Protein 3M6Y (pdb70)

Secondary structure (DSSP, 8-state):
--TGGGGSBTTTB-EEEE-SSHHHHHHHHHHTTT-EEEEEEGGGSSSHHHHHH--HHHHHTTT-EEEE--TT-GGGHHHHHHHTTT---SEE--BGGGHHHHHHHHTT---EEEEEEB--SSTTEEE---STTGGGSSS--EEEHHHHHHHHH----EEEE---TTTTHHHHHHHHHHHHHHT-EEEEBSS--TTTHHHHHHHHHHTT-S-B--EE-GGGB-TTT-PBPHHHHHHHHHHHHHHHTT--/--GGGGSBTTTB-EEEE-SSHHHHHHHHHHTTT-EEEEEEGGGSSSHHHHHH--HHHHHTTT-EEEE-STT-GGGHHHHHHHTTT---SEE--BGGGHHHHHHHHTT---EEEEEEB--SSTTEEE---SHHHHTSSS--EEEHHHHHHHHH----EEEE---TTTTHHHHHHHHHHHHHHT-EEEE-SS--TTTHHHHHHHHHHTT-S-B--EE-GGGB-TTT-PBPHHHHHHHHHHHHHHHHHH-/-GGGGSBTTTB-EEEE-SSHHHHHHHHHHTTT-EEEEEEGGGSSSHHHHHH--HHHHHTTT-EEEE-STT-GGGHHHHHHHTTT---SEE--BGGGHHHHHHHHTT---EEEEEEB--SSTTEEE---SHHHHTSSS--EEEHHHHHHHHH----EEEE---TTTTHHHHHHHHHHHHHHT-EEEEBSS--TTTHHHHHHHHHHTT-S-B--EE-GGGB-TTT-PBPHHHHHHHHHHHHHHHHH-/--GGGGSBTTTB-EEEE-SSHHHHHHHHHHTTT-EEEEEEGGGSSSHHHHHH--HHHHHTTT-EEEE---GGGHHHHHHHTTT---SEE--BGGGHHHHHHHHTT---EEEEEEB--SSTTEEE---STTGGGSSS--EEEHHHHHHHHH----EEEE---TTTTHHHHHHHHHHHHHHT-EEEEBSS--TTTHHHHHHHHHHHT-S-B--EE-GGGB-TTT-PBPHHHHHHHHHHHHHHHTTT-

Solvent-accessible surface area: 38526 Å² total

Sequence (985 aa):
ATNIQKRFYKGRVALNVLANNNIENAKDIFEAAEGYVVVGVLSKDYPTVEEAVTAKAYGKEIDDAVSIGLGAGDNRQAAVVAEEIAKHYPGSHINQVFPSVGATRANLGEKDSWINSLLVSPTGKVGYVNISTGPISAAGEEKAIIVPIKTAIALVRDGGNSLKYFPKGLAHEEEYRAVAKACAEEGFALEPTGGIDKENFETIVRIALEANVEQVIPHVYSSIIDKETGNTKVEAVRELLAVVKKLVDQYATNIQKRFYKGRVALNVLANNIENAKDIFEAAEGYVVVGVLSKDYPTVEEAVTAKAYGKEIDDAVSIGLGAGDNRQAAVVAEEIAKHYPGSHINQVFPSVGATRANLGEKDSWINSLVSPTGKVGYVNISTGPISAAGEEKAIVPIKTAIALVRDGGNSLKYFPKGLAHEEEEYRAVAKACAEEGFALEPTGGIDKENFETIVRIALEANVEQVIPHVYSSIIDKETGNTKVEAVRELLAVVKKLVDQYANIQKRFYKGRVALNVLANNIENAKDIFEAAEGYVVVGVLSKDYPTVEEAVTAKAYGKEIDDAVSIGLGAGDNRQAAVVAEIAKHYPGSHINQVFPSVGATRANLGEKDSWINSLVSPTGKVGYVNISTGPISAAGEEKAIVPIKTAIALVRDGGNSLKYFPKGLAHEEEYRAVAKACAEEGFALEPTGGIDKENFETIVRIALEANVEQVIPHVYSSIIDKETGNTKVEAVRELLAVVKKLVDQYTNIQKRFYKGRVALNVLANNIENAKDIFEAAEGYVVVGVLSKDYPTVEEAVTAKAYGKEIDDAVSIGLGDNRQAAVVAEIAKHYPGSHINQVFPSVGATRANLGEKDSWINSLVSPTGKVGYVNISTGPISAAGEEKAIVPIKTAIALVRDGGNSLKYFPKGLAHEEEYRAVAKACAEEGFALEPTGGIDKENFETIVRIALEANVEQVIPHVYSSIIDKETGNTKVEAVRELLAVVKKLVDQYA

Structure (mmCIF, N/CA/C/O backbone):
data_3M6Y
#
_entry.id   3M6Y
#
_cell.length_a   48.679
_cell.length_b   106.187
_cell.length_c   88.205
_cell.angle_alpha   90.00
_cell.angle_beta   90.95
_cell.angle_gamma   90.00
#
_symmetry.space_group_name_H-M   'P 1 21 1'
#
loop_
_entity.id
_entity.type
_entity.pdbx_description
1 polymer '4-Hydroxy-2-oxoglutarate aldolase'
2 non-polymer 'CALCIUM ION'
3 non-polymer 'CHLORIDE ION'
4 water water
#
loop_
_atom_site.group_PDB
_atom_site.id
_atom_site.type_symbol
_atom_site.label_atom_id
_atom_site.label_alt_id
_atom_site.label_comp_id
_atom_site.label_asym_id
_atom_site.label_entity_id
_atom_site.label_seq_id
_atom_site.pdbx_PDB_ins_code
_atom_site.Cartn_x
_atom_site.Cartn_y
_atom_site.Cartn_z
_atom_site.occupancy
_atom_site.B_iso_or_equiv
_atom_site.auth_seq_id
_atom_site.auth_comp_id
_atom_site.auth_asym_id
_atom_site.auth_atom_id
_atom_site.pdbx_PDB_model_num
ATOM 1 N N . ALA A 1 24 ? 52.972 32.382 -22.955 1.00 23.10 0 ALA A N 1
ATOM 2 C CA . ALA A 1 24 ? 51.779 31.980 -22.162 1.00 21.96 0 ALA A CA 1
ATOM 3 C C . ALA A 1 24 ? 52.222 31.237 -20.901 1.00 20.45 0 ALA A C 1
ATOM 4 O O . ALA A 1 24 ? 52.987 30.266 -20.976 1.00 21.67 0 ALA A O 1
ATOM 14 N N . THR A 1 26 ? 52.063 28.922 -17.495 1.00 12.99 2 THR A N 1
ATOM 15 C CA . THR A 1 26 ? 51.426 27.666 -17.044 1.00 13.77 2 THR A CA 1
ATOM 16 C C . THR A 1 26 ? 50.327 27.980 -16.025 1.00 13.26 2 THR A C 1
ATOM 17 O O . THR A 1 26 ? 50.339 29.006 -15.347 1.00 12.25 2 THR A O 1
ATOM 21 N N . ASN A 1 27 ? 49.366 27.071 -15.902 1.00 12.41 3 ASN A N 1
ATOM 22 C CA . ASN A 1 27 ? 48.292 27.310 -14.958 1.00 12.64 3 ASN A CA 1
ATOM 23 C C . ASN A 1 27 ? 48.827 27.515 -13.527 1.00 11.25 3 ASN A C 1
ATOM 24 O O . ASN A 1 27 ? 48.447 28.473 -12.835 1.00 12.28 3 ASN A O 1
ATOM 29 N N . ILE A 1 28 ? 49.704 26.634 -13.067 1.00 10.26 4 ILE A N 1
ATOM 30 C CA . ILE A 1 28 ? 50.125 26.780 -11.681 1.00 10.18 4 ILE A CA 1
ATOM 31 C C . ILE A 1 28 ? 50.926 28.064 -11.443 1.00 8.76 4 ILE A C 1
ATOM 32 O O . ILE A 1 28 ? 50.842 28.616 -10.366 1.00 8.95 4 ILE A O 1
ATOM 37 N N . GLN A 1 29 ? 51.626 28.600 -12.458 1.00 8.08 5 GLN A N 1
ATOM 38 C CA . GLN A 1 29 ? 52.364 29.829 -12.222 1.00 8.18 5 GLN A CA 1
ATOM 39 C C . GLN A 1 29 ? 51.456 30.977 -11.859 1.00 9.32 5 GLN A C 1
ATOM 40 O O . GLN A 1 29 ? 51.858 31.850 -11.103 1.00 9.67 5 GLN A O 1
ATOM 46 N N . LYS A 1 30 ? 50.224 30.977 -12.369 1.00 8.45 6 LYS A N 1
ATOM 47 C CA . LYS A 1 30 ? 49.214 31.963 -12.003 1.00 9.42 6 LYS A CA 1
ATOM 48 C C . LYS A 1 30 ? 48.765 31.915 -10.541 1.00 9.75 6 LYS A C 1
ATOM 49 O O . LYS A 1 30 ? 48.140 32.864 -10.047 1.00 10.10 6 LYS A O 1
ATOM 55 N N . ARG A 1 31 ? 49.065 30.811 -9.866 1.00 8.99 7 ARG A N 1
ATOM 56 C CA . ARG A 1 31 ? 48.597 30.566 -8.511 1.00 7.97 7 ARG A CA 1
ATOM 57 C C . ARG A 1 31 ? 49.584 30.999 -7.433 1.00 6.56 7 ARG A C 1
ATOM 58 O O . ARG A 1 31 ? 49.277 30.945 -6.254 1.00 9.36 7 ARG A O 1
ATOM 66 N N . PHE A 1 32 ? 50.803 31.378 -7.833 1.00 7.92 8 PHE A N 1
ATOM 67 C CA . PHE A 1 32 ? 51.798 31.834 -6.879 1.00 7.31 8 PHE A CA 1
ATOM 68 C C . PHE A 1 32 ? 51.704 33.341 -6.729 1.00 7.55 8 PHE A C 1
ATOM 69 O O . PHE A 1 32 ? 51.853 34.079 -7.707 1.00 9.29 8 PHE A O 1
ATOM 77 N N . TYR A 1 33 ? 51.529 33.803 -5.510 1.00 7.31 9 TYR A N 1
ATOM 78 C CA . TYR A 1 33 ? 51.570 35.224 -5.214 1.00 7.30 9 TYR A CA 1
ATOM 79 C C . TYR A 1 33 ? 52.988 35.759 -5.444 1.00 8.15 9 TYR A C 1
ATOM 80 O O . TYR A 1 33 ? 53.948 35.294 -4.845 1.00 7.75 9 TYR A O 1
ATOM 89 N N . LYS A 1 34 ? 53.084 36.727 -6.366 1.00 8.72 10 LYS A N 1
ATOM 90 C CA . LYS A 1 34 ? 54.346 37.290 -6.848 1.00 8.76 10 LYS A CA 1
ATOM 91 C C . LYS A 1 34 ? 55.363 36.229 -7.222 1.00 7.71 10 LYS A C 1
ATOM 92 O O . LYS A 1 34 ? 56.554 36.386 -7.012 1.00 9.10 10 LYS A O 1
ATOM 98 N N . GLY A 1 35 ? 54.879 35.085 -7.705 1.00 7.61 11 GLY A N 1
ATOM 99 C CA . GLY A 1 35 ? 55.739 33.985 -8.097 1.00 8.45 11 GLY A CA 1
ATOM 100 C C . GLY A 1 35 ? 56.301 33.127 -6.995 1.00 8.48 11 GLY A C 1
ATOM 101 O O . GLY A 1 35 ? 57.104 32.224 -7.289 1.00 8.25 11 GLY A O 1
ATOM 102 N N . ARG A 1 36 ? 55.990 33.411 -5.728 1.00 7.17 12 ARG A N 1
ATOM 103 C CA . ARG A 1 36 ? 56.677 32.785 -4.617 1.00 8.10 12 ARG A CA 1
ATOM 104 C C . ARG A 1 36 ? 55.861 31.763 -3.833 1.00 6.47 12 ARG A C 1
ATOM 105 O O . ARG A 1 36 ? 56.424 30.727 -3.449 1.00 7.36 12 ARG A O 1
ATOM 113 N N . VAL A 1 37 ? 54.600 32.020 -3.527 1.00 6.08 13 VAL A N 1
ATOM 114 C CA . VAL A 1 37 ? 53.833 31.162 -2.605 1.00 5.69 13 VAL A CA 1
ATOM 115 C C . VAL A 1 37 ? 52.430 30.924 -3.145 1.00 6.40 13 VAL A C 1
ATOM 116 O O . VAL A 1 37 ? 51.692 31.910 -3.390 1.00 6.58 13 VAL A O 1
ATOM 120 N N . ALA A 1 38 ? 52.028 29.670 -3.251 1.00 6.45 14 ALA A N 1
ATOM 121 C CA . ALA A 1 38 ? 50.685 29.265 -3.564 1.00 6.57 14 ALA A CA 1
ATOM 122 C C . ALA A 1 38 ? 50.164 28.426 -2.435 1.00 7.23 14 ALA A C 1
ATOM 123 O O . ALA A 1 38 ? 50.823 27.517 -1.988 1.00 8.76 14 ALA A O 1
ATOM 125 N N . LEU A 1 39 ? 48.967 28.709 -1.955 1.00 7.06 15 LEU A N 1
ATOM 126 C CA . LEU A 1 39 ? 48.373 27.848 -0.942 1.00 7.56 15 LEU A CA 1
ATOM 127 C C . LEU A 1 39 ? 47.841 26.559 -1.523 1.00 7.42 15 LEU A C 1
ATOM 128 O O . LEU A 1 39 ? 47.435 26.549 -2.665 1.00 7.37 15 LEU A O 1
ATOM 133 N N . ASN A 1 40 ? 47.807 25.519 -0.734 1.00 6.98 16 ASN A N 1
ATOM 134 C CA . ASN A 1 40 ? 47.128 24.290 -1.154 1.00 6.92 16 ASN A CA 1
ATOM 135 C C . ASN A 1 40 ? 46.236 23.909 0.004 1.00 7.59 16 ASN A C 1
ATOM 136 O O . ASN A 1 40 ? 46.711 23.640 1.102 1.00 7.60 16 ASN A O 1
ATOM 141 N N . VAL A 1 41 ? 44.926 23.940 -0.239 1.00 6.55 17 VAL A N 1
ATOM 142 C CA . VAL A 1 41 ? 43.899 23.622 0.770 1.00 7.35 17 VAL A CA 1
ATOM 143 C C . VAL A 1 41 ? 42.880 22.690 0.175 1.00 8.69 17 VAL A C 1
ATOM 144 O O . VAL A 1 41 ? 42.717 22.617 -1.019 1.00 8.52 17 VAL A O 1
ATOM 148 N N . LEU A 1 42 ? 42.175 21.954 1.023 1.00 9.01 18 LEU A N 1
ATOM 149 C CA . LEU A 1 42 ? 41.097 21.079 0.563 1.00 10.56 18 LEU A CA 1
ATOM 150 C C . LEU A 1 42 ? 39.786 21.865 0.464 1.00 11.88 18 LEU A C 1
ATOM 151 O O . LEU A 1 42 ? 39.636 22.976 0.986 1.00 11.78 18 LEU A O 1
ATOM 156 N N . ALA A 1 43 ? 38.833 21.293 -0.263 1.00 13.46 19 ALA A N 1
ATOM 157 C CA . ALA A 1 43 ? 37.506 21.863 -0.344 1.00 14.07 19 ALA A CA 1
ATOM 158 C C . ALA A 1 43 ? 36.488 20.759 -0.045 1.00 14.42 19 ALA A C 1
ATOM 159 O O . ALA A 1 43 ? 36.706 19.604 -0.420 1.00 16.86 19 ALA A O 1
ATOM 161 N N . ASN A 1 44 ? 35.397 21.149 0.575 1.00 15.25 20 ASN A N 1
ATOM 162 C CA . ASN A 1 44 ? 34.310 20.217 0.931 1.00 15.91 20 ASN A CA 1
ATOM 163 C C . ASN A 1 44 ? 33.409 19.937 -0.263 1.00 13.77 20 ASN A C 1
ATOM 164 O O . ASN A 1 44 ? 32.795 18.875 -0.333 1.00 15.43 20 ASN A O 1
ATOM 169 N N . ASN A 1 45 ? 33.252 20.924 -1.144 1.00 12.00 21 ASN A N 1
ATOM 170 C CA A ASN A 1 45 ? 32.370 20.843 -2.303 0.50 10.84 21 ASN A CA 1
ATOM 171 C CA B ASN A 1 45 ? 32.375 20.844 -2.295 0.50 11.09 21 ASN A CA 1
ATOM 172 C C . ASN A 1 45 ? 32.745 21.978 -3.237 1.00 11.06 21 ASN A C 1
ATOM 173 O O . ASN A 1 45 ? 33.639 22.787 -2.913 1.00 9.11 21 ASN A O 1
ATOM 182 N N . ILE A 1 46 ? 32.098 22.063 -4.400 1.00 9.72 22 ILE A N 1
ATOM 183 C CA . ILE A 1 46 ? 32.458 23.048 -5.401 1.00 9.44 22 ILE A CA 1
ATOM 184 C C . ILE A 1 46 ? 32.238 24.457 -4.869 1.00 9.56 22 ILE A C 1
ATOM 185 O O . ILE A 1 46 ? 33.058 25.348 -5.097 1.00 10.25 22 ILE A O 1
ATOM 190 N N . GLU A 1 47 ? 31.123 24.705 -4.207 1.00 11.08 23 GLU A N 1
ATOM 191 C CA . GLU A 1 47 ? 30.888 26.051 -3.688 1.00 12.66 23 GLU A CA 1
ATOM 192 C C . GLU A 1 47 ? 31.977 26.472 -2.690 1.00 11.68 23 GLU A C 1
ATOM 193 O O . GLU A 1 47 ? 32.433 27.609 -2.768 1.00 12.22 23 GLU A O 1
ATOM 199 N N . ASN A 1 48 ? 32.395 25.553 -1.832 1.00 10.90 24 ASN A N 1
ATOM 200 C CA . ASN A 1 48 ? 33.513 25.844 -0.911 1.00 11.48 24 ASN A CA 1
ATOM 201 C C . ASN A 1 48 ? 34.776 26.181 -1.719 1.00 11.23 24 ASN A C 1
ATOM 202 O O . ASN A 1 48 ? 35.472 27.157 -1.439 1.00 10.92 24 ASN A O 1
ATOM 207 N N . ALA A 1 49 ? 35.062 25.379 -2.737 1.00 9.35 25 ALA A N 1
ATOM 208 C CA . ALA A 1 49 ? 36.199 25.626 -3.633 1.00 8.81 25 ALA A CA 1
ATOM 209 C C . ALA A 1 49 ? 36.141 27.015 -4.252 1.00 8.40 25 ALA A C 1
ATOM 210 O O . ALA A 1 49 ? 37.134 27.753 -4.271 1.00 8.69 25 ALA A O 1
ATOM 212 N N . LYS A 1 50 ? 34.983 27.410 -4.788 1.00 9.48 26 LYS A N 1
ATOM 213 C CA . LYS A 1 50 ? 34.829 28.743 -5.348 1.00 10.49 26 LYS A CA 1
ATOM 214 C C . LYS A 1 50 ? 35.096 29.830 -4.285 1.00 9.37 26 LYS A C 1
ATOM 215 O O . LYS A 1 50 ? 35.779 30.836 -4.545 1.00 9.94 26 LYS A O 1
ATOM 221 N N . ASP A 1 51 ? 34.555 29.624 -3.096 1.00 11.01 27 ASP A N 1
ATOM 222 C CA . ASP A 1 51 ? 34.735 30.585 -2.009 1.00 12.28 27 ASP A CA 1
ATOM 223 C C . ASP A 1 51 ? 36.196 30.729 -1.607 1.00 11.34 27 ASP A C 1
ATOM 224 O O . ASP A 1 51 ? 36.664 31.848 -1.341 1.00 12.29 27 ASP A O 1
ATOM 229 N N . ILE A 1 52 ? 36.882 29.601 -1.530 1.00 9.85 28 ILE A N 1
ATOM 230 C CA . ILE A 1 52 ? 38.316 29.541 -1.234 1.00 9.46 28 ILE A CA 1
ATOM 231 C C . ILE A 1 52 ? 39.088 30.284 -2.316 1.00 8.89 28 ILE A C 1
ATOM 232 O O . ILE A 1 52 ? 40.024 31.064 -2.015 1.00 8.33 28 ILE A O 1
ATOM 237 N N . PHE A 1 53 ? 38.785 30.008 -3.577 1.00 9.22 29 PHE A N 1
ATOM 238 C CA . PHE A 1 53 ? 39.543 30.574 -4.677 1.00 9.79 29 PHE A CA 1
ATOM 239 C C . PHE A 1 53 ? 39.393 32.112 -4.667 1.00 10.87 29 PHE A C 1
ATOM 240 O O . PHE A 1 53 ? 40.344 32.861 -4.886 1.00 11.29 29 PHE A O 1
ATOM 248 N N . GLU A 1 54 ? 38.196 32.600 -4.376 1.00 10.67 30 GLU A N 1
ATOM 249 C CA . GLU A 1 54 ? 37.978 34.042 -4.246 1.00 12.67 30 GLU A CA 1
ATOM 250 C C . GLU A 1 54 ? 38.724 34.595 -3.032 1.00 12.29 30 GLU A C 1
ATOM 251 O O . GLU A 1 54 ? 39.372 35.659 -3.152 1.00 13.63 30 GLU A O 1
ATOM 257 N N . ALA A 1 55 ? 38.643 33.920 -1.884 1.00 12.22 31 ALA A N 1
ATOM 258 C CA . ALA A 1 55 ? 39.279 34.430 -0.645 1.00 12.31 31 ALA A CA 1
ATOM 259 C C . ALA A 1 55 ? 40.795 34.526 -0.820 1.00 12.39 31 ALA A C 1
ATOM 260 O O . ALA A 1 55 ? 41.445 35.404 -0.244 1.00 13.16 31 ALA A O 1
ATOM 262 N N . ALA A 1 56 ? 41.360 33.604 -1.591 1.00 10.78 32 ALA A N 1
ATOM 263 C CA . ALA A 1 56 ? 42.797 33.588 -1.852 1.00 9.61 32 ALA A CA 1
ATOM 264 C C . ALA A 1 56 ? 43.210 34.444 -3.021 1.00 9.22 32 ALA A C 1
ATOM 265 O O . ALA A 1 56 ? 44.351 34.449 -3.371 1.00 8.55 32 ALA A O 1
ATOM 267 N N . GLU A 1 57 ? 42.283 35.168 -3.624 1.00 10.02 33 GLU A N 1
ATOM 268 C CA . GLU A 1 57 ? 42.553 35.949 -4.829 1.00 10.41 33 GLU A CA 1
ATOM 269 C C . GLU A 1 57 ? 43.221 35.128 -5.949 1.00 8.85 33 GLU A C 1
ATOM 270 O O . GLU A 1 57 ? 44.003 35.630 -6.767 1.00 11.86 33 GLU A O 1
ATOM 276 N N . GLY A 1 58 ? 42.827 33.864 -5.997 1.00 8.78 34 GLY A N 1
ATOM 277 C CA . GLY A 1 58 ? 43.335 32.883 -6.939 1.00 8.85 34 GLY A CA 1
ATOM 278 C C . GLY A 1 58 ? 44.714 32.311 -6.652 1.00 8.33 34 GLY A C 1
ATOM 279 O O . GLY A 1 58 ? 45.195 31.465 -7.410 1.00 9.37 34 GLY A O 1
ATOM 280 N N . TYR A 1 59 ? 45.320 32.681 -5.529 1.00 7.81 35 TYR A N 1
ATOM 281 C CA . TYR A 1 59 ? 46.655 32.214 -5.201 1.00 7.56 35 TYR A CA 1
ATOM 282 C C . TYR A 1 59 ? 46.639 30.936 -4.407 1.00 7.09 35 TYR A C 1
ATOM 283 O O . TYR A 1 59 ? 47.165 30.841 -3.301 1.00 7.11 35 TYR A O 1
ATOM 292 N N . VAL A 1 60 ? 45.993 29.938 -4.983 1.00 6.92 36 VAL A N 1
ATOM 293 C CA . VAL A 1 60 ? 45.631 28.702 -4.308 1.00 7.41 36 VAL A CA 1
ATOM 294 C C . VAL A 1 60 ? 45.350 27.656 -5.335 1.00 7.29 36 VAL A C 1
ATOM 295 O O . VAL A 1 60 ? 44.843 27.951 -6.406 1.00 8.24 36 VAL A O 1
ATOM 299 N N . VAL A 1 61 ? 45.700 26.408 -5.007 1.00 6.41 37 VAL A N 1
ATOM 300 C CA . VAL A 1 61 ? 45.177 25.265 -5.688 1.00 7.47 37 VAL A CA 1
ATOM 301 C C . VAL A 1 61 ? 44.349 24.477 -4.655 1.00 7.55 37 VAL A C 1
ATOM 302 O O . VAL A 1 61 ? 44.722 24.380 -3.461 1.00 8.94 37 VAL A O 1
ATOM 306 N N . VAL A 1 62 ? 43.238 23.928 -5.123 1.00 7.52 38 VAL A N 1
ATOM 307 C CA . VAL A 1 62 ? 42.257 23.298 -4.254 1.00 7.67 38 VAL A CA 1
ATOM 308 C C . VAL A 1 62 ? 42.291 21.801 -4.415 1.00 7.30 38 VAL A C 1
ATOM 309 O O . VAL A 1 62 ? 42.067 21.286 -5.506 1.00 7.65 38 VAL A O 1
ATOM 313 N N . GLY A 1 63 ? 42.523 21.093 -3.327 1.00 7.80 39 GLY A N 1
ATOM 314 C CA . GLY A 1 63 ? 42.617 19.674 -3.328 1.00 8.13 39 GLY A CA 1
ATOM 315 C C . GLY A 1 63 ? 41.316 18.940 -3.456 1.00 8.98 39 GLY A C 1
ATOM 316 O O . GLY A 1 63 ? 40.340 19.233 -2.764 1.00 11.25 39 GLY A O 1
ATOM 317 N N . VAL A 1 64 ? 41.322 17.993 -4.382 1.00 8.70 40 VAL A N 1
ATOM 318 C CA . VAL A 1 64 ? 40.208 17.046 -4.628 1.00 9.25 40 VAL A CA 1
ATOM 319 C C . VAL A 1 64 ? 40.877 15.671 -4.612 1.00 9.54 40 VAL A C 1
ATOM 320 O O . VAL A 1 64 ? 41.808 15.383 -5.342 1.00 10.59 40 VAL A O 1
ATOM 324 N N . LEU A 1 65 ? 40.365 14.824 -3.734 1.00 10.68 41 LEU A N 1
ATOM 325 C CA . LEU A 1 65 ? 41.033 13.559 -3.428 1.00 11.01 41 LEU A CA 1
ATOM 326 C C . LEU A 1 65 ? 40.485 12.410 -4.261 1.00 10.40 41 LEU A C 1
ATOM 327 O O . LEU A 1 65 ? 39.272 12.154 -4.317 1.00 10.46 41 LEU A O 1
ATOM 332 N N . SER A 1 66 ? 41.377 11.685 -4.894 1.00 9.38 42 SER A N 1
ATOM 333 C CA . SER A 1 66 ? 40.964 10.543 -5.697 1.00 9.47 42 SER A CA 1
ATOM 334 C C . SER A 1 66 ? 40.232 9.500 -4.881 1.00 9.51 42 SER A C 1
ATOM 335 O O . SER A 1 66 ? 39.365 8.829 -5.421 1.00 9.79 42 SER A O 1
ATOM 338 N N . LYS A 1 67 ? 40.583 9.334 -3.618 1.00 9.82 43 LYS A N 1
ATOM 339 C CA . LYS A 1 67 ? 39.981 8.270 -2.796 1.00 11.72 43 LYS A CA 1
ATOM 340 C C . LYS A 1 67 ? 38.500 8.536 -2.573 1.00 11.33 43 LYS A C 1
ATOM 341 O O . LYS A 1 67 ? 37.768 7.610 -2.207 1.00 12.24 43 LYS A O 1
ATOM 347 N N . ASP A 1 68 ? 38.054 9.764 -2.795 1.00 11.96 44 ASP A N 1
ATOM 348 C CA . ASP A 1 68 ? 36.633 10.099 -2.612 1.00 11.83 44 ASP A CA 1
ATOM 349 C C . ASP A 1 68 ? 35.726 9.596 -3.755 1.00 11.85 44 ASP A C 1
ATOM 350 O O . ASP A 1 68 ? 34.509 9.751 -3.693 1.00 14.83 44 ASP A O 1
ATOM 355 N N . TYR A 1 69 ? 36.317 8.965 -4.782 1.00 8.99 45 TYR A N 1
ATOM 356 C CA . TYR A 1 69 ? 35.603 8.511 -5.956 1.00 9.53 45 TYR A CA 1
ATOM 357 C C . TYR A 1 69 ? 35.913 7.054 -6.217 1.00 11.19 45 TYR A C 1
ATOM 358 O O . TYR A 1 69 ? 37.057 6.659 -6.142 1.00 12.50 45 TYR A O 1
ATOM 367 N N . PRO A 1 70 ? 34.918 6.254 -6.578 1.00 10.95 46 PRO A N 1
ATOM 368 C CA . PRO A 1 70 ? 35.234 4.823 -6.684 1.00 10.67 46 PRO A CA 1
ATOM 369 C C . PRO A 1 70 ? 35.845 4.361 -7.995 1.00 11.90 46 PRO A C 1
ATOM 370 O O . PRO A 1 70 ? 36.293 3.208 -8.084 1.00 13.56 46 PRO A O 1
ATOM 374 N N . THR A 1 71 ? 35.854 5.225 -9.024 1.00 11.08 47 THR A N 1
ATOM 375 C CA . THR A 1 71 ? 36.430 4.929 -10.311 1.00 10.90 47 THR A CA 1
ATOM 376 C C . THR A 1 71 ? 37.227 6.146 -10.772 1.00 10.77 47 THR A C 1
ATOM 377 O O . THR A 1 71 ? 36.942 7.281 -10.349 1.00 10.42 47 THR A O 1
ATOM 381 N N . VAL A 1 72 ? 38.185 5.893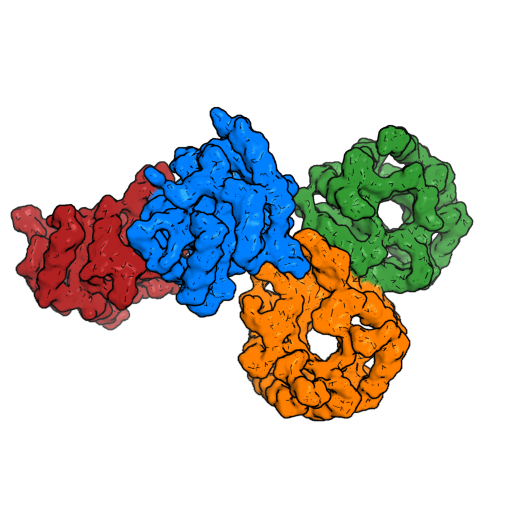 -11.658 1.00 10.52 48 VAL A N 1
ATOM 382 C CA . VAL A 1 72 ? 38.930 6.972 -12.295 1.00 9.69 48 VAL A CA 1
ATOM 383 C C . VAL A 1 72 ? 37.962 7.872 -13.036 1.00 10.54 48 VAL A C 1
ATOM 384 O O . VAL A 1 72 ? 38.089 9.105 -12.966 1.00 9.39 48 VAL A O 1
ATOM 388 N N . GLU A 1 73 ? 36.963 7.289 -13.720 1.00 11.32 49 GLU A N 1
ATOM 389 C CA . GLU A 1 73 ? 36.051 8.076 -14.531 1.00 11.60 49 GLU A CA 1
ATOM 390 C C . GLU A 1 73 ? 35.224 9.047 -13.691 1.00 10.65 49 GLU A C 1
ATOM 391 O O . GLU A 1 73 ? 35.051 10.216 -14.082 1.00 11.03 49 GLU A O 1
ATOM 397 N N . GLU A 1 74 ? 34.768 8.601 -12.535 1.00 9.59 50 GLU A N 1
ATOM 398 C CA . GLU A 1 74 ? 34.007 9.453 -11.660 1.00 9.16 50 GLU A CA 1
ATOM 399 C C . GLU A 1 74 ? 34.909 10.567 -11.105 1.00 9.05 50 GLU A C 1
ATOM 400 O O . GLU A 1 74 ? 34.467 11.711 -10.956 1.00 9.31 50 GLU A O 1
ATOM 406 N N . ALA A 1 75 ? 36.139 10.241 -10.744 1.00 8.54 51 ALA A N 1
ATOM 407 C CA . ALA A 1 75 ? 37.048 11.267 -10.258 1.00 8.05 51 ALA A CA 1
ATOM 408 C C . ALA A 1 75 ? 37.310 12.319 -11.327 1.00 8.33 51 ALA A C 1
ATOM 409 O O . ALA A 1 75 ? 37.303 13.521 -11.037 1.00 8.30 51 ALA A O 1
ATOM 411 N N . VAL A 1 76 ? 37.533 11.881 -12.566 1.00 8.27 52 VAL A N 1
ATOM 412 C CA . VAL A 1 76 ? 37.809 12.791 -13.672 1.00 8.16 52 VAL A CA 1
ATOM 413 C C . VAL A 1 76 ? 36.653 13.729 -13.901 1.00 8.57 52 VAL A C 1
ATOM 414 O O . VAL A 1 76 ? 36.824 14.953 -14.000 1.00 9.42 52 VAL A O 1
ATOM 418 N N . THR A 1 77 ? 35.430 13.186 -13.915 1.00 8.88 53 THR A N 1
ATOM 419 C CA . THR A 1 77 ? 34.236 14.005 -14.101 1.00 9.43 53 THR A CA 1
ATOM 420 C C . THR A 1 77 ? 34.145 15.074 -13.020 1.00 9.26 53 THR A C 1
ATOM 421 O O . THR A 1 77 ? 33.849 16.246 -13.262 1.00 10.39 53 THR A O 1
ATOM 425 N N . ALA A 1 78 ? 34.329 14.627 -11.797 1.00 8.75 54 ALA A N 1
ATOM 426 C CA . ALA A 1 78 ? 34.208 15.541 -10.664 1.00 8.20 54 ALA A CA 1
ATOM 427 C C . ALA A 1 78 ? 35.268 16.618 -10.680 1.00 9.25 54 ALA A C 1
ATOM 428 O O . ALA A 1 78 ? 34.997 17.807 -10.433 1.00 9.09 54 ALA A O 1
ATOM 438 N N . LYS A 1 80 ? 37.006 17.741 -13.265 1.00 9.36 56 LYS A N 1
ATOM 439 C CA . LYS A 1 80 ? 36.649 18.684 -14.320 1.00 9.58 56 LYS A CA 1
ATOM 440 C C . LYS A 1 80 ? 35.607 19.691 -13.880 1.00 9.48 56 LYS A C 1
ATOM 441 O O . LYS A 1 80 ? 35.711 20.868 -14.205 1.00 10.92 56 LYS A O 1
ATOM 447 N N . ALA A 1 81 ? 34.613 19.242 -13.114 1.00 9.43 57 ALA A N 1
ATOM 448 C CA . ALA A 1 81 ? 33.562 20.122 -12.628 1.00 9.65 57 ALA A CA 1
ATOM 449 C C . ALA A 1 81 ? 34.065 21.159 -11.632 1.00 9.55 57 ALA A C 1
ATOM 450 O O . ALA A 1 81 ? 33.660 22.344 -11.674 1.00 10.92 57 ALA A O 1
ATOM 452 N N . TYR A 1 82 ? 34.985 20.760 -10.766 1.00 9.05 58 TYR A N 1
ATOM 453 C CA . TYR A 1 82 ? 35.642 21.748 -9.949 1.00 9.49 58 TYR A CA 1
ATOM 454 C C . TYR A 1 82 ? 36.426 22.727 -10.798 1.00 9.45 58 TYR A C 1
ATOM 455 O O . TYR A 1 82 ? 36.301 23.936 -10.603 1.00 9.86 58 TYR A O 1
ATOM 464 N N . GLY A 1 83 ? 37.238 22.207 -11.705 1.00 8.91 59 GLY A N 1
ATOM 465 C CA . GLY A 1 83 ? 38.068 23.034 -12.559 1.00 9.51 59 GLY A CA 1
ATOM 466 C C . GLY A 1 83 ? 37.345 24.058 -13.363 1.00 10.24 59 GLY A C 1
ATOM 467 O O . GLY A 1 83 ? 37.836 25.180 -13.516 1.00 11.57 59 GLY A O 1
ATOM 468 N N . LYS A 1 84 ? 36.134 23.749 -13.792 1.00 11.83 60 LYS A N 1
ATOM 469 C CA . LYS A 1 84 ? 35.344 24.691 -14.564 1.00 14.26 60 LYS A CA 1
ATOM 470 C C . LYS A 1 84 ? 35.026 25.966 -13.791 1.00 15.34 60 LYS A C 1
ATOM 471 O O . LYS A 1 84 ? 34.860 27.023 -14.397 1.00 16.35 60 LYS A O 1
ATOM 477 N N . GLU A 1 85 ? 34.930 25.863 -12.468 1.00 14.45 61 GLU A N 1
ATOM 478 C CA . GLU A 1 85 ? 34.560 26.954 -11.604 1.00 14.19 61 GLU A CA 1
ATOM 479 C C . GLU A 1 85 ? 35.728 27.747 -11.046 1.00 14.04 61 GLU A C 1
ATOM 480 O O . GLU A 1 85 ? 35.534 28.890 -10.647 1.00 15.28 61 GLU A O 1
ATOM 486 N N . ILE A 1 86 ? 36.940 27.187 -11.031 1.00 12.53 62 ILE A N 1
ATOM 487 C CA . ILE A 1 86 ? 38.089 27.815 -10.379 1.00 12.15 62 ILE A CA 1
ATOM 488 C C . ILE A 1 86 ? 39.315 27.845 -11.307 1.00 11.58 62 ILE A C 1
ATOM 489 O O . ILE A 1 86 ? 40.456 27.651 -10.899 1.00 10.40 62 ILE A O 1
ATOM 494 N N . ASP A 1 87 ? 39.088 28.100 -12.586 1.00 11.94 63 ASP A N 1
ATOM 495 C CA . ASP A 1 87 ? 40.164 28.294 -13.553 1.00 12.63 63 ASP A CA 1
ATOM 496 C C . ASP A 1 87 ? 41.148 27.109 -13.542 1.00 11.54 63 ASP A C 1
ATOM 497 O O . ASP A 1 87 ? 42.368 27.261 -13.684 1.00 13.12 63 ASP A O 1
ATOM 502 N N . ASP A 1 88 ? 40.594 25.914 -13.442 1.00 9.56 64 ASP A N 1
ATOM 503 C CA . ASP A 1 88 ? 41.342 24.654 -13.404 1.00 10.64 64 ASP A CA 1
ATOM 504 C C . ASP A 1 88 ? 42.382 24.574 -12.303 1.00 8.17 64 ASP A C 1
ATOM 505 O O . ASP A 1 88 ? 43.290 23.700 -12.388 1.00 8.49 64 ASP A O 1
ATOM 510 N N . ALA A 1 89 ? 42.184 25.340 -11.219 1.00 6.81 65 ALA A N 1
ATOM 511 C CA . ALA A 1 89 ? 43.112 25.359 -10.082 1.00 6.17 65 ALA A CA 1
ATOM 512 C C . ALA A 1 89 ? 42.900 24.180 -9.126 1.00 7.60 65 ALA A C 1
ATOM 513 O O . ALA A 1 89 ? 42.823 24.346 -7.924 1.00 9.32 65 ALA A O 1
ATOM 515 N N . VAL A 1 90 ? 42.846 22.982 -9.665 1.00 7.19 66 VAL A N 1
ATOM 516 C CA . VAL A 1 90 ? 42.609 21.777 -8.898 1.00 6.77 66 VAL A CA 1
ATOM 517 C C . VAL A 1 90 ? 43.953 21.095 -8.603 1.00 7.49 66 VAL A C 1
ATOM 518 O O . VAL A 1 90 ? 44.814 21.004 -9.480 1.00 7.51 66 VAL A O 1
ATOM 522 N N . SER A 1 91 ? 44.110 20.630 -7.378 1.00 7.45 67 SER A N 1
ATOM 523 C CA . SER A 1 91 ? 45.223 19.806 -6.974 1.00 7.59 67 SER A CA 1
ATOM 524 C C . SER A 1 91 ? 44.708 18.395 -6.815 1.00 8.16 67 SER A C 1
ATOM 525 O O . SER A 1 91 ? 43.899 18.134 -5.904 1.00 9.26 67 SER A O 1
ATOM 528 N N . ILE A 1 92 ? 45.160 17.488 -7.660 1.00 6.83 68 ILE A N 1
ATOM 529 C CA . ILE A 1 92 ? 44.743 16.109 -7.643 1.00 7.85 68 ILE A CA 1
ATOM 530 C C . ILE A 1 92 ? 45.415 15.410 -6.471 1.00 8.14 68 ILE A C 1
ATOM 531 O O . ILE A 1 92 ? 46.644 15.371 -6.374 1.00 8.41 68 ILE A O 1
ATOM 536 N N . GLY A 1 93 ? 44.620 14.869 -5.566 1.00 8.47 69 GLY A N 1
ATOM 537 C CA . GLY A 1 93 ? 45.137 14.240 -4.350 1.00 9.01 69 GLY A CA 1
ATOM 538 C C . GLY A 1 93 ? 45.025 12.742 -4.289 1.00 9.98 69 GLY A C 1
ATOM 539 O O . GLY A 1 93 ? 44.211 12.138 -5.008 1.00 10.39 69 GLY A O 1
ATOM 540 N N . LEU A 1 94 ? 45.898 12.141 -3.471 1.00 11.01 70 LEU A N 1
ATOM 541 C CA . LEU A 1 94 ? 45.740 10.728 -3.178 1.00 12.83 70 LEU A CA 1
ATOM 542 C C . LEU A 1 94 ? 44.566 10.487 -2.242 1.00 14.73 70 LEU A C 1
ATOM 543 O O . LEU A 1 94 ? 43.506 10.006 -2.663 1.00 15.06 70 LEU A O 1
ATOM 548 N N . GLY A 1 95 ? 44.734 10.907 -1.011 1.00 16.89 71 GLY A N 1
ATOM 549 C CA . GLY A 1 95 ? 43.656 10.856 -0.020 1.00 18.60 71 GLY A CA 1
ATOM 550 C C . GLY A 1 95 ? 44.051 10.021 1.169 1.00 20.01 71 GLY A C 1
ATOM 551 O O . GLY A 1 95 ? 44.395 8.846 1.023 1.00 20.01 71 GLY A O 1
ATOM 552 N N . ALA A 1 96 ? 43.995 10.623 2.358 1.00 21.65 72 ALA A N 1
ATOM 553 C CA . ALA A 1 96 ? 44.200 9.886 3.625 1.00 22.93 72 ALA A CA 1
ATOM 554 C C . ALA A 1 96 ? 45.620 9.332 3.775 1.00 23.05 72 ALA A C 1
ATOM 555 O O . ALA A 1 96 ? 45.863 8.416 4.569 1.00 24.24 72 ALA A O 1
ATOM 557 N N . GLY A 1 97 ? 46.554 9.876 2.996 1.00 22.91 73 GLY A N 1
ATOM 558 C CA . GLY A 1 97 ? 47.901 9.290 2.899 1.00 21.44 73 GLY A CA 1
ATOM 559 C C . GLY A 1 97 ? 47.957 7.866 2.331 1.00 22.11 73 GLY A C 1
ATOM 560 O O . GLY A 1 97 ? 48.954 7.174 2.531 1.00 22.38 73 GLY A O 1
ATOM 561 N N . ASP A 1 98 ? 46.921 7.430 1.608 1.00 20.33 74 ASP A N 1
ATOM 562 C CA . ASP A 1 98 ? 46.787 6.023 1.185 1.00 19.87 74 ASP A CA 1
ATOM 563 C C . ASP A 1 98 ? 47.601 5.865 -0.089 1.00 18.94 74 ASP A C 1
ATOM 564 O O . ASP A 1 98 ? 47.181 6.323 -1.154 1.00 17.04 74 ASP A O 1
ATOM 569 N N . ASN A 1 99 ? 48.779 5.254 0.005 1.00 17.27 75 ASN A N 1
ATOM 570 C CA . ASN A 1 99 ? 49.660 5.123 -1.183 1.00 15.41 75 ASN A CA 1
ATOM 571 C C . ASN A 1 99 ? 49.112 4.159 -2.228 1.00 15.34 75 ASN A C 1
ATOM 572 O O . ASN A 1 99 ? 49.611 4.134 -3.333 1.00 13.19 75 ASN A O 1
ATOM 577 N N . ARG A 1 100 ? 48.017 3.434 -1.925 1.00 14.97 76 ARG A N 1
ATOM 578 C CA . ARG A 1 100 ? 47.279 2.665 -2.920 1.00 14.99 76 ARG A CA 1
ATOM 579 C C . ARG A 1 100 ? 46.577 3.571 -3.936 1.00 12.73 76 ARG A C 1
ATOM 580 O O . ARG A 1 100 ? 46.256 3.145 -5.055 1.00 13.98 76 ARG A O 1
ATOM 588 N N . GLN A 1 101 ? 46.459 4.842 -3.598 1.00 12.10 77 GLN A N 1
ATOM 589 C CA . GLN A 1 101 ? 45.893 5.799 -4.531 1.00 10.65 77 GLN A CA 1
ATOM 590 C C . GLN A 1 101 ? 46.918 6.303 -5.534 1.00 9.91 77 GLN A C 1
ATOM 591 O O . GLN A 1 101 ? 46.537 6.965 -6.492 1.00 9.16 77 GLN A O 1
ATOM 597 N N . ALA A 1 102 ? 48.213 5.971 -5.377 1.00 9.13 78 ALA A N 1
ATOM 598 C CA . ALA A 1 102 ? 49.204 6.459 -6.323 1.00 8.06 78 ALA A CA 1
ATOM 599 C C . ALA A 1 102 ? 48.901 6.002 -7.737 1.00 8.48 78 ALA A C 1
ATOM 600 O O . ALA A 1 102 ? 48.961 6.813 -8.704 1.00 8.03 78 ALA A O 1
ATOM 602 N N . ALA A 1 103 ? 48.524 4.741 -7.903 1.00 8.81 79 ALA A N 1
ATOM 603 C CA . ALA A 1 103 ? 48.240 4.242 -9.223 1.00 7.82 79 ALA A CA 1
ATOM 604 C C . ALA A 1 103 ? 46.975 4.887 -9.804 1.00 8.89 79 ALA A C 1
ATOM 605 O O . ALA A 1 103 ? 46.854 5.058 -11.035 1.00 10.02 79 ALA A O 1
ATOM 607 N N . VAL A 1 104 ? 46.014 5.196 -8.934 1.00 8.38 80 VAL A N 1
ATOM 608 C CA . VAL A 1 104 ? 44.787 5.819 -9.353 1.00 8.66 80 VAL A CA 1
ATOM 609 C C . VAL A 1 104 ? 45.080 7.246 -9.870 1.00 8.13 80 VAL A C 1
ATOM 610 O O . VAL A 1 104 ? 44.607 7.642 -10.929 1.00 7.81 80 VAL A O 1
ATOM 614 N N . VAL A 1 105 ? 45.878 8.007 -9.121 1.00 6.88 81 VAL A N 1
ATOM 615 C CA . VAL A 1 105 ? 46.272 9.332 -9.551 1.00 6.72 81 VAL A CA 1
ATOM 616 C C . VAL A 1 105 ? 47.026 9.275 -10.875 1.00 6.83 81 VAL A C 1
ATOM 617 O O . VAL A 1 105 ? 46.787 10.112 -11.764 1.00 7.56 81 VAL A O 1
ATOM 621 N N . ALA A 1 106 ? 47.934 8.299 -11.043 1.00 6.56 82 ALA A N 1
ATOM 622 C CA . ALA A 1 106 ? 48.650 8.146 -12.294 1.00 7.98 82 ALA A CA 1
ATOM 623 C C . ALA A 1 106 ? 47.696 7.927 -13.479 1.00 8.56 82 ALA A C 1
ATOM 624 O O . ALA A 1 106 ? 47.928 8.419 -14.601 1.00 9.32 82 ALA A O 1
ATOM 626 N N A GLU A 1 107 ? 46.633 7.166 -13.247 0.50 8.79 83 GLU A N 1
ATOM 627 N N B GLU A 1 107 ? 46.645 7.148 -13.247 0.50 8.86 83 GLU A N 1
ATOM 628 C CA A GLU A 1 107 ? 45.633 6.927 -14.290 0.50 9.37 83 GLU A CA 1
ATOM 629 C CA B GLU A 1 107 ? 45.638 6.909 -14.279 0.50 9.52 83 GLU A CA 1
ATOM 630 C C A GLU A 1 107 ? 44.724 8.135 -14.557 0.50 8.93 83 GLU A C 1
ATOM 631 C C B GLU A 1 107 ? 44.787 8.152 -14.558 0.50 8.98 83 GLU A C 1
ATOM 632 O O A GLU A 1 107 ? 44.346 8.394 -15.709 0.50 9.48 83 GLU A O 1
ATOM 633 O O B GLU A 1 107 ? 44.563 8.473 -15.734 0.50 9.30 83 GLU A O 1
ATOM 644 N N . ILE A 1 108 ? 44.360 8.869 -13.514 1.00 8.94 84 ILE A N 1
ATOM 645 C CA . ILE A 1 108 ? 43.605 10.106 -13.694 1.00 8.59 84 ILE A CA 1
ATOM 646 C C . ILE A 1 108 ? 44.371 11.052 -14.621 1.00 8.27 84 ILE A C 1
ATOM 647 O O . ILE A 1 108 ? 43.748 11.720 -15.439 1.00 8.55 84 ILE A O 1
ATOM 652 N N . ALA A 1 109 ? 45.700 11.112 -14.477 1.00 7.90 85 ALA A N 1
ATOM 653 C CA . ALA A 1 109 ? 46.512 12.014 -15.280 1.00 7.74 85 ALA A CA 1
ATOM 654 C C . ALA A 1 109 ? 46.452 11.775 -16.778 1.00 8.44 85 ALA A C 1
ATOM 655 O O . ALA A 1 109 ? 46.746 12.681 -17.565 1.00 9.62 85 ALA A O 1
ATOM 657 N N . LYS A 1 110 ? 46.027 10.591 -17.204 1.00 9.16 86 LYS A N 1
ATOM 658 C CA . LYS A 1 110 ? 45.765 10.340 -18.600 1.00 10.84 86 LYS A CA 1
ATOM 659 C C . LYS A 1 110 ? 44.648 11.194 -19.136 1.00 11.97 86 LYS A C 1
ATOM 660 O O . LYS A 1 110 ? 44.578 11.417 -20.347 1.00 13.92 86 LYS A O 1
ATOM 666 N N . HIS A 1 111 ? 43.702 11.577 -18.254 1.00 10.14 87 HIS A N 1
ATOM 667 C CA . HIS A 1 111 ? 42.467 12.236 -18.638 1.00 10.41 87 HIS A CA 1
ATOM 668 C C . HIS A 1 111 ? 42.280 13.664 -18.157 1.00 11.39 87 HIS A C 1
ATOM 669 O O . HIS A 1 111 ? 41.521 14.431 -18.742 1.00 12.68 87 HIS A O 1
ATOM 676 N N . TYR A 1 112 ? 42.963 14.061 -17.065 1.00 10.39 88 TYR A N 1
ATOM 677 C CA . TYR A 1 112 ? 42.726 15.373 -16.456 1.00 10.75 88 TYR A CA 1
ATOM 678 C C . TYR A 1 112 ? 44.029 15.758 -15.756 1.00 10.04 88 TYR A C 1
ATOM 679 O O . TYR A 1 112 ? 44.487 15.018 -14.862 1.00 10.82 88 TYR A O 1
ATOM 688 N N . PRO A 1 113 ? 44.557 16.929 -16.095 1.00 8.56 89 PRO A N 1
ATOM 689 C CA . PRO A 1 113 ? 45.818 17.346 -15.475 1.00 9.12 89 PRO A CA 1
ATOM 690 C C . PRO A 1 113 ? 45.665 18.223 -14.271 1.00 8.70 89 PRO A C 1
ATOM 691 O O . PRO A 1 113 ? 46.641 18.394 -13.526 1.00 10.11 89 PRO A O 1
ATOM 695 N N . GLY A 1 114 ? 44.508 18.867 -14.059 1.00 8.81 90 GLY A N 1
ATOM 696 C CA . GLY A 1 114 ? 44.381 19.903 -13.052 1.00 8.92 90 GLY A CA 1
ATOM 697 C C . GLY A 1 114 ? 45.456 20.934 -13.241 1.00 8.78 90 GLY A C 1
ATOM 698 O O . GLY A 1 114 ? 45.884 21.193 -14.377 1.00 11.30 90 GLY A O 1
ATOM 699 N N . SER A 1 115 ? 45.833 21.604 -12.167 1.00 7.33 91 SER A N 1
ATOM 700 C CA . SER A 1 115 ? 47.025 22.478 -12.149 1.00 7.75 91 SER A CA 1
ATOM 701 C C . SER A 1 115 ? 48.165 21.849 -11.403 1.00 6.25 91 SER A C 1
ATOM 702 O O . SER A 1 115 ? 49.330 22.306 -11.550 1.00 7.79 91 SER A O 1
ATOM 705 N N . HIS A 1 116 ? 47.872 20.898 -10.533 1.00 6.02 92 HIS A N 1
ATOM 706 C CA . HIS A 1 116 ? 48.824 20.416 -9.542 1.00 5.68 92 HIS A CA 1
ATOM 707 C C . HIS A 1 116 ? 48.457 18.987 -9.220 1.00 5.93 92 HIS A C 1
ATOM 708 O O . HIS A 1 116 ? 47.271 18.666 -9.143 1.00 6.26 92 HIS A O 1
ATOM 715 N N . ILE A 1 117 ? 49.461 18.122 -9.049 1.00 5.54 93 ILE A N 1
ATOM 716 C CA . ILE A 1 117 ? 49.229 16.706 -8.780 1.00 4.91 93 ILE A CA 1
ATOM 717 C C . ILE A 1 117 ? 50.111 16.268 -7.646 1.00 5.38 93 ILE A C 1
ATOM 718 O O . ILE A 1 117 ? 51.310 16.539 -7.649 1.00 6.97 93 ILE A O 1
ATOM 723 N N . ASN A 1 118 ? 49.506 15.656 -6.634 1.00 5.81 94 ASN A N 1
ATOM 724 C CA . ASN A 1 118 ? 50.232 15.038 -5.549 1.00 6.56 94 ASN A CA 1
ATOM 725 C C . ASN A 1 118 ? 50.597 13.617 -5.895 1.00 6.54 94 ASN A C 1
ATOM 726 O O . ASN A 1 118 ? 49.710 12.857 -6.344 1.00 7.76 94 ASN A O 1
ATOM 731 N N . GLN A 1 119 ? 51.866 13.224 -5.712 1.00 6.61 95 GLN A N 1
ATOM 732 C CA . GLN A 1 119 ? 52.234 11.845 -6.042 1.00 7.02 95 GLN A CA 1
ATOM 733 C C . GLN A 1 119 ? 53.296 11.333 -5.102 1.00 6.87 95 GLN A C 1
ATOM 734 O O . GLN A 1 119 ? 54.021 12.110 -4.473 1.00 7.88 95 GLN A O 1
ATOM 740 N N . VAL A 1 120 ? 53.354 10.015 -4.947 1.00 6.49 96 VAL A N 1
ATOM 741 C CA . VAL A 1 120 ? 54.452 9.355 -4.217 1.00 7.36 96 VAL A CA 1
ATOM 742 C C . VAL A 1 120 ? 55.680 9.238 -5.085 1.00 6.95 96 VAL A C 1
ATOM 743 O O . VAL A 1 120 ? 55.592 9.215 -6.322 1.00 7.07 96 VAL A O 1
ATOM 747 N N . PHE A 1 121 ? 56.860 9.228 -4.464 1.00 8.19 97 PHE A N 1
ATOM 748 C CA . PHE A 1 121 ? 58.117 9.295 -5.187 1.00 7.70 97 PHE A CA 1
ATOM 749 C C . PHE A 1 121 ? 58.180 8.311 -6.381 1.00 7.33 97 PHE A C 1
ATOM 750 O O . PHE A 1 121 ? 58.427 8.714 -7.488 1.00 6.84 97 PHE A O 1
ATOM 758 N N . PRO A 1 122 ? 57.900 6.995 -6.189 1.00 6.93 98 PRO A N 1
ATOM 759 C CA . PRO A 1 122 ? 58.138 6.113 -7.341 1.00 8.01 98 PRO A CA 1
ATOM 760 C C . PRO A 1 122 ? 57.098 6.181 -8.434 1.00 9.74 98 PRO A C 1
ATOM 761 O O . PRO A 1 122 ? 57.335 5.617 -9.489 1.00 12.05 98 PRO A O 1
ATOM 765 N N . SER A 1 123 ? 56.017 6.910 -8.227 1.00 7.26 99 SER A N 1
ATOM 766 C CA . SER A 1 123 ? 54.941 7.021 -9.203 1.00 8.25 99 SER A CA 1
ATOM 767 C C . SER A 1 123 ? 54.990 8.307 -10.027 1.00 5.86 99 SER A C 1
ATOM 768 O O . SER A 1 123 ? 54.146 8.481 -10.909 1.00 7.08 99 SER A O 1
ATOM 771 N N . VAL A 1 124 ? 55.975 9.176 -9.782 1.00 6.20 100 VAL A N 1
ATOM 772 C CA . VAL A 1 124 ? 56.091 10.448 -10.510 1.00 5.85 100 VAL A CA 1
ATOM 773 C C . VAL A 1 124 ? 56.278 10.172 -11.995 1.00 6.53 100 VAL A C 1
ATOM 774 O O . VAL A 1 124 ? 55.660 10.836 -12.825 1.00 6.37 100 VAL A O 1
ATOM 778 N N . GLY A 1 125 ? 57.169 9.229 -12.358 1.00 7.75 101 GLY A N 1
ATOM 779 C CA . GLY A 1 125 ? 57.477 9.033 -13.757 1.00 7.90 101 GLY A CA 1
ATOM 780 C C . GLY A 1 125 ? 56.287 8.561 -14.585 1.00 7.16 101 GLY A C 1
ATOM 781 O O . GLY A 1 125 ? 56.077 9.018 -15.725 1.00 8.58 101 GLY A O 1
ATOM 782 N N . ALA A 1 126 ? 55.551 7.610 -14.045 1.00 8.04 102 ALA A N 1
ATOM 783 C CA . ALA A 1 126 ? 54.354 7.109 -14.719 1.00 6.91 102 ALA A CA 1
ATOM 784 C C . ALA A 1 126 ? 53.333 8.228 -14.864 1.00 8.01 102 ALA A C 1
ATOM 785 O O . ALA A 1 126 ? 52.638 8.328 -15.886 1.00 8.41 102 ALA A O 1
ATOM 787 N N . THR A 1 127 ? 53.222 9.080 -13.837 1.00 6.66 103 THR A N 1
ATOM 788 C CA . THR A 1 127 ? 52.294 10.170 -13.898 1.00 6.66 103 THR A CA 1
ATOM 789 C C . THR A 1 127 ? 52.666 11.176 -14.979 1.00 5.53 103 THR A C 1
ATOM 790 O O . THR A 1 127 ? 51.806 11.596 -15.762 1.00 6.81 103 THR A O 1
ATOM 794 N N . ARG A 1 128 ? 53.949 11.556 -15.042 1.00 6.39 104 ARG A N 1
ATOM 795 C CA . ARG A 1 128 ? 54.369 12.486 -16.074 1.00 6.21 104 ARG A CA 1
ATOM 796 C C . ARG A 1 128 ? 54.145 11.876 -17.446 1.00 6.58 104 ARG A C 1
ATOM 797 O O . ARG A 1 128 ? 53.639 12.546 -18.375 1.00 7.53 104 ARG A O 1
ATOM 805 N N . ALA A 1 129 ? 54.496 10.612 -17.637 1.00 7.28 105 ALA A N 1
ATOM 806 C CA . ALA A 1 129 ? 54.278 9.948 -18.916 1.00 7.52 105 ALA A CA 1
ATOM 807 C C . ALA A 1 129 ? 52.814 9.956 -19.301 1.00 7.43 105 ALA A C 1
ATOM 808 O O . ALA A 1 129 ? 52.459 10.279 -20.443 1.00 8.83 105 ALA A O 1
ATOM 810 N N . ASN A 1 130 ? 51.936 9.653 -18.341 1.00 7.39 106 ASN A N 1
ATOM 811 C CA . ASN A 1 130 ? 50.525 9.574 -18.624 1.00 7.53 106 ASN A CA 1
ATOM 812 C C . ASN A 1 130 ? 49.894 10.942 -18.944 1.00 7.59 106 ASN A C 1
ATOM 813 O O . ASN A 1 130 ? 48.889 10.999 -19.688 1.00 8.48 106 ASN A O 1
ATOM 818 N N . LEU A 1 131 ? 50.444 12.033 -18.425 1.00 6.79 107 LEU A N 1
ATOM 819 C CA . LEU A 1 131 ? 49.981 13.359 -18.842 1.00 7.56 107 LEU A CA 1
ATOM 820 C C . LEU A 1 131 ? 50.124 13.504 -20.350 1.00 9.13 107 LEU A C 1
ATOM 821 O O . LEU A 1 131 ? 49.364 14.239 -20.939 1.00 9.45 107 LEU A O 1
ATOM 826 N N . GLY A 1 132 ? 51.117 12.865 -20.965 1.00 10.31 108 GLY A N 1
ATOM 827 C CA . GLY A 1 132 ? 51.346 13.000 -22.410 1.00 10.83 108 GLY A CA 1
ATOM 828 C C . GLY A 1 132 ? 51.617 14.438 -22.816 1.00 10.66 108 GLY A C 1
ATOM 829 O O . GLY A 1 132 ? 52.512 15.108 -22.295 1.00 12.53 108 GLY A O 1
ATOM 830 N N . GLU A 1 133 ? 50.783 14.919 -23.722 1.00 11.23 109 GLU A N 1
ATOM 831 C CA . GLU A 1 133 ? 50.861 16.277 -24.214 1.00 12.14 109 GLU A CA 1
ATOM 832 C C . GLU A 1 133 ? 50.379 17.325 -23.221 1.00 12.09 109 GLU A C 1
ATOM 833 O O . GLU A 1 133 ? 50.637 18.523 -23.432 1.00 11.13 109 GLU A O 1
ATOM 839 N N . LYS A 1 134 ? 49.734 16.892 -22.145 1.00 10.82 110 LYS A N 1
ATOM 840 C CA . LYS A 1 134 ? 49.176 17.843 -21.166 1.00 10.67 110 LYS A CA 1
ATOM 841 C C . LYS A 1 134 ? 50.204 18.349 -20.169 1.00 10.86 110 LYS A C 1
ATOM 842 O O . LYS A 1 134 ? 51.172 17.667 -19.913 1.00 13.53 110 LYS A O 1
ATOM 848 N N . ASP A 1 135 ? 50.015 19.571 -19.690 1.00 11.07 111 ASP A N 1
ATOM 849 C CA . ASP A 1 135 ? 50.901 20.292 -18.744 1.00 12.00 111 ASP A CA 1
ATOM 850 C C . ASP A 1 135 ? 50.347 20.121 -17.330 1.00 11.76 111 ASP A C 1
ATOM 851 O O . ASP A 1 135 ? 49.172 20.332 -17.118 1.00 12.53 111 ASP A O 1
ATOM 856 N N . SER A 1 136 ? 51.186 19.771 -16.394 1.00 9.39 112 SER A N 1
ATOM 857 C CA . SER A 1 136 ? 50.845 19.919 -14.967 1.00 8.44 112 SER A CA 1
ATOM 858 C C . SER A 1 136 ? 52.097 19.894 -14.163 1.00 7.64 112 SER A C 1
ATOM 859 O O . SER A 1 136 ? 53.210 19.624 -14.674 1.00 10.19 112 SER A O 1
ATOM 862 N N . TRP A 1 137 ? 51.936 20.210 -12.895 1.00 6.40 113 TRP A N 1
ATOM 863 C CA . TRP A 1 137 ? 53.002 20.279 -11.918 1.00 5.86 113 TRP A CA 1
ATOM 864 C C . TRP A 1 137 ? 52.816 19.079 -10.990 1.00 6.47 113 TRP A C 1
ATOM 865 O O . TRP A 1 137 ? 51.746 18.924 -10.394 1.00 7.77 113 TRP A O 1
ATOM 876 N N . ILE A 1 138 ? 53.848 18.264 -10.812 1.00 5.45 114 ILE A N 1
ATOM 877 C CA . ILE A 1 138 ? 53.736 17.036 -10.013 1.00 6.01 114 ILE A CA 1
ATOM 878 C C . ILE A 1 138 ? 54.710 17.122 -8.852 1.00 5.71 114 ILE A C 1
ATOM 879 O O . ILE A 1 138 ? 55.924 17.338 -9.042 1.00 6.84 114 ILE A O 1
ATOM 884 N N . ASN A 1 139 ? 54.218 16.960 -7.619 1.00 4.89 115 ASN A N 1
ATOM 885 C CA . ASN A 1 139 ? 55.104 16.855 -6.471 1.00 5.10 115 ASN A CA 1
ATOM 886 C C . ASN A 1 139 ? 55.494 15.422 -6.189 1.00 5.76 115 ASN A C 1
ATOM 887 O O . ASN A 1 139 ? 54.938 14.475 -6.769 1.00 6.75 115 ASN A O 1
ATOM 892 N N . SER A 1 140 ? 56.520 15.260 -5.355 1.00 6.22 116 SER A N 1
ATOM 893 C CA . SER A 1 140 ? 57.011 13.955 -4.990 1.00 6.38 116 SER A CA 1
ATOM 894 C C . SER A 1 140 ? 57.086 13.835 -3.477 1.00 6.12 116 SER A C 1
ATOM 895 O O . SER A 1 140 ? 57.872 14.556 -2.851 1.00 7.09 116 SER A O 1
ATOM 898 N N . LEU A 1 141 ? 56.357 12.896 -2.891 1.00 6.47 117 LEU A N 1
ATOM 899 C CA A LEU A 1 141 ? 56.339 12.704 -1.430 0.50 6.47 117 LEU A CA 1
ATOM 900 C CA B LEU A 1 141 ? 56.339 12.723 -1.444 0.50 6.59 117 LEU A CA 1
ATOM 901 C C . LEU A 1 141 ? 57.653 12.122 -0.981 1.00 6.59 117 LEU A C 1
ATOM 902 O O . LEU A 1 141 ? 58.011 11.036 -1.394 1.00 7.26 117 LEU A O 1
ATOM 911 N N . VAL A 1 142 ? 58.367 12.844 -0.119 1.00 6.98 118 VAL A N 1
ATOM 912 C CA . VAL A 1 142 ? 59.530 12.351 0.587 1.00 6.77 118 VAL A CA 1
ATOM 913 C C . VAL A 1 142 ? 59.336 12.741 2.062 1.00 6.78 118 VAL A C 1
ATOM 914 O O . VAL A 1 142 ? 58.677 13.719 2.385 1.00 7.53 118 VAL A O 1
ATOM 918 N N . SER A 1 143 ? 59.978 12.001 2.961 1.00 7.26 119 SER A N 1
ATOM 919 C CA . SER A 1 143 ? 59.680 12.092 4.374 1.00 8.56 119 SER A CA 1
ATOM 920 C C . SER A 1 143 ? 60.875 12.434 5.214 1.00 9.42 119 SER A C 1
ATOM 921 O O . SER A 1 143 ? 62.021 12.097 4.907 1.00 8.54 119 SER A O 1
ATOM 924 N N . PRO A 1 144 ? 60.620 13.092 6.364 1.00 9.57 120 PRO A N 1
ATOM 925 C CA . PRO A 1 144 ? 61.662 13.284 7.340 1.00 11.05 120 PRO A CA 1
ATOM 926 C C . PRO A 1 144 ? 62.203 11.939 7.850 1.00 11.61 120 PRO A C 1
ATOM 927 O O . PRO A 1 144 ? 61.550 10.896 7.775 1.00 13.21 120 PRO A O 1
ATOM 931 N N . THR A 1 145 ? 63.417 11.986 8.369 1.00 11.76 121 THR A N 1
ATOM 932 C CA . THR A 1 145 ? 64.192 10.786 8.751 1.00 13.75 121 THR A CA 1
ATOM 933 C C . THR A 1 145 ? 64.795 10.847 10.157 1.00 14.52 121 THR A C 1
ATOM 934 O O . THR A 1 145 ? 65.366 9.860 10.621 1.00 16.03 121 THR A O 1
ATOM 938 N N . GLY A 1 146 ? 64.754 12.008 10.771 1.00 15.23 122 GLY A N 1
ATOM 939 C CA . GLY A 1 146 ? 65.472 12.242 12.009 1.00 16.36 122 GLY A CA 1
ATOM 940 C C . GLY A 1 146 ? 66.947 12.512 11.777 1.00 16.94 122 GLY A C 1
ATOM 941 O O . GLY A 1 146 ? 67.723 12.621 12.748 1.00 19.72 122 GLY A O 1
ATOM 942 N N . LYS A 1 147 ? 67.360 12.652 10.515 1.00 15.11 123 LYS A N 1
ATOM 943 C CA . LYS A 1 147 ? 68.746 12.884 10.151 1.00 15.67 123 LYS A CA 1
ATOM 944 C C . LYS A 1 147 ? 68.811 14.112 9.249 1.00 14.48 123 LYS A C 1
ATOM 945 O O . LYS A 1 147 ? 68.424 14.070 8.073 1.00 12.98 123 LYS A O 1
ATOM 951 N N . VAL A 1 148 ? 69.288 15.218 9.783 1.00 13.66 124 VAL A N 1
ATOM 952 C CA . VAL A 1 148 ? 69.391 16.435 9.019 1.00 12.42 124 VAL A CA 1
ATOM 953 C C . VAL A 1 148 ? 70.223 16.198 7.788 1.00 11.96 124 VAL A C 1
ATOM 954 O O . VAL A 1 148 ? 71.338 15.699 7.849 1.00 13.00 124 VAL A O 1
ATOM 958 N N . GLY A 1 149 ? 69.661 16.576 6.647 1.00 9.68 125 GLY A N 1
ATOM 959 C CA . GLY A 1 149 ? 70.316 16.418 5.365 1.00 10.06 125 GLY A CA 1
ATOM 960 C C . GLY A 1 149 ? 69.793 15.272 4.498 1.00 8.63 125 GLY A C 1
ATOM 961 O O . GLY A 1 149 ? 70.201 15.182 3.347 1.00 9.34 125 GLY A O 1
ATOM 962 N N . TYR A 1 150 ? 68.909 14.449 5.044 1.00 9.22 126 TYR A N 1
ATOM 963 C CA . TYR A 1 150 ? 68.487 13.207 4.414 1.00 9.03 126 TYR A CA 1
ATOM 964 C C . TYR A 1 150 ? 66.968 13.057 4.426 1.00 10.09 126 TYR A C 1
ATOM 965 O O . TYR A 1 150 ? 66.313 13.357 5.409 1.00 10.70 126 TYR A O 1
ATOM 974 N N . VAL A 1 151 ? 66.448 12.539 3.330 1.00 9.09 127 VAL A N 1
ATOM 975 C CA . VAL A 1 151 ? 65.013 12.292 3.207 1.00 7.91 127 VAL A CA 1
ATOM 976 C C . VAL A 1 151 ? 64.786 10.818 2.828 1.00 7.77 127 VAL A C 1
ATOM 977 O O . VAL A 1 151 ? 65.629 10.153 2.248 1.00 8.57 127 VAL A O 1
ATOM 981 N N . ASN A 1 152 ? 63.605 10.323 3.156 1.00 7.48 128 ASN A N 1
ATOM 982 C CA . ASN A 1 152 ? 63.145 8.970 2.841 1.00 7.77 128 ASN A CA 1
ATOM 983 C C . ASN A 1 152 ? 62.326 9.028 1.579 1.00 7.14 128 ASN A C 1
ATOM 984 O O . ASN A 1 152 ? 61.294 9.700 1.531 1.00 6.96 128 ASN A O 1
ATOM 989 N N . ILE A 1 153 ? 62.805 8.359 0.525 1.00 6.62 129 ILE A N 1
ATOM 990 C CA . ILE A 1 153 ? 62.137 8.335 -0.753 1.00 6.24 129 ILE A CA 1
ATOM 991 C C . ILE A 1 153 ? 61.324 7.075 -0.992 1.00 6.56 129 ILE A C 1
ATOM 992 O O . ILE A 1 153 ? 60.671 6.923 -2.027 1.00 6.49 129 ILE A O 1
ATOM 997 N N . SER A 1 154 ? 61.296 6.177 -0.010 1.00 6.84 130 SER A N 1
ATOM 998 C CA . SER A 1 154 ? 60.589 4.913 -0.113 1.00 7.16 130 SER A CA 1
ATOM 999 C C . SER A 1 154 ? 59.124 5.085 0.254 1.00 7.98 130 SER A C 1
ATOM 1000 O O . SER A 1 154 ? 58.652 4.561 1.273 1.00 9.33 130 SER A O 1
ATOM 1003 N N . THR A 1 155 ? 58.400 5.816 -0.577 1.00 7.94 131 THR A N 1
ATOM 1004 C CA . THR A 1 155 ? 57.041 6.223 -0.237 1.00 7.84 131 THR A CA 1
ATOM 1005 C C . THR A 1 155 ? 55.961 5.637 -1.132 1.00 7.61 131 THR A C 1
ATOM 1006 O O . THR A 1 155 ? 54.775 6.042 -1.056 1.00 8.59 131 THR A O 1
ATOM 1010 N N . GLY A 1 156 ? 56.294 4.618 -1.914 1.00 8.20 132 GLY A N 1
ATOM 1011 C CA . GLY A 1 156 ? 55.312 3.869 -2.694 1.00 8.61 132 GLY A CA 1
ATOM 1012 C C . GLY A 1 156 ? 54.785 2.664 -1.911 1.00 9.63 132 GLY A C 1
ATOM 1013 O O . GLY A 1 156 ? 55.254 2.344 -0.814 1.00 10.22 132 GLY A O 1
ATOM 1014 N N . PRO A 1 157 ? 53.795 1.969 -2.480 1.00 10.36 133 PRO A N 1
ATOM 1015 C CA . PRO A 1 157 ? 53.228 0.866 -1.730 1.00 11.02 133 PRO A CA 1
ATOM 1016 C C . PRO A 1 157 ? 54.204 -0.216 -1.255 1.00 11.73 133 PRO A C 1
ATOM 1017 O O . PRO A 1 157 ? 54.156 -0.625 -0.098 1.00 12.64 133 PRO A O 1
ATOM 1021 N N . ILE A 1 158 ? 55.060 -0.704 -2.129 1.00 11.03 134 ILE A N 1
ATOM 1022 C CA . ILE A 1 158 ? 56.004 -1.759 -1.769 1.00 11.40 134 ILE A CA 1
ATOM 1023 C C . ILE A 1 158 ? 57.146 -1.184 -0.981 1.00 11.65 134 ILE A C 1
ATOM 1024 O O . ILE A 1 158 ? 57.559 -1.683 0.065 1.00 12.25 134 ILE A O 1
ATOM 1029 N N . SER A 1 159 ? 57.694 -0.092 -1.496 1.00 10.25 135 SER A N 1
ATOM 1030 C CA . SER A 1 159 ? 58.822 0.506 -0.814 1.00 9.06 135 SER A CA 1
ATOM 1031 C C . SER A 1 159 ? 58.517 0.983 0.622 1.00 9.66 135 SER A C 1
ATOM 1032 O O . SER A 1 159 ? 59.347 0.834 1.550 1.00 9.82 135 SER A O 1
ATOM 1035 N N . ALA A 1 160 ? 57.334 1.559 0.854 1.00 9.36 136 ALA A N 1
ATOM 1036 C CA . ALA A 1 160 ? 56.992 2.034 2.209 1.00 9.96 136 ALA A CA 1
ATOM 1037 C C . ALA A 1 160 ? 56.784 0.910 3.205 1.00 12.96 136 ALA A C 1
ATOM 1038 O O . ALA A 1 160 ? 56.760 1.164 4.396 1.00 14.12 136 ALA A O 1
ATOM 1040 N N . ALA A 1 161 ? 56.557 -0.301 2.717 1.00 13.52 137 ALA A N 1
ATOM 1041 C CA . ALA A 1 161 ? 56.360 -1.505 3.567 1.00 15.56 137 ALA A CA 1
ATOM 1042 C C . ALA A 1 161 ? 57.654 -2.270 3.798 1.00 16.52 137 ALA A C 1
ATOM 1043 O O . ALA A 1 161 ? 57.653 -3.305 4.515 1.00 17.60 137 ALA A O 1
ATOM 1045 N N . GLY A 1 162 ? 58.771 -1.772 3.279 1.00 16.56 138 GLY A N 1
ATOM 1046 C CA . GLY A 1 162 ? 60.041 -2.452 3.400 1.00 16.92 138 GLY A CA 1
ATOM 1047 C C . GLY A 1 162 ? 60.632 -2.511 4.789 1.00 16.94 138 GLY A C 1
ATOM 1048 O O . GLY A 1 162 ? 60.353 -1.682 5.652 1.00 16.69 138 GLY A O 1
ATOM 1049 N N . GLU A 1 163 ? 61.506 -3.494 5.006 1.00 17.27 139 GLU A N 1
ATOM 1050 C CA . GLU A 1 163 ? 62.292 -3.552 6.248 1.00 17.31 139 GLU A CA 1
ATOM 1051 C C . GLU A 1 163 ? 63.296 -2.431 6.402 1.00 16.77 139 GLU A C 1
ATOM 1052 O O . GLU A 1 163 ? 63.583 -1.992 7.517 1.00 17.47 139 GLU A O 1
ATOM 1058 N N . GLU A 1 164 ? 63.830 -1.916 5.286 1.00 15.23 140 GLU A N 1
ATOM 1059 C CA . GLU A 1 164 ? 64.690 -0.746 5.326 1.00 16.02 140 GLU A CA 1
ATOM 1060 C C . GLU A 1 164 ? 64.104 0.240 4.329 1.00 11.81 140 GLU A C 1
ATOM 1061 O O . GLU A 1 164 ? 63.283 -0.122 3.501 1.00 12.05 140 GLU A O 1
ATOM 1067 N N . LYS A 1 165 ? 64.535 1.474 4.476 1.00 12.00 141 LYS A N 1
ATOM 1068 C CA . LYS A 1 165 ? 64.125 2.578 3.636 1.00 11.07 141 LYS A CA 1
ATOM 1069 C C . LYS A 1 165 ? 65.328 3.156 2.928 1.00 10.16 141 LYS A C 1
ATOM 1070 O O . LYS A 1 165 ? 66.459 3.075 3.406 1.00 11.29 141 LYS A O 1
ATOM 1076 N N . ALA A 1 166 ? 65.074 3.725 1.747 1.00 9.01 142 ALA A N 1
ATOM 1077 C CA . ALA A 1 166 ? 66.080 4.461 1.007 1.00 9.20 142 ALA A CA 1
ATOM 1078 C C . ALA A 1 166 ? 66.139 5.874 1.563 1.00 8.86 142 ALA A C 1
ATOM 1079 O O . ALA A 1 166 ? 65.254 6.695 1.317 1.00 9.59 142 ALA A O 1
ATOM 1081 N N . ILE A 1 167 ? 67.178 6.107 2.356 1.00 9.11 143 ILE A N 1
ATOM 1082 C CA A ILE A 1 167 ? 67.431 7.371 3.048 0.50 8.92 143 ILE A CA 1
ATOM 1083 C CA B ILE A 1 167 ? 67.414 7.382 3.037 0.50 9.05 143 ILE A CA 1
ATOM 1084 C C . ILE A 1 167 ? 68.597 8.038 2.349 1.00 10.48 143 ILE A C 1
ATOM 1085 O O . ILE A 1 167 ? 69.712 7.523 2.362 1.00 11.43 143 ILE A O 1
ATOM 1094 N N . VAL A 1 168 ? 68.349 9.177 1.712 1.00 8.50 144 VAL A N 1
ATOM 1095 C CA . VAL A 1 168 ? 69.309 9.727 0.775 1.00 8.24 144 VAL A CA 1
ATOM 1096 C C . VAL A 1 168 ? 69.492 11.241 1.000 1.00 7.43 144 VAL A C 1
ATOM 1097 O O . VAL A 1 168 ? 68.593 11.920 1.466 1.00 7.26 144 VAL A O 1
ATOM 1101 N N . PRO A 1 169 ? 70.636 11.802 0.584 1.00 7.29 145 PRO A N 1
ATOM 1102 C CA . PRO A 1 169 ? 70.809 13.246 0.726 1.00 8.24 145 PRO A CA 1
ATOM 1103 C C . PRO A 1 169 ? 69.729 13.946 -0.087 1.00 6.99 145 PRO A C 1
ATOM 1104 O O . PRO A 1 169 ? 69.339 13.530 -1.182 1.00 7.17 145 PRO A O 1
ATOM 1108 N N . ILE A 1 170 ? 69.275 15.082 0.444 1.00 6.72 146 ILE A N 1
ATOM 1109 C CA . ILE A 1 170 ? 68.172 15.807 -0.186 1.00 6.81 146 ILE A CA 1
ATOM 1110 C C . ILE A 1 170 ? 68.388 16.058 -1.665 1.00 6.39 146 ILE A C 1
ATOM 1111 O O . ILE A 1 170 ? 67.488 15.856 -2.478 1.00 6.71 146 ILE A O 1
ATOM 1116 N N . LYS A 1 171 ? 69.566 16.546 -2.046 1.00 6.25 147 LYS A N 1
ATOM 1117 C CA . LYS A 1 171 ? 69.754 16.919 -3.464 1.00 6.86 147 LYS A CA 1
ATOM 1118 C C . LYS A 1 171 ? 69.667 15.715 -4.382 1.00 7.06 147 LYS A C 1
ATOM 1119 O O . LYS A 1 171 ? 69.278 15.845 -5.512 1.00 7.05 147 LYS A O 1
ATOM 1125 N N . THR A 1 172 ? 70.053 14.535 -3.886 1.00 6.73 148 THR A N 1
ATOM 1126 C CA . THR A 1 172 ? 69.947 13.322 -4.693 1.00 6.31 148 THR A CA 1
ATOM 1127 C C . THR A 1 172 ? 68.506 12.947 -4.942 1.00 6.55 148 THR A C 1
ATOM 1128 O O . THR A 1 172 ? 68.171 12.457 -6.022 1.00 7.06 148 THR A O 1
ATOM 1132 N N . ALA A 1 173 ? 67.627 13.197 -3.972 1.00 5.77 149 ALA A N 1
ATOM 1133 C CA . ALA A 1 173 ? 66.207 13.052 -4.174 1.00 5.38 149 ALA A CA 1
ATOM 1134 C C . ALA A 1 173 ? 65.688 14.036 -5.190 1.00 6.80 149 ALA A C 1
ATOM 1135 O O . ALA A 1 173 ? 64.920 13.659 -6.079 1.00 6.08 149 ALA A O 1
ATOM 1137 N N . ILE A 1 174 ? 66.095 15.294 -5.101 1.00 6.17 150 ILE A N 1
ATOM 1138 C CA . ILE A 1 174 ? 65.682 16.319 -6.065 1.00 5.68 150 ILE A CA 1
ATOM 1139 C C . ILE A 1 174 ? 66.071 15.910 -7.481 1.00 5.68 150 ILE A C 1
ATOM 1140 O O . ILE A 1 174 ? 65.237 16.004 -8.413 1.00 6.17 150 ILE A O 1
ATOM 1145 N N . ALA A 1 175 ? 67.305 15.466 -7.692 1.00 6.22 151 ALA A N 1
ATOM 1146 C CA . ALA A 1 175 ? 67.770 15.148 -9.034 1.00 5.55 151 ALA A CA 1
ATOM 1147 C C . ALA A 1 175 ? 66.997 13.942 -9.595 1.00 5.74 151 ALA A C 1
ATOM 1148 O O . ALA A 1 175 ? 66.675 13.932 -10.781 1.00 6.75 151 ALA A O 1
ATOM 1150 N N . LEU A 1 176 ? 66.698 12.941 -8.746 1.00 6.42 152 LEU A N 1
ATOM 1151 C CA . LEU A 1 176 ? 65.849 11.832 -9.175 1.00 6.10 152 LEU A CA 1
ATOM 1152 C C . LEU A 1 176 ? 64.455 12.291 -9.551 1.00 5.65 152 LEU A C 1
ATOM 1153 O O . LEU A 1 176 ? 63.918 11.841 -10.558 1.00 6.79 152 LEU A O 1
ATOM 1158 N N . VAL A 1 177 ? 63.847 13.138 -8.711 1.00 6.25 153 VAL A N 1
ATOM 1159 C CA . VAL A 1 177 ? 62.506 13.653 -9.045 1.00 5.50 153 VAL A CA 1
ATOM 1160 C C . VAL A 1 177 ? 62.545 14.369 -10.386 1.00 5.63 153 VAL A C 1
ATOM 1161 O O . VAL A 1 177 ? 61.655 14.189 -11.211 1.00 6.60 153 VAL A O 1
ATOM 1165 N N . ARG A 1 178 ? 63.562 15.163 -10.616 1.00 5.84 154 ARG A N 1
ATOM 1166 C CA . ARG A 1 178 ? 63.705 15.802 -11.919 1.00 6.31 154 ARG A CA 1
ATOM 1167 C C . ARG A 1 178 ? 63.816 14.838 -13.093 1.00 7.73 154 ARG A C 1
ATOM 1168 O O . ARG A 1 178 ? 63.193 15.042 -14.096 1.00 8.55 154 ARG A O 1
ATOM 1176 N N . ASP A 1 179 ? 64.592 13.770 -12.919 1.00 7.27 155 ASP A N 1
ATOM 1177 C CA . ASP A 1 179 ? 64.686 12.773 -13.974 1.00 7.88 155 ASP A CA 1
ATOM 1178 C C . ASP A 1 179 ? 63.384 12.026 -14.196 1.00 8.70 155 ASP A C 1
ATOM 1179 O O . ASP A 1 179 ? 63.127 11.539 -15.307 1.00 10.71 155 ASP A O 1
ATOM 1197 N N . GLY A 1 181 ? 60.429 13.538 -13.881 1.00 8.64 157 GLY A N 1
ATOM 1198 C CA . GLY A 1 181 ? 59.464 14.510 -14.404 1.00 9.49 157 GLY A CA 1
ATOM 1199 C C . GLY A 1 181 ? 58.691 15.269 -13.369 1.00 9.50 157 GLY A C 1
ATOM 1200 O O . GLY A 1 181 ? 57.639 15.844 -13.711 1.00 10.84 157 GLY A O 1
ATOM 1201 N N . GLY A 1 182 ? 59.144 15.313 -12.130 1.00 6.76 158 GLY A N 1
ATOM 1202 C CA . GLY A 1 182 ? 58.479 16.089 -11.130 1.00 6.07 158 GLY A CA 1
ATOM 1203 C C . GLY A 1 182 ? 59.045 17.464 -10.920 1.00 7.01 158 GLY A C 1
ATOM 1204 O O . GLY A 1 182 ? 60.135 17.821 -11.387 1.00 8.23 158 GLY A O 1
ATOM 1205 N N . ASN A 1 183 ? 58.286 18.260 -10.168 1.00 6.09 159 ASN A N 1
ATOM 1206 C CA . ASN A 1 183 ? 58.527 19.694 -10.015 1.00 6.13 159 ASN A CA 1
ATOM 1207 C C . ASN A 1 183 ? 58.853 20.163 -8.616 1.00 5.80 159 ASN A C 1
ATOM 1208 O O . ASN A 1 183 ? 59.293 21.293 -8.433 1.00 6.93 159 ASN A O 1
ATOM 1213 N N . SER A 1 184 ? 58.604 19.359 -7.605 1.00 5.05 160 SER A N 1
ATOM 1214 C CA . SER A 1 184 ? 58.821 19.778 -6.219 1.00 5.49 160 SER A CA 1
ATOM 1215 C C . SER A 1 184 ? 58.948 18.570 -5.322 1.00 6.89 160 SER A C 1
ATOM 1216 O O . SER A 1 184 ? 58.585 17.442 -5.701 1.00 6.60 160 SER A O 1
ATOM 1219 N N . LEU A 1 185 ? 59.434 18.807 -4.101 1.00 5.63 161 LEU A N 1
ATOM 1220 C CA . LEU A 1 185 ? 59.329 17.843 -3.024 1.00 5.74 161 LEU A CA 1
ATOM 1221 C C . LEU A 1 185 ? 58.139 18.195 -2.137 1.00 5.96 161 LEU A C 1
ATOM 1222 O O . LEU A 1 185 ? 57.965 19.358 -1.750 1.00 7.21 161 LEU A O 1
ATOM 1227 N N . LYS A 1 186 ? 57.267 17.234 -1.918 1.00 6.38 162 LYS A N 1
ATOM 1228 C CA . LYS A 1 186 ? 56.244 17.325 -0.880 1.00 5.66 162 LYS A CA 1
ATOM 1229 C C . LYS A 1 186 ? 56.839 16.705 0.343 1.00 6.76 162 LYS A C 1
ATOM 1230 O O . LYS A 1 186 ? 57.048 15.458 0.395 1.00 8.10 162 LYS A O 1
ATOM 1236 N N . TYR A 1 187 ? 57.107 17.531 1.350 1.00 6.56 163 TYR A N 1
ATOM 1237 C CA . TYR A 1 187 ? 57.834 17.097 2.541 1.00 7.79 163 TYR A CA 1
ATOM 1238 C C . TYR A 1 187 ? 56.826 16.800 3.629 1.00 8.12 163 TYR A C 1
ATOM 1239 O O . TYR A 1 187 ? 56.174 17.732 4.159 1.00 8.23 163 TYR A O 1
ATOM 1248 N N . PHE A 1 188 ? 56.647 15.528 3.956 1.00 9.33 164 PHE A N 1
ATOM 1249 C CA . PHE A 1 188 ? 55.534 15.054 4.799 1.00 9.64 164 PHE A CA 1
ATOM 1250 C C . PHE A 1 188 ? 55.906 13.751 5.470 1.00 10.35 164 PHE A C 1
ATOM 1251 O O . PHE A 1 188 ? 56.526 12.927 4.828 1.00 11.19 164 PHE A O 1
ATOM 1259 N N . PRO A 1 189 ? 55.462 13.532 6.718 1.00 13.66 165 PRO A N 1
ATOM 1260 C CA . PRO A 1 189 ? 54.735 14.418 7.642 1.00 14.00 165 PRO A CA 1
ATOM 1261 C C . PRO A 1 189 ? 55.618 15.301 8.479 1.00 15.17 165 PRO A C 1
ATOM 1262 O O . PRO A 1 189 ? 56.547 14.830 9.159 1.00 16.79 165 PRO A O 1
ATOM 1279 N N . LYS A 1 191 ? 54.702 17.300 11.110 1.00 16.60 167 LYS A N 1
ATOM 1280 C CA . LYS A 1 191 ? 54.315 17.494 12.515 1.00 17.53 167 LYS A CA 1
ATOM 1281 C C . LYS A 1 191 ? 54.581 18.946 12.969 1.00 17.41 167 LYS A C 1
ATOM 1282 O O . LYS A 1 191 ? 55.167 19.222 14.034 1.00 16.11 167 LYS A O 1
ATOM 1288 N N . GLY A 1 192 ? 54.108 19.875 12.141 1.00 15.64 168 GLY A N 1
ATOM 1289 C CA . GLY A 1 192 ? 54.338 21.291 12.335 1.00 15.61 168 GLY A CA 1
ATOM 1290 C C . GLY A 1 192 ? 55.811 21.641 12.343 1.00 16.22 168 GLY A C 1
ATOM 1291 O O . GLY A 1 192 ? 56.501 21.500 11.318 1.00 17.13 168 GLY A O 1
ATOM 1292 N N . LEU A 1 193 ? 56.290 22.095 13.496 1.00 17.01 169 LEU A N 1
ATOM 1293 C CA . LEU A 1 193 ? 57.668 22.523 13.668 1.00 17.63 169 LEU A CA 1
ATOM 1294 C C . LEU A 1 193 ? 58.532 21.465 14.388 1.00 17.53 169 LEU A C 1
ATOM 1295 O O . LEU A 1 193 ? 59.662 21.743 14.760 1.00 19.18 169 LEU A O 1
ATOM 1300 N N . ALA A 1 194 ? 58.017 20.246 14.529 1.00 18.66 170 ALA A N 1
ATOM 1301 C CA . ALA A 1 194 ? 58.763 19.156 15.170 1.00 19.70 170 ALA A CA 1
ATOM 1302 C C . ALA A 1 194 ? 60.070 18.821 14.476 1.00 20.30 170 ALA A C 1
ATOM 1303 O O . ALA A 1 194 ? 61.034 18.384 15.131 1.00 21.74 170 ALA A O 1
ATOM 1305 N N . HIS A 1 195 ? 60.111 18.975 13.145 1.00 19.04 171 HIS A N 1
ATOM 1306 C CA . HIS A 1 195 ? 61.318 18.650 12.358 1.00 18.86 171 HIS A CA 1
ATOM 1307 C C . HIS A 1 195 ? 61.936 19.950 11.798 1.00 17.84 171 HIS A C 1
ATOM 1308 O O . HIS A 1 195 ? 62.429 19.984 10.674 1.00 14.89 171 HIS A O 1
ATOM 1315 N N . GLU A 1 196 ? 61.881 21.039 12.561 1.00 16.54 172 GLU A N 1
ATOM 1316 C CA . GLU A 1 196 ? 62.297 22.345 12.060 1.00 16.63 172 GLU A CA 1
ATOM 1317 C C . GLU A 1 196 ? 63.718 22.338 11.436 1.00 15.13 172 GLU A C 1
ATOM 1318 O O . GLU A 1 196 ? 63.938 22.950 10.386 1.00 13.89 172 GLU A O 1
ATOM 1324 N N . GLU A 1 197 ? 64.684 21.711 12.104 1.00 13.34 173 GLU A N 1
ATOM 1325 C CA . GLU A 1 197 ? 66.065 21.692 11.642 1.00 13.07 173 GLU A CA 1
ATOM 1326 C C . GLU A 1 197 ? 66.179 20.883 10.356 1.00 12.23 173 GLU A C 1
ATOM 1327 O O . GLU A 1 197 ? 66.833 21.302 9.402 1.00 12.09 173 GLU A O 1
ATOM 1333 N N . GLU A 1 198 ? 65.527 19.735 10.343 1.00 11.60 174 GLU A N 1
ATOM 1334 C CA . GLU A 1 198 ? 65.510 18.950 9.100 1.00 11.54 174 GLU A CA 1
ATOM 1335 C C . GLU A 1 198 ? 64.873 19.718 7.960 1.00 9.94 174 GLU A C 1
ATOM 1336 O O . GLU A 1 198 ? 65.356 19.726 6.845 1.00 9.64 174 GLU A O 1
ATOM 1342 N N . TYR A 1 199 ? 63.760 20.376 8.240 1.00 9.43 175 TYR A N 1
ATOM 1343 C CA . TYR A 1 199 ? 63.074 21.186 7.243 1.00 8.87 175 TYR A CA 1
ATOM 1344 C C . TYR A 1 199 ? 63.939 22.311 6.699 1.00 8.31 175 TYR A C 1
ATOM 1345 O O . TYR A 1 199 ? 63.957 22.547 5.493 1.00 8.01 175 TYR A O 1
ATOM 1354 N N . ARG A 1 200 ? 64.650 23.042 7.557 1.00 8.14 176 ARG A N 1
ATOM 1355 C CA . ARG A 1 200 ? 65.502 24.103 7.044 1.00 8.59 176 ARG A CA 1
ATOM 1356 C C . ARG A 1 200 ? 66.562 23.533 6.081 1.00 7.98 176 ARG A C 1
ATOM 1357 O O . ARG A 1 200 ? 66.880 24.159 5.088 1.00 7.97 176 ARG A O 1
ATOM 1365 N N . ALA A 1 201 ? 67.140 22.381 6.416 1.00 7.87 177 ALA A N 1
ATOM 1366 C CA . ALA A 1 201 ? 68.126 21.762 5.514 1.00 8.67 177 ALA A CA 1
ATOM 1367 C C . ALA A 1 201 ? 67.490 21.379 4.180 1.00 7.47 177 ALA A C 1
ATOM 1368 O O . ALA A 1 201 ? 68.112 21.566 3.127 1.00 8.47 177 ALA A O 1
ATOM 1370 N N . VAL A 1 202 ? 66.265 20.860 4.209 1.00 8.03 178 VAL A N 1
ATOM 1371 C CA . VAL A 1 202 ? 65.536 20.569 2.954 1.00 7.56 178 VAL A CA 1
ATOM 1372 C C . VAL A 1 202 ? 65.352 21.869 2.149 1.00 6.60 178 VAL A C 1
ATOM 1373 O O . VAL A 1 202 ? 65.580 21.893 0.949 1.00 7.13 178 VAL A O 1
ATOM 1377 N N . ALA A 1 203 ? 64.928 22.947 2.821 1.00 6.71 179 ALA A N 1
ATOM 1378 C CA . ALA A 1 203 ? 64.692 24.221 2.173 1.00 6.23 179 ALA A CA 1
ATOM 1379 C C . ALA A 1 203 ? 65.995 24.718 1.541 1.00 6.08 179 ALA A C 1
ATOM 1380 O O . ALA A 1 203 ? 66.001 25.153 0.402 1.00 6.67 179 ALA A O 1
ATOM 1382 N N . LYS A 1 204 ? 67.111 24.700 2.271 1.00 7.79 180 LYS A N 1
ATOM 1383 C CA . LYS A 1 204 ? 68.357 25.202 1.692 1.00 7.64 180 LYS A CA 1
ATOM 1384 C C . LYS A 1 204 ? 68.811 24.403 0.484 1.00 6.64 180 LYS A C 1
ATOM 1385 O O . LYS A 1 204 ? 69.277 24.951 -0.511 1.00 8.53 180 LYS A O 1
ATOM 1391 N N . ALA A 1 205 ? 68.630 23.080 0.559 1.00 7.97 181 ALA A N 1
ATOM 1392 C CA . ALA A 1 205 ? 68.998 22.214 -0.599 1.00 7.47 181 ALA A CA 1
ATOM 1393 C C . ALA A 1 205 ? 68.108 22.531 -1.788 1.00 7.20 181 ALA A C 1
ATOM 1394 O O . ALA A 1 205 ? 68.590 22.630 -2.939 1.00 7.48 181 ALA A O 1
ATOM 1396 N N . CYS A 1 206 ? 66.796 22.705 -1.553 1.00 6.72 182 CYS A N 1
ATOM 1397 C CA . CYS A 1 206 ? 65.893 23.078 -2.619 1.00 6.71 182 CYS A CA 1
ATOM 1398 C C . CYS A 1 206 ? 66.304 24.430 -3.227 1.00 6.81 182 CYS A C 1
ATOM 1399 O O . CYS A 1 206 ? 66.274 24.596 -4.442 1.00 7.17 182 CYS A O 1
ATOM 1402 N N . ALA A 1 207 ? 66.656 25.392 -2.370 1.00 6.83 183 ALA A N 1
ATOM 1403 C CA . ALA A 1 207 ? 67.075 26.697 -2.850 1.00 7.07 183 ALA A CA 1
ATOM 1404 C C . ALA A 1 207 ? 68.292 26.607 -3.776 1.00 7.39 183 ALA A C 1
ATOM 1405 O O . ALA A 1 207 ? 68.348 27.213 -4.848 1.00 8.37 183 ALA A O 1
ATOM 1407 N N . GLU A 1 208 ? 69.276 25.843 -3.341 1.00 8.21 184 GLU A N 1
ATOM 1408 C CA . GLU A 1 208 ? 70.540 25.729 -4.073 1.00 8.69 184 GLU A CA 1
ATOM 1409 C C . GLU A 1 208 ? 70.312 25.058 -5.427 1.00 8.90 184 GLU A C 1
ATOM 1410 O O . GLU A 1 208 ? 70.976 25.383 -6.431 1.00 11.68 184 GLU A O 1
ATOM 1416 N N . GLU A 1 209 ? 69.336 24.138 -5.458 1.00 8.95 185 GLU A N 1
ATOM 1417 C CA . GLU A 1 209 ? 69.011 23.393 -6.686 1.00 9.60 185 GLU A CA 1
ATOM 1418 C C . GLU A 1 209 ? 67.972 24.122 -7.553 1.00 8.57 185 GLU A C 1
ATOM 1419 O O . GLU A 1 209 ? 67.673 23.669 -8.659 1.00 9.67 185 GLU A O 1
ATOM 1425 N N . GLY A 1 210 ? 67.443 25.249 -7.091 1.00 7.46 186 GLY A N 1
ATOM 1426 C CA . GLY A 1 210 ? 66.378 25.913 -7.872 1.00 8.02 186 GLY A CA 1
ATOM 1427 C C . GLY A 1 210 ? 65.086 25.124 -7.914 1.00 7.72 186 GLY A C 1
ATOM 1428 O O . GLY A 1 210 ? 64.316 25.271 -8.883 1.00 10.68 186 GLY A O 1
ATOM 1429 N N . PHE A 1 211 ? 64.792 24.335 -6.882 1.00 7.27 187 PHE A N 1
ATOM 1430 C CA . PHE A 1 211 ? 63.647 23.445 -6.851 1.00 7.04 187 PHE A CA 1
ATOM 1431 C C . PHE A 1 211 ? 62.652 23.882 -5.799 1.00 6.71 187 PHE A C 1
ATOM 1432 O O . PHE A 1 211 ? 62.992 24.493 -4.779 1.00 8.77 187 PHE A O 1
ATOM 1440 N N . ALA A 1 212 ? 61.378 23.531 -6.019 1.00 6.04 188 ALA A N 1
ATOM 1441 C CA . ALA A 1 212 ? 60.258 23.953 -5.203 1.00 5.44 188 ALA A CA 1
ATOM 1442 C C . ALA A 1 212 ? 59.999 22.971 -4.075 1.00 5.38 188 ALA A C 1
ATOM 1443 O O . ALA A 1 212 ? 60.398 21.805 -4.103 1.00 6.26 188 ALA A O 1
ATOM 1445 N N . LEU A 1 213 ? 59.297 23.475 -3.055 1.00 5.20 189 LEU A N 1
ATOM 1446 C CA . LEU A 1 213 ? 59.081 22.754 -1.810 1.00 5.04 189 LEU A CA 1
ATOM 1447 C C . LEU A 1 213 ? 57.654 22.920 -1.335 1.00 5.26 189 LEU A C 1
ATOM 1448 O O . LEU A 1 213 ? 57.102 24.055 -1.355 1.00 6.45 189 LEU A O 1
ATOM 1453 N N . GLU A 1 214 ? 57.077 21.808 -0.866 1.00 5.04 190 GLU A N 1
ATOM 1454 C CA . GLU A 1 214 ? 55.693 21.788 -0.413 1.00 6.01 190 GLU A CA 1
ATOM 1455 C C . GLU A 1 214 ? 55.607 21.233 0.986 1.00 5.92 190 GLU A C 1
ATOM 1456 O O . GLU A 1 214 ? 55.391 20.055 1.158 1.00 7.26 190 GLU A O 1
ATOM 1462 N N . PRO A 1 215 ? 55.768 22.061 2.009 1.00 5.99 191 PRO A N 1
ATOM 1463 C CA . PRO A 1 215 ? 55.667 21.536 3.380 1.00 6.35 191 PRO A CA 1
ATOM 1464 C C . PRO A 1 215 ? 54.266 21.123 3.715 1.00 7.27 191 PRO A C 1
ATOM 1465 O O . PRO A 1 215 ? 53.311 21.850 3.406 1.00 7.25 191 PRO A O 1
ATOM 1469 N N . THR A 1 216 ? 54.103 19.957 4.334 1.00 7.73 192 THR A N 1
ATOM 1470 C CA . THR A 1 216 ? 52.789 19.406 4.651 1.00 8.87 192 THR A CA 1
ATOM 1471 C C . THR A 1 216 ? 52.820 18.687 5.987 1.00 10.51 192 THR A C 1
ATOM 1472 O O . THR A 1 216 ? 53.746 17.909 6.249 1.00 10.20 192 THR A O 1
ATOM 1476 N N . GLY A 1 217 ? 51.779 18.886 6.783 1.00 10.24 193 GLY A N 1
ATOM 1477 C CA . GLY A 1 217 ? 51.565 18.074 7.995 1.00 11.51 193 GLY A CA 1
ATOM 1478 C C . GLY A 1 217 ? 51.639 18.922 9.247 1.00 12.02 193 GLY A C 1
ATOM 1479 O O . GLY A 1 217 ? 52.710 19.421 9.629 1.00 13.16 193 GLY A O 1
ATOM 1480 N N . GLY A 1 218 ? 50.478 19.129 9.856 1.00 11.29 194 GLY A N 1
ATOM 1481 C CA . GLY A 1 218 ? 50.435 19.883 11.089 1.00 12.33 194 GLY A CA 1
ATOM 1482 C C . GLY A 1 218 ? 50.625 21.377 10.953 1.00 12.84 194 GLY A C 1
ATOM 1483 O O . GLY A 1 218 ? 50.900 22.039 11.938 1.00 13.04 194 GLY A O 1
ATOM 1484 N N . ILE A 1 219 ? 50.410 21.921 9.770 1.00 12.02 195 ILE A N 1
ATOM 1485 C CA . ILE A 1 219 ? 50.533 23.366 9.578 1.00 11.87 195 ILE A CA 1
ATOM 1486 C C . ILE A 1 219 ? 49.209 23.982 9.972 1.00 12.11 195 ILE A C 1
ATOM 1487 O O . ILE A 1 219 ? 48.126 23.507 9.580 1.00 12.68 195 ILE A O 1
ATOM 1492 N N . ASP A 1 220 ? 49.293 25.060 10.741 1.00 12.00 196 ASP A N 1
ATOM 1493 C CA . ASP A 1 220 ? 48.115 25.736 11.260 1.00 13.46 196 ASP A CA 1
ATOM 1494 C C . ASP A 1 220 ? 48.322 27.230 11.217 1.00 15.08 196 ASP A C 1
ATOM 1495 O O . ASP A 1 220 ? 49.398 27.695 10.836 1.00 13.56 196 ASP A O 1
ATOM 1500 N N . LYS A 1 221 ? 47.328 27.995 11.651 1.00 16.33 197 LYS A N 1
ATOM 1501 C CA . LYS A 1 221 ? 47.459 29.456 11.547 1.00 18.16 197 LYS A CA 1
ATOM 1502 C C . LYS A 1 221 ? 48.603 29.996 12.404 1.00 18.51 197 LYS A C 1
ATOM 1503 O O . LYS A 1 221 ? 49.189 31.043 12.067 1.00 19.69 197 LYS A O 1
ATOM 1509 N N . GLU A 1 222 ? 48.927 29.311 13.496 1.00 18.41 198 GLU A N 1
ATOM 1510 C CA . GLU A 1 222 ? 49.998 29.744 14.428 1.00 20.69 198 GLU A CA 1
ATOM 1511 C C . GLU A 1 222 ? 51.434 29.499 13.932 1.00 19.22 198 GLU A C 1
ATOM 1512 O O . GLU A 1 222 ? 52.331 30.307 14.205 1.00 21.49 198 GLU A O 1
ATOM 1518 N N . ASN A 1 223 ? 51.674 28.388 13.238 1.00 15.08 199 ASN A N 1
ATOM 1519 C CA . ASN A 1 223 ? 53.028 28.073 12.768 1.00 12.98 199 ASN A CA 1
ATOM 1520 C C . ASN A 1 223 ? 53.231 28.375 11.269 1.00 11.74 199 ASN A C 1
ATOM 1521 O O . ASN A 1 223 ? 54.335 28.249 10.766 1.00 11.12 199 ASN A O 1
ATOM 1526 N N . PHE A 1 224 ? 52.197 28.804 10.580 1.00 11.00 200 PHE A N 1
ATOM 1527 C CA . PHE A 1 224 ? 52.297 29.042 9.117 1.00 10.10 200 PHE A CA 1
ATOM 1528 C C . PHE A 1 224 ? 53.392 30.032 8.749 1.00 9.54 200 PHE A C 1
ATOM 1529 O O . PHE A 1 224 ? 54.189 29.776 7.847 1.00 9.60 200 PHE A O 1
ATOM 1537 N N . GLU A 1 225 ? 53.420 31.190 9.414 1.00 9.73 201 GLU A N 1
ATOM 1538 C CA . GLU A 1 225 ? 54.422 32.197 9.107 1.00 9.41 201 GLU A CA 1
ATOM 1539 C C . GLU A 1 225 ? 55.824 31.640 9.248 1.00 9.63 201 GLU A C 1
ATOM 1540 O O . GLU A 1 225 ? 56.653 31.833 8.342 1.00 9.04 201 GLU A O 1
ATOM 1546 N N . THR A 1 226 ? 56.134 30.944 10.347 1.00 10.25 202 THR A N 1
ATOM 1547 C CA . THR A 1 226 ? 57.469 30.387 10.523 1.00 10.54 202 THR A CA 1
ATOM 1548 C C . THR A 1 226 ? 57.805 29.378 9.425 1.00 10.53 202 THR A C 1
ATOM 1549 O O . THR A 1 226 ? 58.886 29.345 8.902 1.00 10.82 202 THR A O 1
ATOM 1553 N N . ILE A 1 227 ? 56.864 28.509 9.102 1.00 10.42 203 ILE A N 1
ATOM 1554 C CA . ILE A 1 227 ? 57.107 27.509 8.071 1.00 9.90 203 ILE A CA 1
ATOM 1555 C C . ILE A 1 227 ? 57.403 28.148 6.717 1.00 9.39 203 ILE A C 1
ATOM 1556 O O . ILE A 1 227 ? 58.329 27.745 6.024 1.00 9.70 203 ILE A O 1
ATOM 1561 N N . VAL A 1 228 ? 56.658 29.194 6.373 1.00 8.56 204 VAL A N 1
ATOM 1562 C CA . VAL A 1 228 ? 56.916 29.892 5.096 1.00 8.38 204 VAL A CA 1
ATOM 1563 C C . VAL A 1 228 ? 58.231 30.664 5.180 1.00 8.46 204 VAL A C 1
ATOM 1564 O O . VAL A 1 228 ? 59.055 30.604 4.265 1.00 8.33 204 VAL A O 1
ATOM 1568 N N . ARG A 1 229 ? 58.466 31.374 6.287 1.00 7.66 205 ARG A N 1
ATOM 1569 C CA . ARG A 1 229 ? 59.743 32.083 6.464 1.00 8.70 205 ARG A CA 1
ATOM 1570 C C . ARG A 1 229 ? 60.939 31.208 6.406 1.00 8.30 205 ARG A C 1
ATOM 1571 O O . ARG A 1 229 ? 61.943 31.560 5.808 1.00 8.51 205 ARG A O 1
ATOM 1579 N N . ILE A 1 230 ? 60.907 30.014 7.005 1.00 7.70 206 ILE A N 1
ATOM 1580 C CA . ILE A 1 230 ? 62.110 29.181 6.930 1.00 8.72 206 ILE A CA 1
ATOM 1581 C C . ILE A 1 230 ? 62.505 28.910 5.480 1.00 8.26 206 ILE A C 1
ATOM 1582 O O . ILE A 1 230 ? 63.665 28.948 5.099 1.00 8.79 206 ILE A O 1
ATOM 1587 N N . ALA A 1 231 ? 61.492 28.652 4.663 1.00 7.94 207 ALA A N 1
ATOM 1588 C CA . ALA A 1 231 ? 61.710 28.390 3.265 1.00 7.20 207 ALA A CA 1
ATOM 1589 C C . ALA A 1 231 ? 62.176 29.630 2.476 1.00 7.29 207 ALA A C 1
ATOM 1590 O O . ALA A 1 231 ? 63.186 29.591 1.759 1.00 7.81 207 ALA A O 1
ATOM 1592 N N . LEU A 1 232 ? 61.462 30.740 2.629 1.00 6.87 208 LEU A N 1
ATOM 1593 C CA . LEU A 1 232 ? 61.833 31.958 1.879 1.00 6.61 208 LEU A CA 1
ATOM 1594 C C . LEU A 1 232 ? 63.163 32.521 2.363 1.00 6.25 208 LEU A C 1
ATOM 1595 O O . LEU A 1 232 ? 63.945 33.000 1.540 1.00 8.54 208 LEU A O 1
ATOM 1600 N N . GLU A 1 233 ? 63.439 32.431 3.660 1.00 7.65 209 GLU A N 1
ATOM 1601 C CA . GLU A 1 233 ? 64.729 32.926 4.175 1.00 7.43 209 GLU A CA 1
ATOM 1602 C C . GLU A 1 233 ? 65.889 32.126 3.619 1.00 8.43 209 GLU A C 1
ATOM 1603 O O . GLU A 1 233 ? 66.984 32.695 3.417 1.00 9.40 209 GLU A O 1
ATOM 1609 N N . ALA A 1 234 ? 65.678 30.830 3.412 1.00 7.55 210 ALA A N 1
ATOM 1610 C CA . ALA A 1 234 ? 66.672 29.968 2.830 1.00 7.05 210 ALA A CA 1
ATOM 1611 C C . ALA A 1 234 ? 66.772 30.162 1.305 1.00 8.02 210 ALA A C 1
ATOM 1612 O O . ALA A 1 234 ? 67.600 29.509 0.678 1.00 9.19 210 ALA A O 1
ATOM 1614 N N . ASN A 1 235 ? 65.905 31.007 0.735 1.00 8.17 211 ASN A N 1
ATOM 1615 C CA . ASN A 1 235 ? 65.892 31.372 -0.692 1.00 8.63 211 ASN A CA 1
ATOM 1616 C C . ASN A 1 235 ? 65.207 30.381 -1.611 1.00 7.83 211 ASN A C 1
ATOM 1617 O O . ASN A 1 235 ? 65.479 30.369 -2.829 1.00 9.01 211 ASN A O 1
ATOM 1622 N N . VAL A 1 236 ? 64.317 29.549 -1.071 1.00 7.43 212 VAL A N 1
ATOM 1623 C CA . VAL A 1 236 ? 63.465 28.778 -1.946 1.00 7.39 212 VAL A CA 1
ATOM 1624 C C . VAL A 1 236 ? 62.651 29.694 -2.815 1.00 7.65 212 VAL A C 1
ATOM 1625 O O . VAL A 1 236 ? 62.051 30.638 -2.300 1.00 8.52 212 VAL A O 1
ATOM 1629 N N . GLU A 1 237 ? 62.605 29.416 -4.105 1.00 6.93 213 GLU A N 1
ATOM 1630 C CA . GLU A 1 237 ? 61.896 30.315 -5.021 1.00 7.46 213 GLU A CA 1
ATOM 1631 C C . GLU A 1 237 ? 60.398 30.150 -4.963 1.00 6.16 213 GLU A C 1
ATOM 1632 O O . GLU A 1 237 ? 59.682 31.148 -4.853 1.00 8.22 213 GLU A O 1
ATOM 1638 N N . GLN A 1 238 ? 59.907 28.914 -4.986 1.00 7.06 214 GLN A N 1
ATOM 1639 C CA . GLN A 1 238 ? 58.485 28.635 -5.024 1.00 6.53 214 GLN A CA 1
ATOM 1640 C C . GLN A 1 238 ? 58.089 27.625 -3.948 1.00 6.87 214 GLN A C 1
ATOM 1641 O O . GLN A 1 238 ? 58.703 26.543 -3.875 1.00 6.49 214 GLN A O 1
ATOM 1647 N N . VAL A 1 239 ? 57.135 27.992 -3.089 1.00 6.75 215 VAL A N 1
ATOM 1648 C CA . VAL A 1 239 ? 56.732 27.236 -1.943 1.00 6.64 215 VAL A CA 1
ATOM 1649 C C . VAL A 1 239 ? 55.216 27.044 -2.016 1.00 5.90 215 VAL A C 1
ATOM 1650 O O . VAL A 1 239 ? 54.463 27.997 -2.285 1.00 6.24 215 VAL A O 1
ATOM 1654 N N . ILE A 1 240 ? 54.760 25.818 -1.748 1.00 6.65 216 ILE A N 1
ATOM 1655 C CA . ILE A 1 240 ? 53.320 25.486 -1.720 1.00 6.13 216 ILE A CA 1
ATOM 1656 C C . ILE A 1 240 ? 53.039 24.844 -0.365 1.00 6.65 216 ILE A C 1
ATOM 1657 O O . ILE A 1 240 ? 53.162 23.639 -0.191 1.00 6.04 216 ILE A O 1
ATOM 1662 N N . PRO A 1 241 ? 52.712 25.673 0.652 1.00 6.25 217 PRO A N 1
ATOM 1663 C CA . PRO A 1 241 ? 52.316 25.088 1.930 1.00 6.92 217 PRO A CA 1
ATOM 1664 C C . PRO A 1 241 ? 50.926 24.450 1.841 1.00 6.96 217 PRO A C 1
ATOM 1665 O O . PRO A 1 241 ? 49.972 25.051 1.299 1.00 7.56 217 PRO A O 1
ATOM 1669 N N . HIS A 1 242 ? 50.787 23.245 2.389 1.00 7.50 218 HIS A N 1
ATOM 1670 C CA . HIS A 1 242 ? 49.532 22.533 2.406 1.00 6.90 218 HIS A CA 1
ATOM 1671 C C . HIS A 1 242 ? 48.896 22.682 3.789 1.00 8.45 218 HIS A C 1
ATOM 1672 O O . HIS A 1 242 ? 49.539 22.392 4.806 1.00 8.62 218 HIS A O 1
ATOM 1679 N N . VAL A 1 243 ? 47.669 23.227 3.843 1.00 8.89 219 VAL A N 1
ATOM 1680 C CA . VAL A 1 243 ? 47.007 23.512 5.130 1.00 9.63 219 VAL A CA 1
ATOM 1681 C C . VAL A 1 243 ? 45.673 22.837 5.023 1.00 10.16 219 VAL A C 1
ATOM 1682 O O . VAL A 1 243 ? 44.825 23.247 4.216 1.00 10.24 219 VAL A O 1
ATOM 1686 N N . TYR A 1 244 ? 45.512 21.776 5.804 1.00 12.03 220 TYR A N 1
ATOM 1687 C CA . TYR A 1 244 ? 44.359 20.858 5.671 1.00 12.50 220 TYR A CA 1
ATOM 1688 C C . TYR A 1 244 ? 43.500 20.934 6.926 1.00 13.45 220 TYR A C 1
ATOM 1689 O O . TYR A 1 244 ? 42.796 21.938 7.104 1.00 14.31 220 TYR A O 1
ATOM 1698 N N . SER A 1 245 ? 43.583 19.968 7.836 1.00 16.13 221 SER A N 1
ATOM 1699 C CA . SER A 1 245 ? 42.584 19.866 8.920 1.00 17.30 221 SER A CA 1
ATOM 1700 C C . SER A 1 245 ? 42.498 21.052 9.857 1.00 17.13 221 SER A C 1
ATOM 1701 O O . SER A 1 245 ? 41.424 21.349 10.384 1.00 16.55 221 SER A O 1
ATOM 1704 N N . SER A 1 246 ? 43.595 21.782 10.017 1.00 16.08 222 SER A N 1
ATOM 1705 C CA . SER A 1 246 ? 43.603 22.907 10.928 1.00 16.49 222 SER A CA 1
ATOM 1706 C C . SER A 1 246 ? 42.688 24.067 10.536 1.00 16.38 222 SER A C 1
ATOM 1707 O O . SER A 1 246 ? 42.372 24.940 11.384 1.00 18.55 222 SER A O 1
ATOM 1710 N N . ILE A 1 247 ? 42.268 24.131 9.278 1.00 15.16 223 ILE A N 1
ATOM 1711 C CA . ILE A 1 247 ? 41.372 25.202 8.814 1.00 14.72 223 ILE A CA 1
ATOM 1712 C C . ILE A 1 247 ? 40.027 24.674 8.295 1.00 14.24 223 ILE A C 1
ATOM 1713 O O . ILE A 1 247 ? 39.282 25.393 7.626 1.00 15.23 223 ILE A O 1
ATOM 1718 N N . ILE A 1 248 ? 39.727 23.419 8.638 1.00 15.99 224 ILE A N 1
ATOM 1719 C CA . ILE A 1 248 ? 38.463 22.781 8.266 1.00 17.22 224 ILE A CA 1
ATOM 1720 C C . ILE A 1 248 ? 37.534 22.766 9.490 1.00 19.42 224 ILE A C 1
ATOM 1721 O O . ILE A 1 248 ? 37.932 22.336 10.575 1.00 20.17 224 ILE A O 1
ATOM 1726 N N . ASP A 1 249 ? 36.355 23.348 9.299 1.00 21.15 225 ASP A N 1
ATOM 1727 C CA . ASP A 1 249 ? 35.269 23.377 10.312 1.00 23.22 225 ASP A CA 1
ATOM 1728 C C . ASP A 1 249 ? 34.754 21.939 10.415 1.00 24.61 225 ASP A C 1
ATOM 1729 O O . ASP A 1 249 ? 34.189 21.421 9.478 1.00 23.17 225 ASP A O 1
ATOM 1734 N N . LYS A 1 250 ? 34.966 21.287 11.550 1.00 27.94 226 LYS A N 1
ATOM 1735 C CA . LYS A 1 250 ? 34.606 19.881 11.677 1.00 30.13 226 LYS A CA 1
ATOM 1736 C C . LYS A 1 250 ? 33.078 19.645 11.606 1.00 31.10 226 LYS A C 1
ATOM 1737 O O . LYS A 1 250 ? 32.620 18.575 11.187 1.00 32.29 226 LYS A O 1
ATOM 1743 N N . GLU A 1 251 ? 32.302 20.665 11.953 1.00 31.22 227 GLU A N 1
ATOM 1744 C CA . GLU A 1 251 ? 30.841 20.600 11.919 1.00 31.90 227 GLU A CA 1
ATOM 1745 C C . GLU A 1 251 ? 30.229 20.742 10.521 1.00 30.96 227 GLU A C 1
ATOM 1746 O O . GLU A 1 251 ? 29.303 20.008 10.175 1.00 31.72 227 GLU A O 1
ATOM 1752 N N . THR A 1 252 ? 30.742 21.676 9.719 1.00 28.83 228 THR A N 1
ATOM 1753 C CA . THR A 1 252 ? 30.209 21.914 8.373 1.00 27.17 228 THR A CA 1
ATOM 1754 C C . THR A 1 252 ? 31.008 21.215 7.271 1.00 25.55 228 THR A C 1
ATOM 1755 O O . THR A 1 252 ? 30.505 21.063 6.140 1.00 25.65 228 THR A O 1
ATOM 1759 N N . GLY A 1 253 ? 32.248 20.832 7.596 1.00 23.03 229 GLY A N 1
ATOM 1760 C CA . GLY A 1 253 ? 33.200 20.221 6.646 1.00 21.36 229 GLY A CA 1
ATOM 1761 C C . GLY A 1 253 ? 33.882 21.230 5.730 1.00 19.52 229 GLY A C 1
ATOM 1762 O O . GLY A 1 253 ? 34.723 20.871 4.925 1.00 18.75 229 GLY A O 1
ATOM 1763 N N . ASN A 1 254 ? 33.512 22.494 5.832 1.00 18.82 230 ASN A N 1
ATOM 1764 C CA . ASN A 1 254 ? 34.102 23.517 4.972 1.00 18.08 230 ASN A CA 1
ATOM 1765 C C . ASN A 1 254 ? 35.482 23.916 5.433 1.00 17.38 230 ASN A C 1
ATOM 1766 O O . ASN A 1 254 ? 35.710 24.135 6.635 1.00 18.48 230 ASN A O 1
ATOM 1771 N N . THR A 1 255 ? 36.367 24.096 4.467 1.00 15.70 231 THR A N 1
ATOM 1772 C CA . THR A 1 255 ? 37.555 24.894 4.710 1.00 15.55 231 THR A CA 1
ATOM 1773 C C . THR A 1 255 ? 37.101 26.321 4.960 1.00 16.54 231 THR A C 1
ATOM 1774 O O . THR A 1 255 ? 36.342 26.879 4.169 1.00 16.21 231 THR A O 1
ATOM 1778 N N . LYS A 1 256 ? 37.534 26.904 6.072 1.00 16.31 232 LYS A N 1
ATOM 1779 C CA . LYS A 1 256 ? 37.046 28.202 6.485 1.00 18.56 232 LYS A CA 1
ATOM 1780 C C . LYS A 1 256 ? 37.533 29.323 5.590 1.00 17.63 232 LYS A C 1
ATOM 1781 O O . LYS A 1 256 ? 38.741 29.557 5.483 1.00 17.14 232 LYS A O 1
ATOM 1787 N N . VAL A 1 257 ? 36.619 30.031 4.961 1.00 18.63 233 VAL A N 1
ATOM 1788 C CA . VAL A 1 257 ? 36.977 31.124 4.095 1.00 19.91 233 VAL A CA 1
ATOM 1789 C C . VAL A 1 257 ? 37.763 32.201 4.873 1.00 19.20 233 VAL A C 1
ATOM 1790 O O . VAL A 1 257 ? 38.714 32.762 4.359 1.00 17.81 233 VAL A O 1
ATOM 1794 N N . GLU A 1 258 ? 37.383 32.496 6.122 1.00 17.91 234 GLU A N 1
ATOM 1795 C CA . GLU A 1 258 ? 38.099 33.503 6.885 1.00 18.92 234 GLU A CA 1
ATOM 1796 C C . GLU A 1 258 ? 39.545 33.039 7.187 1.00 16.73 234 GLU A C 1
ATOM 1797 O O . GLU A 1 258 ? 40.444 33.852 7.250 1.00 16.76 234 GLU A O 1
ATOM 1803 N N . ALA A 1 259 ? 39.751 31.731 7.364 1.00 15.27 235 ALA A N 1
ATOM 1804 C CA . ALA A 1 259 ? 41.128 31.206 7.547 1.00 15.12 235 ALA A CA 1
ATOM 1805 C C . ALA A 1 259 ? 41.940 31.418 6.278 1.00 13.74 235 ALA A C 1
ATOM 1806 O O . ALA A 1 259 ? 43.074 31.798 6.364 1.00 12.31 235 ALA A O 1
ATOM 1808 N N . VAL A 1 260 ? 41.350 31.170 5.124 1.00 13.31 236 VAL A N 1
ATOM 1809 C CA . VAL A 1 260 ? 42.052 31.402 3.860 1.00 11.95 236 VAL A CA 1
ATOM 1810 C C . VAL A 1 260 ? 42.398 32.874 3.724 1.00 12.57 236 VAL A C 1
ATOM 1811 O O . VAL A 1 260 ? 43.505 33.223 3.344 1.00 11.74 236 VAL A O 1
ATOM 1815 N N . ARG A 1 261 ? 41.443 33.754 4.009 1.00 13.31 237 ARG A N 1
ATOM 1816 C CA . ARG A 1 261 ? 41.759 35.191 3.954 1.00 15.07 237 ARG A CA 1
ATOM 1817 C C . ARG A 1 261 ? 42.939 35.548 4.846 1.00 13.83 237 ARG A C 1
ATOM 1818 O O . ARG A 1 261 ? 43.799 36.331 4.461 1.00 14.56 237 ARG A O 1
ATOM 1826 N N . GLU A 1 262 ? 42.967 34.993 6.053 1.00 14.61 238 GLU A N 1
ATOM 1827 C CA . GLU A 1 262 ? 44.041 35.270 7.026 1.00 14.46 238 GLU A CA 1
ATOM 1828 C C . GLU A 1 262 ? 45.386 34.777 6.502 1.00 13.54 238 GLU A C 1
ATOM 1829 O O . GLU A 1 262 ? 46.403 35.460 6.617 1.00 12.67 238 GLU A O 1
ATOM 1835 N N . LEU A 1 263 ? 45.388 33.573 5.934 1.00 12.31 239 LEU A N 1
ATOM 1836 C CA . LEU A 1 263 ? 46.621 32.992 5.411 1.00 11.83 239 LEU A CA 1
ATOM 1837 C C . LEU A 1 263 ? 47.110 33.811 4.245 1.00 11.20 239 LEU A C 1
ATOM 1838 O O . LEU A 1 263 ? 48.321 34.088 4.187 1.00 9.29 239 LEU A O 1
ATOM 1843 N N . LEU A 1 264 ? 46.224 34.234 3.340 1.00 11.08 240 LEU A N 1
ATOM 1844 C CA . LEU A 1 264 ? 46.639 35.111 2.230 1.00 10.73 240 LEU A CA 1
ATOM 1845 C C . LEU A 1 264 ? 47.276 36.387 2.754 1.00 10.24 240 LEU A C 1
ATOM 1846 O O . LEU A 1 264 ? 48.281 36.844 2.213 1.00 10.34 240 LEU A O 1
ATOM 1851 N N . ALA A 1 265 ? 46.695 36.948 3.809 1.00 11.44 241 ALA A N 1
ATOM 1852 C CA . ALA A 1 265 ? 47.300 38.183 4.335 1.00 10.95 241 ALA A CA 1
ATOM 1853 C C . ALA A 1 265 ? 48.713 37.959 4.842 1.00 11.48 241 ALA A C 1
ATOM 1854 O O . ALA A 1 265 ? 49.599 38.819 4.651 1.00 12.77 241 ALA A O 1
ATOM 1856 N N . VAL A 1 266 ? 48.961 36.821 5.477 1.00 11.58 242 VAL A N 1
ATOM 1857 C CA . VAL A 1 266 ? 50.301 36.495 5.892 1.00 10.93 242 VAL A CA 1
ATOM 1858 C C . VAL A 1 266 ? 51.242 36.314 4.698 1.00 11.21 242 VAL A C 1
ATOM 1859 O O . VAL A 1 266 ? 52.364 36.814 4.698 1.00 11.71 242 VAL A O 1
ATOM 1863 N N . VAL A 1 267 ? 50.813 35.555 3.688 1.00 10.52 243 VAL A N 1
ATOM 1864 C CA . VAL A 1 267 ? 51.586 35.365 2.498 1.00 10.08 243 VAL A CA 1
ATOM 1865 C C . VAL A 1 267 ? 51.989 36.710 1.902 1.00 9.91 243 VAL A C 1
ATOM 1866 O O . VAL A 1 267 ? 53.168 36.909 1.593 1.00 9.93 243 VAL A O 1
ATOM 1870 N N . LYS A 1 268 ? 51.030 37.632 1.753 1.00 9.26 244 LYS A N 1
ATOM 1871 C CA . LYS A 1 268 ? 51.364 38.923 1.125 1.00 10.09 244 LYS A CA 1
ATOM 1872 C C . LYS A 1 268 ? 52.379 39.676 1.982 1.00 11.11 244 LYS A C 1
ATOM 1873 O O . LYS A 1 268 ? 53.350 40.243 1.473 1.00 10.90 244 LYS A O 1
ATOM 1879 N N . LYS A 1 269 ? 52.166 39.700 3.288 1.00 11.62 245 LYS A N 1
ATOM 1880 C CA . LYS A 1 269 ? 53.084 40.430 4.154 1.00 13.47 245 LYS A CA 1
ATOM 1881 C C . LYS A 1 269 ? 54.501 39.930 4.043 1.00 13.13 245 LYS A C 1
ATOM 1882 O O . LYS A 1 269 ? 55.452 40.714 4.015 1.00 14.18 245 LYS A O 1
ATOM 1888 N N . LEU A 1 270 ? 54.670 38.606 3.973 1.00 11.48 246 LEU A N 1
ATOM 1889 C CA . LEU A 1 270 ? 56.009 38.025 3.828 1.00 11.55 246 LEU A CA 1
ATOM 1890 C C . LEU A 1 270 ? 56.579 38.272 2.447 1.00 11.07 246 LEU A C 1
ATOM 1891 O O . LEU A 1 270 ? 57.680 38.787 2.251 1.00 11.59 246 LEU A O 1
ATOM 1896 N N . VAL A 1 271 ? 55.844 37.868 1.419 1.00 10.27 247 VAL A N 1
ATOM 1897 C CA . VAL A 1 271 ? 56.372 37.897 0.078 1.00 9.67 247 VAL A CA 1
ATOM 1898 C C . VAL A 1 271 ? 56.672 39.292 -0.409 1.00 10.60 247 VAL A C 1
ATOM 1899 O O . VAL A 1 271 ? 57.600 39.505 -1.156 1.00 10.90 247 VAL A O 1
ATOM 1903 N N . ASP A 1 272 ? 55.870 40.242 0.049 1.00 9.93 248 ASP A N 1
ATOM 1904 C CA . ASP A 1 272 ? 56.086 41.653 -0.333 1.00 10.34 248 ASP A CA 1
ATOM 1905 C C . ASP A 1 272 ? 57.416 42.231 0.135 1.00 12.99 248 ASP A C 1
ATOM 1906 O O . ASP A 1 272 ? 57.814 43.305 -0.362 1.00 14.36 248 ASP A O 1
ATOM 1911 N N . GLN A 1 273 ? 58.112 41.536 1.026 1.00 11.99 249 GLN A N 1
ATOM 1912 C CA . GLN A 1 273 ? 59.436 42.008 1.441 1.00 11.81 249 GLN A CA 1
ATOM 1913 C C . GLN A 1 273 ? 60.557 41.026 1.156 1.00 11.10 249 GLN A C 1
ATOM 1914 O O . GLN A 1 273 ? 61.726 41.328 1.441 1.00 12.01 249 GLN A O 1
ATOM 1920 N N . TYR A 1 274 ? 60.284 39.898 0.499 1.00 11.03 250 TYR A N 1
ATOM 1921 C CA . TYR A 1 274 ? 61.292 38.848 0.250 1.00 11.15 250 TYR A CA 1
ATOM 1922 C C . TYR A 1 274 ? 61.987 38.837 -1.107 1.00 13.24 250 TYR A C 1
ATOM 1923 O O . TYR A 1 274 ? 62.546 37.800 -1.528 1.00 15.59 250 TYR A O 1
ATOM 1932 N N . ALA A 1 275 ? 62.034 39.974 -1.776 1.00 13.10 251 ALA A N 1
ATOM 1933 C CA . ALA A 1 275 ? 62.853 40.133 -2.990 1.00 13.54 251 ALA A CA 1
ATOM 1934 C C . ALA A 1 275 ? 63.369 41.543 -3.031 1.00 13.47 251 ALA A C 1
ATOM 1935 O O . ALA A 1 275 ? 64.223 41.828 -3.905 1.00 12.52 251 ALA A O 1
ATOM 1938 N N . THR B 1 26 ? 24.262 -10.275 37.427 1.00 29.02 2 THR B N 1
ATOM 1939 C CA . THR B 1 26 ? 25.113 -11.294 36.735 1.00 28.66 2 THR B CA 1
ATOM 1940 C C . THR B 1 26 ? 26.268 -10.624 36.003 1.00 27.35 2 THR B C 1
ATOM 1941 O O . THR B 1 26 ? 26.105 -9.593 35.347 1.00 27.46 2 THR B O 1
ATOM 1945 N N . ASN B 1 27 ? 27.435 -11.243 36.136 1.00 25.41 3 ASN B N 1
ATOM 1946 C CA . ASN B 1 27 ? 28.671 -10.783 35.557 1.00 23.21 3 ASN B CA 1
ATOM 1947 C C . ASN B 1 27 ? 28.565 -10.966 34.028 1.00 19.73 3 ASN B C 1
ATOM 1948 O O . ASN B 1 27 ? 28.099 -11.987 33.505 1.00 20.94 3 ASN B O 1
ATOM 1953 N N . ILE B 1 28 ? 29.016 -9.951 33.314 1.00 15.95 4 ILE B N 1
ATOM 1954 C CA . ILE B 1 28 ? 29.199 -10.049 31.883 1.00 13.96 4 ILE B CA 1
ATOM 1955 C C . ILE B 1 28 ? 30.019 -11.263 31.467 1.00 14.81 4 ILE B C 1
ATOM 1956 O O . ILE B 1 28 ? 29.904 -11.702 30.348 1.00 13.00 4 ILE B O 1
ATOM 1961 N N . GLN B 1 29 ? 30.841 -11.817 32.336 1.00 14.28 5 GLN B N 1
ATOM 1962 C CA . GLN B 1 29 ? 31.664 -12.951 31.900 1.00 14.56 5 GLN B CA 1
ATOM 1963 C C . GLN B 1 29 ? 30.813 -14.169 31.479 1.00 16.49 5 GLN B C 1
ATOM 1964 O O . GLN B 1 29 ? 31.262 -15.002 30.698 1.00 16.99 5 GLN B O 1
ATOM 1970 N N . LYS B 1 30 ? 29.577 -14.266 31.970 1.00 16.53 6 LYS B N 1
ATOM 1971 C CA . LYS B 1 30 ? 28.644 -15.318 31.543 1.00 18.39 6 LYS B CA 1
ATOM 1972 C C . LYS B 1 30 ? 28.142 -15.152 30.084 1.00 17.59 6 LYS B C 1
ATOM 1973 O O . LYS B 1 30 ? 27.523 -16.040 29.496 1.00 19.18 6 LYS B O 1
ATOM 1979 N N . ARG B 1 31 ? 28.422 -13.996 29.484 1.00 14.92 7 ARG B N 1
ATOM 1980 C CA . ARG B 1 31 ? 27.895 -13.673 28.170 1.00 14.61 7 ARG B CA 1
ATOM 1981 C C . ARG B 1 31 ? 28.842 -13.996 27.008 1.00 13.51 7 ARG B C 1
ATOM 1982 O O . ARG B 1 31 ? 28.488 -13.751 25.846 1.00 14.43 7 ARG B O 1
ATOM 1990 N N . PHE B 1 32 ? 30.059 -14.454 27.325 1.00 13.65 8 PHE B N 1
ATOM 1991 C CA . PHE B 1 32 ? 31.072 -14.731 26.309 1.00 13.15 8 PHE B CA 1
ATOM 1992 C C . PHE B 1 32 ? 31.058 -16.209 25.930 1.00 14.12 8 PHE B C 1
ATOM 1993 O O . PHE B 1 32 ? 31.294 -17.080 26.784 1.00 14.39 8 PHE B O 1
ATOM 2001 N N . TYR B 1 33 ? 30.865 -16.480 24.642 1.00 13.07 9 TYR B N 1
ATOM 2002 C CA . TYR B 1 33 ? 30.955 -17.852 24.115 1.00 13.04 9 TYR B CA 1
ATOM 2003 C C . TYR B 1 33 ? 32.381 -18.370 24.257 1.00 14.05 9 TYR B C 1
ATOM 2004 O O . TYR B 1 33 ? 33.334 -17.805 23.734 1.00 12.93 9 TYR B O 1
ATOM 2013 N N . LYS B 1 34 ? 32.522 -19.482 25.000 1.00 14.86 10 LYS B N 1
ATOM 2014 C CA . LYS B 1 34 ? 33.788 -20.061 25.395 1.00 15.32 10 LYS B CA 1
ATOM 2015 C C . LYS B 1 34 ? 34.739 -19.038 26.013 1.00 13.70 10 LYS B C 1
ATOM 2016 O O . LYS B 1 34 ? 35.944 -19.200 25.919 1.00 15.18 10 LYS B O 1
ATOM 2022 N N . GLY B 1 35 ? 34.188 -18.007 26.664 1.00 14.25 11 GLY B N 1
ATOM 2023 C CA . GLY B 1 35 ? 35.007 -16.981 27.274 1.00 14.21 11 GLY B CA 1
ATOM 2024 C C . GLY B 1 35 ? 35.586 -15.975 26.303 1.00 13.79 11 GLY B C 1
ATOM 2025 O O . GLY B 1 35 ? 36.439 -15.168 26.716 1.00 14.02 11 GLY B O 1
ATOM 2026 N N . ARG B 1 36 ? 35.212 -16.058 25.026 1.00 12.62 12 ARG B N 1
ATOM 2027 C CA . ARG B 1 36 ? 35.935 -15.292 24.003 1.00 12.24 12 ARG B CA 1
ATOM 2028 C C . ARG B 1 36 ? 35.135 -14.188 23.345 1.00 11.47 12 ARG B C 1
ATOM 2029 O O . ARG B 1 36 ? 35.715 -13.115 23.082 1.00 11.18 12 ARG B O 1
ATOM 2037 N N . VAL B 1 37 ? 33.871 -14.417 22.984 1.00 10.54 13 VAL B N 1
ATOM 2038 C CA . VAL B 1 37 ? 33.106 -13.413 22.213 1.00 9.92 13 VAL B CA 1
ATOM 2039 C C . VAL B 1 37 ? 31.692 -13.270 22.738 1.00 10.36 13 VAL B C 1
ATOM 2040 O O . VAL B 1 37 ? 31.023 -14.285 22.931 1.00 11.41 13 VAL B O 1
ATOM 2044 N N . ALA B 1 38 ? 31.253 -12.044 22.973 1.00 9.84 14 ALA B N 1
ATOM 2045 C CA . ALA B 1 38 ? 29.877 -11.712 23.292 1.00 10.87 14 ALA B CA 1
ATOM 2046 C C . ALA B 1 38 ? 29.365 -10.734 22.265 1.00 10.97 14 ALA B C 1
ATOM 2047 O O . ALA B 1 38 ? 30.094 -9.803 21.894 1.00 12.19 14 ALA B O 1
ATOM 2049 N N . LEU B 1 39 ? 28.133 -10.905 21.799 1.00 10.10 15 LEU B N 1
ATOM 2050 C CA . LEU B 1 39 ? 27.496 -9.922 20.924 1.00 9.45 15 LEU B CA 1
ATOM 2051 C C . LEU B 1 39 ? 26.976 -8.706 21.674 1.00 10.02 15 LEU B C 1
ATOM 2052 O O . LEU B 1 39 ? 26.643 -8.783 22.838 1.00 9.99 15 LEU B O 1
ATOM 2057 N N . ASN B 1 40 ? 26.949 -7.541 21.032 1.00 9.43 16 ASN B N 1
ATOM 2058 C CA . ASN B 1 40 ? 26.228 -6.410 21.570 1.00 9.61 16 ASN B CA 1
ATOM 2059 C C . ASN B 1 40 ? 25.326 -5.909 20.466 1.00 10.36 16 ASN B C 1
ATOM 2060 O O . ASN B 1 40 ? 25.823 -5.470 19.426 1.00 8.76 16 ASN B O 1
ATOM 2065 N N . VAL B 1 41 ? 24.004 -5.966 20.677 1.00 10.05 17 VAL B N 1
ATOM 2066 C CA . VAL B 1 41 ? 23.012 -5.469 19.714 1.00 10.06 17 VAL B CA 1
ATOM 2067 C C . VAL B 1 41 ? 21.972 -4.648 20.439 1.00 10.53 17 VAL B C 1
ATOM 2068 O O . VAL B 1 41 ? 21.871 -4.715 21.658 1.00 10.41 17 VAL B O 1
ATOM 2072 N N . LEU B 1 42 ? 21.214 -3.864 19.704 1.00 10.62 18 LEU B N 1
ATOM 2073 C CA . LEU B 1 42 ? 20.158 -3.064 20.300 1.00 11.14 18 LEU B CA 1
ATOM 2074 C C . LEU B 1 42 ? 18.864 -3.839 20.352 1.00 13.12 18 LEU B C 1
ATOM 2075 O O . LEU B 1 42 ? 18.635 -4.775 19.626 1.00 12.61 18 LEU B O 1
ATOM 2080 N N . ALA B 1 43 ? 18.006 -3.453 21.278 1.00 15.51 19 ALA B N 1
ATOM 2081 C CA . ALA B 1 43 ? 16.639 -3.953 21.295 1.00 16.76 19 ALA B CA 1
ATOM 2082 C C . ALA B 1 43 ? 15.647 -2.801 21.195 1.00 17.73 19 ALA B C 1
ATOM 2083 O O . ALA B 1 43 ? 15.899 -1.715 21.707 1.00 20.40 19 ALA B O 1
ATOM 2085 N N . ASN B 1 44 ? 14.546 -3.070 20.511 1.00 17.78 20 ASN B N 1
ATOM 2086 C CA . ASN B 1 44 ? 13.489 -2.093 20.284 1.00 18.87 20 ASN B CA 1
ATOM 2087 C C . ASN B 1 44 ? 12.522 -1.996 21.457 1.00 18.11 20 ASN B C 1
ATOM 2088 O O . ASN B 1 44 ? 11.899 -0.969 21.642 1.00 18.52 20 ASN B O 1
ATOM 2093 N N . ASN B 1 45 ? 12.344 -3.095 22.180 1.00 16.36 21 ASN B N 1
ATOM 2094 C CA . ASN B 1 45 ? 11.452 -3.178 23.330 1.00 15.18 21 ASN B CA 1
ATOM 2095 C C . ASN B 1 45 ? 11.840 -4.433 24.087 1.00 14.90 21 ASN B C 1
ATOM 2096 O O . ASN B 1 45 ? 12.703 -5.190 23.671 1.00 12.55 21 ASN B O 1
ATOM 2101 N N . ILE B 1 46 ? 11.178 -4.688 25.198 1.00 12.25 22 ILE B N 1
ATOM 2102 C CA . ILE B 1 46 ? 11.559 -5.782 26.087 1.00 13.33 22 ILE B CA 1
ATOM 2103 C C . ILE B 1 46 ? 11.326 -7.157 25.422 1.00 13.83 22 ILE B C 1
ATOM 2104 O O . ILE B 1 46 ? 12.130 -8.055 25.554 1.00 13.77 22 ILE B O 1
ATOM 2109 N N . GLU B 1 47 ? 10.238 -7.326 24.691 1.00 14.31 23 GLU B N 1
ATOM 2110 C CA . GLU B 1 47 ? 10.007 -8.581 23.976 1.00 14.48 23 GLU B CA 1
ATOM 2111 C C . GLU B 1 47 ? 11.117 -8.855 22.963 1.00 14.56 23 GLU B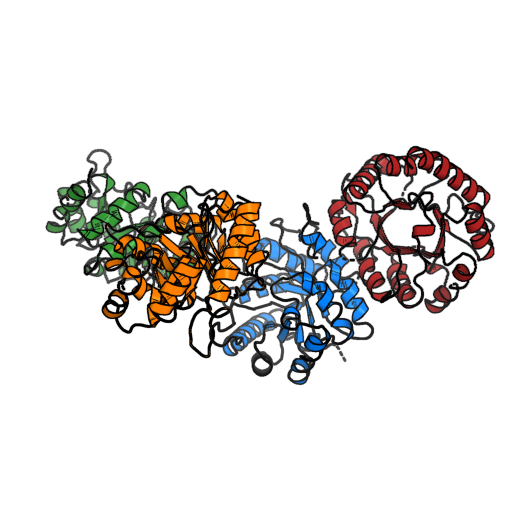 C 1
ATOM 2112 O O . GLU B 1 47 ? 11.600 -9.982 22.868 1.00 14.12 23 GLU B O 1
ATOM 2118 N N . ASN B 1 48 ? 11.518 -7.806 22.244 1.00 13.68 24 ASN B N 1
ATOM 2119 C CA . ASN B 1 48 ? 12.592 -7.953 21.260 1.00 13.21 24 ASN B CA 1
ATOM 2120 C C . ASN B 1 48 ? 13.846 -8.372 22.013 1.00 13.13 24 ASN B C 1
ATOM 2121 O O . ASN B 1 48 ? 14.586 -9.254 21.575 1.00 12.79 24 ASN B O 1
ATOM 2126 N N . ALA B 1 49 ? 14.095 -7.752 23.165 1.00 12.20 25 ALA B N 1
ATOM 2127 C CA . ALA B 1 49 ? 15.254 -8.102 23.979 1.00 12.40 25 ALA B CA 1
ATOM 2128 C C . ALA B 1 49 ? 15.246 -9.583 24.409 1.00 12.73 25 ALA B C 1
ATOM 2129 O O . ALA B 1 49 ? 16.294 -10.255 24.354 1.00 12.06 25 ALA B O 1
ATOM 2131 N N . LYS B 1 50 ? 14.085 -10.085 24.831 1.00 13.80 26 LYS B N 1
ATOM 2132 C CA . LYS B 1 50 ? 13.988 -11.477 25.247 1.00 13.53 26 LYS B CA 1
ATOM 2133 C C . LYS B 1 50 ? 14.287 -12.385 24.068 1.00 13.90 26 LYS B C 1
ATOM 2134 O O . LYS B 1 50 ? 14.976 -13.399 24.212 1.00 13.75 26 LYS B O 1
ATOM 2140 N N . ASP B 1 51 ? 13.728 -12.031 22.912 1.00 14.23 27 ASP B N 1
ATOM 2141 C CA . ASP B 1 51 ? 13.911 -12.850 21.679 1.00 14.80 27 ASP B CA 1
ATOM 2142 C C . ASP B 1 51 ? 15.380 -12.888 21.267 1.00 14.37 27 ASP B C 1
ATOM 2143 O O . ASP B 1 51 ? 15.897 -13.944 20.874 1.00 13.68 27 ASP B O 1
ATOM 2148 N N . ILE B 1 52 ? 16.036 -11.749 21.376 1.00 13.50 28 ILE B N 1
ATOM 2149 C CA . ILE B 1 52 ? 17.458 -11.620 21.050 1.00 13.01 28 ILE B CA 1
ATOM 2150 C C . ILE B 1 52 ? 18.279 -12.472 21.995 1.00 12.74 28 ILE B C 1
ATOM 2151 O O . ILE B 1 52 ? 19.179 -13.191 21.571 1.00 12.04 28 ILE B O 1
ATOM 2156 N N . PHE B 1 53 ? 17.985 -12.393 23.287 1.00 12.42 29 PHE B N 1
ATOM 2157 C CA . PHE B 1 53 ? 18.731 -13.128 24.297 1.00 13.18 29 PHE B CA 1
ATOM 2158 C C . PHE B 1 53 ? 18.596 -14.626 24.064 1.00 14.36 29 PHE B C 1
ATOM 2159 O O . PHE B 1 53 ? 19.588 -15.363 24.152 1.00 14.79 29 PHE B O 1
ATOM 2167 N N . GLU B 1 54 ? 17.404 -15.061 23.689 1.00 14.66 30 GLU B N 1
ATOM 2168 C CA . GLU B 1 54 ? 17.174 -16.465 23.313 1.00 16.50 30 GLU B CA 1
ATOM 2169 C C . GLU B 1 54 ? 17.960 -16.854 22.053 1.00 15.50 30 GLU B C 1
ATOM 2170 O O . GLU B 1 54 ? 18.701 -17.881 22.039 1.00 15.28 30 GLU B O 1
ATOM 2176 N N . ALA B 1 55 ? 17.847 -16.041 21.005 1.00 14.62 31 ALA B N 1
ATOM 2177 C CA . ALA B 1 55 ? 18.496 -16.340 19.721 1.00 14.30 31 ALA B CA 1
ATOM 2178 C C . ALA B 1 55 ? 20.005 -16.442 19.862 1.00 13.12 31 ALA B C 1
ATOM 2179 O O . ALA B 1 55 ? 20.654 -17.215 19.144 1.00 13.93 31 ALA B O 1
ATOM 2181 N N . ALA B 1 56 ? 20.572 -15.669 20.784 1.00 12.73 32 ALA B N 1
ATOM 2182 C CA . ALA B 1 56 ? 22.019 -15.635 20.980 1.00 12.52 32 ALA B CA 1
ATOM 2183 C C . ALA B 1 56 ? 22.471 -16.622 22.021 1.00 12.15 32 ALA B C 1
ATOM 2184 O O . ALA B 1 56 ? 23.651 -16.643 22.376 1.00 11.99 32 ALA B O 1
ATOM 2186 N N . GLU B 1 57 ? 21.532 -17.420 22.554 1.00 12.81 33 GLU B N 1
ATOM 2187 C CA . GLU B 1 57 ? 21.820 -18.402 23.587 1.00 13.88 33 GLU B CA 1
ATOM 2188 C C . GLU B 1 57 ? 22.455 -17.772 24.808 1.00 13.68 33 GLU B C 1
ATOM 2189 O O . GLU B 1 57 ? 23.281 -18.372 25.474 1.00 14.55 33 GLU B O 1
ATOM 2195 N N . GLY B 1 58 ? 22.059 -16.520 25.075 1.00 12.70 34 GLY B N 1
ATOM 2196 C CA . GLY B 1 58 ? 22.605 -15.750 26.179 1.00 13.48 34 GLY B CA 1
ATOM 2197 C C . GLY B 1 58 ? 23.961 -15.106 25.982 1.00 13.07 34 GLY B C 1
ATOM 2198 O O . GLY B 1 58 ? 24.462 -14.423 26.906 1.00 14.20 34 GLY B O 1
ATOM 2199 N N . TYR B 1 59 ? 24.570 -15.298 24.813 1.00 11.75 35 TYR B N 1
ATOM 2200 C CA . TYR B 1 59 ? 25.895 -14.763 24.573 1.00 11.77 35 TYR B CA 1
ATOM 2201 C C . TYR B 1 59 ? 25.804 -13.362 23.962 1.00 11.74 35 TYR B C 1
ATOM 2202 O O . TYR B 1 59 ? 26.349 -13.088 22.880 1.00 12.20 35 TYR B O 1
ATOM 2211 N N . VAL B 1 60 ? 25.138 -12.462 24.690 1.00 11.77 36 VAL B N 1
ATOM 2212 C CA . VAL B 1 60 ? 24.808 -11.148 24.164 1.00 11.51 36 VAL B CA 1
ATOM 2213 C C . VAL B 1 60 ? 24.542 -10.227 25.319 1.00 12.11 36 VAL B C 1
ATOM 2214 O O . VAL B 1 60 ? 24.081 -10.674 26.359 1.00 12.63 36 VAL B O 1
ATOM 2218 N N . VAL B 1 61 ? 24.851 -8.951 25.142 1.00 10.26 37 VAL B N 1
ATOM 2219 C CA . VAL B 1 61 ? 24.330 -7.874 26.011 1.00 11.46 37 VAL B CA 1
ATOM 2220 C C . VAL B 1 61 ? 23.504 -6.993 25.133 1.00 11.66 37 VAL B C 1
ATOM 2221 O O . VAL B 1 61 ? 23.856 -6.762 23.959 1.00 12.04 37 VAL B O 1
ATOM 2225 N N . VAL B 1 62 ? 22.374 -6.517 25.650 1.00 11.53 38 VAL B N 1
ATOM 2226 C CA . VAL B 1 62 ? 21.367 -5.859 24.831 1.00 11.63 38 VAL B CA 1
ATOM 2227 C C . VAL B 1 62 ? 21.357 -4.370 25.148 1.00 10.71 38 VAL B C 1
ATOM 2228 O O . VAL B 1 62 ? 21.200 -3.960 26.308 1.00 11.47 38 VAL B O 1
ATOM 2232 N N . GLY B 1 63 ? 21.549 -3.566 24.119 1.00 10.21 39 GLY B N 1
ATOM 2233 C CA . GLY B 1 63 ? 21.678 -2.128 24.302 1.00 11.42 39 GLY B CA 1
ATOM 2234 C C . GLY B 1 63 ? 20.353 -1.421 24.553 1.00 12.00 39 GLY B C 1
ATOM 2235 O O . GLY B 1 63 ? 19.381 -1.618 23.801 1.00 13.46 39 GLY B O 1
ATOM 2236 N N . VAL B 1 64 ? 20.343 -0.578 25.576 1.00 10.61 40 VAL B N 1
ATOM 2237 C CA . VAL B 1 64 ? 19.230 0.312 25.934 1.00 11.73 40 VAL B CA 1
ATOM 2238 C C . VAL B 1 64 ? 19.863 1.684 26.054 1.00 12.08 40 VAL B C 1
ATOM 2239 O O . VAL B 1 64 ? 20.816 1.864 26.837 1.00 11.21 40 VAL B O 1
ATOM 2243 N N . LEU B 1 65 ? 19.373 2.643 25.271 1.00 12.49 41 LEU B N 1
ATOM 2244 C CA . LEU B 1 65 ? 20.045 3.934 25.127 1.00 12.84 41 LEU B CA 1
ATOM 2245 C C . LEU B 1 65 ? 19.559 4.965 26.109 1.00 12.54 41 LEU B C 1
ATOM 2246 O O . LEU B 1 65 ? 18.351 5.252 26.193 1.00 13.05 41 LEU B O 1
ATOM 2251 N N . SER B 1 66 ? 20.488 5.561 26.833 1.00 12.63 42 SER B N 1
ATOM 2252 C CA . SER B 1 66 ? 20.121 6.659 27.733 1.00 11.88 42 SER B CA 1
ATOM 2253 C C . SER B 1 66 ? 19.356 7.789 27.041 1.00 13.09 42 SER B C 1
ATOM 2254 O O . SER B 1 66 ? 18.453 8.384 27.678 1.00 13.45 42 SER B O 1
ATOM 2257 N N . LYS B 1 67 ? 19.683 8.056 25.773 1.00 14.04 43 LYS B N 1
ATOM 2258 C CA . LYS B 1 67 ? 19.136 9.196 25.033 1.00 16.32 43 LYS B CA 1
ATOM 2259 C C . LYS B 1 67 ? 17.647 9.002 24.752 1.00 16.73 43 LYS B C 1
ATOM 2260 O O . LYS B 1 67 ? 16.919 9.976 24.483 1.00 17.42 43 LYS B O 1
ATOM 2266 N N . ASP B 1 68 ? 17.167 7.779 24.929 1.00 15.51 44 ASP B N 1
ATOM 2267 C CA . ASP B 1 68 ? 15.733 7.478 24.746 1.00 15.42 44 ASP B CA 1
ATOM 2268 C C . ASP B 1 68 ? 14.851 7.834 25.950 1.00 16.20 44 ASP B C 1
ATOM 2269 O O . ASP B 1 68 ? 13.623 7.684 25.899 1.00 16.55 44 ASP B O 1
ATOM 2274 N N . TYR B 1 69 ? 15.453 8.367 27.011 1.00 14.10 45 TYR B N 1
ATOM 2275 C CA . TYR B 1 69 ? 14.750 8.691 28.260 1.00 14.12 45 TYR B CA 1
ATOM 2276 C C . TYR B 1 69 ? 15.079 10.131 28.652 1.00 14.61 45 TYR B C 1
ATOM 2277 O O . TYR B 1 69 ? 16.212 10.556 28.492 1.00 15.09 45 TYR B O 1
ATOM 2286 N N . PRO B 1 70 ? 14.096 10.912 29.110 1.00 14.04 46 PRO B N 1
ATOM 2287 C CA . PRO B 1 70 ? 14.357 12.324 29.374 1.00 15.02 46 PRO B CA 1
ATOM 2288 C C . PRO B 1 70 ? 14.963 12.609 30.730 1.00 15.07 46 PRO B C 1
ATOM 2289 O O . PRO B 1 70 ? 15.405 13.741 30.988 1.00 16.78 46 PRO B O 1
ATOM 2293 N N . THR B 1 71 ? 14.996 11.604 31.597 1.00 14.34 47 THR B N 1
ATOM 2294 C CA . THR B 1 71 ? 15.559 11.755 32.940 1.00 14.24 47 THR B CA 1
ATOM 2295 C C . THR B 1 71 ? 16.347 10.483 33.245 1.00 13.91 47 THR B C 1
ATOM 2296 O O . THR B 1 71 ? 16.053 9.406 32.724 1.00 13.20 47 THR B O 1
ATOM 2300 N N . VAL B 1 72 ? 17.308 10.602 34.134 1.00 13.40 48 VAL B N 1
ATOM 2301 C CA . VAL B 1 72 ? 18.046 9.459 34.661 1.00 12.79 48 VAL B CA 1
ATOM 2302 C C . VAL B 1 72 ? 17.070 8.468 35.320 1.00 12.79 48 VAL B C 1
ATOM 2303 O O . VAL B 1 72 ? 17.144 7.252 35.083 1.00 12.45 48 VAL B O 1
ATOM 2307 N N . GLU B 1 73 ? 16.111 8.979 36.081 1.00 13.10 49 GLU B N 1
ATOM 2308 C CA . GLU B 1 73 ? 15.181 8.112 36.790 1.00 13.91 49 GLU B CA 1
ATOM 2309 C C . GLU B 1 73 ? 14.366 7.224 35.830 1.00 12.91 49 GLU B C 1
ATOM 2310 O O . GLU B 1 73 ? 14.176 6.027 36.056 1.00 13.95 49 GLU B O 1
ATOM 2316 N N . GLU B 1 74 ? 13.866 7.827 34.767 1.00 12.51 50 GLU B N 1
ATOM 2317 C CA . GLU B 1 74 ? 13.109 7.062 33.785 1.00 12.80 50 GLU B CA 1
ATOM 2318 C C . GLU B 1 74 ? 14.008 6.034 33.060 1.00 12.17 50 GLU B C 1
ATOM 2319 O O . GLU B 1 74 ? 13.582 4.918 32.745 1.00 12.15 50 GLU B O 1
ATOM 2325 N N . ALA B 1 75 ? 15.254 6.384 32.774 1.00 10.75 51 ALA B N 1
ATOM 2326 C CA . ALA B 1 75 ? 16.190 5.432 32.179 1.00 10.85 51 ALA B CA 1
ATOM 2327 C C . ALA B 1 75 ? 16.446 4.263 33.128 1.00 10.96 51 ALA B C 1
ATOM 2328 O O . ALA B 1 75 ? 16.423 3.112 32.707 1.00 9.86 51 ALA B O 1
ATOM 2330 N N . VAL B 1 76 ? 16.663 4.545 34.405 1.00 10.95 52 VAL B N 1
ATOM 2331 C CA . VAL B 1 76 ? 16.906 3.520 35.394 1.00 11.27 52 VAL B CA 1
ATOM 2332 C C . VAL B 1 76 ? 15.722 2.565 35.509 1.00 11.99 52 VAL B C 1
ATOM 2333 O O . VAL B 1 76 ? 15.871 1.340 35.492 1.00 11.45 52 VAL B O 1
ATOM 2337 N N . THR B 1 77 ? 14.533 3.120 35.621 1.00 12.50 53 THR B N 1
ATOM 2338 C CA . THR B 1 77 ? 13.330 2.294 35.701 1.00 12.96 53 THR B CA 1
ATOM 2339 C C . THR B 1 77 ? 13.215 1.375 34.482 1.00 11.97 53 THR B C 1
ATOM 2340 O O . THR B 1 77 ? 12.970 0.160 34.598 1.00 12.58 53 THR B O 1
ATOM 2344 N N . ALA B 1 78 ? 13.410 1.935 33.299 1.00 11.42 54 ALA B N 1
ATOM 2345 C CA . ALA B 1 78 ? 13.327 1.143 32.074 1.00 11.35 54 ALA B CA 1
ATOM 2346 C C . ALA B 1 78 ? 14.388 0.086 32.004 1.00 12.23 54 ALA B C 1
ATOM 2347 O O . ALA B 1 78 ? 14.147 -1.065 31.604 1.00 13.05 54 ALA B O 1
ATOM 2357 N N . LYS B 1 80 ? 16.125 -1.369 34.430 1.00 12.34 56 LYS B N 1
ATOM 2358 C CA . LYS B 1 80 ? 15.821 -2.438 35.377 1.00 12.85 56 LYS B CA 1
ATOM 2359 C C . LYS B 1 80 ? 14.741 -3.380 34.813 1.00 13.10 56 LYS B C 1
ATOM 2360 O O . LYS B 1 80 ? 14.833 -4.609 34.984 1.00 14.04 56 LYS B O 1
ATOM 2366 N N . ALA B 1 81 ? 13.725 -2.839 34.145 1.00 13.32 57 ALA B N 1
ATOM 2367 C CA . ALA B 1 81 ? 12.652 -3.653 33.579 1.00 13.21 57 ALA B CA 1
ATOM 2368 C C . ALA B 1 81 ? 13.181 -4.583 32.483 1.00 14.00 57 ALA B C 1
ATOM 2369 O O . ALA B 1 81 ? 12.784 -5.756 32.403 1.00 14.26 57 ALA B O 1
ATOM 2371 N N . TYR B 1 82 ? 14.069 -4.090 31.630 1.00 13.23 58 TYR B N 1
ATOM 2372 C CA . TYR B 1 82 ? 14.734 -4.973 30.686 1.00 13.00 58 TYR B CA 1
ATOM 2373 C C . TYR B 1 82 ? 15.514 -6.037 31.442 1.00 13.38 58 TYR B C 1
ATOM 2374 O O . TYR B 1 82 ? 15.443 -7.237 31.134 1.00 13.49 58 TYR B O 1
ATOM 2383 N N . GLY B 1 83 ? 16.311 -5.626 32.415 1.00 13.29 59 GLY B N 1
ATOM 2384 C CA . GLY B 1 83 ? 17.222 -6.559 33.094 1.00 14.46 59 GLY B CA 1
ATOM 2385 C C . GLY B 1 83 ? 16.536 -7.711 33.772 1.00 15.20 59 GLY B C 1
ATOM 2386 O O . GLY B 1 83 ? 17.060 -8.835 33.797 1.00 16.35 59 GLY B O 1
ATOM 2387 N N . LYS B 1 84 ? 15.352 -7.425 34.302 1.00 16.81 60 LYS B N 1
ATOM 2388 C CA . LYS B 1 84 ? 14.524 -8.437 34.958 1.00 18.25 60 LYS B CA 1
ATOM 2389 C C . LYS B 1 84 ? 14.225 -9.619 34.038 1.00 18.47 60 LYS B C 1
ATOM 2390 O O . LYS B 1 84 ? 14.055 -10.749 34.506 1.00 19.47 60 LYS B O 1
ATOM 2396 N N . GLU B 1 85 ? 14.137 -9.361 32.737 1.00 17.51 61 GLU B N 1
ATOM 2397 C CA . GLU B 1 85 ? 13.713 -10.371 31.760 1.00 17.55 61 GLU B CA 1
ATOM 2398 C C . GLU B 1 85 ? 14.850 -11.092 31.043 1.00 18.27 61 GLU B C 1
ATOM 2399 O O . GLU B 1 85 ? 14.644 -12.166 30.433 1.00 19.27 61 GLU B O 1
ATOM 2405 N N . ILE B 1 86 ? 16.062 -10.540 31.132 1.00 16.93 62 ILE B N 1
ATOM 2406 C CA . ILE B 1 86 ? 17.241 -11.068 30.410 1.00 16.30 62 ILE B CA 1
ATOM 2407 C C . ILE B 1 86 ? 18.480 -11.207 31.301 1.00 16.45 62 ILE B C 1
ATOM 2408 O O . ILE B 1 86 ? 19.609 -10.957 30.896 1.00 14.97 62 ILE B O 1
ATOM 2413 N N . ASP B 1 87 ? 18.281 -11.610 32.550 1.00 17.21 63 ASP B N 1
ATOM 2414 C CA . ASP B 1 87 ? 19.393 -11.906 33.466 1.00 18.30 63 ASP B CA 1
ATOM 2415 C C . ASP B 1 87 ? 20.361 -10.726 33.583 1.00 16.49 63 ASP B C 1
ATOM 2416 O O . ASP B 1 87 ? 21.563 -10.911 33.707 1.00 16.83 63 ASP B O 1
ATOM 2421 N N . ASP B 1 88 ? 19.797 -9.514 33.580 1.00 15.89 64 ASP B N 1
ATOM 2422 C CA . ASP B 1 88 ? 20.538 -8.235 33.631 1.00 15.70 64 ASP B CA 1
ATOM 2423 C C . ASP B 1 88 ? 21.594 -8.069 32.589 1.00 13.46 64 ASP B C 1
ATOM 2424 O O . ASP B 1 88 ? 22.497 -7.266 32.777 1.00 13.39 64 ASP B O 1
ATOM 2429 N N . ALA B 1 89 ? 21.387 -8.695 31.440 1.00 11.82 65 ALA B N 1
ATOM 2430 C CA . ALA B 1 89 ? 22.332 -8.601 30.317 1.00 11.95 65 ALA B CA 1
ATOM 2431 C C . ALA B 1 89 ? 22.078 -7.327 29.501 1.00 11.71 65 ALA B C 1
ATOM 2432 O O . ALA B 1 89 ? 21.903 -7.354 28.296 1.00 13.35 65 ALA B O 1
ATOM 2434 N N . VAL B 1 90 ? 22.003 -6.206 30.212 1.00 11.49 66 VAL B N 1
ATOM 2435 C CA . VAL B 1 90 ? 21.749 -4.882 29.661 1.00 11.01 66 VAL B CA 1
ATOM 2436 C C . VAL B 1 90 ? 23.056 -4.142 29.427 1.00 11.04 66 VAL B C 1
ATOM 2437 O O . VAL B 1 90 ? 23.942 -4.090 30.296 1.00 10.90 66 VAL B O 1
ATOM 2441 N N . SER B 1 91 ? 23.177 -3.577 28.234 1.00 9.35 67 SER B N 1
ATOM 2442 C CA . SER B 1 91 ? 24.267 -2.671 27.888 1.00 9.78 67 SER B CA 1
ATOM 2443 C C . SER B 1 91 ? 23.753 -1.249 27.874 1.00 9.81 67 SER B C 1
ATOM 2444 O O . SER B 1 91 ? 22.886 -0.898 27.075 1.00 11.07 67 SER B O 1
ATOM 2447 N N . ILE B 1 92 ? 24.262 -0.431 28.773 1.00 10.22 68 ILE B N 1
ATOM 2448 C CA . ILE B 1 92 ? 23.803 0.925 28.939 1.00 9.42 68 ILE B CA 1
ATOM 2449 C C . ILE B 1 92 ? 24.458 1.781 27.870 1.00 9.95 68 ILE B C 1
ATOM 2450 O O . ILE B 1 92 ? 25.682 1.844 27.785 1.00 10.09 68 ILE B O 1
ATOM 2455 N N . GLY B 1 93 ? 23.655 2.391 27.023 1.00 10.09 69 GLY B N 1
ATOM 2456 C CA . GLY B 1 93 ? 24.147 3.110 25.852 1.00 10.75 69 GLY B CA 1
ATOM 2457 C C . GLY B 1 93 ? 24.145 4.610 26.006 1.00 11.72 69 GLY B C 1
ATOM 2458 O O . GLY B 1 93 ? 23.290 5.208 26.664 1.00 11.59 69 GLY B O 1
ATOM 2459 N N . LEU B 1 94 ? 25.104 5.242 25.341 1.00 11.56 70 LEU B N 1
ATOM 2460 C CA . LEU B 1 94 ? 25.091 6.663 25.129 1.00 14.37 70 LEU B CA 1
ATOM 2461 C C . LEU B 1 94 ? 24.067 6.966 24.059 1.00 17.57 70 LEU B C 1
ATOM 2462 O O . LEU B 1 94 ? 23.191 7.797 24.278 1.00 20.77 70 LEU B O 1
ATOM 2467 N N . GLY B 1 95 ? 24.189 6.272 22.933 1.00 18.97 71 GLY B N 1
ATOM 2468 C CA . GLY B 1 95 ? 23.363 6.480 21.743 1.00 20.76 71 GLY B CA 1
ATOM 2469 C C . GLY B 1 95 ? 24.303 6.817 20.599 1.00 22.26 71 GLY B C 1
ATOM 2470 O O . GLY B 1 95 ? 24.661 7.989 20.409 1.00 23.01 71 GLY B O 1
ATOM 2471 N N . ALA B 1 96 ? 24.768 5.789 19.886 1.00 23.28 72 ALA B N 1
ATOM 2472 C CA . ALA B 1 96 ? 25.706 6.004 18.787 1.00 23.52 72 ALA B CA 1
ATOM 2473 C C . ALA B 1 96 ? 26.940 6.799 19.234 1.00 23.62 72 ALA B C 1
ATOM 2474 O O . ALA B 1 96 ? 27.442 7.645 18.479 1.00 24.42 72 ALA B O 1
ATOM 2476 N N . GLY B 1 97 ? 27.422 6.538 20.455 1.00 22.28 73 GLY B N 1
ATOM 2477 C CA . GLY B 1 97 ? 28.637 7.190 20.987 1.00 21.85 73 GLY B CA 1
ATOM 2478 C C . GLY B 1 97 ? 28.471 8.680 21.318 1.00 21.29 73 GLY B C 1
ATOM 2479 O O . GLY B 1 97 ? 29.487 9.363 21.575 1.00 22.27 73 GLY B O 1
ATOM 2480 N N . ASP B 1 98 ? 27.217 9.165 21.393 1.00 20.76 74 ASP B N 1
ATOM 2481 C CA . ASP B 1 98 ? 26.889 10.613 21.544 1.00 20.08 74 ASP B CA 1
ATOM 2482 C C . ASP B 1 98 ? 27.448 11.122 22.857 1.00 19.03 74 ASP B C 1
ATOM 2483 O O . ASP B 1 98 ? 27.014 10.728 23.950 1.00 17.91 74 ASP B O 1
ATOM 2488 N N . ASN B 1 99 ? 28.436 11.998 22.752 1.00 17.33 75 ASN B N 1
ATOM 2489 C CA . ASN B 1 99 ? 29.190 12.384 23.910 1.00 15.50 75 ASN B CA 1
ATOM 2490 C C . ASN B 1 99 ? 28.429 13.274 24.899 1.00 14.78 75 ASN B C 1
ATOM 2491 O O . ASN B 1 99 ? 28.810 13.371 26.039 1.00 12.96 75 ASN B O 1
ATOM 2496 N N . ARG B 1 100 ? 27.313 13.856 24.476 1.00 14.96 76 ARG B N 1
ATOM 2497 C CA . ARG B 1 100 ? 26.496 14.642 25.336 1.00 15.56 76 ARG B CA 1
ATOM 2498 C C . ARG B 1 100 ? 25.785 13.768 26.386 1.00 15.02 76 ARG B C 1
ATOM 2499 O O . ARG B 1 100 ? 25.302 14.264 27.405 1.00 16.31 76 ARG B O 1
ATOM 2507 N N . GLN B 1 101 ? 25.751 12.471 26.147 1.00 12.91 77 GLN B N 1
ATOM 2508 C CA . GLN B 1 101 ? 25.091 11.543 27.067 1.00 11.59 77 GLN B CA 1
ATOM 2509 C C . GLN B 1 101 ? 26.081 10.970 28.061 1.00 11.20 77 GLN B C 1
ATOM 2510 O O . GLN B 1 101 ? 25.670 10.207 28.914 1.00 11.07 77 GLN B O 1
ATOM 2516 N N . ALA B 1 102 ? 27.365 11.333 27.984 1.00 10.33 78 ALA B N 1
ATOM 2517 C CA . ALA B 1 102 ? 28.353 10.752 28.892 1.00 9.88 78 ALA B CA 1
ATOM 2518 C C . ALA B 1 102 ? 28.017 11.019 30.347 1.00 10.27 78 ALA B C 1
ATOM 2519 O O . ALA B 1 102 ? 28.142 10.109 31.175 1.00 9.61 78 ALA B O 1
ATOM 2521 N N . ALA B 1 103 ? 27.645 12.253 30.681 1.00 10.68 79 ALA B N 1
ATOM 2522 C CA . ALA B 1 103 ? 27.325 12.563 32.060 1.00 10.95 79 ALA B CA 1
ATOM 2523 C C . ALA B 1 103 ? 26.065 11.860 32.530 1.00 11.46 79 ALA B C 1
ATOM 2524 O O . ALA B 1 103 ? 25.998 11.489 33.674 1.00 12.28 79 ALA B O 1
ATOM 2526 N N . VAL B 1 104 ? 25.107 11.645 31.630 1.00 11.55 80 VAL B N 1
ATOM 2527 C CA . VAL B 1 104 ? 23.881 10.923 31.933 1.00 11.02 80 VAL B CA 1
ATOM 2528 C C . VAL B 1 104 ? 24.206 9.466 32.287 1.00 10.04 80 VAL B C 1
ATOM 2529 O O . VAL B 1 104 ? 23.756 8.954 33.309 1.00 9.61 80 VAL B O 1
ATOM 2533 N N . VAL B 1 105 ? 25.017 8.808 31.473 1.00 9.70 81 VAL B N 1
ATOM 2534 C CA . VAL B 1 105 ? 25.429 7.430 31.725 1.00 8.69 81 VAL B CA 1
ATOM 2535 C C . VAL B 1 105 ? 26.196 7.326 33.023 1.00 9.09 81 VAL B C 1
ATOM 2536 O O . VAL B 1 105 ? 25.968 6.417 33.802 1.00 9.88 81 VAL B O 1
ATOM 2540 N N . ALA B 1 106 ? 27.077 8.277 33.310 1.00 9.56 82 ALA B N 1
ATOM 2541 C CA . ALA B 1 106 ? 27.800 8.248 34.573 1.00 10.56 82 ALA B CA 1
ATOM 2542 C C . ALA B 1 106 ? 26.843 8.333 35.772 1.00 10.75 82 ALA B C 1
ATOM 2543 O O . ALA B 1 106 ? 27.039 7.661 36.800 1.00 11.24 82 ALA B O 1
ATOM 2545 N N A GLU B 1 107 ? 25.795 9.139 35.625 0.50 10.74 83 GLU B N 1
ATOM 2546 N N B GLU B 1 107 ? 25.794 9.149 35.640 0.50 11.38 83 GLU B N 1
ATOM 2547 C CA A GLU B 1 107 ? 24.809 9.267 36.701 0.50 11.41 83 GLU B CA 1
ATOM 2548 C CA B GLU B 1 107 ? 24.793 9.253 36.722 0.50 12.57 83 GLU B CA 1
ATOM 2549 C C A GLU B 1 107 ? 23.937 8.014 36.841 0.50 11.36 83 GLU B C 1
ATOM 2550 C C B GLU B 1 107 ? 23.960 7.983 36.850 0.50 11.96 83 GLU B C 1
ATOM 2551 O O A GLU B 1 107 ? 23.634 7.582 37.957 0.50 11.88 83 GLU B O 1
ATOM 2552 O O B GLU B 1 107 ? 23.702 7.509 37.962 0.50 12.25 83 GLU B O 1
ATOM 2563 N N . ILE B 1 108 ? 23.567 7.394 35.722 1.00 11.02 84 ILE B N 1
ATOM 2564 C CA . ILE B 1 108 ? 22.779 6.156 35.761 1.00 11.48 84 ILE B CA 1
ATOM 2565 C C . ILE B 1 108 ? 23.509 5.061 36.554 1.00 11.38 84 ILE B C 1
ATOM 2566 O O . ILE B 1 108 ? 22.868 4.286 37.281 1.00 12.07 84 ILE B O 1
ATOM 2571 N N . ALA B 1 109 ? 24.834 5.016 36.438 1.00 10.25 85 ALA B N 1
ATOM 2572 C CA . ALA B 1 109 ? 25.669 4.022 37.093 1.00 10.70 85 ALA B CA 1
ATOM 2573 C C . ALA B 1 109 ? 25.565 4.085 38.622 1.00 11.62 85 ALA B C 1
ATOM 2574 O O . ALA B 1 109 ? 25.826 3.078 39.272 1.00 12.57 85 ALA B O 1
ATOM 2576 N N . LYS B 1 110 ? 25.128 5.212 39.191 1.00 12.68 86 LYS B N 1
ATOM 2577 C CA . LYS B 1 110 ? 24.888 5.290 40.635 1.00 13.59 86 LYS B CA 1
ATOM 2578 C C . LYS B 1 110 ? 23.728 4.400 41.031 1.00 13.71 86 LYS B C 1
ATOM 2579 O O . LYS B 1 110 ? 23.603 4.025 42.212 1.00 14.80 86 LYS B O 1
ATOM 2585 N N . HIS B 1 111 ? 22.834 4.128 40.078 1.00 13.59 87 HIS B N 1
ATOM 2586 C CA . HIS B 1 111 ? 21.547 3.471 40.379 1.00 14.43 87 HIS B CA 1
ATOM 2587 C C . HIS B 1 111 ? 21.324 2.133 39.716 1.00 14.24 87 HIS B C 1
ATOM 2588 O O . HIS B 1 111 ? 20.499 1.340 40.215 1.00 15.24 87 HIS B O 1
ATOM 2595 N N . TYR B 1 112 ? 21.992 1.873 38.586 1.00 14.04 88 TYR B N 1
ATOM 2596 C CA . TYR B 1 112 ? 21.809 0.646 37.851 1.00 14.50 88 TYR B CA 1
ATOM 2597 C C . TYR B 1 112 ? 23.113 0.297 37.155 1.00 15.02 88 TYR B C 1
ATOM 2598 O O . TYR B 1 112 ? 23.543 1.043 36.256 1.00 14.28 88 TYR B O 1
ATOM 2607 N N . PRO B 1 113 ? 23.753 -0.798 37.553 1.00 14.90 89 PRO B N 1
ATOM 2608 C CA . PRO B 1 113 ? 25.040 -1.160 36.912 1.00 15.00 89 PRO B CA 1
ATOM 2609 C C . PRO B 1 113 ? 24.901 -1.855 35.564 1.00 13.64 89 PRO B C 1
ATOM 2610 O O . PRO B 1 113 ? 25.854 -1.872 34.775 1.00 14.44 89 PRO B O 1
ATOM 2614 N N . GLY B 1 114 ? 23.751 -2.486 35.288 1.00 14.18 90 GLY B N 1
ATOM 2615 C CA . GLY B 1 114 ? 23.608 -3.344 34.108 1.00 13.68 90 GLY B CA 1
ATOM 2616 C C . GLY B 1 114 ? 24.685 -4.440 34.137 1.00 13.06 90 GLY B C 1
ATOM 2617 O O . GLY B 1 114 ? 25.197 -4.773 35.219 1.00 15.84 90 GLY B O 1
ATOM 2618 N N . SER B 1 115 ? 25.045 -4.962 32.966 1.00 12.12 91 SER B N 1
ATOM 2619 C CA . SER B 1 115 ? 26.194 -5.855 32.802 1.00 11.85 91 SER B CA 1
ATOM 2620 C C . SER B 1 115 ? 27.354 -5.171 32.058 1.00 11.22 91 SER B C 1
ATOM 2621 O O . SER B 1 115 ? 28.484 -5.583 32.151 1.00 11.59 91 SER B O 1
ATOM 2624 N N . HIS B 1 116 ? 27.030 -4.128 31.323 1.00 9.37 92 HIS B N 1
ATOM 2625 C CA . HIS B 1 116 ? 27.926 -3.529 30.328 1.00 8.79 92 HIS B CA 1
ATOM 2626 C C . HIS B 1 116 ? 27.558 -2.072 30.195 1.00 8.74 92 HIS B C 1
ATOM 2627 O O . HIS B 1 116 ? 26.381 -1.738 30.142 1.00 9.95 92 HIS B O 1
ATOM 2634 N N . ILE B 1 117 ? 28.556 -1.191 30.162 1.00 8.09 93 ILE B N 1
ATOM 2635 C CA . ILE B 1 117 ? 28.343 0.244 30.069 1.00 8.40 93 ILE B CA 1
ATOM 2636 C C . ILE B 1 117 ? 29.203 0.837 28.985 1.00 8.81 93 ILE B C 1
ATOM 2637 O O . ILE B 1 117 ? 30.434 0.614 28.981 1.00 8.86 93 ILE B O 1
ATOM 2642 N N . ASN B 1 118 ? 28.581 1.507 28.036 1.00 8.97 94 ASN B N 1
ATOM 2643 C CA . ASN B 1 118 ? 29.294 2.300 27.030 1.00 8.84 94 ASN B CA 1
ATOM 2644 C C . ASN B 1 118 ? 29.635 3.653 27.575 1.00 8.81 94 ASN B C 1
ATOM 2645 O O . ASN B 1 118 ? 28.760 4.350 28.057 1.00 10.34 94 ASN B O 1
ATOM 2650 N N . GLN B 1 119 ? 30.887 4.074 27.444 1.00 8.19 95 GLN B N 1
ATOM 2651 C CA . GLN B 1 119 ? 31.276 5.393 27.922 1.00 7.75 95 GLN B CA 1
ATOM 2652 C C . GLN B 1 119 ? 32.380 5.985 27.065 1.00 8.55 95 GLN B C 1
ATOM 2653 O O . GLN B 1 119 ? 33.146 5.225 26.444 1.00 9.42 95 GLN B O 1
ATOM 2659 N N . VAL B 1 120 ? 32.456 7.307 27.061 1.00 7.89 96 VAL B N 1
ATOM 2660 C CA . VAL B 1 120 ? 33.542 8.018 26.393 1.00 8.37 96 VAL B CA 1
ATOM 2661 C C . VAL B 1 120 ? 34.779 7.991 27.269 1.00 8.87 96 VAL B C 1
ATOM 2662 O O . VAL B 1 120 ? 34.685 8.037 28.503 1.00 7.96 96 VAL B O 1
ATOM 2666 N N . PHE B 1 121 ? 35.962 8.069 26.647 1.00 7.58 97 PHE B N 1
ATOM 2667 C CA . PHE B 1 121 ? 37.229 7.966 27.359 1.00 7.81 97 PHE B CA 1
ATOM 2668 C C . PHE B 1 121 ? 37.299 8.827 28.634 1.00 8.36 97 PHE B C 1
ATOM 2669 O O . PHE B 1 121 ? 37.570 8.264 29.711 1.00 8.19 97 PHE B O 1
ATOM 2677 N N . PRO B 1 122 ? 37.038 10.158 28.572 1.00 7.87 98 PRO B N 1
ATOM 2678 C CA . PRO B 1 122 ? 37.249 10.898 29.805 1.00 9.20 98 PRO B CA 1
ATOM 2679 C C . PRO B 1 122 ? 36.212 10.718 30.916 1.00 10.64 98 PRO B C 1
ATOM 2680 O O . PRO B 1 122 ? 36.417 11.234 32.020 1.00 13.65 98 PRO B O 1
ATOM 2684 N N . SER B 1 123 ? 35.126 10.016 30.643 1.00 9.32 99 SER B N 1
ATOM 2685 C CA . SER B 1 123 ? 34.088 9.797 31.625 1.00 8.76 99 SER B CA 1
ATOM 2686 C C . SER B 1 123 ? 34.158 8.432 32.287 1.00 8.72 99 SER B C 1
ATOM 2687 O O . SER B 1 123 ? 33.331 8.103 33.160 1.00 9.49 99 SER B O 1
ATOM 2690 N N . VAL B 1 124 ? 35.157 7.615 31.955 1.00 7.67 100 VAL B N 1
ATOM 2691 C CA . VAL B 1 124 ? 35.258 6.280 32.489 1.00 8.68 100 VAL B CA 1
ATOM 2692 C C . VAL B 1 124 ? 35.459 6.308 33.982 1.00 9.01 100 VAL B C 1
ATOM 2693 O O . VAL B 1 124 ? 34.843 5.523 34.668 1.00 9.63 100 VAL B O 1
ATOM 2697 N N . GLY B 1 125 ? 36.331 7.177 34.456 1.00 9.36 101 GLY B N 1
ATOM 2698 C CA . GLY B 1 125 ? 36.661 7.221 35.860 1.00 9.80 101 GLY B CA 1
ATOM 2699 C C . GLY B 1 125 ? 35.479 7.616 36.731 1.00 8.84 101 GLY B C 1
ATOM 2700 O O . GLY B 1 125 ? 35.271 7.023 37.809 1.00 10.92 101 GLY B O 1
ATOM 2701 N N . ALA B 1 126 ? 34.716 8.606 36.307 1.00 10.12 102 ALA B N 1
ATOM 2702 C CA . ALA B 1 126 ? 33.520 9.040 37.041 1.00 9.09 102 ALA B CA 1
ATOM 2703 C C . ALA B 1 126 ? 32.520 7.889 37.104 1.00 9.44 102 ALA B C 1
ATOM 2704 O O . ALA B 1 126 ? 31.861 7.651 38.121 1.00 9.74 102 ALA B O 1
ATOM 2706 N N . THR B 1 127 ? 32.377 7.165 35.995 1.00 9.43 103 THR B N 1
ATOM 2707 C CA . THR B 1 127 ? 31.407 6.087 35.875 1.00 8.66 103 THR B CA 1
ATOM 2708 C C . THR B 1 127 ? 31.786 4.936 36.842 1.00 8.78 103 THR B C 1
ATOM 2709 O O . THR B 1 127 ? 30.945 4.385 37.563 1.00 9.09 103 THR B O 1
ATOM 2713 N N . ARG B 1 128 ? 33.068 4.566 36.846 1.00 9.47 104 ARG B N 1
ATOM 2714 C CA . ARG B 1 128 ? 33.553 3.534 37.725 1.00 8.81 104 ARG B CA 1
ATOM 2715 C C . ARG B 1 128 ? 33.330 3.951 39.191 1.00 8.66 104 ARG B C 1
ATOM 2716 O O . ARG B 1 128 ? 32.869 3.143 40.004 1.00 9.87 104 ARG B O 1
ATOM 2724 N N . ALA B 1 129 ? 33.665 5.183 39.529 1.00 8.70 105 ALA B N 1
ATOM 2725 C CA . ALA B 1 129 ? 33.489 5.673 40.911 1.00 8.57 105 ALA B CA 1
ATOM 2726 C C . ALA B 1 129 ? 32.030 5.600 41.291 1.00 9.40 105 ALA B C 1
ATOM 2727 O O . ALA B 1 129 ? 31.660 5.156 42.393 1.00 10.82 105 ALA B O 1
ATOM 2729 N N . ASN B 1 130 ? 31.154 6.034 40.396 1.00 9.77 106 ASN B N 1
ATOM 2730 C CA . ASN B 1 130 ? 29.748 6.077 40.683 1.00 9.37 106 ASN B CA 1
ATOM 2731 C C . ASN B 1 130 ? 29.098 4.717 40.836 1.00 10.74 106 ASN B C 1
ATOM 2732 O O . ASN B 1 130 ? 28.062 4.584 41.494 1.00 11.68 106 ASN B O 1
ATOM 2737 N N . LEU B 1 131 ? 29.667 3.681 40.228 1.00 10.74 107 LEU B N 1
ATOM 2738 C CA . LEU B 1 131 ? 29.180 2.332 40.510 1.00 10.85 107 LEU B CA 1
ATOM 2739 C C . LEU B 1 131 ? 29.257 1.997 41.990 1.00 13.07 107 LEU B C 1
ATOM 2740 O O . LEU B 1 131 ? 28.519 1.156 42.474 1.00 13.45 107 LEU B O 1
ATOM 2745 N N . GLY B 1 132 ? 30.159 2.650 42.726 1.00 13.39 108 GLY B N 1
ATOM 2746 C CA . GLY B 1 132 ? 30.247 2.429 44.169 1.00 15.08 108 GLY B CA 1
ATOM 2747 C C . GLY B 1 132 ? 30.630 1.006 44.481 1.00 16.01 108 GLY B C 1
ATOM 2748 O O . GLY B 1 132 ? 31.608 0.479 43.966 1.00 16.20 108 GLY B O 1
ATOM 2749 N N . GLU B 1 133 ? 29.806 0.335 45.292 1.00 17.50 109 GLU B N 1
ATOM 2750 C CA . GLU B 1 133 ? 30.062 -1.032 45.699 1.00 19.51 109 GLU B CA 1
ATOM 2751 C C . GLU B 1 133 ? 29.699 -2.053 44.622 1.00 19.45 109 GLU B C 1
ATOM 2752 O O . GLU B 1 133 ? 30.006 -3.234 44.768 1.00 20.23 109 GLU B O 1
ATOM 2758 N N . LYS B 1 134 ? 29.021 -1.607 43.562 1.00 18.28 110 LYS B N 1
ATOM 2759 C CA . LYS B 1 134 ? 28.537 -2.500 42.523 1.00 18.90 110 LYS B CA 1
ATOM 2760 C C . LYS B 1 134 ? 29.613 -2.733 41.485 1.00 18.79 110 LYS B C 1
ATOM 2761 O O . LYS B 1 134 ? 30.499 -1.902 41.330 1.00 19.42 110 LYS B O 1
ATOM 2767 N N . ASP B 1 135 ? 29.557 -3.850 40.774 1.00 19.06 111 ASP B N 1
ATOM 2768 C CA . ASP B 1 135 ? 30.501 -4.074 39.689 1.00 19.40 111 ASP B CA 1
ATOM 2769 C C . ASP B 1 135 ? 29.780 -4.025 38.356 1.00 17.35 111 ASP B C 1
ATOM 2770 O O . ASP B 1 135 ? 28.582 -4.311 38.234 1.00 18.03 111 ASP B O 1
ATOM 2775 N N . SER B 1 136 ? 30.536 -3.636 37.335 1.00 14.38 112 SER B N 1
ATOM 2776 C CA . SER B 1 136 ? 30.099 -3.742 35.982 1.00 13.54 112 SER B CA 1
ATOM 2777 C C . SER B 1 136 ? 31.312 -3.589 35.092 1.00 11.75 112 SER B C 1
ATOM 2778 O O . SER B 1 136 ? 32.433 -3.379 35.557 1.00 12.84 112 SER B O 1
ATOM 2781 N N . TRP B 1 137 ? 31.065 -3.699 33.804 1.00 9.89 113 TRP B N 1
ATOM 2782 C CA . TRP B 1 137 ? 32.102 -3.622 32.770 1.00 9.06 113 TRP B CA 1
ATOM 2783 C C . TRP B 1 137 ? 31.887 -2.354 32.008 1.00 8.54 113 TRP B C 1
ATOM 2784 O O . TRP B 1 137 ? 30.796 -2.132 31.505 1.00 10.63 113 TRP B O 1
ATOM 2795 N N . ILE B 1 138 ? 32.915 -1.513 31.900 1.00 7.91 114 ILE B N 1
ATOM 2796 C CA . ILE B 1 138 ? 32.844 -0.224 31.280 1.00 8.02 114 ILE B CA 1
ATOM 2797 C C . ILE B 1 138 ? 33.792 -0.194 30.099 1.00 7.64 114 ILE B C 1
ATOM 2798 O O . ILE B 1 138 ? 35.002 -0.422 30.298 1.00 8.43 114 ILE B O 1
ATOM 2803 N N . ASN B 1 139 ? 33.300 0.116 28.915 1.00 7.98 115 ASN B N 1
ATOM 2804 C CA . ASN B 1 139 ? 34.188 0.344 27.764 1.00 7.39 115 ASN B CA 1
ATOM 2805 C C . ASN B 1 139 ? 34.589 1.796 27.694 1.00 7.91 115 ASN B C 1
ATOM 2806 O O . ASN B 1 139 ? 34.038 2.670 28.384 1.00 9.25 115 ASN B O 1
ATOM 2811 N N . SER B 1 140 ? 35.590 2.064 26.850 1.00 8.11 116 SER B N 1
ATOM 2812 C CA . SER B 1 140 ? 36.107 3.398 26.670 1.00 8.43 116 SER B CA 1
ATOM 2813 C C . SER B 1 140 ? 36.198 3.712 25.173 1.00 8.18 116 SER B C 1
ATOM 2814 O O . SER B 1 140 ? 36.968 3.088 24.456 1.00 8.31 116 SER B O 1
ATOM 2817 N N . LEU B 1 141 ? 35.404 4.677 24.730 1.00 7.81 117 LEU B N 1
ATOM 2818 C CA . LEU B 1 141 ? 35.366 5.080 23.316 1.00 8.20 117 LEU B CA 1
ATOM 2819 C C . LEU B 1 141 ? 36.666 5.765 22.936 1.00 8.53 117 LEU B C 1
ATOM 2820 O O . LEU B 1 141 ? 37.008 6.830 23.470 1.00 8.84 117 LEU B O 1
ATOM 2825 N N . VAL B 1 142 ? 37.351 5.149 21.997 1.00 8.56 118 VAL B N 1
ATOM 2826 C CA . VAL B 1 142 ? 38.558 5.726 21.353 1.00 8.72 118 VAL B CA 1
ATOM 2827 C C . VAL B 1 142 ? 38.403 5.544 19.843 1.00 9.16 118 VAL B C 1
ATOM 2828 O O . VAL B 1 142 ? 37.745 4.583 19.396 1.00 9.15 118 VAL B O 1
ATOM 2832 N N . SER B 1 143 ? 38.969 6.462 19.066 1.00 8.98 119 SER B N 1
ATOM 2833 C CA . SER B 1 143 ? 38.633 6.537 17.641 1.00 9.68 119 SER B CA 1
ATOM 2834 C C . SER B 1 143 ? 39.807 6.367 16.705 1.00 10.39 119 SER B C 1
ATOM 2835 O O . SER B 1 143 ? 40.944 6.655 17.066 1.00 10.07 119 SER B O 1
ATOM 2838 N N . PRO B 1 144 ? 39.528 5.885 15.476 1.00 11.58 120 PRO B N 1
ATOM 2839 C CA . PRO B 1 144 ? 40.563 5.825 14.444 1.00 12.70 120 PRO B CA 1
ATOM 2840 C C . PRO B 1 144 ? 41.095 7.214 14.143 1.00 13.48 120 PRO B C 1
ATOM 2841 O O . PRO B 1 144 ? 40.381 8.199 14.315 1.00 15.56 120 PRO B O 1
ATOM 2845 N N . THR B 1 145 ? 42.335 7.275 13.671 1.00 13.88 121 THR B N 1
ATOM 2846 C CA . THR B 1 145 ? 43.042 8.533 13.488 1.00 15.73 121 THR B CA 1
ATOM 2847 C C . THR B 1 145 ? 43.580 8.719 12.077 1.00 17.17 121 THR B C 1
ATOM 2848 O O . THR B 1 145 ? 44.110 9.788 11.776 1.00 17.37 121 THR B O 1
ATOM 2852 N N . GLY B 1 146 ? 43.520 7.670 11.257 1.00 17.35 122 GLY B N 1
ATOM 2853 C CA . GLY B 1 146 ? 44.224 7.687 9.983 1.00 17.94 122 GLY B CA 1
ATOM 2854 C C . GLY B 1 146 ? 45.700 7.334 10.134 1.00 17.99 122 GLY B C 1
ATOM 2855 O O . GLY B 1 146 ? 46.454 7.338 9.139 1.00 20.23 122 GLY B O 1
ATOM 2856 N N . LYS B 1 147 ? 46.157 7.071 11.361 1.00 17.75 123 LYS B N 1
ATOM 2857 C CA . LYS B 1 147 ? 47.554 6.816 11.653 1.00 18.40 123 LYS B CA 1
ATOM 2858 C C . LYS B 1 147 ? 47.664 5.446 12.338 1.00 16.88 123 LYS B C 1
ATOM 2859 O O . LYS B 1 147 ? 47.257 5.292 13.484 1.00 16.00 123 LYS B O 1
ATOM 2865 N N . VAL B 1 148 ? 48.186 4.449 11.640 1.00 15.00 124 VAL B N 1
ATOM 2866 C CA . VAL B 1 148 ? 48.334 3.102 12.186 1.00 14.45 124 VAL B CA 1
ATOM 2867 C C . VAL B 1 148 ? 49.165 3.113 13.486 1.00 13.30 124 VAL B C 1
ATOM 2868 O O . VAL B 1 148 ? 50.278 3.702 13.556 1.00 13.70 124 VAL B O 1
ATOM 2872 N N . GLY B 1 149 ? 48.601 2.496 14.544 1.00 12.79 125 GLY B N 1
ATOM 2873 C CA . GLY B 1 149 ? 49.242 2.437 15.844 1.00 12.97 125 GLY B CA 1
ATOM 2874 C C . GLY B 1 149 ? 48.735 3.456 16.856 1.00 11.47 125 GLY B C 1
ATOM 2875 O O . GLY B 1 149 ? 49.137 3.399 18.004 1.00 11.84 125 GLY B O 1
ATOM 2876 N N . TYR B 1 150 ? 47.864 4.366 16.444 1.00 10.79 126 TYR B N 1
ATOM 2877 C CA . TYR B 1 150 ? 47.459 5.514 17.251 1.00 12.41 126 TYR B CA 1
ATOM 2878 C C . TYR B 1 150 ? 45.937 5.637 17.291 1.00 11.16 126 TYR B C 1
ATOM 2879 O O . TYR B 1 150 ? 45.259 5.573 16.264 1.00 12.16 126 TYR B O 1
ATOM 2888 N N . VAL B 1 151 ? 45.434 5.993 18.468 1.00 10.66 127 VAL B N 1
ATOM 2889 C CA . VAL B 1 151 ? 44.028 6.236 18.668 1.00 10.30 127 VAL B CA 1
ATOM 2890 C C . VAL B 1 151 ? 43.771 7.624 19.232 1.00 10.37 127 VAL B C 1
ATOM 2891 O O . VAL B 1 151 ? 44.630 8.224 19.899 1.00 10.71 127 VAL B O 1
ATOM 2895 N N . ASN B 1 152 ? 42.582 8.135 18.945 1.00 9.80 128 ASN B N 1
ATOM 2896 C CA . ASN B 1 152 ? 42.085 9.430 19.433 1.00 9.87 128 ASN B CA 1
ATOM 2897 C C . ASN B 1 152 ? 41.282 9.225 20.722 1.00 9.17 128 ASN B C 1
ATOM 2898 O O . ASN B 1 152 ? 40.268 8.534 20.716 1.00 8.09 128 ASN B O 1
ATOM 2903 N N . ILE B 1 153 ? 41.805 9.732 21.830 1.00 8.38 129 ILE B N 1
ATOM 2904 C CA . ILE B 1 153 ? 41.190 9.593 23.139 1.00 8.71 129 ILE B CA 1
ATOM 2905 C C . ILE B 1 153 ? 40.337 10.821 23.526 1.00 8.39 129 ILE B C 1
ATOM 2906 O O . ILE B 1 153 ? 39.708 10.850 24.583 1.00 8.26 129 ILE B O 1
ATOM 2911 N N . SER B 1 154 ? 40.279 11.838 22.661 1.00 8.10 130 SER B N 1
ATOM 2912 C CA . SER B 1 154 ? 39.619 13.103 22.931 1.00 8.49 130 SER B CA 1
ATOM 2913 C C . SER B 1 154 ? 38.145 12.985 22.547 1.00 8.52 130 SER B C 1
ATOM 2914 O O . SER B 1 154 ? 37.694 13.667 21.624 1.00 9.64 130 SER B O 1
ATOM 2917 N N . THR B 1 155 ? 37.419 12.117 23.243 1.00 8.62 131 THR B N 1
ATOM 2918 C CA . THR B 1 155 ? 36.069 11.727 22.844 1.00 9.33 131 THR B CA 1
ATOM 2919 C C . THR B 1 155 ? 34.978 12.173 23.817 1.00 9.39 131 THR B C 1
ATOM 2920 O O . THR B 1 155 ? 33.820 11.738 23.679 1.00 10.54 131 THR B O 1
ATOM 2924 N N . GLY B 1 156 ? 35.311 13.033 24.781 1.00 9.94 132 GLY B N 1
ATOM 2925 C CA . GLY B 1 156 ? 34.280 13.722 25.555 1.00 9.58 132 GLY B CA 1
ATOM 2926 C C . GLY B 1 156 ? 33.815 15.010 24.897 1.00 11.10 132 GLY B C 1
ATOM 2927 O O . GLY B 1 156 ? 34.347 15.425 23.861 1.00 10.96 132 GLY B O 1
ATOM 2928 N N . PRO B 1 157 ? 32.835 15.682 25.485 1.00 11.23 133 PRO B N 1
ATOM 2929 C CA . PRO B 1 157 ? 32.271 16.876 24.838 1.00 12.51 133 PRO B CA 1
ATOM 2930 C C . PRO B 1 157 ? 33.281 18.010 24.598 1.00 12.15 133 PRO B C 1
ATOM 2931 O O . PRO B 1 157 ? 33.324 18.582 23.515 1.00 13.39 133 PRO B O 1
ATOM 2935 N N . ILE B 1 158 ? 34.091 18.348 25.588 1.00 11.14 134 ILE B N 1
ATOM 2936 C CA . ILE B 1 158 ? 35.028 19.458 25.450 1.00 12.28 134 ILE B CA 1
ATOM 2937 C C . ILE B 1 158 ? 36.214 19.022 24.638 1.00 11.84 134 ILE B C 1
ATOM 2938 O O . ILE B 1 158 ? 36.636 19.722 23.708 1.00 13.28 134 ILE B O 1
ATOM 2943 N N . SER B 1 159 ? 36.740 17.830 24.922 1.00 11.03 135 SER B N 1
ATOM 2944 C CA . SER B 1 159 ? 37.874 17.323 24.169 1.00 10.67 135 SER B CA 1
ATOM 2945 C C . SER B 1 159 ? 37.583 17.112 22.664 1.00 11.60 135 SER B C 1
ATOM 2946 O O . SER B 1 159 ? 38.431 17.388 21.821 1.00 11.10 135 SER B O 1
ATOM 2949 N N . ALA B 1 160 ? 36.384 16.617 22.346 1.00 11.69 136 ALA B N 1
ATOM 2950 C CA . ALA B 1 160 ? 36.046 16.383 20.934 1.00 11.56 136 ALA B CA 1
ATOM 2951 C C . ALA B 1 160 ? 35.837 17.691 20.173 1.00 13.23 136 ALA B C 1
ATOM 2952 O O . ALA B 1 160 ? 35.954 17.697 18.945 1.00 14.53 136 ALA B O 1
ATOM 2954 N N . ALA B 1 161 ? 35.581 18.776 20.883 1.00 14.02 137 ALA B N 1
ATOM 2955 C CA . ALA B 1 161 ? 35.418 20.126 20.288 1.00 14.98 137 ALA B CA 1
ATOM 2956 C C . ALA B 1 161 ? 36.745 20.844 20.063 1.00 16.92 137 ALA B C 1
ATOM 2957 O O . ALA B 1 161 ? 36.763 21.910 19.444 1.00 18.77 137 ALA B O 1
ATOM 2959 N N . GLY B 1 162 ? 37.851 20.294 20.547 1.00 16.94 138 GLY B N 1
ATOM 2960 C CA . GLY B 1 162 ? 39.153 20.953 20.453 1.00 17.82 138 GLY B CA 1
ATOM 2961 C C . GLY B 1 162 ? 39.632 21.007 19.018 1.00 19.15 138 GLY B C 1
ATOM 2962 O O . GLY B 1 162 ? 39.279 20.152 18.211 1.00 18.27 138 GLY B O 1
ATOM 2963 N N . GLU B 1 163 ? 40.500 21.967 18.710 1.00 20.38 139 GLU B N 1
ATOM 2964 C CA . GLU B 1 163 ? 41.047 22.067 17.357 1.00 21.78 139 GLU B CA 1
ATOM 2965 C C . GLU B 1 163 ? 41.912 20.861 17.005 1.00 20.54 139 GLU B C 1
ATOM 2966 O O . GLU B 1 163 ? 41.924 20.403 15.859 1.00 21.49 139 GLU B O 1
ATOM 2972 N N . GLU B 1 164 ? 42.634 20.347 18.000 1.00 18.55 140 GLU B N 1
ATOM 2973 C CA . GLU B 1 164 ? 43.473 19.165 17.831 1.00 17.42 140 GLU B CA 1
ATOM 2974 C C . GLU B 1 164 ? 43.022 18.111 18.819 1.00 14.27 140 GLU B C 1
ATOM 2975 O O . GLU B 1 164 ? 42.348 18.445 19.782 1.00 13.86 140 GLU B O 1
ATOM 2981 N N . LYS B 1 165 ? 43.372 16.858 18.536 1.00 13.48 141 LYS B N 1
ATOM 2982 C CA . LYS B 1 165 ? 43.032 15.756 19.428 1.00 12.31 141 LYS B CA 1
ATOM 2983 C C . LYS B 1 165 ? 44.263 15.134 20.032 1.00 12.36 141 LYS B C 1
ATOM 2984 O O . LYS B 1 165 ? 45.364 15.232 19.504 1.00 12.74 141 LYS B O 1
ATOM 2990 N N . ALA B 1 166 ? 44.061 14.500 21.187 1.00 11.43 142 ALA B N 1
ATOM 2991 C CA . ALA B 1 166 ? 45.086 13.668 21.795 1.00 11.54 142 ALA B CA 1
ATOM 2992 C C . ALA B 1 166 ? 45.126 12.338 21.072 1.00 12.27 142 ALA B C 1
ATOM 2993 O O . ALA B 1 166 ? 44.241 11.503 21.231 1.00 12.36 142 ALA B O 1
ATOM 2995 N N . ILE B 1 167 ? 46.173 12.161 20.286 1.00 11.72 143 ILE B N 1
ATOM 2996 C CA . ILE B 1 167 ? 46.422 11.004 19.422 1.00 12.28 143 ILE B CA 1
ATOM 2997 C C . ILE B 1 167 ? 47.586 10.276 20.032 1.00 11.73 143 ILE B C 1
ATOM 2998 O O . ILE B 1 167 ? 48.696 10.792 20.096 1.00 14.51 143 ILE B O 1
ATOM 3003 N N . VAL B 1 168 ? 47.358 9.066 20.530 1.00 9.92 144 VAL B N 1
ATOM 3004 C CA . VAL B 1 168 ? 48.313 8.352 21.365 1.00 10.05 144 VAL B CA 1
ATOM 3005 C C . VAL B 1 168 ? 48.513 6.907 20.913 1.00 10.55 144 VAL B C 1
ATOM 3006 O O . VAL B 1 168 ? 47.598 6.300 20.352 1.00 9.65 144 VAL B O 1
ATOM 3010 N N . PRO B 1 169 ? 49.649 6.305 21.251 1.00 10.41 145 PRO B N 1
ATOM 3011 C CA . PRO B 1 169 ? 49.815 4.920 20.922 1.00 10.67 145 PRO B CA 1
ATOM 3012 C C . PRO B 1 169 ? 48.767 4.082 21.632 1.00 10.13 145 PRO B C 1
ATOM 3013 O O . PRO B 1 169 ? 48.411 4.331 22.788 1.00 9.61 145 PRO B O 1
ATOM 3017 N N . ILE B 1 170 ? 48.271 3.064 20.948 1.00 9.50 146 ILE B N 1
ATOM 3018 C CA . ILE B 1 170 ? 47.162 2.258 21.464 1.00 9.33 146 ILE B CA 1
ATOM 3019 C C . ILE B 1 170 ? 47.417 1.786 22.884 1.00 9.51 146 ILE B C 1
ATOM 3020 O O . ILE B 1 170 ? 46.545 1.896 23.731 1.00 9.68 146 ILE B O 1
ATOM 3025 N N . LYS B 1 171 ?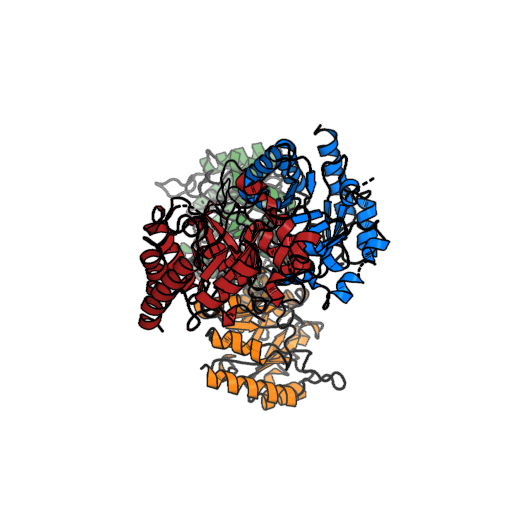 48.614 1.248 23.173 1.00 9.39 147 LYS B N 1
ATOM 3026 C CA . LYS B 1 171 ? 48.833 0.678 24.500 1.00 10.04 147 LYS B CA 1
ATOM 3027 C C . LYS B 1 171 ? 48.806 1.740 25.595 1.00 9.79 147 LYS B C 1
ATOM 3028 O O . LYS B 1 171 ? 48.442 1.415 26.731 1.00 10.35 147 LYS B O 1
ATOM 3034 N N . THR B 1 172 ? 49.159 2.977 25.260 1.00 9.28 148 THR B N 1
ATOM 3035 C CA . THR B 1 172 ? 49.106 4.052 26.242 1.00 9.55 148 THR B CA 1
ATOM 3036 C C . THR B 1 172 ? 47.653 4.396 26.562 1.00 8.18 148 THR B C 1
ATOM 3037 O O . THR B 1 172 ? 47.308 4.732 27.725 1.00 8.78 148 THR B O 1
ATOM 3041 N N . ALA B 1 173 ? 46.775 4.290 25.568 1.00 8.82 149 ALA B N 1
ATOM 3042 C CA . ALA B 1 173 ? 45.349 4.446 25.815 1.00 8.79 149 ALA B CA 1
ATOM 3043 C C . ALA B 1 173 ? 44.819 3.338 26.735 1.00 7.03 149 ALA B C 1
ATOM 3044 O O . ALA B 1 173 ? 44.090 3.600 27.683 1.00 8.48 149 ALA B O 1
ATOM 3046 N N . ILE B 1 174 ? 45.243 2.107 26.471 1.00 8.41 150 ILE B N 1
ATOM 3047 C CA . ILE B 1 174 ? 44.848 0.957 27.300 1.00 7.99 150 ILE B CA 1
ATOM 3048 C C . ILE B 1 174 ? 45.222 1.176 28.756 1.00 8.20 150 ILE B C 1
ATOM 3049 O O . ILE B 1 174 ? 44.405 0.990 29.650 1.00 8.93 150 ILE B O 1
ATOM 3054 N N . ALA B 1 175 ? 46.472 1.571 28.978 1.00 8.05 151 ALA B N 1
ATOM 3055 C CA . ALA B 1 175 ? 46.941 1.801 30.322 1.00 9.09 151 ALA B CA 1
ATOM 3056 C C . ALA B 1 175 ? 46.160 2.894 31.048 1.00 8.59 151 ALA B C 1
ATOM 3057 O O . ALA B 1 175 ? 45.820 2.745 32.238 1.00 9.22 151 ALA B O 1
ATOM 3059 N N . LEU B 1 176 ? 45.843 3.967 30.338 1.00 9.27 152 LEU B N 1
ATOM 3060 C CA . LEU B 1 176 ? 45.015 4.995 30.923 1.00 8.17 152 LEU B CA 1
ATOM 3061 C C . LEU B 1 176 ? 43.639 4.513 31.241 1.00 8.17 152 LEU B C 1
ATOM 3062 O O . LEU B 1 176 ? 43.120 4.812 32.304 1.00 8.56 152 LEU B O 1
ATOM 3067 N N . VAL B 1 177 ? 43.026 3.747 30.357 1.00 7.80 153 VAL B N 1
ATOM 3068 C CA . VAL B 1 177 ? 41.689 3.184 30.622 1.00 8.26 153 VAL B CA 1
ATOM 3069 C C . VAL B 1 177 ? 41.721 2.292 31.842 1.00 8.31 153 VAL B C 1
ATOM 3070 O O . VAL B 1 177 ? 40.857 2.412 32.697 1.00 9.08 153 VAL B O 1
ATOM 3074 N N . ARG B 1 178 ? 42.764 1.466 32.004 1.00 8.17 154 ARG B N 1
ATOM 3075 C CA . ARG B 1 178 ? 42.899 0.665 33.222 1.00 8.71 154 ARG B CA 1
ATOM 3076 C C . ARG B 1 178 ? 42.999 1.530 34.464 1.00 8.57 154 ARG B C 1
ATOM 3077 O O . ARG B 1 178 ? 42.386 1.206 35.476 1.00 11.21 154 ARG B O 1
ATOM 3085 N N . ASP B 1 179 ? 43.785 2.607 34.414 1.00 9.45 155 ASP B N 1
ATOM 3086 C CA . ASP B 1 179 ? 43.897 3.471 35.582 1.00 10.07 155 ASP B CA 1
ATOM 3087 C C . ASP B 1 179 ? 42.564 4.186 35.893 1.00 11.10 155 ASP B C 1
ATOM 3088 O O . ASP B 1 179 ? 42.294 4.513 37.035 1.00 12.13 155 ASP B O 1
ATOM 3106 N N . GLY B 1 181 ? 39.660 2.720 35.480 1.00 11.03 157 GLY B N 1
ATOM 3107 C CA . GLY B 1 181 ? 38.693 1.657 35.842 1.00 12.06 157 GLY B CA 1
ATOM 3108 C C . GLY B 1 181 ? 37.867 1.076 34.731 1.00 11.70 157 GLY B C 1
ATOM 3109 O O . GLY B 1 181 ? 36.835 0.469 34.979 1.00 11.79 157 GLY B O 1
ATOM 3110 N N . GLY B 1 182 ? 38.326 1.211 33.495 1.00 8.63 158 GLY B N 1
ATOM 3111 C CA . GLY B 1 182 ? 37.657 0.587 32.374 1.00 9.05 158 GLY B CA 1
ATOM 3112 C C . GLY B 1 182 ? 38.143 -0.793 32.038 1.00 9.32 158 GLY B C 1
ATOM 3113 O O . GLY B 1 182 ? 39.227 -1.192 32.481 1.00 10.85 158 GLY B O 1
ATOM 3114 N N . ASN B 1 183 ? 37.383 -1.497 31.197 1.00 8.83 159 ASN B N 1
ATOM 3115 C CA . ASN B 1 183 ? 37.594 -2.889 30.871 1.00 9.02 159 ASN B CA 1
ATOM 3116 C C . ASN B 1 183 ? 37.960 -3.203 29.423 1.00 8.51 159 ASN B C 1
ATOM 3117 O O . ASN B 1 183 ? 38.391 -4.326 29.114 1.00 9.22 159 ASN B O 1
ATOM 3122 N N . SER B 1 184 ? 37.718 -2.264 28.528 1.00 7.67 160 SER B N 1
ATOM 3123 C CA . SER B 1 184 ? 37.929 -2.491 27.124 1.00 9.15 160 SER B CA 1
ATOM 3124 C C . SER B 1 184 ? 38.063 -1.199 26.379 1.00 8.21 160 SER B C 1
ATOM 3125 O O . SER B 1 184 ? 37.728 -0.136 26.892 1.00 8.41 160 SER B O 1
ATOM 3128 N N . LEU B 1 185 ? 38.546 -1.316 25.132 1.00 7.94 161 LEU B N 1
ATOM 3129 C CA . LEU B 1 185 ? 38.444 -0.212 24.160 1.00 8.28 161 LEU B CA 1
ATOM 3130 C C . LEU B 1 185 ? 37.230 -0.419 23.280 1.00 8.72 161 LEU B C 1
ATOM 3131 O O . LEU B 1 185 ? 37.082 -1.519 22.734 1.00 9.54 161 LEU B O 1
ATOM 3136 N N . LYS B 1 186 ? 36.363 0.587 23.177 1.00 8.96 162 LYS B N 1
ATOM 3137 C CA . LYS B 1 186 ? 35.325 0.623 22.143 1.00 9.60 162 LYS B CA 1
ATOM 3138 C C . LYS B 1 186 ? 35.893 1.423 20.989 1.00 9.57 162 LYS B C 1
ATOM 3139 O O . LYS B 1 186 ? 36.146 2.617 21.098 1.00 9.94 162 LYS B O 1
ATOM 3145 N N . TYR B 1 187 ? 36.180 0.734 19.894 1.00 8.66 163 TYR B N 1
ATOM 3146 C CA . TYR B 1 187 ? 36.859 1.319 18.772 1.00 9.24 163 TYR B CA 1
ATOM 3147 C C . TYR B 1 187 ? 35.812 1.764 17.782 1.00 9.07 163 TYR B C 1
ATOM 3148 O O . TYR B 1 187 ? 35.153 0.937 17.147 1.00 8.92 163 TYR B O 1
ATOM 3157 N N . PHE B 1 188 ? 35.614 3.082 17.695 1.00 8.83 164 PHE B N 1
ATOM 3158 C CA . PHE B 1 188 ? 34.453 3.687 17.012 1.00 9.57 164 PHE B CA 1
ATOM 3159 C C . PHE B 1 188 ? 34.824 5.077 16.579 1.00 11.13 164 PHE B C 1
ATOM 3160 O O . PHE B 1 188 ? 35.460 5.793 17.354 1.00 10.84 164 PHE B O 1
ATOM 3168 N N . PRO B 1 189 ? 34.343 5.522 15.412 1.00 11.25 165 PRO B N 1
ATOM 3169 C CA . PRO B 1 189 ? 33.556 4.831 14.400 1.00 11.03 165 PRO B CA 1
ATOM 3170 C C . PRO B 1 189 ? 34.461 4.130 13.394 1.00 11.42 165 PRO B C 1
ATOM 3171 O O . PRO B 1 189 ? 35.292 4.752 12.756 1.00 12.32 165 PRO B O 1
ATOM 3183 N N . LYS B 1 191 ? 33.537 2.639 10.525 1.00 12.05 167 LYS B N 1
ATOM 3184 C CA . LYS B 1 191 ? 33.105 2.690 9.110 1.00 13.18 167 LYS B CA 1
ATOM 3185 C C . LYS B 1 191 ? 33.374 1.351 8.415 1.00 12.20 167 LYS B C 1
ATOM 3186 O O . LYS B 1 191 ? 33.923 1.296 7.287 1.00 13.53 167 LYS B O 1
ATOM 3192 N N . GLY B 1 192 ? 32.995 0.274 9.106 1.00 11.40 168 GLY B N 1
ATOM 3193 C CA . GLY B 1 192 ? 33.212 -1.098 8.656 1.00 11.43 168 GLY B CA 1
ATOM 3194 C C . GLY B 1 192 ? 34.690 -1.418 8.584 1.00 11.24 168 GLY B C 1
ATOM 3195 O O . GLY B 1 192 ? 35.362 -1.513 9.608 1.00 11.50 168 GLY B O 1
ATOM 3196 N N . LEU B 1 193 ? 35.191 -1.646 7.375 1.00 11.69 169 LEU B N 1
ATOM 3197 C CA . LEU B 1 193 ? 36.599 -1.932 7.131 1.00 12.52 169 LEU B CA 1
ATOM 3198 C C . LEU B 1 193 ? 37.386 -0.757 6.496 1.00 13.40 169 LEU B C 1
ATOM 3199 O O . LEU B 1 193 ? 38.513 -0.923 6.058 1.00 13.68 169 LEU B O 1
ATOM 3204 N N . ALA B 1 194 ? 36.856 0.458 6.593 1.00 13.41 170 ALA B N 1
ATOM 3205 C CA . ALA B 1 194 ? 37.554 1.635 6.085 1.00 13.88 170 ALA B CA 1
ATOM 3206 C C . ALA B 1 194 ? 38.905 1.918 6.766 1.00 14.79 170 ALA B C 1
ATOM 3207 O O . ALA B 1 194 ? 39.793 2.598 6.200 1.00 16.82 170 ALA B O 1
ATOM 3209 N N . HIS B 1 195 ? 39.052 1.417 7.984 1.00 13.51 171 HIS B N 1
ATOM 3210 C CA . HIS B 1 195 ? 40.253 1.568 8.802 1.00 13.24 171 HIS B CA 1
ATOM 3211 C C . HIS B 1 195 ? 40.846 0.216 9.138 1.00 13.19 171 HIS B C 1
ATOM 3212 O O . HIS B 1 195 ? 41.342 0.019 10.243 1.00 13.63 171 HIS B O 1
ATOM 3219 N N . GLU B 1 196 ? 40.784 -0.724 8.187 1.00 12.44 172 GLU B N 1
ATOM 3220 C CA . GLU B 1 196 ? 41.219 -2.095 8.487 1.00 12.06 172 GLU B CA 1
ATOM 3221 C C . GLU B 1 196 ? 42.646 -2.195 9.013 1.00 12.69 172 GLU B C 1
ATOM 3222 O O . GLU B 1 196 ? 42.863 -2.903 9.998 1.00 11.62 172 GLU B O 1
ATOM 3228 N N . GLU B 1 197 ? 43.615 -1.523 8.375 1.00 12.99 173 GLU B N 1
ATOM 3229 C CA A GLU B 1 197 ? 45.005 -1.561 8.817 0.50 13.80 173 GLU B CA 1
ATOM 3230 C CA B GLU B 1 197 ? 44.991 -1.608 8.839 0.50 13.93 173 GLU B CA 1
ATOM 3231 C C . GLU B 1 197 ? 45.158 -1.050 10.248 1.00 12.24 173 GLU B C 1
ATOM 3232 O O . GLU B 1 197 ? 45.882 -1.639 11.069 1.00 13.24 173 GLU B O 1
ATOM 3243 N N . GLU B 1 198 ? 44.486 0.052 10.542 1.00 12.02 174 GLU B N 1
ATOM 3244 C CA . GLU B 1 198 ? 44.461 0.597 11.905 1.00 11.30 174 GLU B CA 1
ATOM 3245 C C . GLU B 1 198 ? 43.881 -0.399 12.893 1.00 10.94 174 GLU B C 1
ATOM 3246 O O . GLU B 1 198 ? 44.446 -0.597 13.971 1.00 10.90 174 GLU B O 1
ATOM 3252 N N . TYR B 1 199 ? 42.776 -1.009 12.513 1.00 10.72 175 TYR B N 1
ATOM 3253 C CA . TYR B 1 199 ? 42.086 -1.940 13.364 1.00 10.19 175 TYR B CA 1
ATOM 3254 C C . TYR B 1 199 ? 42.963 -3.137 13.629 1.00 10.95 175 TYR B C 1
ATOM 3255 O O . TYR B 1 199 ? 43.014 -3.636 14.741 1.00 9.85 175 TYR B O 1
ATOM 3264 N N . ARG B 1 200 ? 43.660 -3.660 12.633 1.00 11.26 176 ARG B N 1
ATOM 3265 C CA . ARG B 1 200 ? 44.590 -4.750 12.894 1.00 11.42 176 ARG B CA 1
ATOM 3266 C C . ARG B 1 200 ? 45.630 -4.411 13.969 1.00 10.56 176 ARG B C 1
ATOM 3267 O O . ARG B 1 200 ? 45.992 -5.265 14.777 1.00 11.22 176 ARG B O 1
ATOM 3275 N N . ALA B 1 201 ? 46.138 -3.185 13.932 1.00 10.48 177 ALA B N 1
ATOM 3276 C CA . ALA B 1 201 ? 47.110 -2.751 14.924 1.00 10.57 177 ALA B CA 1
ATOM 3277 C C . ALA B 1 201 ? 46.473 -2.642 16.316 1.00 10.69 177 ALA B C 1
ATOM 3278 O O . ALA B 1 201 ? 47.093 -2.996 17.300 1.00 10.95 177 ALA B O 1
ATOM 3280 N N . VAL B 1 202 ? 45.223 -2.184 16.371 1.00 10.54 178 VAL B N 1
ATOM 3281 C CA . VAL B 1 202 ? 44.486 -2.115 17.635 1.00 9.10 178 VAL B CA 1
ATOM 3282 C C . VAL B 1 202 ? 44.332 -3.523 18.180 1.00 9.21 178 VAL B C 1
ATOM 3283 O O . VAL B 1 202 ? 44.561 -3.753 19.368 1.00 9.89 178 VAL B O 1
ATOM 3287 N N . ALA B 1 203 ? 43.956 -4.486 17.341 1.00 8.77 179 ALA B N 1
ATOM 3288 C CA . ALA B 1 203 ? 43.803 -5.838 17.819 1.00 9.40 179 ALA B CA 1
ATOM 3289 C C . ALA B 1 203 ? 45.116 -6.428 18.345 1.00 9.48 179 ALA B C 1
ATOM 3290 O O . ALA B 1 203 ? 45.121 -7.064 19.410 1.00 10.35 179 ALA B O 1
ATOM 3292 N N . LYS B 1 204 ? 46.231 -6.194 17.629 1.00 10.93 180 LYS B N 1
ATOM 3293 C CA . LYS B 1 204 ? 47.525 -6.683 18.078 1.00 11.97 180 LYS B CA 1
ATOM 3294 C C . LYS B 1 204 ? 47.916 -6.116 19.463 1.00 11.98 180 LYS B C 1
ATOM 3295 O O . LYS B 1 204 ? 48.363 -6.831 20.367 1.00 11.39 180 LYS B O 1
ATOM 3301 N N . ALA B 1 205 ? 47.687 -4.821 19.638 1.00 10.97 181 ALA B N 1
ATOM 3302 C CA . ALA B 1 205 ? 48.007 -4.143 20.919 1.00 11.08 181 ALA B CA 1
ATOM 3303 C C . ALA B 1 205 ? 47.154 -4.666 22.061 1.00 10.37 181 ALA B C 1
ATOM 3304 O O . ALA B 1 205 ? 47.643 -4.925 23.181 1.00 11.16 181 ALA B O 1
ATOM 3306 N N . CYS B 1 206 ? 45.863 -4.837 21.783 1.00 10.15 182 CYS B N 1
ATOM 3307 C CA . CYS B 1 206 ? 44.952 -5.394 22.789 1.00 10.15 182 CYS B CA 1
ATOM 3308 C C . CYS B 1 206 ? 45.351 -6.800 23.195 1.00 10.86 182 CYS B C 1
ATOM 3309 O O . CYS B 1 206 ? 45.361 -7.115 24.369 1.00 11.30 182 CYS B O 1
ATOM 3312 N N . ALA B 1 207 ? 45.708 -7.635 22.224 1.00 11.21 183 ALA B N 1
ATOM 3313 C CA . ALA B 1 207 ? 46.174 -8.998 22.503 1.00 12.13 183 ALA B CA 1
ATOM 3314 C C . ALA B 1 207 ? 47.422 -8.973 23.392 1.00 11.82 183 ALA B C 1
ATOM 3315 O O . ALA B 1 207 ? 47.500 -9.660 24.431 1.00 13.33 183 ALA B O 1
ATOM 3317 N N . GLU B 1 208 ? 48.368 -8.122 23.039 1.00 11.85 184 GLU B N 1
ATOM 3318 C CA . GLU B 1 208 ? 49.637 -8.067 23.787 1.00 12.60 184 GLU B CA 1
ATOM 3319 C C . GLU B 1 208 ? 49.418 -7.632 25.238 1.00 12.32 184 GLU B C 1
ATOM 3320 O O . GLU B 1 208 ? 50.126 -8.099 26.166 1.00 13.94 184 GLU B O 1
ATOM 3326 N N . GLU B 1 209 ? 48.487 -6.704 25.417 1.00 11.56 185 GLU B N 1
ATOM 3327 C CA . GLU B 1 209 ? 48.148 -6.148 26.720 1.00 12.02 185 GLU B CA 1
ATOM 3328 C C . GLU B 1 209 ? 47.105 -6.922 27.517 1.00 10.97 185 GLU B C 1
ATOM 3329 O O . GLU B 1 209 ? 46.798 -6.580 28.644 1.00 12.50 185 GLU B O 1
ATOM 3335 N N . GLY B 1 210 ? 46.566 -7.985 26.952 1.00 10.54 186 GLY B N 1
ATOM 3336 C CA . GLY B 1 210 ? 45.534 -8.733 27.627 1.00 10.86 186 GLY B CA 1
ATOM 3337 C C . GLY B 1 210 ? 44.219 -7.994 27.850 1.00 10.97 186 GLY B C 1
ATOM 3338 O O . GLY B 1 210 ? 43.541 -8.249 28.837 1.00 14.22 186 GLY B O 1
ATOM 3339 N N . PHE B 1 211 ? 43.871 -7.102 26.932 1.00 9.43 187 PHE B N 1
ATOM 3340 C CA . PHE B 1 211 ? 42.745 -6.198 27.070 1.00 10.07 187 PHE B CA 1
ATOM 3341 C C . PHE B 1 211 ? 41.685 -6.473 26.034 1.00 10.64 187 PHE B C 1
ATOM 3342 O O . PHE B 1 211 ? 41.992 -6.889 24.915 1.00 13.52 187 PHE B O 1
ATOM 3350 N N . ALA B 1 212 ? 40.457 -6.192 26.392 1.00 10.25 188 ALA B N 1
ATOM 3351 C CA . ALA B 1 212 ? 39.338 -6.495 25.527 1.00 8.90 188 ALA B CA 1
ATOM 3352 C C . ALA B 1 212 ? 39.097 -5.398 24.507 1.00 8.27 188 ALA B C 1
ATOM 3353 O O . ALA B 1 212 ? 39.468 -4.241 24.671 1.00 8.26 188 ALA B O 1
ATOM 3355 N N . LEU B 1 213 ? 38.390 -5.773 23.443 1.00 7.73 189 LEU B N 1
ATOM 3356 C CA . LEU B 1 213 ? 38.156 -4.937 22.283 1.00 7.74 189 LEU B CA 1
ATOM 3357 C C . LEU B 1 213 ? 36.733 -5.044 21.796 1.00 7.81 189 LEU B C 1
ATOM 3358 O O . LEU B 1 213 ? 36.167 -6.147 21.684 1.00 8.65 189 LEU B O 1
ATOM 3363 N N . GLU B 1 214 ? 36.153 -3.880 21.535 1.00 7.09 190 GLU B N 1
ATOM 3364 C CA . GLU B 1 214 ? 34.751 -3.794 21.113 1.00 6.42 190 GLU B CA 1
ATOM 3365 C C . GLU B 1 214 ? 34.654 -3.015 19.807 1.00 6.88 190 GLU B C 1
ATOM 3366 O O . GLU B 1 214 ? 34.431 -1.811 19.787 1.00 8.04 190 GLU B O 1
ATOM 3372 N N . PRO B 1 215 ? 34.828 -3.733 18.674 1.00 7.07 191 PRO B N 1
ATOM 3373 C CA . PRO B 1 215 ? 34.708 -3.027 17.428 1.00 7.77 191 PRO B CA 1
ATOM 3374 C C . PRO B 1 215 ? 33.300 -2.539 17.156 1.00 8.14 191 PRO B C 1
ATOM 3375 O O . PRO B 1 215 ? 32.358 -3.314 17.368 1.00 7.98 191 PRO B O 1
ATOM 3379 N N . THR B 1 216 ? 33.159 -1.306 16.708 1.00 7.79 192 THR B N 1
ATOM 3380 C CA . THR B 1 216 ? 31.834 -0.673 16.515 1.00 9.35 192 THR B CA 1
ATOM 3381 C C . THR B 1 216 ? 31.856 0.294 15.363 1.00 9.24 192 THR B C 1
ATOM 3382 O O . THR B 1 216 ? 32.802 1.064 15.192 1.00 10.58 192 THR B O 1
ATOM 3386 N N . GLY B 1 217 ? 30.784 0.279 14.599 1.00 9.67 193 GLY B N 1
ATOM 3387 C CA . GLY B 1 217 ? 30.475 1.280 13.589 1.00 10.39 193 GLY B CA 1
ATOM 3388 C C . GLY B 1 217 ? 30.543 0.708 12.168 1.00 10.86 193 GLY B C 1
ATOM 3389 O O . GLY B 1 217 ? 31.624 0.331 11.676 1.00 10.40 193 GLY B O 1
ATOM 3390 N N . GLY B 1 218 ? 29.394 0.618 11.519 1.00 10.88 194 GLY B N 1
ATOM 3391 C CA . GLY B 1 218 ? 29.345 0.114 10.163 1.00 11.22 194 GLY B CA 1
ATOM 3392 C C . GLY B 1 218 ? 29.531 -1.377 10.036 1.00 11.19 194 GLY B C 1
ATOM 3393 O O . GLY B 1 218 ? 29.830 -1.859 8.946 1.00 12.41 194 GLY B O 1
ATOM 3394 N N . ILE B 1 219 ? 29.318 -2.129 11.113 1.00 10.93 195 ILE B N 1
ATOM 3395 C CA . ILE B 1 219 ? 29.447 -3.562 11.088 1.00 9.44 195 ILE B CA 1
ATOM 3396 C C . ILE B 1 219 ? 28.117 -4.095 10.616 1.00 9.66 195 ILE B C 1
ATOM 3397 O O . ILE B 1 219 ? 27.038 -3.729 11.141 1.00 10.94 195 ILE B O 1
ATOM 3402 N N . ASP B 1 220 ? 28.186 -5.000 9.643 1.00 9.39 196 ASP B N 1
ATOM 3403 C CA . ASP B 1 220 ? 27.006 -5.646 9.059 1.00 10.07 196 ASP B CA 1
ATOM 3404 C C . ASP B 1 220 ? 27.256 -7.109 8.752 1.00 11.31 196 ASP B C 1
ATOM 3405 O O . ASP B 1 220 ? 28.324 -7.618 9.017 1.00 11.16 196 ASP B O 1
ATOM 3410 N N . LYS B 1 221 ? 26.309 -7.818 8.159 1.00 11.42 197 LYS B N 1
ATOM 3411 C CA . LYS B 1 221 ? 26.498 -9.263 7.926 1.00 12.64 197 LYS B CA 1
ATOM 3412 C C . LYS B 1 221 ? 27.599 -9.567 6.939 1.00 11.80 197 LYS B C 1
ATOM 3413 O O . LYS B 1 221 ? 28.097 -10.681 6.920 1.00 13.16 197 LYS B O 1
ATOM 3419 N N . GLU B 1 222 ? 27.958 -8.612 6.111 1.00 10.23 198 GLU B N 1
ATOM 3420 C CA . GLU B 1 222 ? 28.990 -8.845 5.110 1.00 10.12 198 GLU B CA 1
ATOM 3421 C C . GLU B 1 222 ? 30.411 -8.553 5.583 1.00 10.24 198 GLU B C 1
ATOM 3422 O O . GLU B 1 222 ? 31.321 -8.963 4.920 1.00 9.89 198 GLU B O 1
ATOM 3428 N N . ASN B 1 223 ? 30.627 -7.882 6.716 1.00 8.97 199 ASN B N 1
ATOM 3429 C CA . ASN B 1 223 ? 31.978 -7.646 7.240 1.00 7.96 199 ASN B CA 1
ATOM 3430 C C . ASN B 1 223 ? 32.155 -8.150 8.667 1.00 8.51 199 ASN B C 1
ATOM 3431 O O . ASN B 1 223 ? 33.259 -8.105 9.201 1.00 8.72 199 ASN B O 1
ATOM 3436 N N . PHE B 1 224 ? 31.106 -8.715 9.271 1.00 8.42 200 PHE B N 1
ATOM 3437 C CA . PHE B 1 224 ? 31.160 -9.166 10.652 1.00 8.45 200 PHE B CA 1
ATOM 3438 C C . PHE B 1 224 ? 32.212 -10.241 10.837 1.00 8.13 200 PHE B C 1
ATOM 3439 O O . PHE B 1 224 ? 33.031 -10.200 11.799 1.00 8.30 200 PHE B O 1
ATOM 3447 N N . GLU B 1 225 ? 32.214 -11.231 9.950 1.00 7.44 201 GLU B N 1
ATOM 3448 C CA . GLU B 1 225 ? 33.141 -12.339 10.103 1.00 8.55 201 GLU B CA 1
ATOM 3449 C C . GLU B 1 225 ? 34.581 -11.826 10.036 1.00 8.74 201 GLU B C 1
ATOM 3450 O O . GLU B 1 225 ? 35.397 -12.169 10.871 1.00 8.54 201 GLU B O 1
ATOM 3456 N N . THR B 1 226 ? 34.901 -11.010 9.054 1.00 7.94 202 THR B N 1
ATOM 3457 C CA . THR B 1 226 ? 36.234 -10.466 8.917 1.00 8.52 202 THR B CA 1
ATOM 3458 C C . THR B 1 226 ? 36.633 -9.717 10.195 1.00 8.82 202 THR B C 1
ATOM 3459 O O . THR B 1 226 ? 37.755 -9.883 10.668 1.00 9.74 202 THR B O 1
ATOM 3463 N N . ILE B 1 227 ? 35.748 -8.862 10.702 1.00 6.92 203 ILE B N 1
ATOM 3464 C CA . ILE B 1 227 ? 36.083 -8.021 11.845 1.00 7.88 203 ILE B CA 1
ATOM 3465 C C . ILE B 1 227 ? 36.348 -8.868 13.105 1.00 7.62 203 ILE B C 1
ATOM 3466 O O . ILE B 1 227 ? 37.339 -8.648 13.820 1.00 8.59 203 ILE B O 1
ATOM 3471 N N . VAL B 1 228 ? 35.536 -9.893 13.332 1.00 8.32 204 VAL B N 1
ATOM 3472 C CA . VAL B 1 228 ? 35.725 -10.781 14.478 1.00 8.63 204 VAL B CA 1
ATOM 3473 C C . VAL B 1 228 ? 36.981 -11.654 14.257 1.00 8.31 204 VAL B C 1
ATOM 3474 O O . VAL B 1 228 ? 37.810 -11.829 15.155 1.00 9.51 204 VAL B O 1
ATOM 3478 N N . ARG B 1 229 ? 37.149 -12.155 13.043 1.00 7.77 205 ARG B N 1
ATOM 3479 C CA . ARG B 1 229 ? 38.308 -12.990 12.739 1.00 8.56 205 ARG B CA 1
ATOM 3480 C C . ARG B 1 229 ? 39.608 -12.233 12.985 1.00 8.54 205 ARG B C 1
ATOM 3481 O O . ARG B 1 229 ? 40.555 -12.776 13.537 1.00 9.22 205 ARG B O 1
ATOM 3489 N N . ILE B 1 230 ? 39.695 -10.974 12.578 1.00 7.75 206 ILE B N 1
ATOM 3490 C CA . ILE B 1 230 ? 40.921 -10.207 12.792 1.00 8.49 206 ILE B CA 1
ATOM 3491 C C . ILE B 1 230 ? 41.299 -10.222 14.283 1.00 8.56 206 ILE B C 1
ATOM 3492 O O . ILE B 1 230 ? 42.465 -10.410 14.643 1.00 8.89 206 ILE B O 1
ATOM 3497 N N . ALA B 1 231 ? 40.319 -10.008 15.137 1.00 7.87 207 ALA B N 1
ATOM 3498 C CA . ALA B 1 231 ? 40.572 -9.954 16.588 1.00 8.54 207 ALA B CA 1
ATOM 3499 C C . ALA B 1 231 ? 40.989 -11.318 17.097 1.00 9.13 207 ALA B C 1
ATOM 3500 O O . ALA B 1 231 ? 41.961 -11.417 17.856 1.00 9.86 207 ALA B O 1
ATOM 3502 N N . LEU B 1 232 ? 40.327 -12.395 16.668 1.00 9.73 208 LEU B N 1
ATOM 3503 C CA . LEU B 1 232 ? 40.640 -13.708 17.203 1.00 9.88 208 LEU B CA 1
ATOM 3504 C C . LEU B 1 232 ? 41.969 -14.202 16.686 1.00 10.75 208 LEU B C 1
ATOM 3505 O O . LEU B 1 232 ? 42.735 -14.819 17.445 1.00 12.26 208 LEU B O 1
ATOM 3510 N N . GLU B 1 233 ? 42.253 -13.973 15.405 1.00 10.08 209 GLU B N 1
ATOM 3511 C CA . GLU B 1 233 ? 43.522 -14.344 14.810 1.00 11.97 209 GLU B CA 1
ATOM 3512 C C . GLU B 1 233 ? 44.688 -13.639 15.523 1.00 12.21 209 GLU B C 1
ATOM 3513 O O . GLU B 1 233 ? 45.809 -14.191 15.620 1.00 14.43 209 GLU B O 1
ATOM 3519 N N . ALA B 1 234 ? 44.433 -12.429 16.048 1.00 11.52 210 ALA B N 1
ATOM 3520 C CA . ALA B 1 234 ? 45.450 -11.678 16.769 1.00 12.20 210 ALA B CA 1
ATOM 3521 C C . ALA B 1 234 ? 45.586 -12.159 18.215 1.00 12.72 210 ALA B C 1
ATOM 3522 O O . ALA B 1 234 ? 46.494 -11.739 18.929 1.00 13.69 210 ALA B O 1
ATOM 3524 N N . ASN B 1 235 ? 44.734 -13.074 18.634 1.00 13.01 211 ASN B N 1
ATOM 3525 C CA . ASN B 1 235 ? 44.636 -13.566 20.007 1.00 13.20 211 ASN B CA 1
ATOM 3526 C C . ASN B 1 235 ? 44.175 -12.549 21.040 1.00 13.68 211 ASN B C 1
ATOM 3527 O O . ASN B 1 235 ? 44.540 -12.636 22.223 1.00 14.27 211 ASN B O 1
ATOM 3532 N N . VAL B 1 236 ? 43.293 -11.643 20.610 1.00 12.35 212 VAL B N 1
ATOM 3533 C CA . VAL B 1 236 ? 42.548 -10.861 21.569 1.00 11.52 212 VAL B CA 1
ATOM 3534 C C . VAL B 1 236 ? 41.710 -11.827 22.426 1.00 12.66 212 VAL B C 1
ATOM 3535 O O . VAL B 1 236 ? 40.995 -12.686 21.894 1.00 13.51 212 VAL B O 1
ATOM 3539 N N . GLU B 1 237 ? 41.794 -11.712 23.754 1.00 12.87 213 GLU B N 1
ATOM 3540 C CA . GLU B 1 237 ? 41.160 -12.669 24.637 1.00 14.49 213 GLU B CA 1
ATOM 3541 C C . GLU B 1 237 ? 39.667 -12.552 24.576 1.00 13.35 213 GLU B C 1
ATOM 3542 O O . GLU B 1 237 ? 38.967 -13.545 24.532 1.00 15.30 213 GLU B O 1
ATOM 3548 N N . GLN B 1 238 ? 39.160 -11.310 24.644 1.00 11.28 214 GLN B N 1
ATOM 3549 C CA . GLN B 1 238 ? 37.739 -11.060 24.716 1.00 10.48 214 GLN B CA 1
ATOM 3550 C C . GLN B 1 238 ? 37.360 -9.954 23.751 1.00 9.55 214 GLN B C 1
ATOM 3551 O O . GLN B 1 238 ? 37.925 -8.855 23.765 1.00 9.90 214 GLN B O 1
ATOM 3557 N N . VAL B 1 239 ? 36.337 -10.252 22.937 1.00 9.66 215 VAL B N 1
ATOM 3558 C CA . VAL B 1 239 ? 35.860 -9.378 21.885 1.00 8.85 215 VAL B CA 1
ATOM 3559 C C . VAL B 1 239 ? 34.353 -9.183 22.049 1.00 9.52 215 VAL B C 1
ATOM 3560 O O . VAL B 1 239 ? 33.601 -10.170 22.232 1.00 9.54 215 VAL B O 1
ATOM 3564 N N . ILE B 1 240 ? 33.879 -7.945 21.909 1.00 7.98 216 ILE B N 1
ATOM 3565 C CA . ILE B 1 240 ? 32.452 -7.661 21.898 1.00 8.62 216 ILE B CA 1
ATOM 3566 C C . ILE B 1 240 ? 32.144 -6.823 20.659 1.00 8.73 216 ILE B C 1
ATOM 3567 O O . ILE B 1 240 ? 32.227 -5.607 20.689 1.00 8.45 216 ILE B O 1
ATOM 3572 N N . PRO B 1 241 ? 31.816 -7.467 19.529 1.00 8.55 217 PRO B N 1
ATOM 3573 C CA . PRO B 1 241 ? 31.396 -6.709 18.357 1.00 9.13 217 PRO B CA 1
ATOM 3574 C C . PRO B 1 241 ? 30.009 -6.115 18.565 1.00 9.60 217 PRO B C 1
ATOM 3575 O O . PRO B 1 241 ? 29.108 -6.795 19.070 1.00 10.28 217 PRO B O 1
ATOM 3579 N N . HIS B 1 242 ? 29.845 -4.873 18.150 1.00 8.00 218 HIS B N 1
ATOM 3580 C CA . HIS B 1 242 ? 28.577 -4.183 18.220 1.00 8.85 218 HIS B CA 1
ATOM 3581 C C . HIS B 1 242 ? 27.970 -4.153 16.828 1.00 8.78 218 HIS B C 1
ATOM 3582 O O . HIS B 1 242 ? 28.589 -3.679 15.863 1.00 10.41 218 HIS B O 1
ATOM 3589 N N . VAL B 1 243 ? 26.727 -4.559 16.744 1.00 8.28 219 VAL B N 1
ATOM 3590 C CA . VAL B 1 243 ? 26.020 -4.576 15.461 1.00 8.97 219 VAL B CA 1
ATOM 3591 C C . VAL B 1 243 ? 24.666 -3.925 15.716 1.00 10.09 219 VAL B C 1
ATOM 3592 O O . VAL B 1 243 ? 23.845 -4.483 16.420 1.00 10.99 219 VAL B O 1
ATOM 3596 N N . TYR B 1 244 ? 24.460 -2.764 15.131 1.00 11.66 220 TYR B N 1
ATOM 3597 C CA . TYR B 1 244 ? 23.302 -1.927 15.457 1.00 13.14 220 TYR B CA 1
ATOM 3598 C C . TYR B 1 244 ? 22.338 -1.861 14.264 1.00 14.11 220 TYR B C 1
ATOM 3599 O O . TYR B 1 244 ? 21.669 -2.826 13.990 1.00 14.85 220 TYR B O 1
ATOM 3608 N N . SER B 1 245 ? 22.322 -0.760 13.504 1.00 15.61 221 SER B N 1
ATOM 3609 C CA . SER B 1 245 ? 21.242 -0.540 12.544 1.00 17.04 221 SER B CA 1
ATOM 3610 C C . SER B 1 245 ? 21.215 -1.498 11.378 1.00 15.94 221 SER B C 1
ATOM 3611 O O . SER B 1 245 ? 20.177 -1.726 10.809 1.00 17.31 221 SER B O 1
ATOM 3614 N N . SER B 1 246 ? 22.350 -2.117 11.043 1.00 15.16 222 SER B N 1
ATOM 3615 C CA . SER B 1 246 ? 22.397 -3.017 9.913 1.00 15.88 222 SER B CA 1
ATOM 3616 C C . SER B 1 246 ? 21.520 -4.244 10.045 1.00 15.18 222 SER B C 1
ATOM 3617 O O . SER B 1 246 ? 21.174 -4.839 9.048 1.00 17.17 222 SER B O 1
ATOM 3620 N N . ILE B 1 247 ? 21.113 -4.598 11.274 1.00 13.47 223 ILE B N 1
ATOM 3621 C CA . ILE B 1 247 ? 20.295 -5.764 11.522 1.00 13.07 223 ILE B CA 1
ATOM 3622 C C . ILE B 1 247 ? 18.919 -5.403 12.117 1.00 13.10 223 ILE B C 1
ATOM 3623 O O . ILE B 1 247 ? 18.248 -6.261 12.665 1.00 13.67 223 ILE B O 1
ATOM 3628 N N . ILE B 1 248 ? 18.562 -4.1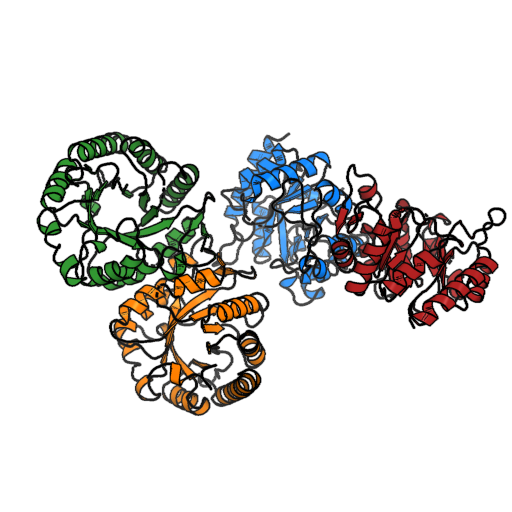46 12.005 1.00 14.20 224 ILE B N 1
ATOM 3629 C CA . ILE B 1 248 ? 17.222 -3.703 12.429 1.00 15.57 224 ILE B CA 1
ATOM 3630 C C . ILE B 1 248 ? 16.251 -3.647 11.246 1.00 17.33 224 ILE B C 1
ATOM 3631 O O . ILE B 1 248 ? 16.596 -3.067 10.199 1.00 19.11 224 ILE B O 1
ATOM 3636 N N . ASP B 1 249 ? 15.074 -4.236 11.400 1.00 18.32 225 ASP B N 1
ATOM 3637 C CA . ASP B 1 249 ? 13.989 -4.123 10.418 1.00 20.23 225 ASP B CA 1
ATOM 3638 C C . ASP B 1 249 ? 13.274 -2.811 10.688 1.00 21.89 225 ASP B C 1
ATOM 3639 O O . ASP B 1 249 ? 12.583 -2.670 11.706 1.00 23.52 225 ASP B O 1
ATOM 3644 N N . LYS B 1 250 ? 13.429 -1.847 9.782 1.00 23.27 226 LYS B N 1
ATOM 3645 C CA . LYS B 1 250 ? 12.842 -0.525 9.953 1.00 26.48 226 LYS B CA 1
ATOM 3646 C C . LYS B 1 250 ? 11.305 -0.544 9.944 1.00 27.39 226 LYS B C 1
ATOM 3647 O O . LYS B 1 250 ? 10.695 0.399 10.453 1.00 29.99 226 LYS B O 1
ATOM 3653 N N . GLU B 1 251 ? 10.673 -1.598 9.439 1.00 28.60 227 GLU B N 1
ATOM 3654 C CA . GLU B 1 251 ? 9.204 -1.666 9.425 1.00 29.75 227 GLU B CA 1
ATOM 3655 C C . GLU B 1 251 ? 8.612 -1.842 10.828 1.00 29.20 227 GLU B C 1
ATOM 3656 O O . GLU B 1 251 ? 7.617 -1.208 11.191 1.00 30.38 227 GLU B O 1
ATOM 3662 N N . THR B 1 252 ? 9.253 -2.692 11.618 1.00 27.14 228 THR B N 1
ATOM 3663 C CA . THR B 1 252 ? 8.832 -2.985 12.984 1.00 25.50 228 THR B CA 1
ATOM 3664 C C . THR B 1 252 ? 9.697 -2.258 14.010 1.00 24.03 228 THR B C 1
ATOM 3665 O O . THR B 1 252 ? 9.282 -1.994 15.131 1.00 24.60 228 THR B O 1
ATOM 3669 N N . GLY B 1 253 ? 10.930 -1.943 13.632 1.00 21.67 229 GLY B N 1
ATOM 3670 C CA . GLY B 1 253 ? 11.862 -1.329 14.542 1.00 20.40 229 GLY B CA 1
ATOM 3671 C C . GLY B 1 253 ? 12.694 -2.365 15.295 1.00 18.19 229 GLY B C 1
ATOM 3672 O O . GLY B 1 253 ? 13.616 -1.988 16.026 1.00 17.19 229 GLY B O 1
ATOM 3673 N N . ASN B 1 254 ? 12.374 -3.637 15.111 1.00 17.28 230 ASN B N 1
ATOM 3674 C CA . ASN B 1 254 ? 12.991 -4.723 15.878 1.00 16.82 230 ASN B CA 1
ATOM 3675 C C . ASN B 1 254 ? 14.328 -5.135 15.285 1.00 15.92 230 ASN B C 1
ATOM 3676 O O . ASN B 1 254 ? 14.501 -5.222 14.054 1.00 14.88 230 ASN B O 1
ATOM 3681 N N . THR B 1 255 ? 15.275 -5.401 16.162 1.00 14.20 231 THR B N 1
ATOM 3682 C CA . THR B 1 255 ? 16.446 -6.157 15.778 1.00 13.68 231 THR B CA 1
ATOM 3683 C C . THR B 1 255 ? 16.026 -7.531 15.352 1.00 14.23 231 THR B C 1
ATOM 3684 O O . THR B 1 255 ? 15.273 -8.213 16.035 1.00 14.37 231 THR B O 1
ATOM 3688 N N . LYS B 1 256 ? 16.492 -7.949 14.169 1.00 14.07 232 LYS B N 1
ATOM 3689 C CA . LYS B 1 256 ? 16.031 -9.171 13.565 1.00 15.07 232 LYS B CA 1
ATOM 3690 C C . LYS B 1 256 ? 16.616 -10.408 14.240 1.00 15.31 232 LYS B C 1
ATOM 3691 O O . LYS B 1 256 ? 17.846 -10.581 14.315 1.00 14.05 232 LYS B O 1
ATOM 3697 N N . VAL B 1 257 ? 15.725 -11.247 14.754 1.00 15.85 233 VAL B N 1
ATOM 3698 C CA . VAL B 1 257 ? 16.141 -12.467 15.453 1.00 17.36 233 VAL B CA 1
ATOM 3699 C C . VAL B 1 257 ? 16.921 -13.374 14.508 1.00 17.78 233 VAL B C 1
ATOM 3700 O O . VAL B 1 257 ? 17.914 -13.971 14.924 1.00 16.67 233 VAL B O 1
ATOM 3704 N N . GLU B 1 258 ? 16.542 -13.466 13.239 1.00 17.34 234 GLU B N 1
ATOM 3705 C CA . GLU B 1 258 ? 17.279 -14.343 12.351 1.00 19.10 234 GLU B CA 1
ATOM 3706 C C . GLU B 1 258 ? 18.695 -13.844 12.137 1.00 16.83 234 GLU B C 1
ATOM 3707 O O . GLU B 1 258 ? 19.613 -14.664 12.029 1.00 16.68 234 GLU B O 1
ATOM 3713 N N . ALA B 1 259 ? 18.886 -12.520 12.081 1.00 15.99 235 ALA B N 1
ATOM 3714 C CA . ALA B 1 259 ? 20.225 -11.940 11.995 1.00 13.90 235 ALA B CA 1
ATOM 3715 C C . ALA B 1 259 ? 21.0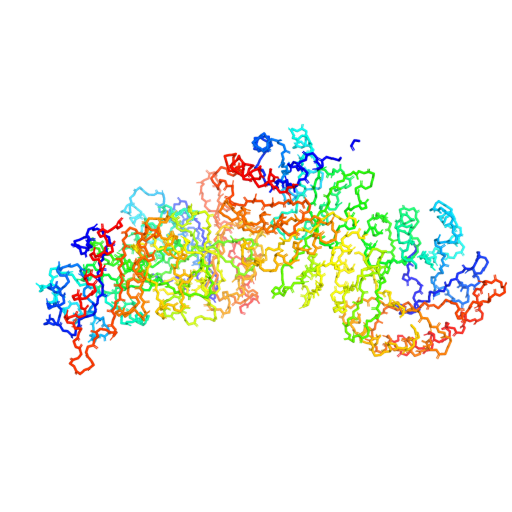59 -12.305 13.223 1.00 13.81 235 ALA B C 1
ATOM 3716 O O . ALA B 1 259 ? 22.249 -12.644 13.104 1.00 12.35 235 ALA B O 1
ATOM 3718 N N . VAL B 1 260 ? 20.465 -12.222 14.413 1.00 12.32 236 VAL B N 1
ATOM 3719 C CA . VAL B 1 260 ? 21.177 -12.605 15.636 1.00 11.81 236 VAL B CA 1
ATOM 3720 C C . VAL B 1 260 ? 21.589 -14.074 15.629 1.00 12.21 236 VAL B C 1
ATOM 3721 O O . VAL B 1 260 ? 22.696 -14.393 15.996 1.00 11.07 236 VAL B O 1
ATOM 3725 N N . ARG B 1 261 ? 20.707 -14.961 15.188 1.00 13.01 237 ARG B N 1
ATOM 3726 C CA . ARG B 1 261 ? 21.062 -16.380 15.046 1.00 14.40 237 ARG B CA 1
ATOM 3727 C C . ARG B 1 261 ? 22.227 -16.552 14.079 1.00 14.14 237 ARG B C 1
ATOM 3728 O O . ARG B 1 261 ? 23.139 -17.348 14.337 1.00 14.58 237 ARG B O 1
ATOM 3736 N N . GLU B 1 262 ? 22.209 -15.808 12.988 1.00 13.85 238 GLU B N 1
ATOM 3737 C CA . GLU B 1 262 ? 23.272 -15.892 11.984 1.00 15.37 238 GLU B CA 1
ATOM 3738 C C . GLU B 1 262 ? 24.602 -15.419 12.550 1.00 14.44 238 GLU B C 1
ATOM 3739 O O . GLU B 1 262 ? 25.657 -16.057 12.354 1.00 14.36 238 GLU B O 1
ATOM 3745 N N . LEU B 1 263 ? 24.584 -14.311 13.284 1.00 13.03 239 LEU B N 1
ATOM 3746 C CA . LEU B 1 263 ? 25.816 -13.807 13.905 1.00 11.84 239 LEU B CA 1
ATOM 3747 C C . LEU B 1 263 ? 26.363 -14.778 14.937 1.00 11.55 239 LEU B C 1
ATOM 3748 O O . LEU B 1 263 ? 27.577 -14.993 14.999 1.00 11.02 239 LEU B O 1
ATOM 3753 N N . LEU B 1 264 ? 25.487 -15.355 15.756 1.00 10.72 240 LEU B N 1
ATOM 3754 C CA . LEU B 1 264 ? 25.925 -16.371 16.716 1.00 11.08 240 LEU B CA 1
ATOM 3755 C C . LEU B 1 264 ? 26.600 -17.546 16.017 1.00 11.26 240 LEU B C 1
ATOM 3756 O O . LEU B 1 264 ? 27.631 -18.023 16.461 1.00 10.78 240 LEU B O 1
ATOM 3761 N N . ALA B 1 265 ? 26.019 -17.996 14.913 1.00 10.94 241 ALA B N 1
ATOM 3762 C CA . ALA B 1 265 ? 26.645 -19.092 14.162 1.00 11.82 241 ALA B CA 1
ATOM 3763 C C . ALA B 1 265 ? 28.041 -18.703 13.672 1.00 10.92 241 ALA B C 1
ATOM 3764 O O . ALA B 1 265 ? 28.973 -19.530 13.736 1.00 11.63 241 ALA B O 1
ATOM 3766 N N . VAL B 1 266 ? 28.243 -17.475 13.245 1.00 9.68 242 VAL B N 1
ATOM 3767 C CA . VAL B 1 266 ? 29.575 -17.042 12.796 1.00 10.90 242 VAL B CA 1
ATOM 3768 C C . VAL B 1 266 ? 30.523 -17.010 14.003 1.00 10.53 242 VAL B C 1
ATOM 3769 O O . VAL B 1 266 ? 31.662 -17.441 13.931 1.00 11.35 242 VAL B O 1
ATOM 3773 N N . VAL B 1 267 ? 30.047 -16.484 15.138 1.00 9.79 243 VAL B N 1
ATOM 3774 C CA . VAL B 1 267 ? 30.856 -16.490 16.336 1.00 10.44 243 VAL B CA 1
ATOM 3775 C C . VAL B 1 267 ? 31.303 -17.899 16.708 1.00 10.44 243 VAL B C 1
ATOM 3776 O O . VAL B 1 267 ? 32.473 -18.090 17.049 1.00 10.28 243 VAL B O 1
ATOM 3780 N N . LYS B 1 268 ? 30.384 -18.863 16.733 1.00 10.90 244 LYS B N 1
ATOM 3781 C CA . LYS B 1 268 ? 30.773 -20.195 17.146 1.00 11.87 244 LYS B CA 1
ATOM 3782 C C . LYS B 1 268 ? 31.782 -20.765 16.169 1.00 11.75 244 LYS B C 1
ATOM 3783 O O . LYS B 1 268 ? 32.753 -21.382 16.570 1.00 12.97 244 LYS B O 1
ATOM 3789 N N . LYS B 1 269 ? 31.579 -20.542 14.873 1.00 10.55 245 LYS B N 1
ATOM 3790 C CA . LYS B 1 269 ? 32.526 -21.054 13.865 1.00 11.31 245 LYS B CA 1
ATOM 3791 C C . LYS B 1 269 ? 33.915 -20.487 14.126 1.00 11.57 245 LYS B C 1
ATOM 3792 O O . LYS B 1 269 ? 34.899 -21.214 14.154 1.00 11.49 245 LYS B O 1
ATOM 3798 N N . LEU B 1 270 ? 34.018 -19.181 14.303 1.00 10.58 246 LEU B N 1
ATOM 3799 C CA . LEU B 1 270 ? 35.299 -18.544 14.490 1.00 10.22 246 LEU B CA 1
ATOM 3800 C C . LEU B 1 270 ? 35.952 -18.890 15.837 1.00 10.19 246 LEU B C 1
ATOM 3801 O O . LEU B 1 270 ? 37.147 -19.176 15.887 1.00 10.34 246 LEU B O 1
ATOM 3806 N N . VAL B 1 271 ? 35.177 -18.895 16.931 1.00 10.77 247 VAL B N 1
ATOM 3807 C CA . VAL B 1 271 ? 35.739 -19.220 18.233 1.00 11.86 247 VAL B CA 1
ATOM 3808 C C . VAL B 1 271 ? 36.189 -20.672 18.249 1.00 13.25 247 VAL B C 1
ATOM 3809 O O . VAL B 1 271 ? 37.292 -20.983 18.703 1.00 13.97 247 VAL B O 1
ATOM 3813 N N . ASP B 1 272 ? 35.420 -21.563 17.670 1.00 13.53 248 ASP B N 1
ATOM 3814 C CA . ASP B 1 272 ? 35.857 -22.951 17.563 1.00 14.71 248 ASP B CA 1
ATOM 3815 C C . ASP B 1 272 ? 37.152 -23.068 16.749 1.00 15.22 248 ASP B C 1
ATOM 3816 O O . ASP B 1 272 ? 38.033 -23.857 17.104 1.00 16.79 248 ASP B O 1
ATOM 3821 N N . GLN B 1 273 ? 37.315 -22.303 15.668 1.00 12.69 249 GLN B N 1
ATOM 3822 C CA . GLN B 1 273 ? 38.540 -22.339 14.867 1.00 13.04 249 GLN B CA 1
ATOM 3823 C C . GLN B 1 273 ? 39.792 -21.850 15.561 1.00 13.05 249 GLN B C 1
ATOM 3824 O O . GLN B 1 273 ? 40.852 -22.424 15.430 1.00 14.60 249 GLN B O 1
ATOM 3830 N N . TYR B 1 274 ? 39.681 -20.746 16.308 1.00 11.56 250 TYR B N 1
ATOM 3831 C CA . TYR B 1 274 ? 40.791 -20.044 16.886 1.00 12.70 250 TYR B CA 1
ATOM 3832 C C . TYR B 1 274 ? 41.023 -20.281 18.376 1.00 14.53 250 TYR B C 1
ATOM 3833 O O . TYR B 1 274 ? 42.111 -20.022 18.881 1.00 15.66 250 TYR B O 1
ATOM 3842 N N . ALA B 1 275 ? 40.029 -20.768 19.091 1.00 17.21 251 ALA B N 1
ATOM 3843 C CA . ALA B 1 275 ? 40.138 -20.821 20.549 1.00 18.80 251 ALA B CA 1
ATOM 3844 C C . ALA B 1 275 ? 41.088 -21.949 20.930 1.00 20.32 251 ALA B C 1
ATOM 3845 O O . ALA B 1 275 ? 41.367 -22.878 20.197 1.00 19.40 251 ALA B O 1
ATOM 3848 N N . ASN C 1 27 ? 36.062 28.538 50.315 1.00 30.70 3 ASN C N 1
ATOM 3849 C CA . ASN C 1 27 ? 36.617 27.875 49.101 1.00 28.48 3 ASN C CA 1
ATOM 3850 C C . ASN C 1 27 ? 37.968 28.449 48.672 1.00 26.35 3 ASN C C 1
ATOM 3851 O O . ASN C 1 27 ? 38.468 29.419 49.242 1.00 25.56 3 ASN C O 1
ATOM 3856 N N . ILE C 1 28 ? 38.540 27.874 47.618 1.00 22.84 4 ILE C N 1
ATOM 3857 C CA . ILE C 1 28 ? 39.904 28.220 47.256 1.00 20.93 4 ILE C CA 1
ATOM 3858 C C . ILE C 1 28 ? 40.036 29.640 46.669 1.00 20.33 4 ILE C C 1
ATOM 3859 O O . ILE C 1 28 ? 41.102 30.229 46.680 1.00 19.19 4 ILE C O 1
ATOM 3864 N N . GLN C 1 29 ? 38.955 30.188 46.160 1.00 21.27 5 GLN C N 1
ATOM 3865 C CA . GLN C 1 29 ? 39.060 31.504 45.534 1.00 21.75 5 GLN C CA 1
ATOM 3866 C C . GLN C 1 29 ? 39.528 32.556 46.552 1.00 22.42 5 GLN C C 1
ATOM 3867 O O . GLN C 1 29 ? 40.155 33.527 46.168 1.00 22.93 5 GLN C O 1
ATOM 3873 N N . LYS C 1 30 ? 39.289 32.318 47.842 1.00 23.16 6 LYS C N 1
ATOM 3874 C CA . LYS C 1 30 ? 39.754 33.196 48.916 1.00 24.10 6 LYS C CA 1
ATOM 3875 C C . LYS C 1 30 ? 41.270 33.226 49.109 1.00 22.38 6 LYS C C 1
ATOM 3876 O O . LYS C 1 30 ? 41.814 34.131 49.754 1.00 22.11 6 LYS C O 1
ATOM 3882 N N . ARG C 1 31 ? 41.942 32.204 48.575 1.00 18.93 7 ARG C N 1
ATOM 3883 C CA . ARG C 1 31 ? 43.364 31.985 48.810 1.00 18.91 7 ARG C CA 1
ATOM 3884 C C . ARG C 1 31 ? 44.271 32.611 47.787 1.00 16.67 7 ARG C C 1
ATOM 3885 O O . ARG C 1 31 ? 45.477 32.542 47.955 1.00 17.39 7 ARG C O 1
ATOM 3893 N N . PHE C 1 32 ? 43.712 33.158 46.713 1.00 18.17 8 PHE C N 1
ATOM 3894 C CA . PHE C 1 32 ? 44.513 33.793 45.659 1.00 17.30 8 PHE C CA 1
ATOM 3895 C C . PHE C 1 32 ? 44.707 35.267 45.951 1.00 17.89 8 PHE C C 1
ATOM 3896 O O . PHE C 1 32 ? 43.712 35.991 46.020 1.00 18.90 8 PHE C O 1
ATOM 3904 N N . TYR C 1 33 ? 45.959 35.704 46.044 1.00 16.45 9 TYR C N 1
ATOM 3905 C CA . TYR C 1 33 ? 46.260 37.122 46.228 1.00 18.11 9 TYR C CA 1
ATOM 3906 C C . TYR C 1 33 ? 45.843 37.849 44.952 1.00 19.37 9 TYR C C 1
ATOM 3907 O O . TYR C 1 33 ? 46.318 37.560 43.853 1.00 18.15 9 TYR C O 1
ATOM 3916 N N . LYS C 1 34 ? 44.917 38.797 45.118 1.00 19.79 10 LYS C N 1
ATOM 3917 C CA . LYS C 1 34 ? 44.313 39.575 44.046 1.00 21.29 10 LYS C CA 1
ATOM 3918 C C . LYS C 1 34 ? 43.735 38.696 42.921 1.00 20.41 10 LYS C C 1
ATOM 3919 O O . LYS C 1 34 ? 43.630 39.108 41.765 1.00 21.16 10 LYS C O 1
ATOM 3925 N N . GLY C 1 35 ? 43.266 37.503 43.310 1.00 19.87 11 GLY C N 1
ATOM 3926 C CA . GLY C 1 35 ? 42.655 36.561 42.399 1.00 19.50 11 GLY C CA 1
ATOM 3927 C C . GLY C 1 35 ? 43.638 35.836 41.500 1.00 18.12 11 GLY C C 1
ATOM 3928 O O . GLY C 1 35 ? 43.214 35.055 40.659 1.00 19.09 11 GLY C O 1
ATOM 3929 N N . ARG C 1 36 ? 44.934 36.064 41.699 1.00 17.48 12 ARG C N 1
ATOM 3930 C CA . ARG C 1 36 ? 45.956 35.585 40.782 1.00 17.53 12 ARG C CA 1
ATOM 3931 C C . ARG C 1 36 ? 46.875 34.491 41.284 1.00 16.05 12 ARG C C 1
ATOM 3932 O O . ARG C 1 36 ? 47.192 33.597 40.482 1.00 14.73 12 ARG C O 1
ATOM 3940 N N . VAL C 1 37 ? 47.375 34.557 42.524 1.00 14.63 13 VAL C N 1
ATOM 3941 C CA . VAL C 1 37 ? 48.360 33.570 42.963 1.00 14.52 13 VAL C CA 1
ATOM 3942 C C . VAL C 1 37 ? 48.077 33.096 44.375 1.00 14.52 13 VAL C C 1
ATOM 3943 O O . VAL C 1 37 ? 47.942 33.905 45.284 1.00 14.99 13 VAL C O 1
ATOM 3947 N N . ALA C 1 38 ? 47.989 31.793 44.557 1.00 13.44 14 ALA C N 1
ATOM 3948 C CA . ALA C 1 38 ? 47.847 31.145 45.869 1.00 12.70 14 ALA C CA 1
ATOM 3949 C C . ALA C 1 38 ? 49.065 30.272 46.074 1.00 13.01 14 ALA C C 1
ATOM 3950 O O . ALA C 1 38 ? 49.442 29.555 45.166 1.00 13.23 14 ALA C O 1
ATOM 3952 N N . LEU C 1 39 ? 49.722 30.326 47.227 1.00 13.05 15 LEU C N 1
ATOM 3953 C CA . LEU C 1 39 ? 50.834 29.436 47.518 1.00 13.10 15 LEU C CA 1
ATOM 3954 C C . LEU C 1 39 ? 50.294 28.069 47.865 1.00 12.65 15 LEU C C 1
ATOM 3955 O O . LEU C 1 39 ? 49.199 27.933 48.402 1.00 12.89 15 LEU C O 1
ATOM 3960 N N . ASN C 1 40 ? 51.104 27.057 47.607 1.00 11.38 16 ASN C N 1
ATOM 3961 C CA . ASN C 1 40 ? 50.866 25.722 48.175 1.00 12.18 16 ASN C CA 1
ATOM 3962 C C . ASN C 1 40 ? 52.148 25.262 48.796 1.00 12.23 16 ASN C C 1
ATOM 3963 O O . ASN C 1 40 ? 53.158 25.108 48.102 1.00 13.04 16 ASN C O 1
ATOM 3968 N N . VAL C 1 41 ? 52.136 25.042 50.132 1.00 12.91 17 VAL C N 1
ATOM 3969 C CA . VAL C 1 41 ? 53.313 24.568 50.860 1.00 11.75 17 VAL C CA 1
ATOM 3970 C C . VAL C 1 41 ? 52.850 23.498 51.819 1.00 12.64 17 VAL C C 1
ATOM 3971 O O . VAL C 1 41 ? 51.642 23.412 52.095 1.00 13.16 17 VAL C O 1
ATOM 3975 N N . LEU C 1 42 ? 53.782 22.685 52.284 1.00 12.79 18 LEU C N 1
ATOM 3976 C CA . LEU C 1 42 ? 53.438 21.575 53.192 1.00 13.53 18 LEU C CA 1
ATOM 3977 C C . LEU C 1 42 ? 53.451 22.038 54.639 1.00 15.62 18 LEU C C 1
ATOM 3978 O O . LEU C 1 42 ? 54.157 22.970 54.979 1.00 15.56 18 LEU C O 1
ATOM 3983 N N . ALA C 1 43 ? 52.638 21.376 55.465 1.00 17.43 19 ALA C N 1
ATOM 3984 C CA . ALA C 1 43 ? 52.699 21.544 56.925 1.00 18.08 19 ALA C CA 1
ATOM 3985 C C . ALA C 1 43 ? 53.241 20.294 57.656 1.00 19.63 19 ALA C C 1
ATOM 3986 O O . ALA C 1 43 ? 52.910 19.191 57.291 1.00 21.34 19 ALA C O 1
ATOM 3988 N N . ASN C 1 44 ? 54.069 20.492 58.677 1.00 19.44 20 ASN C N 1
ATOM 3989 C CA . ASN C 1 44 ? 54.647 19.402 59.475 1.00 20.10 20 ASN C CA 1
ATOM 3990 C C . ASN C 1 44 ? 53.586 18.849 60.420 1.00 20.12 20 ASN C C 1
ATOM 3991 O O . ASN C 1 44 ? 53.578 17.680 60.738 1.00 20.71 20 ASN C O 1
ATOM 3996 N N . ASN C 1 45 ? 52.712 19.744 60.864 1.00 17.79 21 ASN C N 1
ATOM 3997 C CA . ASN C 1 45 ? 51.674 19.433 61.843 1.00 17.35 21 ASN C CA 1
ATOM 3998 C C . ASN C 1 45 ? 50.759 20.629 61.886 1.00 17.02 21 ASN C C 1
ATOM 3999 O O . ASN C 1 45 ? 51.000 21.611 61.175 1.00 15.89 21 ASN C O 1
ATOM 4004 N N . ILE C 1 46 ? 49.732 20.592 62.726 1.00 16.31 22 ILE C N 1
ATOM 4005 C CA . ILE C 1 46 ? 48.764 21.660 62.764 1.00 16.81 22 ILE C CA 1
ATOM 4006 C C . ILE C 1 46 ? 49.379 22.980 63.237 1.00 16.58 22 ILE C C 1
ATOM 4007 O O . ILE C 1 46 ? 49.075 24.061 62.693 1.00 17.26 22 ILE C O 1
ATOM 4012 N N . GLU C 1 47 ? 50.263 22.918 64.236 1.00 17.31 23 GLU C N 1
ATOM 4013 C CA . GLU C 1 47 ? 50.975 24.106 64.716 1.00 18.73 23 GLU C CA 1
ATOM 4014 C C . GLU C 1 47 ? 51.715 24.821 63.565 1.00 17.87 23 GLU C C 1
ATOM 4015 O O . GLU C 1 47 ? 51.679 26.045 63.428 1.00 18.91 23 GLU C O 1
ATOM 4021 N N . ASN C 1 48 ? 52.391 24.024 62.739 1.00 17.78 24 ASN C N 1
ATOM 4022 C CA . ASN C 1 48 ? 53.109 24.582 61.590 1.00 17.29 24 ASN C CA 1
ATOM 4023 C C . ASN C 1 48 ? 52.110 25.167 60.600 1.00 17.76 24 ASN C C 1
ATOM 4024 O O . ASN C 1 48 ? 52.332 26.261 60.103 1.00 17.44 24 ASN C O 1
ATOM 4029 N N . ALA C 1 49 ? 51.005 24.459 60.349 1.00 17.33 25 ALA C N 1
ATOM 4030 C CA . ALA C 1 49 ? 49.950 24.939 59.433 1.00 17.78 25 ALA C CA 1
ATOM 4031 C C . ALA C 1 49 ? 49.453 26.338 59.839 1.00 18.10 25 ALA C C 1
ATOM 4032 O O . ALA C 1 49 ? 49.275 27.230 59.010 1.00 17.80 25 ALA C O 1
ATOM 4034 N N . LYS C 1 50 ? 49.226 26.524 61.137 1.00 17.59 26 LYS C N 1
ATOM 4035 C CA . LYS C 1 50 ? 48.744 27.803 61.631 1.00 18.94 26 LYS C CA 1
ATOM 4036 C C . LYS C 1 50 ? 49.725 28.929 61.412 1.00 17.13 26 LYS C C 1
ATOM 4037 O O . LYS C 1 50 ? 49.347 30.024 61.021 1.00 17.48 26 LYS C O 1
ATOM 4043 N N . ASP C 1 51 ? 51.006 28.660 61.617 1.00 18.54 27 ASP C N 1
ATOM 4044 C CA . ASP C 1 51 ? 52.039 29.654 61.416 1.00 18.99 27 ASP C CA 1
ATOM 4045 C C . ASP C 1 51 ? 52.218 29.991 59.936 1.00 16.75 27 ASP C C 1
ATOM 4046 O O . ASP C 1 51 ? 52.441 31.157 59.585 1.00 17.80 27 ASP C O 1
ATOM 4051 N N . ILE C 1 52 ? 52.094 28.966 59.076 1.00 17.22 28 ILE C N 1
ATOM 4052 C CA . ILE C 1 52 ? 52.160 29.145 57.635 1.00 16.50 28 ILE C CA 1
ATOM 4053 C C . ILE C 1 52 ? 51.000 29.984 57.125 1.00 16.42 28 ILE C C 1
ATOM 4054 O O . ILE C 1 52 ? 51.184 30.895 56.321 1.00 16.46 28 ILE C O 1
ATOM 4059 N N . PHE C 1 53 ? 49.796 29.663 57.587 1.00 15.98 29 PHE C N 1
ATOM 4060 C CA . PHE C 1 53 ? 48.599 30.376 57.168 1.00 17.72 29 PHE C CA 1
ATOM 4061 C C . PHE C 1 53 ? 48.663 31.854 57.553 1.00 18.01 29 PHE C C 1
ATOM 4062 O O . PHE C 1 53 ? 48.291 32.753 56.789 1.00 18.97 29 PHE C O 1
ATOM 4070 N N . GLU C 1 54 ? 49.200 32.105 58.736 1.00 17.73 30 GLU C N 1
ATOM 4071 C CA . GLU C 1 54 ? 49.382 33.484 59.185 1.00 18.59 30 GLU C CA 1
ATOM 4072 C C . GLU C 1 54 ? 50.482 34.204 58.359 1.00 18.15 30 GLU C C 1
ATOM 4073 O O . GLU C 1 54 ? 50.307 35.368 57.943 1.00 19.18 30 GLU C O 1
ATOM 4079 N N . ALA C 1 55 ? 51.618 33.541 58.127 1.00 18.36 31 ALA C N 1
ATOM 4080 C CA . ALA C 1 55 ? 52.725 34.162 57.405 1.00 18.26 31 ALA C CA 1
ATOM 4081 C C . ALA C 1 55 ? 52.387 34.473 55.944 1.00 18.06 31 ALA C C 1
ATOM 4082 O O . ALA C 1 55 ? 52.918 35.403 55.333 1.00 19.94 31 ALA C O 1
ATOM 4084 N N . ALA C 1 56 ? 51.518 33.640 55.384 1.00 17.60 32 ALA C N 1
ATOM 4085 C CA . ALA C 1 56 ? 50.999 33.858 54.029 1.00 16.87 32 ALA C CA 1
ATOM 4086 C C . ALA C 1 56 ? 49.787 34.793 53.953 1.00 17.35 32 ALA C C 1
ATOM 4087 O O . ALA C 1 56 ? 49.225 34.988 52.869 1.00 17.35 32 ALA C O 1
ATOM 4089 N N . GLU C 1 57 ? 49.375 35.346 55.092 1.00 18.60 33 GLU C N 1
ATOM 4090 C CA . GLU C 1 57 ? 48.180 36.184 55.206 1.00 18.68 33 GLU C CA 1
ATOM 4091 C C . GLU C 1 57 ? 46.944 35.526 54.613 1.00 18.46 33 GLU C C 1
ATOM 4092 O O . GLU C 1 57 ? 46.074 36.177 54.013 1.00 18.52 33 GLU C O 1
ATOM 4098 N N . GLY C 1 58 ? 46.894 34.206 54.731 1.00 17.34 34 GLY C N 1
ATOM 4099 C CA . GLY C 1 58 ? 45.757 33.470 54.243 1.00 17.02 34 GLY C CA 1
ATOM 4100 C C . GLY C 1 58 ? 45.796 33.114 52.752 1.00 16.40 34 GLY C C 1
ATOM 4101 O O . GLY C 1 58 ? 44.908 32.417 52.276 1.00 18.20 34 GLY C O 1
ATOM 4102 N N . TYR C 1 59 ? 46.849 33.512 52.049 1.00 15.29 35 TYR C N 1
ATOM 4103 C CA . TYR C 1 59 ? 46.929 33.290 50.571 1.00 15.65 35 TYR C CA 1
ATOM 4104 C C . TYR C 1 59 ? 47.685 32.018 50.245 1.00 15.48 35 TYR C C 1
ATOM 4105 O O . TYR C 1 59 ? 48.726 32.016 49.567 1.00 15.35 35 TYR C O 1
ATOM 4114 N N . VAL C 1 60 ? 47.187 30.940 50.817 1.00 16.01 36 VAL C N 1
ATOM 4115 C CA . VAL C 1 60 ? 47.883 29.670 50.808 1.00 15.85 36 VAL C CA 1
ATOM 4116 C C . VAL C 1 60 ? 46.890 28.546 51.004 1.00 15.19 36 VAL C C 1
ATOM 4117 O O . VAL C 1 60 ? 45.860 28.706 51.670 1.00 16.06 36 VAL C O 1
ATOM 4121 N N . VAL C 1 61 ? 47.178 27.402 50.380 1.00 13.84 37 VAL C N 1
ATOM 4122 C CA . VAL C 1 61 ? 46.553 26.113 50.758 1.00 14.96 37 VAL C CA 1
ATOM 4123 C C . VAL C 1 61 ? 47.665 25.242 51.291 1.00 14.15 37 VAL C C 1
ATOM 4124 O O . VAL C 1 61 ? 48.785 25.206 50.758 1.00 14.97 37 VAL C O 1
ATOM 4128 N N . VAL C 1 62 ? 47.390 24.569 52.410 1.00 14.66 38 VAL C N 1
ATOM 4129 C CA . VAL C 1 62 ? 48.409 23.896 53.183 1.00 15.20 38 VAL C CA 1
ATOM 4130 C C . VAL C 1 62 ? 48.297 22.387 52.939 1.00 14.24 38 VAL C C 1
ATOM 4131 O O . VAL C 1 62 ? 47.265 21.777 53.193 1.00 13.74 38 VAL C O 1
ATOM 4135 N N . GLY C 1 63 ? 49.396 21.775 52.479 1.00 13.52 39 GLY C N 1
ATOM 4136 C CA . GLY C 1 63 ? 49.399 20.387 52.128 1.00 12.56 39 GLY C CA 1
ATOM 4137 C C . GLY C 1 63 ? 49.421 19.452 53.320 1.00 13.13 39 GLY C C 1
ATOM 4138 O O . GLY C 1 63 ? 50.282 19.576 54.194 1.00 14.89 39 GLY C O 1
ATOM 4139 N N . VAL C 1 64 ? 48.451 18.558 53.339 1.00 12.34 40 VAL C N 1
ATOM 4140 C CA . VAL C 1 64 ? 48.328 17.467 54.306 1.00 14.11 40 VAL C CA 1
ATOM 4141 C C . VAL C 1 64 ? 48.357 16.174 53.484 1.00 15.21 40 VAL C C 1
ATOM 4142 O O . VAL C 1 64 ? 47.576 15.999 52.549 1.00 13.99 40 VAL C O 1
ATOM 4146 N N . LEU C 1 65 ? 49.316 15.302 53.777 1.00 16.02 41 LEU C N 1
ATOM 4147 C CA . LEU C 1 65 ? 49.597 14.177 52.903 1.00 16.94 41 LEU C CA 1
ATOM 4148 C C . LEU C 1 65 ? 48.814 12.933 53.266 1.00 17.77 41 LEU C C 1
ATOM 4149 O O . LEU C 1 65 ? 48.865 12.438 54.435 1.00 18.09 41 LEU C O 1
ATOM 4154 N N . SER C 1 66 ? 48.097 12.366 52.297 1.00 17.17 42 SER C N 1
ATOM 4155 C CA . SER C 1 66 ? 47.374 11.124 52.544 1.00 17.52 42 SER C CA 1
ATOM 4156 C C . SER C 1 66 ? 48.325 10.012 53.020 1.00 19.78 42 SER C C 1
ATOM 4157 O O . SER C 1 66 ? 47.937 9.208 53.858 1.00 21.71 42 SER C O 1
ATOM 4160 N N . LYS C 1 67 ? 49.546 9.976 52.513 1.00 20.87 43 LYS C N 1
ATOM 4161 C CA . LYS C 1 67 ? 50.479 8.877 52.792 1.00 23.04 43 LYS C CA 1
ATOM 4162 C C . LYS C 1 67 ? 50.930 8.887 54.250 1.00 23.94 43 LYS C C 1
ATOM 4163 O O . LYS C 1 67 ? 51.392 7.860 54.740 1.00 24.73 43 LYS C O 1
ATOM 4169 N N . ASP C 1 68 ? 50.784 10.023 54.929 1.00 23.62 44 ASP C N 1
ATOM 4170 C CA . ASP C 1 68 ? 51.134 10.114 56.373 1.00 24.68 44 ASP C CA 1
ATOM 4171 C C . ASP C 1 68 ? 50.150 9.402 57.308 1.00 25.20 44 ASP C C 1
ATOM 4172 O O . ASP C 1 68 ? 50.411 9.308 58.528 1.00 26.31 44 ASP C O 1
ATOM 4177 N N . TYR C 1 69 ? 49.034 8.919 56.773 1.00 25.22 45 TYR C N 1
ATOM 4178 C CA . TYR C 1 69 ? 47.979 8.293 57.553 1.00 27.04 45 TYR C CA 1
ATOM 4179 C C . TYR C 1 69 ? 47.699 6.890 57.020 1.00 29.01 45 TYR C C 1
ATOM 4180 O O . TYR C 1 69 ? 47.691 6.683 55.815 1.00 29.12 45 TYR C O 1
ATOM 4189 N N . PRO C 1 70 ? 47.453 5.922 57.925 1.00 31.56 46 PRO C N 1
ATOM 4190 C CA . PRO C 1 70 ? 47.378 4.524 57.485 1.00 32.89 46 PRO C CA 1
ATOM 4191 C C . PRO C 1 70 ? 46.071 4.169 56.786 1.00 33.31 46 PRO C C 1
ATOM 4192 O O . PRO C 1 70 ? 46.048 3.275 55.934 1.00 34.22 46 PRO C O 1
ATOM 4196 N N . THR C 1 71 ? 44.986 4.844 57.153 1.00 33.52 47 THR C N 1
ATOM 4197 C CA . THR C 1 71 ? 43.677 4.566 56.587 1.00 33.61 47 THR C CA 1
ATOM 4198 C C . THR C 1 71 ? 43.072 5.859 56.062 1.00 32.54 47 THR C C 1
ATOM 4199 O O . THR C 1 71 ? 43.479 6.956 56.481 1.00 31.56 47 THR C O 1
ATOM 4203 N N . VAL C 1 72 ? 42.120 5.729 55.137 1.00 31.97 48 VAL C N 1
ATOM 4204 C CA . VAL C 1 72 ? 41.327 6.867 54.667 1.00 30.81 48 VAL C CA 1
ATOM 4205 C C . VAL C 1 72 ? 40.650 7.577 55.840 1.00 31.63 48 VAL C C 1
ATOM 4206 O O . VAL C 1 72 ? 40.686 8.808 55.936 1.00 30.55 48 VAL C O 1
ATOM 4210 N N . GLU C 1 73 ? 40.062 6.779 56.733 1.00 32.12 49 GLU C N 1
ATOM 4211 C CA . GLU C 1 73 ? 39.361 7.259 57.926 1.00 32.57 49 GLU C CA 1
ATOM 4212 C C . GLU C 1 73 ? 40.220 8.204 58.762 1.00 30.53 49 GLU C C 1
ATOM 4213 O O . GLU C 1 73 ? 39.763 9.267 59.168 1.00 30.43 49 GLU C O 1
ATOM 4219 N N . GLU C 1 74 ? 41.459 7.796 59.006 1.00 29.35 50 GLU C N 1
ATOM 4220 C CA . GLU C 1 74 ? 42.403 8.582 59.794 1.00 29.06 50 GLU C CA 1
ATOM 4221 C C . GLU C 1 74 ? 42.852 9.841 59.056 1.00 26.74 50 GLU C C 1
ATOM 4222 O O . GLU C 1 74 ? 43.005 10.900 59.676 1.00 26.24 50 GLU C O 1
ATOM 4228 N N . ALA C 1 75 ? 43.065 9.728 57.743 1.00 24.56 51 ALA C N 1
ATOM 4229 C CA . ALA C 1 75 ? 43.434 10.920 56.929 1.00 22.63 51 ALA C CA 1
ATOM 4230 C C . ALA C 1 75 ? 42.305 11.944 56.975 1.00 22.38 51 ALA C C 1
ATOM 4231 O O . ALA C 1 75 ? 42.541 13.132 57.170 1.00 19.28 51 ALA C O 1
ATOM 4233 N N . VAL C 1 76 ? 41.070 11.496 56.822 1.00 22.53 52 VAL C N 1
ATOM 4234 C CA . VAL C 1 76 ? 39.928 12.401 56.909 1.00 23.12 52 VAL C CA 1
ATOM 4235 C C . VAL C 1 76 ? 39.868 13.126 58.260 1.00 24.35 52 VAL C C 1
ATOM 4236 O O . VAL C 1 76 ? 39.703 14.338 58.330 1.00 24.59 52 VAL C O 1
ATOM 4240 N N . THR C 1 77 ? 39.962 12.371 59.338 1.00 25.76 53 THR C N 1
ATOM 4241 C CA . THR C 1 77 ? 39.901 12.983 60.649 1.00 26.40 53 THR C CA 1
ATOM 4242 C C . THR C 1 77 ? 41.039 13.981 60.839 1.00 25.08 53 THR C C 1
ATOM 4243 O O . THR C 1 77 ? 40.812 15.091 61.328 1.00 25.72 53 THR C O 1
ATOM 4247 N N . ALA C 1 78 ? 42.247 13.622 60.425 1.00 23.70 54 ALA C N 1
ATOM 4248 C CA . ALA C 1 78 ? 43.348 14.575 60.519 1.00 22.20 54 ALA C CA 1
ATOM 4249 C C . ALA C 1 78 ? 43.103 15.854 59.694 1.00 21.58 54 ALA C C 1
ATOM 4250 O O . ALA C 1 78 ? 43.334 16.959 60.161 1.00 21.68 54 ALA C O 1
ATOM 4260 N N . LYS C 1 80 ? 40.288 17.170 58.614 1.00 21.68 56 LYS C N 1
ATOM 4261 C CA . LYS C 1 80 ? 39.242 17.984 59.244 1.00 23.93 56 LYS C CA 1
ATOM 4262 C C . LYS C 1 80 ? 39.797 18.810 60.408 1.00 23.34 56 LYS C C 1
ATOM 4263 O O . LYS C 1 80 ? 39.419 19.986 60.575 1.00 24.22 56 LYS C O 1
ATOM 4269 N N . ALA C 1 81 ? 40.731 18.228 61.166 1.00 23.80 57 ALA C N 1
ATOM 4270 C CA . ALA C 1 81 ? 41.379 18.927 62.283 1.00 23.07 57 ALA C CA 1
ATOM 4271 C C . ALA C 1 81 ? 42.278 20.076 61.837 1.00 22.75 57 ALA C C 1
ATOM 4272 O O . ALA C 1 81 ? 42.278 21.148 62.433 1.00 22.51 57 ALA C O 1
ATOM 4274 N N . TYR C 1 82 ? 43.052 19.859 60.774 1.00 20.36 58 TYR C N 1
ATOM 4275 C CA . TYR C 1 82 ? 43.788 20.959 60.188 1.00 19.48 58 TYR C CA 1
ATOM 4276 C C . TYR C 1 82 ? 42.814 22.042 59.736 1.00 19.10 58 TYR C C 1
ATOM 4277 O O . TYR C 1 82 ? 43.040 23.228 59.959 1.00 18.81 58 TYR C O 1
ATOM 4286 N N . GLY C 1 83 ? 41.776 21.623 59.006 1.00 19.32 59 GLY C N 1
ATOM 4287 C CA . GLY C 1 83 ? 40.840 22.570 58.428 1.00 20.68 59 GLY C CA 1
ATOM 4288 C C . GLY C 1 83 ? 40.191 23.504 59.417 1.00 21.46 59 GLY C C 1
ATOM 4289 O O . GLY C 1 83 ? 39.875 24.661 59.111 1.00 21.58 59 GLY C O 1
ATOM 4290 N N . LYS C 1 84 ? 39.976 22.975 60.607 1.00 23.35 60 LYS C N 1
ATOM 4291 C CA . LYS C 1 84 ? 39.341 23.733 61.663 1.00 25.69 60 LYS C CA 1
ATOM 4292 C C . LYS C 1 84 ? 40.198 24.915 62.093 1.00 25.91 60 LYS C C 1
ATOM 4293 O O . LYS C 1 84 ? 39.681 25.937 62.558 1.00 27.08 60 LYS C O 1
ATOM 4299 N N . GLU C 1 85 ? 41.514 24.798 61.942 1.00 25.50 61 GLU C N 1
ATOM 4300 C CA . GLU C 1 85 ? 42.426 25.836 62.415 1.00 25.63 61 GLU C CA 1
ATOM 4301 C C . GLU C 1 85 ? 42.833 26.843 61.343 1.00 24.94 61 GLU C C 1
ATOM 4302 O O . GLU C 1 85 ? 43.293 27.943 61.673 1.00 25.38 61 GLU C O 1
ATOM 4308 N N . ILE C 1 86 ? 42.666 26.473 60.064 1.00 23.42 62 ILE C N 1
ATO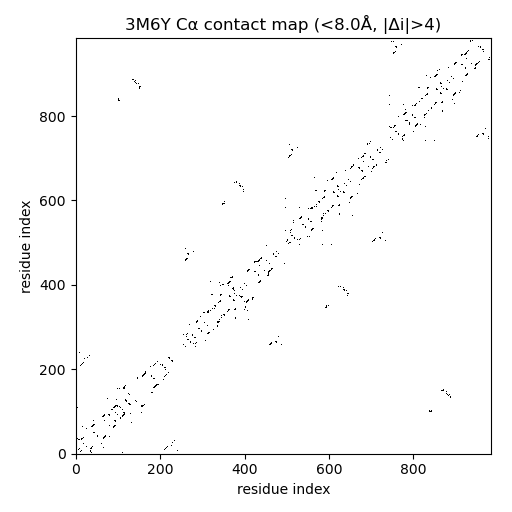M 4309 C CA . ILE C 1 86 ? 43.103 27.326 58.967 1.00 22.38 62 ILE C CA 1
ATOM 4310 C C . ILE C 1 86 ? 42.005 27.553 57.915 1.00 22.85 62 ILE C C 1
ATOM 4311 O O . ILE C 1 86 ? 42.272 27.660 56.717 1.00 20.86 62 ILE C O 1
ATOM 4316 N N . ASP C 1 87 ? 40.768 27.712 58.371 1.00 22.57 63 ASP C N 1
ATOM 4317 C CA . ASP C 1 87 ? 39.667 28.122 57.495 1.00 24.01 63 ASP C CA 1
ATOM 4318 C C . ASP C 1 87 ? 39.487 27.159 56.296 1.00 22.70 63 ASP C C 1
ATOM 4319 O O . ASP C 1 87 ? 39.222 27.599 55.165 1.00 23.17 63 ASP C O 1
ATOM 4324 N N . ASP C 1 88 ? 39.654 25.865 56.581 1.00 21.81 64 ASP C N 1
ATOM 4325 C CA . ASP C 1 88 ? 39.601 24.748 55.623 1.00 22.46 64 ASP C CA 1
ATOM 4326 C C . ASP C 1 88 ? 40.490 24.915 54.407 1.00 20.07 64 ASP C C 1
ATOM 4327 O O . ASP C 1 88 ? 40.272 24.260 53.380 1.00 19.53 64 ASP C O 1
ATOM 4332 N N . ALA C 1 89 ? 41.556 25.683 54.577 1.00 18.57 65 ALA C N 1
ATOM 4333 C CA . ALA C 1 89 ? 42.558 25.884 53.516 1.00 17.00 65 ALA C CA 1
ATOM 4334 C C . ALA C 1 89 ? 43.515 24.695 53.416 1.00 15.45 65 ALA C C 1
ATOM 4335 O O . ALA C 1 89 ? 44.748 24.860 53.402 1.00 17.62 65 ALA C O 1
ATOM 4337 N N . VAL C 1 90 ? 42.938 23.501 53.345 1.00 14.79 66 VAL C N 1
ATOM 4338 C CA . VAL C 1 90 ? 43.703 22.259 53.255 1.00 14.36 66 VAL C CA 1
ATOM 4339 C C . VAL C 1 90 ? 43.854 21.839 51.778 1.00 13.07 66 VAL C C 1
ATOM 4340 O O . VAL C 1 90 ? 42.881 21.832 51.009 1.00 13.84 66 VAL C O 1
ATOM 4344 N N . SER C 1 91 ? 45.072 21.461 51.424 1.00 11.53 67 SER C N 1
ATOM 4345 C CA . SER C 1 91 ? 45.356 20.812 50.142 1.00 11.65 67 SER C CA 1
ATOM 4346 C C . SER C 1 91 ? 45.610 19.336 50.413 1.00 12.07 67 SER C C 1
ATOM 4347 O O . SER C 1 91 ? 46.554 18.956 51.081 1.00 12.24 67 SER C O 1
ATOM 4350 N N . ILE C 1 92 ? 44.757 18.488 49.870 1.00 11.34 68 ILE C N 1
ATOM 4351 C CA . ILE C 1 92 ? 44.874 17.067 50.054 1.00 11.66 68 ILE C CA 1
ATOM 4352 C C . ILE C 1 92 ? 45.972 16.555 49.159 1.00 12.07 68 ILE C C 1
ATOM 4353 O O . ILE C 1 92 ? 45.875 16.724 47.931 1.00 11.69 68 ILE C O 1
ATOM 4358 N N . GLY C 1 93 ? 47.029 15.986 49.729 1.00 11.99 69 GLY C N 1
ATOM 4359 C CA . GLY C 1 93 ? 48.194 15.566 48.951 1.00 13.00 69 GLY C CA 1
ATOM 4360 C C . GLY C 1 93 ? 48.349 14.084 48.729 1.00 13.97 69 GLY C C 1
ATOM 4361 O O . GLY C 1 93 ? 47.894 13.261 49.543 1.00 13.92 69 GLY C O 1
ATOM 4362 N N . LEU C 1 94 ? 48.968 13.760 47.591 1.00 14.32 70 LEU C N 1
ATOM 4363 C CA . LEU C 1 94 ? 49.435 12.405 47.304 1.00 16.49 70 LEU C CA 1
ATOM 4364 C C . LEU C 1 94 ? 50.692 12.159 48.120 1.00 18.78 70 LEU C C 1
ATOM 4365 O O . LEU C 1 94 ? 50.824 11.131 48.742 1.00 21.46 70 LEU C O 1
ATOM 4370 N N . GLY C 1 95 ? 51.615 13.110 48.047 1.00 20.47 71 GLY C N 1
ATOM 4371 C CA . GLY C 1 95 ? 52.928 13.003 48.665 1.00 22.02 71 GLY C CA 1
ATOM 4372 C C . GLY C 1 95 ? 53.929 13.050 47.524 1.00 22.92 71 GLY C C 1
ATOM 4373 O O . GLY C 1 95 ? 54.219 12.017 46.916 1.00 22.45 71 GLY C O 1
ATOM 4374 N N . ALA C 1 96 ? 54.431 14.238 47.197 1.00 22.92 72 ALA C N 1
ATOM 4375 C CA . ALA C 1 96 ? 55.357 14.407 46.064 1.00 23.61 72 ALA C CA 1
ATOM 4376 C C . ALA C 1 96 ? 54.868 13.689 44.786 1.00 23.31 72 ALA C C 1
ATOM 4377 O O . ALA C 1 96 ? 55.675 13.085 44.056 1.00 24.10 72 ALA C O 1
ATOM 4379 N N . GLY C 1 97 ? 53.560 13.746 44.520 1.00 22.79 73 GLY C N 1
ATOM 4380 C CA . GLY C 1 97 ? 52.980 13.182 43.262 1.00 22.27 73 GLY C CA 1
ATOM 4381 C C . GLY C 1 97 ? 52.926 11.655 43.166 1.00 23.08 73 GLY C C 1
ATOM 4382 O O . GLY C 1 97 ? 52.689 11.087 42.077 1.00 23.40 73 GLY C O 1
ATOM 4383 N N . ASP C 1 98 ? 53.126 10.994 44.306 1.00 21.56 74 ASP C N 1
ATOM 4384 C CA . ASP C 1 98 ? 53.167 9.534 44.394 1.00 21.63 74 ASP C CA 1
ATOM 4385 C C . ASP C 1 98 ? 51.858 8.889 43.915 1.00 20.58 74 ASP C C 1
ATOM 4386 O O . ASP C 1 98 ? 50.807 8.978 44.561 1.00 19.72 74 ASP C O 1
ATOM 4391 N N . ASN C 1 99 ? 51.946 8.163 42.806 1.00 18.41 75 ASN C N 1
ATOM 4392 C CA . ASN C 1 99 ? 50.735 7.698 42.151 1.00 17.35 75 ASN C CA 1
ATOM 4393 C C . ASN C 1 99 ? 50.046 6.520 42.838 1.00 17.07 75 ASN C C 1
ATOM 4394 O O . ASN C 1 99 ? 48.885 6.278 42.609 1.00 15.98 75 ASN C O 1
ATOM 4399 N N . ARG C 1 100 ? 50.755 5.861 43.755 1.00 18.84 76 ARG C N 1
ATOM 4400 C CA . ARG C 1 100 ? 50.182 4.839 44.591 1.00 19.79 76 ARG C CA 1
ATOM 4401 C C . ARG C 1 100 ? 49.072 5.417 45.512 1.00 18.75 76 ARG C C 1
ATOM 4402 O O . ARG C 1 100 ? 48.153 4.705 45.959 1.00 20.48 76 ARG C O 1
ATOM 4410 N N . GLN C 1 101 ? 49.131 6.711 45.772 1.00 15.70 77 GLN C N 1
ATOM 4411 C CA . GLN C 1 101 ? 48.150 7.372 46.628 1.00 13.94 77 GLN C CA 1
ATOM 4412 C C . GLN C 1 101 ? 46.921 7.929 45.885 1.00 12.92 77 GLN C C 1
ATOM 4413 O O . GLN C 1 101 ? 46.034 8.487 46.507 1.00 12.80 77 GLN C O 1
ATOM 4419 N N . ALA C 1 102 ? 46.883 7.777 44.564 1.00 13.63 78 ALA C N 1
ATOM 4420 C CA . ALA C 1 102 ? 45.777 8.331 43.794 1.00 13.33 78 ALA C CA 1
ATOM 4421 C C . ALA C 1 102 ? 44.396 7.779 44.237 1.00 12.99 78 ALA C C 1
ATOM 4422 O O . ALA C 1 102 ? 43.445 8.547 44.420 1.00 12.03 78 ALA C O 1
ATOM 4424 N N . ALA C 1 103 ? 44.323 6.466 44.409 1.00 13.66 79 ALA C N 1
ATOM 4425 C CA . ALA C 1 103 ? 43.090 5.845 44.807 1.00 13.70 79 ALA C CA 1
ATOM 4426 C C . ALA C 1 103 ? 42.674 6.278 46.211 1.00 14.72 79 ALA C C 1
ATOM 4427 O O . ALA C 1 103 ? 41.485 6.411 46.475 1.00 14.85 79 ALA C O 1
ATOM 4429 N N . VAL C 1 104 ? 43.670 6.467 47.094 1.00 14.70 80 VAL C N 1
ATOM 4430 C CA . VAL C 1 104 ? 43.403 6.930 48.456 1.00 15.22 80 VAL C CA 1
ATOM 4431 C C . VAL C 1 104 ? 42.800 8.326 48.434 1.00 14.61 80 VAL C C 1
ATOM 4432 O O . VAL C 1 104 ? 41.807 8.609 49.118 1.00 14.23 80 VAL C O 1
ATOM 4436 N N . VAL C 1 105 ? 43.432 9.243 47.688 1.00 13.50 81 VAL C N 1
ATOM 4437 C CA . VAL C 1 105 ? 42.911 10.605 47.579 1.00 13.18 81 VAL C CA 1
ATOM 4438 C C . VAL C 1 105 ? 41.483 10.612 46.980 1.00 12.68 81 VAL C C 1
ATOM 4439 O O . VAL C 1 105 ? 40.600 11.350 47.435 1.00 11.84 81 VAL C O 1
ATOM 4443 N N . ALA C 1 106 ? 41.239 9.783 45.967 1.00 13.20 82 ALA C N 1
ATOM 4444 C CA . ALA C 1 106 ? 39.882 9.692 45.390 1.00 14.00 82 ALA C CA 1
ATOM 4445 C C . ALA C 1 106 ? 38.867 9.261 46.426 1.00 14.89 82 ALA C C 1
ATOM 4446 O O . ALA C 1 106 ? 37.762 9.767 46.431 1.00 15.35 82 ALA C O 1
ATOM 4448 N N . GLU C 1 107 ? 39.265 8.316 47.280 1.00 15.97 83 GLU C N 1
ATOM 4449 C CA . GLU C 1 107 ? 38.396 7.832 48.386 1.00 17.87 83 GLU C CA 1
ATOM 4450 C C . GLU C 1 107 ? 38.176 8.926 49.431 1.00 18.00 83 GLU C C 1
ATOM 4451 O O . GLU C 1 107 ? 37.053 9.110 49.888 1.00 17.62 83 GLU C O 1
ATOM 4457 N N . ILE C 1 108 ? 39.237 9.655 49.802 1.00 16.48 84 ILE C N 1
ATOM 4458 C CA . ILE C 1 108 ? 39.131 10.714 50.802 1.00 16.01 84 ILE C CA 1
ATOM 4459 C C . ILE C 1 108 ? 38.086 11.735 50.359 1.00 16.69 84 ILE C C 1
ATOM 4460 O O . ILE C 1 108 ? 37.328 12.239 51.160 1.00 16.31 84 ILE C O 1
ATOM 4465 N N . ALA C 1 109 ? 38.014 12.016 49.053 1.00 14.65 85 ALA C N 1
ATOM 4466 C CA . ALA C 1 109 ? 37.095 13.017 48.529 1.00 15.90 85 ALA C CA 1
ATOM 4467 C C . ALA C 1 109 ? 35.622 12.691 48.779 1.00 16.81 85 ALA C C 1
ATOM 4468 O O . ALA C 1 109 ? 34.795 13.604 48.750 1.00 18.12 85 ALA C O 1
ATOM 4470 N N . LYS C 1 110 ? 35.307 11.420 48.993 1.00 18.41 86 LYS C N 1
ATOM 4471 C CA . LYS C 1 110 ? 33.941 11.034 49.393 1.00 19.72 86 LYS C CA 1
ATOM 4472 C C . LYS C 1 110 ? 33.558 11.657 50.723 1.00 21.11 86 LYS C C 1
ATOM 4473 O O . LYS C 1 110 ? 32.386 11.933 50.973 1.00 22.98 86 LYS C O 1
ATOM 4479 N N . HIS C 1 111 ? 34.564 11.879 51.557 1.00 21.36 87 HIS C N 1
ATOM 4480 C CA . HIS C 1 111 ? 34.350 12.301 52.960 1.00 22.31 87 HIS C CA 1
ATOM 4481 C C . HIS C 1 111 ? 34.829 13.710 53.328 1.00 22.53 87 HIS C C 1
ATOM 4482 O O . HIS C 1 111 ? 34.342 14.297 54.306 1.00 23.09 87 HIS C O 1
ATOM 4489 N N . TYR C 1 112 ? 35.809 14.245 52.602 1.00 20.83 88 TYR C N 1
ATOM 4490 C CA . TYR C 1 112 ? 36.395 15.537 52.938 1.00 20.61 88 TYR C CA 1
ATOM 4491 C C . TYR C 1 112 ? 36.856 16.240 51.651 1.00 20.40 88 TYR C C 1
ATOM 4492 O O . TYR C 1 112 ? 37.712 15.697 50.961 1.00 19.37 88 TYR C O 1
ATOM 4501 N N . PRO C 1 113 ? 36.299 17.428 51.324 1.00 20.75 89 PRO C N 1
ATOM 4502 C CA . PRO C 1 113 ? 36.726 18.115 50.087 1.00 20.25 89 PRO C CA 1
ATOM 4503 C C . PRO C 1 113 ? 37.991 18.964 50.173 1.00 19.82 89 PRO C C 1
ATOM 4504 O O . PRO C 1 113 ? 38.605 19.287 49.141 1.00 20.29 89 PRO C O 1
ATOM 4508 N N . GLY C 1 114 ? 38.365 19.387 51.374 1.00 19.12 90 GLY C N 1
ATOM 4509 C CA . GLY C 1 114 ? 39.395 20.405 51.549 1.00 18.24 90 GLY C CA 1
ATOM 4510 C C . GLY C 1 114 ? 39.037 21.637 50.725 1.00 17.70 90 GLY C C 1
ATOM 4511 O O . GLY C 1 114 ? 37.850 21.898 50.416 1.00 19.00 90 GLY C O 1
ATOM 4512 N N . SER C 1 115 ? 40.056 22.403 50.379 1.00 15.88 91 SER C N 1
ATOM 4513 C CA . SER C 1 115 ? 39.928 23.486 49.446 1.00 16.54 91 SER C CA 1
ATOM 4514 C C . SER C 1 115 ? 40.550 23.107 48.091 1.00 14.26 91 SER C C 1
ATOM 4515 O O . SER C 1 115 ? 40.245 23.724 47.062 1.00 15.38 91 SER C O 1
ATOM 4518 N N . HIS C 1 116 ? 41.442 22.118 48.104 1.00 12.28 92 HIS C N 1
ATOM 4519 C CA . HIS C 1 116 ? 42.354 21.892 46.992 1.00 11.42 92 HIS C CA 1
ATOM 4520 C C . HIS C 1 116 ? 42.747 20.444 47.081 1.00 10.56 92 HIS C C 1
ATOM 4521 O O . HIS C 1 116 ? 43.023 19.966 48.146 1.00 10.38 92 HIS C O 1
ATOM 4528 N N . ILE C 1 117 ? 42.766 19.751 45.944 1.00 9.75 93 ILE C N 1
ATOM 4529 C CA . ILE C 1 117 ? 43.073 18.340 45.872 1.00 10.16 93 ILE C CA 1
ATOM 4530 C C . ILE C 1 117 ? 44.105 18.090 44.790 1.00 10.39 93 ILE C C 1
ATOM 4531 O O . ILE C 1 117 ? 43.877 18.477 43.626 1.00 10.30 93 ILE C O 1
ATOM 4536 N N . ASN C 1 118 ? 45.209 17.449 45.165 1.00 9.35 94 ASN C N 1
ATOM 4537 C CA . ASN C 1 118 ? 46.231 17.013 44.208 1.00 9.20 94 ASN C CA 1
ATOM 4538 C C . ASN C 1 118 ? 45.827 15.665 43.657 1.00 9.84 94 ASN C C 1
ATOM 4539 O O . ASN C 1 118 ? 45.564 14.753 44.441 1.00 10.98 94 ASN C O 1
ATOM 4544 N N . GLN C 1 119 ? 45.851 15.478 42.337 1.00 9.25 95 GLN C N 1
ATOM 4545 C CA . GLN C 1 119 ? 45.506 14.169 41.777 1.00 8.97 95 GLN C CA 1
ATOM 4546 C C . GLN C 1 119 ? 46.255 13.873 40.504 1.00 9.35 95 GLN C C 1
ATOM 4547 O O . GLN C 1 119 ? 46.650 14.801 39.805 1.00 10.97 95 GLN C O 1
ATOM 4553 N N . VAL C 1 120 ? 46.487 12.610 40.227 1.00 8.76 96 VAL C N 1
ATOM 4554 C CA . VAL C 1 120 ? 47.109 12.234 38.948 1.00 8.80 96 VAL C CA 1
ATOM 4555 C C . VAL C 1 120 ? 46.053 12.277 37.844 1.00 8.35 96 VAL C C 1
ATOM 4556 O O . VAL C 1 120 ? 44.835 12.062 38.086 1.00 8.93 96 VAL C O 1
ATOM 4560 N N . PHE C 1 121 ? 46.491 12.496 36.596 1.00 8.81 97 PHE C N 1
ATOM 4561 C CA . PHE C 1 121 ? 45.599 12.687 35.476 1.00 7.95 97 PHE C CA 1
ATOM 4562 C C . PHE C 1 121 ? 44.445 11.669 35.398 1.00 8.24 97 PHE C C 1
ATOM 4563 O O . PHE C 1 121 ? 43.266 12.047 35.384 1.00 7.96 97 PHE C O 1
ATOM 4571 N N . PRO C 1 122 ? 44.726 10.359 35.381 1.00 6.78 98 PRO C N 1
ATOM 4572 C CA . PRO C 1 122 ? 43.625 9.418 35.168 1.00 7.97 98 PRO C CA 1
ATOM 4573 C C . PRO C 1 122 ? 42.678 9.276 36.346 1.00 10.42 98 PRO C C 1
ATOM 4574 O O . PRO C 1 122 ? 41.634 8.664 36.172 1.00 13.02 98 PRO C O 1
ATOM 4578 N N . SER C 1 123 ? 42.977 9.843 37.513 1.00 8.59 99 SER C N 1
ATOM 4579 C CA . SER C 1 123 ? 42.096 9.725 38.666 1.00 9.95 99 SER C CA 1
ATOM 4580 C C . SER C 1 123 ? 41.241 10.953 38.897 1.00 9.33 99 SER C C 1
ATOM 4581 O O . SER C 1 123 ? 40.470 10.995 39.855 1.00 9.66 99 SER C O 1
ATOM 4584 N N . VAL C 1 124 ? 41.365 11.988 38.059 1.00 8.37 100 VAL C N 1
ATOM 4585 C CA . VAL C 1 124 ? 40.601 13.210 38.243 1.00 8.79 100 VAL C CA 1
ATOM 4586 C C . VAL C 1 124 ? 39.099 12.953 38.190 1.00 8.93 100 VAL C C 1
ATOM 4587 O O . VAL C 1 124 ? 38.383 13.469 39.044 1.00 9.53 100 VAL C O 1
ATOM 4591 N N . GLY C 1 125 ? 38.631 12.145 37.261 1.00 10.33 101 GLY C N 1
ATOM 4592 C CA . GLY C 1 125 ? 37.193 11.896 37.120 1.00 10.79 101 GLY C CA 1
ATOM 4593 C C . GLY C 1 125 ? 36.588 11.213 38.299 1.00 10.85 101 GLY C C 1
ATOM 4594 O O . GLY C 1 125 ? 35.497 11.608 38.743 1.00 10.79 101 GLY C O 1
ATOM 4595 N N . ALA C 1 126 ? 37.267 10.195 38.818 1.00 10.96 102 ALA C N 1
ATOM 4596 C CA . ALA C 1 126 ? 36.790 9.484 39.976 1.00 10.77 102 ALA C CA 1
ATOM 4597 C C . ALA C 1 126 ? 36.708 10.430 41.136 1.00 11.15 102 ALA C C 1
ATOM 4598 O O . ALA C 1 126 ? 35.766 10.386 41.928 1.00 12.00 102 ALA C O 1
ATOM 4600 N N . THR C 1 127 ? 37.732 11.269 41.291 1.00 10.84 103 THR C N 1
ATOM 4601 C CA . THR C 1 127 ? 37.769 12.202 42.407 1.00 10.69 103 THR C CA 1
ATOM 4602 C C . THR C 1 127 ? 36.620 13.188 42.306 1.00 11.39 103 THR C C 1
ATOM 4603 O O . THR C 1 127 ? 35.909 13.425 43.292 1.00 12.31 103 THR C O 1
ATOM 4607 N N . ARG C 1 128 ? 36.415 13.786 41.151 1.00 10.66 104 ARG C N 1
ATOM 4608 C CA . ARG C 1 128 ? 35.292 14.708 40.998 1.00 10.84 104 ARG C CA 1
ATOM 4609 C C . ARG C 1 128 ? 33.950 14.030 41.293 1.00 11.46 104 ARG C C 1
ATOM 4610 O O . ARG C 1 128 ? 33.098 14.602 42.014 1.00 12.68 104 ARG C O 1
ATOM 4618 N N . ALA C 1 129 ? 33.770 12.821 40.798 1.00 12.32 105 ALA C N 1
ATOM 4619 C CA . ALA C 1 129 ? 32.499 12.111 41.016 1.00 13.64 105 ALA C CA 1
ATOM 4620 C C . ALA C 1 129 ? 32.300 11.885 42.508 1.00 14.27 105 ALA C C 1
ATOM 4621 O O . ALA C 1 129 ? 31.204 12.129 43.074 1.00 15.01 105 ALA C O 1
ATOM 4623 N N . ASN C 1 130 ? 33.371 11.445 43.161 1.00 13.89 106 ASN C N 1
ATOM 4624 C CA . ASN C 1 130 ? 33.321 11.157 44.613 1.00 14.60 106 ASN C CA 1
ATOM 4625 C C . ASN C 1 130 ? 33.000 12.362 45.461 1.00 15.00 106 ASN C C 1
ATOM 4626 O O . ASN C 1 130 ? 32.449 12.190 46.563 1.00 15.87 106 ASN C O 1
ATOM 4631 N N . LEU C 1 131 ? 33.343 13.569 45.006 1.00 14.59 107 LEU C N 1
ATOM 4632 C CA . LEU C 1 131 ? 32.993 14.774 45.757 1.00 16.38 107 LEU C CA 1
ATOM 4633 C C . LEU C 1 131 ? 31.491 14.901 45.833 1.00 18.84 107 LEU C C 1
ATOM 4634 O O . LEU C 1 131 ? 30.999 15.553 46.739 1.00 18.85 107 LEU C O 1
ATOM 4639 N N . GLY C 1 132 ? 30.767 14.334 44.893 1.00 20.69 108 GLY C N 1
ATOM 4640 C CA . GLY C 1 132 ? 29.299 14.372 44.936 1.00 23.23 108 GLY C CA 1
ATOM 4641 C C . GLY C 1 132 ? 28.786 15.799 44.857 1.00 25.09 108 GLY C C 1
ATOM 4642 O O . GLY C 1 132 ? 29.068 16.515 43.905 1.00 24.35 108 GLY C O 1
ATOM 4643 N N . GLU C 1 133 ? 28.036 16.217 45.882 1.00 27.92 109 GLU C N 1
ATOM 4644 C CA . GLU C 1 133 ? 27.483 17.568 45.939 1.00 29.91 109 GLU C CA 1
ATOM 4645 C C . GLU C 1 133 ? 28.495 18.577 46.512 1.00 29.58 109 GLU C C 1
ATOM 4646 O O . GLU C 1 133 ? 28.238 19.798 46.498 1.00 30.23 109 GLU C O 1
ATOM 4652 N N . LYS C 1 134 ? 29.627 18.086 47.024 1.00 28.46 110 LYS C N 1
ATOM 4653 C CA . LYS C 1 134 ? 30.649 18.970 47.614 1.00 27.57 110 LYS C CA 1
ATOM 4654 C C . LYS C 1 134 ? 31.460 19.654 46.513 1.00 27.35 110 LYS C C 1
ATOM 4655 O O . LYS C 1 134 ? 31.682 19.081 45.461 1.00 28.43 110 LYS C O 1
ATOM 4661 N N . ASP C 1 135 ? 31.903 20.876 46.765 1.00 25.98 111 ASP C N 1
ATOM 4662 C CA . ASP C 1 135 ? 32.723 21.596 45.803 1.00 25.48 111 ASP C CA 1
ATOM 4663 C C . ASP C 1 135 ? 34.173 21.532 46.214 1.00 22.51 111 ASP C C 1
ATOM 4664 O O . ASP C 1 135 ? 34.507 21.605 47.382 1.00 21.90 111 ASP C O 1
ATOM 4669 N N . SER C 1 136 ? 35.058 21.380 45.240 1.00 18.15 112 SER C N 1
ATOM 4670 C CA . SER C 1 136 ? 36.468 21.555 45.506 1.00 16.02 112 SER C CA 1
ATOM 4671 C C . SER C 1 136 ? 37.209 21.765 44.196 1.00 14.31 112 SER C C 1
ATOM 4672 O O . SER C 1 136 ? 36.645 21.684 43.122 1.00 16.42 112 SER C O 1
ATOM 4675 N N . TRP C 1 137 ? 38.486 22.031 44.338 1.00 13.21 113 TRP C N 1
ATOM 4676 C CA . TRP C 1 137 ? 39.356 22.305 43.196 1.00 11.11 113 TRP C CA 1
ATOM 4677 C C . TRP C 1 137 ? 40.314 21.154 43.080 1.00 11.15 113 TRP C C 1
ATOM 4678 O O . TRP C 1 137 ? 41.010 20.845 44.048 1.00 11.21 113 TRP C O 1
ATOM 4689 N N . ILE C 1 138 ? 40.363 20.532 41.903 1.00 9.64 114 ILE C N 1
ATOM 4690 C CA . ILE C 1 138 ? 41.196 19.363 41.678 1.00 10.36 114 ILE C CA 1
ATOM 4691 C C . ILE C 1 138 ? 42.217 19.668 40.582 1.00 9.14 114 ILE C C 1
ATOM 4692 O O . ILE C 1 138 ? 41.846 20.056 39.502 1.00 10.31 114 ILE C O 1
ATOM 4697 N N . ASN C 1 139 ? 43.497 19.458 40.895 1.00 9.38 115 ASN C N 1
ATOM 4698 C CA . ASN C 1 139 ? 44.548 19.564 39.882 1.00 8.96 115 ASN C CA 1
ATOM 4699 C C . ASN C 1 139 ? 44.778 18.222 39.198 1.00 9.39 115 ASN C C 1
ATOM 4700 O O . ASN C 1 139 ? 44.260 17.193 39.622 1.00 10.07 115 ASN C O 1
ATOM 4705 N N . SER C 1 140 ? 45.443 18.267 38.055 1.00 8.59 116 SER C N 1
ATOM 4706 C CA . SER C 1 140 ? 45.740 17.093 37.286 1.00 8.57 116 SER C CA 1
ATOM 4707 C C . SER C 1 140 ? 47.227 17.062 36.996 1.00 8.92 116 SER C C 1
ATOM 4708 O O . SER C 1 140 ? 47.725 17.907 36.249 1.00 9.05 116 SER C O 1
ATOM 4711 N N . LEU C 1 141 ? 47.911 16.060 37.525 1.00 8.11 117 LEU C N 1
ATOM 4712 C CA . LEU C 1 141 ? 49.347 15.937 37.361 1.00 8.51 117 LEU C CA 1
ATOM 4713 C C . LEU C 1 141 ? 49.667 15.495 35.910 1.00 8.68 117 LEU C C 1
ATOM 4714 O O . LEU C 1 141 ? 49.271 14.421 35.452 1.00 8.64 117 LEU C O 1
ATOM 4719 N N . VAL C 1 142 ? 50.440 16.332 35.211 1.00 8.55 118 VAL C N 1
ATOM 4720 C CA . VAL C 1 142 ? 50.992 16.047 33.886 1.00 8.76 118 VAL C CA 1
ATOM 4721 C C . VAL C 1 142 ? 52.463 16.474 33.911 1.00 8.32 118 VAL C C 1
ATOM 4722 O O . VAL C 1 142 ? 52.848 17.350 34.674 1.00 8.89 118 VAL C O 1
ATOM 4726 N N . SER C 1 143 ? 53.279 15.805 33.108 1.00 8.18 119 SER C N 1
ATOM 4727 C CA . SER C 1 143 ? 54.721 15.925 33.277 1.00 8.64 119 SER C CA 1
ATOM 4728 C C . SER C 1 143 ? 55.450 16.435 32.060 1.00 9.02 119 SER C C 1
ATOM 4729 O O . SER C 1 143 ? 55.042 16.213 30.953 1.00 8.90 119 SER C O 1
ATOM 4732 N N . PRO C 1 144 ? 56.601 17.082 32.299 1.00 9.93 120 PRO C N 1
ATOM 4733 C CA . PRO C 1 144 ? 57.494 17.420 31.196 1.00 10.13 120 PRO C CA 1
ATOM 4734 C C . PRO C 1 144 ? 57.918 16.209 30.396 1.00 11.17 120 PRO C C 1
ATOM 4735 O O . PRO C 1 144 ? 58.050 15.115 30.932 1.00 11.76 120 PRO C O 1
ATOM 4739 N N . THR C 1 145 ? 58.184 16.432 29.123 1.00 10.74 121 THR C N 1
ATOM 4740 C CA . THR C 1 145 ? 58.444 15.374 28.140 1.00 11.57 121 THR C CA 1
ATOM 4741 C C . THR C 1 145 ? 59.792 15.519 27.441 1.00 12.95 121 THR C C 1
ATOM 4742 O O . THR C 1 145 ? 60.162 14.649 26.673 1.00 14.73 121 THR C O 1
ATOM 4746 N N . GLY C 1 146 ? 60.442 16.649 27.642 1.00 14.33 122 GLY C N 1
ATOM 4747 C CA . GLY C 1 146 ? 61.544 17.047 26.748 1.00 15.88 122 GLY C CA 1
ATOM 4748 C C . GLY C 1 146 ? 61.146 17.552 25.375 1.00 16.91 122 GLY C C 1
ATOM 4749 O O . GLY C 1 146 ? 62.035 17.749 24.515 1.00 18.68 122 GLY C O 1
ATOM 4750 N N . LYS C 1 147 ? 59.849 17.737 25.143 1.00 15.69 123 LYS C N 1
ATOM 4751 C CA . LYS C 1 147 ? 59.322 18.126 23.824 1.00 16.73 123 LYS C CA 1
ATOM 4752 C C . LYS C 1 147 ? 58.445 19.343 24.048 1.00 15.11 123 LYS C C 1
ATOM 4753 O O . LYS C 1 147 ? 57.336 19.226 24.580 1.00 14.62 123 LYS C O 1
ATOM 4759 N N . VAL C 1 148 ? 58.920 20.510 23.645 1.00 14.41 124 VAL C N 1
ATOM 4760 C CA . VAL C 1 148 ? 58.179 21.728 23.912 1.00 13.03 124 VAL C CA 1
ATOM 4761 C C . VAL C 1 148 ? 56.807 21.630 23.207 1.00 12.61 124 VAL C C 1
ATOM 4762 O O . VAL C 1 148 ? 56.735 21.274 22.016 1.00 13.70 124 VAL C O 1
ATOM 4766 N N . GLY C 1 149 ? 55.727 21.926 23.953 1.00 11.78 125 GLY C N 1
ATOM 4767 C CA . GLY C 1 149 ? 54.381 21.884 23.434 1.00 11.51 125 GLY C CA 1
ATOM 4768 C C . GLY C 1 149 ? 53.596 20.660 23.899 1.00 12.43 125 GLY C C 1
ATOM 4769 O O . GLY C 1 149 ? 52.412 20.580 23.617 1.00 11.48 125 GLY C O 1
ATOM 4770 N N . TYR C 1 150 ? 54.283 19.684 24.499 1.00 11.19 126 TYR C N 1
ATOM 4771 C CA . TYR C 1 150 ? 53.696 18.368 24.787 1.00 11.07 126 TYR C CA 1
ATOM 4772 C C . TYR C 1 150 ? 53.879 17.991 26.247 1.00 10.20 126 TYR C C 1
ATOM 4773 O O . TYR C 1 150 ? 54.944 18.201 26.827 1.00 11.11 126 TYR C O 1
ATOM 4782 N N . VAL C 1 151 ? 52.819 17.414 26.837 1.00 9.88 127 VAL C N 1
ATOM 4783 C CA . VAL C 1 151 ? 52.875 16.877 28.183 1.00 9.27 127 VAL C CA 1
ATOM 4784 C C . VAL C 1 151 ? 52.569 15.387 28.211 1.00 9.14 127 VAL C C 1
ATOM 4785 O O . VAL C 1 151 ? 51.869 14.845 27.336 1.00 8.91 127 VAL C O 1
ATOM 4789 N N . ASN C 1 152 ? 53.077 14.745 29.253 1.00 8.01 128 ASN C N 1
ATOM 4790 C CA . ASN C 1 152 ? 52.891 13.304 29.521 1.00 8.32 128 ASN C CA 1
ATOM 4791 C C . ASN C 1 152 ? 51.727 13.201 30.521 1.00 7.80 128 ASN C C 1
ATOM 4792 O O . ASN C 1 152 ? 51.818 13.688 31.645 1.00 8.10 128 ASN C O 1
ATOM 4797 N N . ILE C 1 153 ? 50.612 12.658 30.053 1.00 6.45 129 ILE C N 1
ATOM 4798 C CA . ILE C 1 153 ? 49.419 12.459 30.861 1.00 7.55 129 ILE C CA 1
ATOM 4799 C C . ILE C 1 153 ? 49.339 11.089 31.494 1.00 7.60 129 ILE C C 1
ATOM 4800 O O . ILE C 1 153 ? 48.374 10.797 32.235 1.00 7.96 129 ILE C O 1
ATOM 4805 N N . SER C 1 154 ? 50.332 10.238 31.253 1.00 7.41 130 SER C N 1
ATOM 4806 C CA . SER C 1 154 ? 50.346 8.858 31.751 1.00 7.79 130 SER C CA 1
ATOM 4807 C C . SER C 1 154 ? 50.904 8.771 33.157 1.00 8.22 130 SER C C 1
ATOM 4808 O O . SER C 1 154 ? 51.941 8.138 33.402 1.00 9.71 130 SER C O 1
ATOM 4811 N N . THR C 1 155 ? 50.210 9.390 34.116 1.00 9.19 131 THR C N 1
ATOM 4812 C CA . THR C 1 155 ? 50.775 9.654 35.449 1.00 8.43 131 THR C CA 1
ATOM 4813 C C . THR C 1 155 ? 50.074 8.875 36.570 1.00 8.69 131 THR C C 1
ATOM 4814 O O . THR C 1 155 ? 50.351 9.090 37.746 1.00 9.57 131 THR C O 1
ATOM 4818 N N . GLY C 1 156 ? 49.188 7.961 36.218 1.00 8.72 132 GLY C N 1
ATOM 4819 C CA . GLY C 1 156 ? 48.699 6.970 37.191 1.00 9.38 132 GLY C CA 1
ATOM 4820 C C . GLY C 1 156 ? 49.564 5.739 37.340 1.00 10.28 132 GLY C C 1
ATOM 4821 O O . GLY C 1 156 ? 50.522 5.575 36.618 1.00 11.82 132 GLY C O 1
ATOM 4822 N N . PRO C 1 157 ? 49.211 4.837 38.261 1.00 11.56 133 PRO C N 1
ATOM 4823 C CA . PRO C 1 157 ? 50.093 3.687 38.495 1.00 12.42 133 PRO C CA 1
ATOM 4824 C C . PRO C 1 157 ? 50.350 2.805 37.285 1.00 13.36 133 PRO C C 1
ATOM 4825 O O . PRO C 1 157 ? 51.505 2.399 37.043 1.00 13.29 133 PRO C O 1
ATOM 4829 N N . ILE C 1 158 ? 49.308 2.441 36.552 1.00 11.77 134 ILE C N 1
ATOM 4830 C CA . ILE C 1 158 ? 49.457 1.515 35.439 1.00 11.91 134 ILE C CA 1
ATOM 4831 C C . ILE C 1 158 ? 50.022 2.272 34.245 1.00 11.81 134 ILE C C 1
ATOM 4832 O O . ILE C 1 158 ? 50.917 1.796 33.540 1.00 13.15 134 ILE C O 1
ATOM 4837 N N . SER C 1 159 ? 49.519 3.466 34.005 1.00 10.52 135 SER C N 1
ATOM 4838 C CA . SER C 1 159 ? 50.017 4.249 32.885 1.00 9.70 135 SER C CA 1
ATOM 4839 C C . SER C 1 159 ? 51.486 4.670 33.058 1.00 10.42 135 SER C C 1
ATOM 4840 O O . SER C 1 159 ? 52.240 4.627 32.067 1.00 10.43 135 SER C O 1
ATOM 4843 N N . ALA C 1 160 ? 51.914 5.004 34.272 1.00 10.25 136 ALA C N 1
ATOM 4844 C CA . ALA C 1 160 ? 53.301 5.375 34.494 1.00 11.54 136 ALA C CA 1
ATOM 4845 C C . ALA C 1 160 ? 54.224 4.173 34.367 1.00 13.18 136 ALA C C 1
ATOM 4846 O O . ALA C 1 160 ? 55.420 4.364 34.179 1.00 13.37 136 ALA C O 1
ATOM 4848 N N . ALA C 1 161 ? 53.698 2.955 34.499 1.00 12.55 137 ALA C N 1
ATOM 4849 C CA . ALA C 1 161 ? 54.486 1.721 34.292 1.00 13.76 137 ALA C CA 1
ATOM 4850 C C . ALA C 1 161 ? 54.530 1.243 32.835 1.00 13.51 137 ALA C C 1
ATOM 4851 O O . ALA C 1 161 ? 55.146 0.205 32.531 1.00 15.53 137 ALA C O 1
ATOM 4853 N N . GLY C 1 162 ? 53.906 1.966 31.917 1.00 12.57 138 GLY C N 1
ATOM 4854 C CA . GLY C 1 162 ? 53.894 1.587 30.517 1.00 11.98 138 GLY C CA 1
ATOM 4855 C C . GLY C 1 162 ? 55.255 1.730 29.858 1.00 12.57 138 GLY C C 1
ATOM 4856 O O . GLY C 1 162 ? 56.051 2.549 30.262 1.00 13.48 138 GLY C O 1
ATOM 4857 N N . GLU C 1 163 ? 55.483 0.986 28.800 1.00 13.46 139 GLU C N 1
ATOM 4858 C CA . GLU C 1 163 ? 56.763 1.102 28.078 1.00 14.15 139 GLU C CA 1
ATOM 4859 C C . GLU C 1 163 ? 56.885 2.457 27.389 1.00 13.97 139 GLU C C 1
ATOM 4860 O O . GLU C 1 163 ? 57.994 2.983 27.251 1.00 16.49 139 GLU C O 1
ATOM 4866 N N . GLU C 1 164 ? 55.748 2.985 26.937 1.00 13.93 140 GLU C N 1
ATOM 4867 C CA . GLU C 1 164 ? 55.655 4.297 26.313 1.00 13.98 140 GLU C CA 1
ATOM 4868 C C . GLU C 1 164 ? 54.611 5.074 27.083 1.00 12.57 140 GLU C C 1
ATOM 4869 O O . GLU C 1 164 ? 53.781 4.485 27.786 1.00 11.64 140 GLU C O 1
ATOM 4875 N N . LYS C 1 165 ? 54.655 6.382 26.928 1.00 12.30 141 LYS C N 1
ATOM 4876 C CA . LYS C 1 165 ? 53.709 7.281 27.580 1.00 11.82 141 LYS C CA 1
ATOM 4877 C C . LYS C 1 165 ? 52.855 7.993 26.543 1.00 11.41 141 LYS C C 1
ATOM 4878 O O . LYS C 1 165 ? 53.259 8.175 25.391 1.00 11.42 141 LYS C O 1
ATOM 4884 N N . ALA C 1 166 ? 51.670 8.458 26.980 1.00 9.59 142 ALA C N 1
ATOM 4885 C CA . ALA C 1 166 ? 50.799 9.307 26.158 1.00 9.32 142 ALA C CA 1
ATOM 4886 C C . ALA C 1 166 ? 51.308 10.732 26.260 1.00 9.22 142 ALA C C 1
ATOM 4887 O O . ALA C 1 166 ? 51.185 11.418 27.291 1.00 10.19 142 ALA C O 1
ATOM 4889 N N . ILE C 1 167 ? 51.914 11.180 25.157 1.00 10.83 143 ILE C N 1
ATOM 4890 C CA . ILE C 1 167 ? 52.575 12.476 25.035 1.00 10.88 143 ILE C CA 1
ATOM 4891 C C . ILE C 1 167 ? 51.691 13.283 24.078 1.00 10.83 143 ILE C C 1
ATOM 4892 O O . ILE C 1 167 ? 51.584 12.944 22.888 1.00 12.99 143 ILE C O 1
ATOM 4897 N N . VAL C 1 168 ? 51.045 14.322 24.600 1.00 9.42 144 VAL C N 1
ATOM 4898 C CA . VAL C 1 168 ? 49.960 15.010 23.909 1.00 9.80 144 VAL C CA 1
ATOM 4899 C C . VAL C 1 168 ? 50.147 16.528 23.947 1.00 9.48 144 VAL C C 1
ATOM 4900 O O . VAL C 1 168 ? 50.754 17.064 24.859 1.00 9.13 144 VAL C O 1
ATOM 4904 N N . PRO C 1 169 ? 49.619 17.207 22.926 1.00 9.55 145 PRO C N 1
ATOM 4905 C CA . PRO C 1 169 ? 49.701 18.676 22.973 1.00 1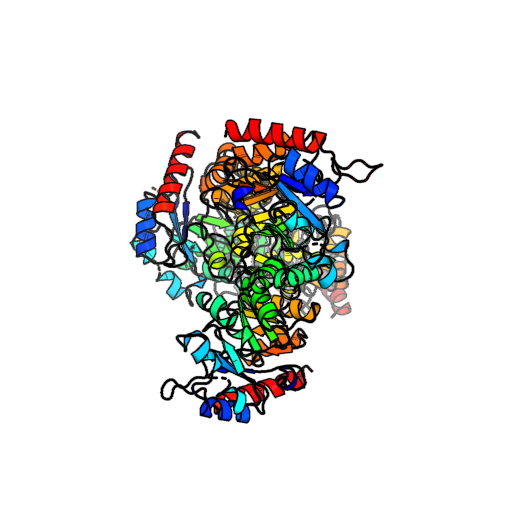0.05 145 PRO C CA 1
ATOM 4906 C C . PRO C 1 169 ? 49.027 19.244 24.216 1.00 10.32 145 PRO C C 1
ATOM 4907 O O . PRO C 1 169 ? 48.011 18.739 24.654 1.00 9.56 145 PRO C O 1
ATOM 4911 N N . ILE C 1 170 ? 49.607 20.276 24.797 1.00 9.43 146 ILE C N 1
ATOM 4912 C CA . ILE C 1 170 ? 49.118 20.828 26.051 1.00 10.16 146 ILE C CA 1
ATOM 4913 C C . ILE C 1 170 ? 47.633 21.091 26.044 1.00 11.07 146 ILE C C 1
ATOM 4914 O O . ILE C 1 170 ? 46.916 20.679 26.966 1.00 10.51 146 ILE C O 1
ATOM 4919 N N . LYS C 1 171 ? 47.112 21.723 24.991 1.00 9.93 147 LYS C N 1
ATOM 4920 C CA . LYS C 1 171 ? 45.707 22.100 24.991 1.00 11.11 147 LYS C CA 1
ATOM 4921 C C . LYS C 1 171 ? 44.813 20.871 24.955 1.00 10.44 147 LYS C C 1
ATOM 4922 O O . LYS C 1 171 ? 43.699 20.918 25.464 1.00 11.14 147 LYS C O 1
ATOM 4928 N N . THR C 1 172 ? 45.275 19.792 24.334 1.00 9.52 148 THR C N 1
ATOM 4929 C CA . THR C 1 172 ? 44.479 18.543 24.341 1.00 9.13 148 THR C CA 1
ATOM 4930 C C . THR C 1 172 ? 44.417 17.926 25.724 1.00 9.66 148 THR C C 1
ATOM 4931 O O . THR C 1 172 ? 43.354 17.390 26.099 1.00 10.01 148 THR C O 1
ATOM 4935 N N . ALA C 1 173 ? 45.485 18.045 26.515 1.00 8.89 149 ALA C N 1
ATOM 4936 C CA . ALA C 1 173 ? 45.440 17.615 27.905 1.00 9.15 149 ALA C CA 1
ATOM 4937 C C . ALA C 1 173 ? 44.458 18.499 28.698 1.00 9.44 149 ALA C C 1
ATOM 4938 O O . ALA C 1 173 ? 43.637 17.972 29.480 1.00 9.30 149 ALA C O 1
ATOM 4940 N N . ILE C 1 174 ? 44.488 19.825 28.500 1.00 9.63 150 ILE C N 1
ATOM 4941 C CA . ILE C 1 174 ? 43.566 20.727 29.196 1.00 8.95 150 ILE C CA 1
ATOM 4942 C C . ILE C 1 174 ? 42.107 20.327 28.942 1.00 9.02 150 ILE C C 1
ATOM 4943 O O . ILE C 1 174 ? 41.296 20.221 29.875 1.00 10.05 150 ILE C O 1
ATOM 4948 N N . ALA C 1 175 ? 41.770 20.078 27.669 1.00 9.65 151 ALA C N 1
ATOM 4949 C CA . ALA C 1 175 ? 40.394 19.738 27.331 1.00 9.44 151 ALA C CA 1
ATOM 4950 C C . ALA C 1 175 ? 39.972 18.430 27.997 1.00 10.14 151 ALA C C 1
ATOM 4951 O O . ALA C 1 175 ? 38.855 18.316 28.448 1.00 9.57 151 ALA C O 1
ATOM 4953 N N . LEU C 1 176 ? 40.865 17.436 28.021 1.00 8.76 152 LEU C N 1
ATOM 4954 C CA . LEU C 1 176 ? 40.593 16.191 28.710 1.00 8.99 152 LEU C CA 1
ATOM 4955 C C . LEU C 1 176 ? 40.411 16.445 30.192 1.00 8.54 152 LEU C C 1
ATOM 4956 O O . LEU C 1 176 ? 39.455 15.874 30.781 1.00 8.94 152 LEU C O 1
ATOM 4961 N N . VAL C 1 177 ? 41.269 17.253 30.824 1.00 7.70 153 VAL C N 1
ATOM 4962 C CA . VAL C 1 177 ? 41.108 17.525 32.249 1.00 7.76 153 VAL C CA 1
ATOM 4963 C C . VAL C 1 177 ? 39.746 18.168 32.513 1.00 9.49 153 VAL C C 1
ATOM 4964 O O . VAL C 1 177 ? 39.068 17.801 33.473 1.00 9.72 153 VAL C O 1
ATOM 4968 N N . ARG C 1 178 ? 39.324 19.093 31.676 1.00 9.48 154 ARG C N 1
ATOM 4969 C CA . ARG C 1 178 ? 37.985 19.685 31.807 1.00 9.69 154 ARG C CA 1
ATOM 4970 C C . ARG C 1 178 ? 36.853 18.676 31.716 1.00 10.92 154 ARG C C 1
ATOM 4971 O O . ARG C 1 178 ? 35.911 18.726 32.532 1.00 12.89 154 ARG C O 1
ATOM 4979 N N . ASP C 1 179 ? 36.936 17.773 30.751 1.00 10.81 155 ASP C N 1
ATOM 4980 C CA . ASP C 1 179 ? 35.929 16.724 30.614 1.00 11.43 155 ASP C CA 1
ATOM 4981 C C . ASP C 1 179 ? 35.920 15.806 31.851 1.00 12.74 155 ASP C C 1
ATOM 4982 O O . ASP C 1 179 ? 34.870 15.228 32.184 1.00 15.61 155 ASP C O 1
ATOM 5000 N N . GLY C 1 181 ? 36.621 16.851 34.906 1.00 12.13 157 GLY C N 1
ATOM 5001 C CA . GLY C 1 181 ? 36.206 17.661 36.060 1.00 12.95 157 GLY C CA 1
ATOM 5002 C C . GLY C 1 181 ? 37.323 18.277 36.867 1.00 12.76 157 GLY C C 1
ATOM 5003 O O . GLY C 1 181 ? 37.119 18.653 38.030 1.00 13.92 157 GLY C O 1
ATOM 5004 N N . GLY C 1 182 ? 38.485 18.448 36.258 1.00 11.54 158 GLY C N 1
ATOM 5005 C CA . GLY C 1 182 ? 39.591 19.135 36.923 1.00 11.00 158 GLY C CA 1
ATOM 5006 C C . GLY C 1 182 ? 39.653 20.630 36.625 1.00 10.94 158 GLY C C 1
ATOM 5007 O O . GLY C 1 182 ? 39.017 21.116 35.674 1.00 12.54 158 GLY C O 1
ATOM 5008 N N . ASN C 1 183 ? 40.451 21.337 37.435 1.00 11.15 159 ASN C N 1
ATOM 5009 C CA . ASN C 1 183 ? 40.537 22.784 37.419 1.00 11.38 159 ASN C CA 1
ATOM 5010 C C . ASN C 1 183 ? 41.870 23.357 36.995 1.00 10.49 159 ASN C C 1
ATOM 5011 O O . ASN C 1 183 ? 41.958 24.545 36.727 1.00 11.93 159 ASN C O 1
ATOM 5016 N N . SER C 1 184 ? 42.904 22.538 36.932 1.00 10.33 160 SER C N 1
ATOM 5017 C CA . SER C 1 184 ? 44.238 23.029 36.588 1.00 10.71 160 SER C CA 1
ATOM 5018 C C . SER C 1 184 ? 45.139 21.907 36.162 1.00 9.70 160 SER C C 1
ATOM 5019 O O . SER C 1 184 ? 44.827 20.733 36.373 1.00 9.85 160 SER C O 1
ATOM 5022 N N . LEU C 1 185 ? 46.279 22.269 35.559 1.00 10.21 161 LEU C N 1
ATOM 5023 C CA . LEU C 1 185 ? 47.398 21.364 35.377 1.00 10.36 161 LEU C CA 1
ATOM 5024 C C . LEU C 1 185 ? 48.364 21.528 36.506 1.00 9.99 161 LEU C C 1
ATOM 5025 O O . LEU C 1 185 ? 48.795 22.646 36.793 1.00 10.66 161 LEU C O 1
ATOM 5030 N N . LYS C 1 186 ? 48.718 20.412 37.137 1.00 9.64 162 LYS C N 1
ATOM 5031 C CA . LYS C 1 186 ? 49.876 20.370 38.030 1.00 8.53 162 LYS C CA 1
ATOM 5032 C C . LYS C 1 186 ? 51.061 19.880 37.227 1.00 9.10 162 LYS C C 1
ATOM 5033 O O . LYS C 1 186 ? 51.085 18.726 36.803 1.00 10.30 162 LYS C O 1
ATOM 5039 N N . TYR C 1 187 ? 51.995 20.791 36.956 1.00 8.91 163 TYR C N 1
ATOM 5040 C CA . TYR C 1 187 ? 53.116 20.508 36.088 1.00 8.92 163 TYR C CA 1
ATOM 5041 C C . TYR C 1 187 ? 54.315 20.086 36.916 1.00 8.71 163 TYR C C 1
ATOM 5042 O O . TYR C 1 187 ? 54.901 20.899 37.631 1.00 10.38 163 TYR C O 1
ATOM 5051 N N . PHE C 1 188 ? 54.575 18.782 36.868 1.00 9.37 164 PHE C N 1
ATOM 5052 C CA . PHE C 1 188 ? 55.511 18.136 37.786 1.00 9.49 164 PHE C CA 1
ATOM 5053 C C . PHE C 1 188 ? 56.072 16.892 37.106 1.00 9.72 164 PHE C C 1
ATOM 5054 O O . PHE C 1 188 ? 55.306 16.192 36.467 1.00 9.65 164 PHE C O 1
ATOM 5062 N N . PRO C 1 189 ? 57.350 16.550 37.323 1.00 10.69 165 PRO C N 1
ATOM 5063 C CA . PRO C 1 189 ? 58.366 17.270 38.108 1.00 11.54 165 PRO C CA 1
ATOM 5064 C C . PRO C 1 189 ? 59.139 18.258 37.257 1.00 11.41 165 PRO C C 1
ATOM 5065 O O . PRO C 1 189 ? 59.697 17.900 36.225 1.00 12.55 165 PRO C O 1
ATOM 5077 N N . LYS C 1 191 ? 61.842 19.910 38.094 1.00 14.09 167 LYS C N 1
ATOM 5078 C CA . LYS C 1 191 ? 63.285 19.950 38.354 1.00 14.85 167 LYS C CA 1
ATOM 5079 C C . LYS C 1 191 ? 63.804 21.409 38.273 1.00 15.53 167 LYS C C 1
ATOM 5080 O O . LYS C 1 191 ? 64.845 21.690 37.656 1.00 16.22 167 LYS C O 1
ATOM 5086 N N . GLY C 1 192 ? 63.074 22.311 38.923 1.00 15.97 168 GLY C N 1
ATOM 5087 C CA . GLY C 1 192 ? 63.431 23.707 38.998 1.00 16.26 168 GLY C CA 1
ATOM 5088 C C . GLY C 1 192 ? 63.266 24.355 37.640 1.00 16.09 168 GLY C C 1
ATOM 5089 O O . GLY C 1 192 ? 62.159 24.457 37.126 1.00 15.73 168 GLY C O 1
ATOM 5090 N N . LEU C 1 193 ? 64.370 24.800 37.049 1.00 17.61 169 LEU C N 1
ATOM 5091 C CA . LEU C 1 193 ? 64.355 25.392 35.714 1.00 17.28 169 LEU C CA 1
ATOM 5092 C C . LEU C 1 193 ? 64.862 24.456 34.604 1.00 17.29 169 LEU C C 1
ATOM 5093 O O . LEU C 1 193 ? 65.095 24.884 33.468 1.00 18.19 169 LEU C O 1
ATOM 5098 N N . ALA C 1 194 ? 65.026 23.161 34.878 1.00 16.72 170 ALA C N 1
ATOM 5099 C CA . ALA C 1 194 ? 65.541 22.242 33.880 1.00 17.61 170 ALA C CA 1
ATOM 5100 C C . ALA C 1 194 ? 64.656 22.140 32.634 1.00 16.75 170 ALA C C 1
ATOM 5101 O O . ALA C 1 194 ? 65.137 21.785 31.556 1.00 18.04 170 ALA C O 1
ATOM 5103 N N . HIS C 1 195 ? 63.355 22.434 32.786 1.00 15.55 171 HIS C N 1
ATOM 5104 C CA . HIS C 1 195 ? 62.387 22.358 31.696 1.00 14.36 171 HIS C CA 1
ATOM 5105 C C . HIS C 1 195 ? 61.751 23.726 31.460 1.00 14.85 171 HIS C C 1
ATOM 5106 O O . HIS C 1 195 ? 60.587 23.836 31.111 1.00 14.04 171 HIS C O 1
ATOM 5113 N N . GLU C 1 196 ? 62.546 24.794 31.591 1.00 14.33 172 GLU C N 1
ATOM 5114 C CA . GLU C 1 196 ? 62.000 26.146 31.486 1.00 14.60 172 GLU C CA 1
ATOM 5115 C C . GLU C 1 196 ? 61.337 26.468 30.130 1.00 13.98 172 GLU C C 1
ATOM 5116 O O . GLU C 1 196 ? 60.274 27.092 30.085 1.00 13.38 172 GLU C O 1
ATOM 5122 N N . GLU C 1 197 ? 61.970 26.072 29.031 1.00 14.16 173 GLU C N 1
ATOM 5123 C CA . GLU C 1 197 ? 61.403 26.296 27.703 1.00 14.74 173 GLU C CA 1
ATOM 5124 C C . GLU C 1 197 ? 60.035 25.590 27.584 1.00 13.96 173 GLU C C 1
ATOM 5125 O O . GLU C 1 197 ? 59.074 26.161 27.109 1.00 13.67 173 GLU C O 1
ATOM 5131 N N . GLU C 1 198 ? 59.964 24.344 28.045 1.00 13.22 174 GLU C N 1
ATOM 5132 C CA . GLU C 1 198 ? 58.709 23.608 28.011 1.00 12.83 174 GLU C CA 1
ATOM 5133 C C . GLU C 1 198 ? 57.669 24.290 28.889 1.00 11.89 174 GLU C C 1
ATOM 5134 O O . GLU C 1 198 ? 56.493 24.414 28.511 1.00 12.12 174 GLU C O 1
ATOM 5140 N N . TYR C 1 199 ? 58.094 24.762 30.065 1.00 11.73 175 TYR C N 1
ATOM 5141 C CA . TYR C 1 199 ? 57.194 25.438 30.985 1.00 11.70 175 TYR C CA 1
ATOM 5142 C C . TYR C 1 199 ? 56.572 26.709 30.397 1.00 13.04 175 TYR C C 1
ATOM 5143 O O . TYR C 1 199 ? 55.394 27.004 30.583 1.00 12.00 175 TYR C O 1
ATOM 5152 N N . ARG C 1 200 ? 57.360 27.486 29.685 1.00 13.16 176 ARG C N 1
ATOM 5153 C CA . ARG C 1 200 ? 56.861 28.686 29.050 1.00 14.50 176 ARG C CA 1
ATOM 5154 C C . ARG C 1 200 ? 55.740 28.313 28.087 1.00 12.90 176 ARG C C 1
ATOM 5155 O O . ARG C 1 200 ? 54.738 29.025 28.014 1.00 14.16 176 ARG C O 1
ATOM 5163 N N . ALA C 1 201 ? 55.896 27.220 27.329 1.00 12.45 177 ALA C N 1
ATOM 5164 C CA . ALA C 1 201 ? 54.844 26.799 26.425 1.00 12.29 177 ALA C CA 1
ATOM 5165 C C . ALA C 1 201 ? 53.590 26.324 27.155 1.00 12.37 177 ALA C C 1
ATOM 5166 O O . ALA C 1 201 ? 52.476 26.567 26.702 1.00 12.96 177 ALA C O 1
ATOM 5168 N N . VAL C 1 202 ? 53.755 25.631 28.277 1.00 11.79 178 VAL C N 1
ATOM 5169 C CA . VAL C 1 202 ? 52.618 25.244 29.063 1.00 11.30 178 VAL C CA 1
ATOM 5170 C C . VAL C 1 202 ? 51.884 26.461 29.601 1.00 11.29 178 VAL C C 1
ATOM 5171 O O . VAL C 1 202 ? 50.652 26.532 29.510 1.00 11.22 178 VAL C O 1
ATOM 5175 N N . ALA C 1 203 ? 52.613 27.453 30.127 1.00 11.43 179 ALA C N 1
ATOM 5176 C CA . ALA C 1 203 ? 51.984 28.690 30.572 1.00 12.07 179 ALA C CA 1
ATOM 5177 C C . ALA C 1 203 ? 51.224 29.399 29.454 1.00 13.13 179 ALA C C 1
ATOM 5178 O O . ALA C 1 203 ? 50.092 29.843 29.631 1.00 13.66 179 ALA C O 1
ATOM 5180 N N . LYS C 1 204 ? 51.808 29.467 28.261 1.00 12.44 180 LYS C N 1
ATOM 5181 C CA . LYS C 1 204 ? 51.128 30.123 27.158 1.00 13.56 180 LYS C CA 1
ATOM 5182 C C . LYS C 1 204 ? 49.837 29.400 26.793 1.00 12.91 180 LYS C C 1
ATOM 5183 O O . LYS C 1 204 ? 48.810 30.040 26.595 1.00 14.46 180 LYS C O 1
ATOM 5189 N N . ALA C 1 205 ? 49.872 28.063 26.702 1.00 13.23 181 ALA C N 1
ATOM 5190 C CA . ALA C 1 205 ? 48.690 27.307 26.360 1.00 13.25 181 ALA C CA 1
ATOM 5191 C C . ALA C 1 205 ? 47.611 27.456 27.438 1.00 13.62 181 ALA C C 1
ATOM 5192 O O . ALA C 1 205 ? 46.435 27.630 27.136 1.00 13.13 181 ALA C O 1
ATOM 5194 N N . CYS C 1 206 ? 48.017 27.406 28.704 1.00 12.59 182 CYS C N 1
ATOM 5195 C CA . CYS C 1 206 ? 47.066 27.629 29.808 1.00 12.90 182 CYS C CA 1
ATOM 5196 C C . CYS C 1 206 ? 46.412 28.989 29.755 1.00 14.40 182 CYS C C 1
ATOM 5197 O O . CYS C 1 206 ? 45.186 29.116 29.944 1.00 14.17 182 CYS C O 1
ATOM 5200 N N . ALA C 1 207 ? 47.212 30.021 29.485 1.00 14.44 183 ALA C N 1
ATOM 5201 C CA . ALA C 1 207 ? 46.634 31.351 29.328 1.00 14.54 183 ALA C CA 1
ATOM 5202 C C . ALA C 1 207 ? 45.626 31.401 28.198 1.00 14.90 183 ALA C C 1
ATOM 5203 O O . ALA C 1 207 ? 44.536 31.946 28.341 1.00 15.66 183 ALA C O 1
ATOM 5205 N N . GLU C 1 208 ? 45.996 30.825 27.066 1.00 14.52 184 GLU C N 1
ATOM 5206 C CA . GLU C 1 208 ? 45.130 30.851 25.889 1.00 16.41 184 GLU C CA 1
ATOM 5207 C C . GLU C 1 208 ? 43.794 30.147 26.083 1.00 16.58 184 GLU C C 1
ATOM 5208 O O . GLU C 1 208 ? 42.777 30.560 25.516 1.00 17.21 184 GLU C O 1
ATOM 5214 N N . GLU C 1 209 ? 43.798 29.090 26.895 1.00 15.77 185 GLU C N 1
ATOM 5215 C CA . GLU C 1 209 ? 42.594 28.318 27.173 1.00 16.38 185 GLU C CA 1
ATOM 5216 C C . GLU C 1 209 ? 41.870 28.738 28.452 1.00 16.04 185 GLU C C 1
ATOM 5217 O O . GLU C 1 209 ? 40.848 28.143 28.808 1.00 17.06 185 GLU C O 1
ATOM 5223 N N . GLY C 1 210 ? 42.348 29.772 29.138 1.00 15.10 186 GLY C N 1
ATOM 5224 C CA . GLY C 1 210 ? 41.730 30.208 30.383 1.00 15.23 186 GLY C CA 1
ATOM 5225 C C . GLY C 1 210 ? 41.789 29.184 31.510 1.00 14.51 186 GLY C C 1
ATOM 5226 O O . GLY C 1 210 ? 40.870 29.099 32.349 1.00 15.71 186 GLY C O 1
ATOM 5227 N N . PHE C 1 211 ? 42.900 28.448 31.564 1.00 13.49 187 PHE C N 1
ATOM 5228 C CA . PHE C 1 211 ? 43.065 27.337 32.531 1.00 12.85 187 PHE C CA 1
ATOM 5229 C C . PHE C 1 211 ? 44.186 27.642 33.498 1.00 12.76 187 PHE C C 1
ATOM 5230 O O . PHE C 1 211 ? 45.154 28.302 33.142 1.00 14.17 187 PHE C O 1
ATOM 5238 N N . ALA C 1 212 ? 44.055 27.123 34.709 1.00 11.84 188 ALA C N 1
ATOM 5239 C CA . ALA C 1 212 ? 44.993 27.375 35.796 1.00 11.12 188 ALA C CA 1
ATOM 5240 C C . ALA C 1 212 ? 46.197 26.454 35.748 1.00 10.77 188 ALA C C 1
ATOM 5241 O O . ALA C 1 212 ? 46.158 25.380 35.148 1.00 10.84 188 ALA C O 1
ATOM 5243 N N . LEU C 1 213 ? 47.263 26.889 36.405 1.00 10.37 189 LEU C N 1
ATOM 5244 C CA . LEU C 1 213 ? 48.563 26.219 36.336 1.00 9.45 189 LEU C CA 1
ATOM 5245 C C . LEU C 1 213 ? 49.221 26.162 37.691 1.00 9.78 189 LEU C C 1
ATOM 5246 O O . LEU C 1 213 ? 49.230 27.163 38.406 1.00 10.51 189 LEU C O 1
ATOM 5251 N N . GLU C 1 214 ? 49.740 24.979 38.025 1.00 9.32 190 GLU C N 1
ATOM 5252 C CA . GLU C 1 214 ? 50.402 24.721 39.298 1.00 9.00 190 GLU C CA 1
ATOM 5253 C C . GLU C 1 214 ? 51.820 24.160 39.115 1.00 10.16 190 GLU C C 1
ATOM 5254 O O . GLU C 1 214 ? 52.037 22.948 39.146 1.00 9.68 190 GLU C O 1
ATOM 5260 N N . PRO C 1 215 ? 52.803 25.056 38.956 1.00 10.34 191 PRO C N 1
ATOM 5261 C CA . PRO C 1 215 ? 54.184 24.617 38.768 1.00 10.74 191 PRO C CA 1
ATOM 5262 C C . PRO C 1 215 ? 54.715 23.941 40.041 1.00 10.18 191 PRO C C 1
ATOM 5263 O O . PRO C 1 215 ? 54.548 24.503 41.119 1.00 10.67 191 PRO C O 1
ATOM 5267 N N . THR C 1 216 ? 55.301 22.760 39.924 1.00 10.76 192 THR C N 1
ATOM 5268 C CA . THR C 1 216 ? 55.792 21.984 41.064 1.00 10.89 192 THR C CA 1
ATOM 5269 C C . THR C 1 216 ? 57.074 21.211 40.738 1.00 11.31 192 THR C C 1
ATOM 5270 O O . THR C 1 216 ? 57.197 20.641 39.647 1.00 10.59 192 THR C O 1
ATOM 5274 N N . GLY C 1 217 ? 57.999 21.178 41.709 1.00 11.99 193 GLY C N 1
ATOM 5275 C CA . GLY C 1 217 ? 59.150 20.308 41.667 1.00 13.02 193 GLY C CA 1
ATOM 5276 C C . GLY C 1 217 ? 60.426 21.108 41.560 1.00 13.84 193 GLY C C 1
ATOM 5277 O O . GLY C 1 217 ? 60.741 21.673 40.523 1.00 13.71 193 GLY C O 1
ATOM 5278 N N . GLY C 1 218 ? 61.181 21.153 42.647 1.00 14.65 194 GLY C N 1
ATOM 5279 C CA . GLY C 1 218 ? 62.475 21.834 42.626 1.00 14.66 194 GLY C CA 1
ATOM 5280 C C . GLY C 1 218 ? 62.353 23.326 42.718 1.00 15.76 194 GLY C C 1
ATOM 5281 O O . GLY C 1 218 ? 63.338 24.032 42.408 1.00 15.22 194 GLY C O 1
ATOM 5282 N N . ILE C 1 219 ? 61.195 23.840 43.131 1.00 14.77 195 ILE C N 1
ATOM 5283 C CA . ILE C 1 219 ? 61.012 25.273 43.302 1.00 14.81 195 ILE C CA 1
ATOM 5284 C C . ILE C 1 219 ? 61.606 25.664 44.648 1.00 15.89 195 ILE C C 1
ATOM 5285 O O . ILE C 1 219 ? 61.392 24.988 45.648 1.00 15.62 195 ILE C O 1
ATOM 5290 N N . ASP C 1 220 ? 62.412 26.712 44.647 1.00 16.44 196 ASP C N 1
ATOM 5291 C CA . ASP C 1 220 ? 63.085 27.158 45.883 1.00 17.69 196 ASP C CA 1
ATOM 5292 C C . ASP C 1 220 ? 63.034 28.673 45.948 1.00 18.38 196 ASP C C 1
ATOM 5293 O O . ASP C 1 220 ? 62.429 29.323 45.102 1.00 17.19 196 ASP C O 1
ATOM 5298 N N . LYS C 1 221 ? 63.654 29.267 46.959 1.00 19.46 197 LYS C N 1
ATOM 5299 C CA . LYS C 1 221 ? 63.528 30.702 47.130 1.00 21.71 197 LYS C CA 1
ATOM 5300 C C . LYS C 1 221 ? 64.220 31.476 45.994 1.00 21.25 197 LYS C C 1
ATOM 5301 O O . LYS C 1 221 ? 63.868 32.621 45.704 1.00 22.60 197 LYS C O 1
ATOM 5307 N N . GLU C 1 222 ? 65.183 30.829 45.350 1.00 21.19 198 GLU C N 1
ATOM 5308 C CA . GLU C 1 222 ? 65.974 31.418 44.284 1.00 22.67 198 GLU C CA 1
ATOM 5309 C C . GLU C 1 222 ? 65.329 31.413 42.890 1.00 21.70 198 GLU C C 1
ATOM 5310 O O . GLU C 1 222 ? 65.584 32.322 42.101 1.00 22.76 198 GLU C O 1
ATOM 5316 N N . ASN C 1 223 ? 64.496 30.411 42.568 1.00 18.49 199 ASN C N 1
ATOM 5317 C CA . ASN C 1 223 ? 63.869 30.342 41.256 1.00 18.15 199 ASN C CA 1
ATOM 5318 C C . ASN C 1 223 ? 62.347 30.647 41.320 1.00 16.17 199 ASN C C 1
ATOM 5319 O O . ASN C 1 223 ? 61.673 30.710 40.293 1.00 15.54 199 ASN C O 1
ATOM 5324 N N . PHE C 1 224 ? 61.824 30.886 42.515 1.00 16.39 200 PHE C N 1
ATOM 5325 C CA . PHE C 1 224 ? 60.403 31.119 42.680 1.00 15.94 200 PHE C CA 1
ATOM 5326 C C . PHE C 1 224 ? 59.877 32.316 41.887 1.00 16.60 200 PHE C C 1
ATOM 5327 O O . PHE C 1 224 ? 58.825 32.250 41.228 1.00 16.33 200 PHE C O 1
ATOM 5335 N N . GLU C 1 225 ? 60.584 33.440 42.006 1.00 17.14 201 GLU C N 1
ATOM 5336 C CA . GLU C 1 225 ? 60.185 34.643 41.293 1.00 17.82 201 GLU C CA 1
ATOM 5337 C C . GLU C 1 225 ? 60.103 34.408 39.796 1.00 16.73 201 GLU C C 1
ATOM 5338 O O . GLU C 1 225 ? 59.114 34.745 39.166 1.00 16.37 201 GLU C O 1
ATOM 5344 N N . THR C 1 226 ? 61.130 33.801 39.212 1.00 17.71 202 THR C N 1
ATOM 5345 C CA . THR C 1 226 ? 61.153 33.510 37.776 1.00 18.58 202 THR C CA 1
ATOM 5346 C C . THR C 1 226 ? 59.963 32.647 37.361 1.00 16.90 202 THR C C 1
ATOM 5347 O O . THR C 1 226 ? 59.265 32.923 36.376 1.00 15.67 202 THR C O 1
ATOM 5351 N N . ILE C 1 227 ? 59.700 31.609 38.146 1.00 15.57 203 ILE C N 1
ATOM 5352 C CA . ILE C 1 227 ? 58.668 30.643 37.771 1.00 15.01 203 ILE C CA 1
ATOM 5353 C C . ILE C 1 227 ? 57.268 31.265 37.821 1.00 14.20 203 ILE C C 1
ATOM 5354 O O . ILE C 1 227 ? 56.447 31.079 36.919 1.00 15.17 203 ILE C O 1
ATOM 5359 N N . VAL C 1 228 ? 57.017 32.079 38.839 1.00 14.02 204 VAL C N 1
ATOM 5360 C CA . VAL C 1 228 ? 55.748 32.749 38.941 1.00 14.28 204 VAL C CA 1
ATOM 5361 C C . VAL C 1 228 ? 55.597 33.874 37.890 1.00 14.87 204 VAL C C 1
ATOM 5362 O O . VAL C 1 228 ? 54.551 34.011 37.291 1.00 15.01 204 VAL C O 1
ATOM 5366 N N . ARG C 1 229 ? 56.661 34.632 37.674 1.00 15.43 205 ARG C N 1
ATOM 5367 C CA . ARG C 1 229 ? 56.672 35.678 36.646 1.00 17.29 205 ARG C CA 1
ATOM 5368 C C . ARG C 1 229 ? 56.395 35.138 35.237 1.00 16.24 205 ARG C C 1
ATOM 5369 O O . ARG C 1 229 ? 55.631 35.734 34.494 1.00 16.55 205 ARG C O 1
ATOM 5377 N N . ILE C 1 230 ? 57.021 34.022 34.875 1.00 15.80 206 ILE C N 1
ATOM 5378 C CA . ILE C 1 230 ? 56.774 33.435 33.567 1.00 15.33 206 ILE C CA 1
ATOM 5379 C C . ILE C 1 230 ? 55.249 33.218 33.389 1.00 15.61 206 ILE C C 1
ATOM 5380 O O . ILE C 1 230 ? 54.676 33.547 32.350 1.00 15.73 206 ILE C O 1
ATOM 5385 N N . ALA C 1 231 ? 54.602 32.638 34.411 1.00 14.20 207 ALA C N 1
ATOM 5386 C CA . ALA C 1 231 ? 53.172 32.385 34.294 1.00 14.77 207 ALA C CA 1
ATOM 5387 C C . ALA C 1 231 ? 52.354 33.668 34.205 1.00 16.00 207 ALA C C 1
ATOM 5388 O O . ALA C 1 231 ? 51.455 33.775 33.378 1.00 15.86 207 ALA C O 1
ATOM 5390 N N . LEU C 1 232 ? 52.670 34.657 35.048 1.00 16.46 208 LEU C N 1
ATOM 5391 C CA . LEU C 1 232 ? 51.922 35.911 35.019 1.00 17.56 208 LEU C CA 1
ATOM 5392 C C . LEU C 1 232 ? 52.157 36.690 33.731 1.00 17.69 208 LEU C C 1
ATOM 5393 O O . LEU C 1 232 ? 51.226 37.264 33.170 1.00 17.74 208 LEU C O 1
ATOM 5398 N N . GLU C 1 233 ? 53.399 36.697 33.245 1.00 18.37 209 GLU C N 1
ATOM 5399 C CA . GLU C 1 233 ? 53.708 37.382 31.970 1.00 19.91 209 GLU C CA 1
ATOM 5400 C C . GLU C 1 233 ? 52.979 36.763 30.777 1.00 19.37 209 GLU C C 1
ATOM 5401 O O . GLU C 1 233 ? 52.586 37.467 29.816 1.00 20.37 209 GLU C O 1
ATOM 5407 N N . ALA C 1 234 ? 52.820 35.436 30.828 1.00 16.76 210 ALA C N 1
ATOM 5408 C CA . ALA C 1 234 ? 52.016 34.712 29.842 1.00 17.68 210 ALA C CA 1
ATOM 5409 C C . ALA C 1 234 ? 50.512 34.999 29.941 1.00 17.42 210 ALA C C 1
ATOM 5410 O O . ALA C 1 234 ? 49.760 34.612 29.045 1.00 18.00 210 ALA C O 1
ATOM 5412 N N . ASN C 1 235 ? 50.092 35.624 31.044 1.00 17.41 211 ASN C N 1
ATOM 5413 C CA . ASN C 1 235 ? 48.694 35.933 31.333 1.00 17.35 211 ASN C CA 1
ATOM 5414 C C . ASN C 1 235 ? 47.861 34.714 31.780 1.00 17.11 211 ASN C C 1
ATOM 5415 O O . ASN C 1 235 ? 46.642 34.671 31.558 1.00 17.46 211 ASN C O 1
ATOM 5420 N N . VAL C 1 236 ? 48.521 33.767 32.447 1.00 16.03 212 VAL C N 1
ATOM 5421 C CA . VAL C 1 236 ? 47.800 32.723 33.149 1.00 14.62 212 VAL C CA 1
ATOM 5422 C C . VAL C 1 236 ? 47.035 33.442 34.255 1.00 15.47 212 VAL C C 1
ATOM 5423 O O . VAL C 1 236 ? 47.621 34.220 35.033 1.00 16.25 212 VAL C O 1
ATOM 5427 N N . GLU C 1 237 ? 45.730 33.208 34.338 1.00 15.35 213 GLU C N 1
ATOM 5428 C CA . GLU C 1 237 ? 44.938 33.954 35.327 1.00 16.50 213 GLU C CA 1
ATOM 5429 C C . GLU C 1 237 ? 45.195 33.505 36.760 1.00 16.72 213 GLU C C 1
ATOM 5430 O O . GLU C 1 237 ? 45.399 34.331 37.645 1.00 16.31 213 GLU C O 1
ATOM 5436 N N . GLN C 1 238 ? 45.194 32.189 36.985 1.00 14.49 214 GLN C N 1
ATOM 5437 C CA . GLN C 1 238 ? 45.366 31.631 38.332 1.00 14.56 214 GLN C CA 1
ATOM 5438 C C . GLN C 1 238 ? 46.539 30.667 38.378 1.00 13.22 214 GLN C C 1
ATOM 5439 O O . GLN C 1 238 ? 46.585 29.695 37.617 1.00 13.85 214 GLN C O 1
ATOM 5445 N N . VAL C 1 239 ? 47.497 30.960 39.248 1.00 12.70 215 VAL C N 1
ATOM 5446 C CA . VAL C 1 239 ? 48.713 30.186 39.416 1.00 12.21 215 VAL C CA 1
ATOM 5447 C C . VAL C 1 239 ? 48.849 29.746 40.864 1.00 10.96 215 VAL C C 1
ATOM 5448 O O . VAL C 1 239 ? 48.662 30.547 41.777 1.00 11.37 215 VAL C O 1
ATOM 5452 N N . ILE C 1 240 ? 49.153 28.479 41.076 1.00 11.14 216 ILE C N 1
ATOM 5453 C CA . ILE C 1 240 ? 49.441 27.934 42.401 1.00 9.85 216 ILE C CA 1
ATOM 5454 C C . ILE C 1 240 ? 50.811 27.307 42.395 1.00 11.56 216 ILE C C 1
ATOM 5455 O O . ILE C 1 240 ? 50.921 26.135 42.071 1.00 10.61 216 ILE C O 1
ATOM 5460 N N . PRO C 1 241 ? 51.856 28.070 42.725 1.00 11.49 217 PRO C N 1
ATOM 5461 C CA . PRO C 1 241 ? 53.165 27.432 42.830 1.00 11.18 217 PRO C CA 1
ATOM 5462 C C . PRO C 1 241 ? 53.258 26.590 44.088 1.00 11.67 217 PRO C C 1
ATOM 5463 O O . PRO C 1 241 ? 52.857 27.059 45.185 1.00 13.30 217 PRO C O 1
ATOM 5467 N N . HIS C 1 242 ? 53.844 25.418 43.963 1.00 11.80 218 HIS C N 1
ATOM 5468 C CA . HIS C 1 242 ? 54.087 24.530 45.063 1.00 11.19 218 HIS C CA 1
ATOM 5469 C C . HIS C 1 242 ? 55.553 24.600 45.463 1.00 11.68 218 HIS C C 1
ATOM 5470 O O . HIS C 1 242 ? 56.418 24.356 44.617 1.00 12.16 218 HIS C O 1
ATOM 5477 N N . VAL C 1 243 ? 55.808 24.797 46.750 1.00 12.61 219 VAL C N 1
ATOM 5478 C CA . VAL C 1 243 ? 57.161 24.906 47.278 1.00 13.37 219 VAL C CA 1
ATOM 5479 C C . VAL C 1 243 ? 57.201 23.982 48.494 1.00 13.61 219 VAL C C 1
ATOM 5480 O O . VAL C 1 243 ? 56.537 24.244 49.500 1.00 14.55 219 VAL C O 1
ATOM 5484 N N . TYR C 1 244 ? 57.974 22.913 48.387 1.00 15.48 220 TYR C N 1
ATOM 5485 C CA . TYR C 1 244 ? 57.948 21.814 49.355 1.00 16.19 220 TYR C CA 1
ATOM 5486 C C . TYR C 1 244 ? 59.267 21.786 50.156 1.00 17.28 220 TYR C C 1
ATOM 5487 O O . TYR C 1 244 ? 59.482 22.667 50.992 1.00 18.00 220 TYR C O 1
ATOM 5496 N N . SER C 1 24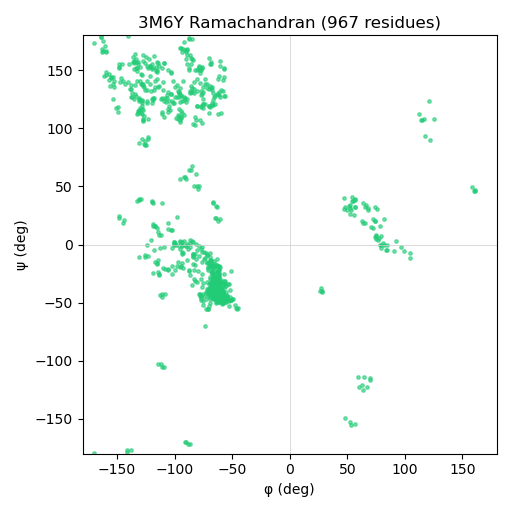5 ? 60.159 20.842 49.884 1.00 18.81 221 SER C N 1
ATOM 5497 C CA . SER C 1 245 ? 61.287 20.568 50.783 1.00 20.40 221 SER C CA 1
ATOM 5498 C C . SER C 1 245 ? 62.324 21.679 50.847 1.00 20.36 221 SER C C 1
ATOM 5499 O O . SER C 1 245 ? 63.028 21.832 51.854 1.00 21.20 221 SER C O 1
ATOM 5502 N N . SER C 1 246 ? 62.399 22.502 49.812 1.00 20.04 222 SER C N 1
ATOM 5503 C CA . SER C 1 246 ? 63.354 23.585 49.807 1.00 20.32 222 SER C CA 1
ATOM 5504 C C . SER C 1 246 ? 63.138 24.606 50.922 1.00 20.72 222 SER C C 1
ATOM 5505 O O . SER C 1 246 ? 64.043 25.360 51.211 1.00 20.68 222 SER C O 1
ATOM 5508 N N . ILE C 1 247 ? 61.954 24.658 51.544 1.00 19.33 223 ILE C N 1
ATOM 5509 C CA . ILE C 1 247 ? 61.675 25.623 52.602 1.00 18.87 223 ILE C CA 1
ATOM 5510 C C . ILE C 1 247 ? 61.389 24.935 53.934 1.00 19.98 223 ILE C C 1
ATOM 5511 O O . ILE C 1 247 ? 60.876 25.568 54.857 1.00 19.59 223 ILE C O 1
ATOM 5516 N N . ILE C 1 248 ? 61.744 23.662 54.021 1.00 21.37 224 ILE C N 1
ATOM 5517 C CA . ILE C 1 248 ? 61.524 22.881 55.239 1.00 23.75 224 ILE C CA 1
ATOM 5518 C C . ILE C 1 248 ? 62.834 22.800 56.030 1.00 25.89 224 ILE C C 1
ATOM 5519 O O . ILE C 1 248 ? 63.881 22.421 55.492 1.00 26.35 224 ILE C O 1
ATOM 5524 N N . ASP C 1 249 ? 62.762 23.180 57.307 1.00 28.79 225 ASP C N 1
ATOM 5525 C CA . ASP C 1 249 ? 63.905 23.091 58.230 1.00 31.53 225 ASP C CA 1
ATOM 5526 C C . ASP C 1 249 ? 64.192 21.623 58.463 1.00 32.95 225 ASP C C 1
ATOM 5527 O O . ASP C 1 249 ? 63.316 20.877 58.888 1.00 32.66 225 ASP C O 1
ATOM 5532 N N . LYS C 1 250 ? 65.414 21.205 58.151 1.00 35.27 226 LYS C N 1
ATOM 5533 C CA . LYS C 1 250 ? 65.762 19.790 58.212 1.00 37.58 226 LYS C CA 1
ATOM 5534 C C . LYS C 1 250 ? 65.697 19.271 59.653 1.00 38.15 226 LYS C C 1
ATOM 5535 O O . LYS C 1 250 ? 65.231 18.154 59.883 1.00 38.83 226 LYS C O 1
ATOM 5541 N N . GLU C 1 251 ? 66.121 20.101 60.607 1.00 39.16 227 GLU C N 1
ATOM 5542 C CA . GLU C 1 251 ? 66.215 19.685 62.012 1.00 39.74 227 GLU C CA 1
ATOM 5543 C C . GLU C 1 251 ? 64.825 19.485 62.638 1.00 38.81 227 GLU C C 1
ATOM 5544 O O . GLU C 1 251 ? 64.549 18.408 63.170 1.00 39.16 227 GLU C O 1
ATOM 5550 N N . THR C 1 252 ? 63.952 20.498 62.539 1.00 36.95 228 THR C N 1
ATOM 5551 C CA . THR C 1 252 ? 62.603 20.479 63.166 1.00 35.39 228 THR C CA 1
ATOM 5552 C C . THR C 1 252 ? 61.541 19.846 62.262 1.00 34.07 228 THR C C 1
ATOM 5553 O O . THR C 1 252 ? 60.492 19.404 62.736 1.00 34.46 228 THR C O 1
ATOM 5557 N N . GLY C 1 253 ? 61.788 19.842 60.952 1.00 32.16 229 GLY C N 1
ATOM 5558 C CA . GLY C 1 253 ? 60.804 19.367 59.995 1.00 30.35 229 GLY C CA 1
ATOM 5559 C C . GLY C 1 253 ? 59.727 20.394 59.651 1.00 28.14 229 GLY C C 1
ATOM 5560 O O . GLY C 1 253 ? 58.827 20.091 58.877 1.00 28.13 229 GLY C O 1
ATOM 5561 N N . ASN C 1 254 ? 59.805 21.590 60.226 1.00 26.49 230 ASN C N 1
ATOM 5562 C CA . ASN C 1 254 ? 58.781 22.601 60.002 1.00 25.41 230 ASN C CA 1
ATOM 5563 C C . ASN C 1 254 ? 59.064 23.390 58.745 1.00 23.84 230 ASN C C 1
ATOM 5564 O O . ASN C 1 254 ? 60.192 23.781 58.501 1.00 24.49 230 ASN C O 1
ATOM 5569 N N . THR C 1 255 ? 58.031 23.628 57.952 1.00 22.46 231 THR C N 1
ATOM 5570 C CA . THR C 1 255 ? 58.104 24.657 56.913 1.00 20.98 231 THR C CA 1
ATOM 5571 C C . THR C 1 255 ? 58.367 26.016 57.556 1.00 21.43 231 THR C C 1
ATOM 5572 O O . THR C 1 255 ? 57.655 26.408 58.497 1.00 22.37 231 THR C O 1
ATOM 5576 N N . LYS C 1 256 ? 59.398 26.717 57.083 1.00 21.60 232 LYS C N 1
ATOM 5577 C CA . LYS C 1 256 ? 59.912 27.897 57.787 1.00 21.97 232 LYS C CA 1
ATOM 5578 C C . LYS C 1 256 ? 59.012 29.090 57.556 1.00 21.84 232 LYS C C 1
ATOM 5579 O O . LYS C 1 256 ? 58.679 29.439 56.423 1.00 20.59 232 LYS C O 1
ATOM 5585 N N . VAL C 1 257 ? 58.614 29.729 58.641 1.00 22.77 233 VAL C N 1
ATOM 5586 C CA . VAL C 1 257 ? 57.720 30.871 58.586 1.00 24.38 233 VAL C CA 1
ATOM 5587 C C . VAL C 1 257 ? 58.406 32.031 57.872 1.00 23.59 233 VAL C C 1
ATOM 5588 O O . VAL C 1 257 ? 57.783 32.710 57.053 1.00 24.77 233 VAL C O 1
ATOM 5592 N N . GLU C 1 258 ? 59.718 32.190 58.034 1.00 22.73 234 GLU C N 1
ATOM 5593 C CA . GLU C 1 258 ? 60.431 33.251 57.340 1.00 22.95 234 GLU C CA 1
ATOM 5594 C C . GLU C 1 258 ? 60.497 32.985 55.821 1.00 21.63 234 GLU C C 1
ATOM 5595 O O . GLU C 1 258 ? 60.515 33.910 55.016 1.00 20.51 234 GLU C O 1
ATOM 5601 N N . ALA C 1 259 ? 60.509 31.717 55.426 1.00 20.35 235 ALA C N 1
ATOM 5602 C CA . ALA C 1 259 ? 60.503 31.387 53.999 1.00 18.72 235 ALA C CA 1
ATOM 5603 C C . ALA C 1 259 ? 59.142 31.707 53.374 1.00 17.91 235 ALA C C 1
ATOM 5604 O O . ALA C 1 259 ? 59.047 32.263 52.254 1.00 16.93 235 ALA C O 1
ATOM 5606 N N . VAL C 1 260 ? 58.081 31.378 54.103 1.00 18.10 236 VAL C N 1
ATOM 5607 C CA . VAL C 1 260 ? 56.741 31.683 53.652 1.00 18.26 236 VAL C CA 1
ATOM 5608 C C . VAL C 1 260 ? 56.527 33.190 53.474 1.00 19.16 236 VAL C C 1
ATOM 5609 O O . VAL C 1 260 ? 55.956 33.642 52.481 1.00 17.68 236 VAL C O 1
ATOM 5613 N N . ARG C 1 261 ? 56.972 33.974 54.459 1.00 19.80 237 ARG C N 1
ATOM 5614 C CA . ARG C 1 261 ? 57.013 35.442 54.321 1.00 20.46 237 ARG C CA 1
ATOM 5615 C C . ARG C 1 261 ? 57.703 35.891 53.054 1.00 19.20 237 ARG C C 1
ATOM 5616 O O . ARG C 1 261 ? 57.224 36.761 52.354 1.00 19.02 237 ARG C O 1
ATOM 5624 N N . GLU C 1 262 ? 58.876 35.325 52.790 1.00 19.54 238 GLU C N 1
ATOM 5625 C CA . GLU C 1 262 ? 59.693 35.708 51.645 1.00 19.57 238 GLU C CA 1
ATOM 5626 C C . GLU C 1 262 ? 58.946 35.412 50.335 1.00 19.30 238 GLU C C 1
ATOM 5627 O O . GLU C 1 262 ? 58.971 36.235 49.400 1.00 19.02 238 GLU C O 1
ATOM 5633 N N . LEU C 1 263 ? 58.262 34.260 50.287 1.00 17.60 239 LEU C N 1
ATOM 5634 C CA . LEU C 1 263 ? 57.484 33.876 49.096 1.00 17.12 239 LEU C CA 1
ATOM 5635 C C . LEU C 1 263 ? 56.326 34.818 48.871 1.00 15.92 239 LEU C C 1
ATOM 5636 O O . LEU C 1 263 ? 56.083 35.283 47.764 1.00 17.03 239 LEU C O 1
ATOM 5641 N N . LEU C 1 264 ? 55.611 35.116 49.951 1.00 17.40 240 LEU C N 1
ATOM 5642 C CA . LEU C 1 264 ? 54.501 36.055 49.870 1.00 17.05 240 LEU C CA 1
ATOM 5643 C C . LEU C 1 264 ? 54.941 37.443 49.401 1.00 18.15 240 LEU C C 1
ATOM 5644 O O . LEU C 1 264 ? 54.233 38.080 48.598 1.00 18.61 240 LEU C O 1
ATOM 5649 N N . ALA C 1 265 ? 56.103 37.892 49.890 1.00 18.37 241 ALA C N 1
ATOM 5650 C CA . ALA C 1 265 ? 56.650 39.156 49.495 1.00 19.27 241 ALA C CA 1
ATOM 5651 C C . ALA C 1 265 ? 56.843 39.180 47.975 1.00 19.30 241 ALA C C 1
ATOM 5652 O O . ALA C 1 265 ? 56.556 40.185 47.318 1.00 21.60 241 ALA C O 1
ATOM 5654 N N . VAL C 1 266 ? 57.388 38.100 47.427 1.00 19.17 242 VAL C N 1
ATOM 5655 C CA . VAL C 1 266 ? 57.531 37.975 45.976 1.00 19.23 242 VAL C CA 1
ATOM 5656 C C . VAL C 1 266 ? 56.185 38.009 45.232 1.00 18.43 242 VAL C C 1
ATOM 5657 O O . VAL C 1 266 ? 56.036 38.680 44.213 1.00 19.42 242 VAL C O 1
ATOM 5661 N N . VAL C 1 267 ? 55.214 37.254 45.737 1.00 18.64 243 VAL C N 1
ATOM 5662 C CA . VAL C 1 267 ? 53.895 37.161 45.113 1.00 18.83 243 VAL C CA 1
ATOM 5663 C C . VAL C 1 267 ? 53.265 38.542 45.000 1.00 20.29 243 VAL C C 1
ATOM 5664 O O . VAL C 1 267 ? 52.735 38.904 43.949 1.00 20.02 243 VAL C O 1
ATOM 5668 N N . LYS C 1 268 ? 53.326 39.306 46.092 1.00 21.33 244 LYS C N 1
ATOM 5669 C CA . LYS C 1 268 ? 52.787 40.671 46.093 1.00 22.83 244 LYS C CA 1
ATOM 5670 C C . LYS C 1 268 ? 53.489 41.593 45.102 1.00 22.78 244 LYS C C 1
ATOM 5671 O O . LYS C 1 268 ? 52.830 42.275 44.337 1.00 23.24 244 LYS C O 1
ATOM 5677 N N . LYS C 1 269 ? 54.823 41.588 45.135 1.00 23.68 245 LYS C N 1
ATOM 5678 C CA . LYS C 1 269 ? 55.649 42.384 44.223 1.00 24.34 245 LYS C CA 1
ATOM 5679 C C . LYS C 1 269 ? 55.202 42.084 42.778 1.00 23.53 245 LYS C C 1
ATOM 5680 O O . LYS C 1 269 ? 54.859 42.992 42.011 1.00 24.94 245 LYS C O 1
ATOM 5686 N N . LEU C 1 270 ? 55.162 40.803 42.407 1.00 22.20 246 LEU C N 1
ATOM 5687 C CA . LEU C 1 270 ? 54.767 40.426 41.047 1.00 21.51 246 LEU C CA 1
ATOM 5688 C C . LEU C 1 270 ? 53.305 40.715 40.677 1.00 21.18 246 LEU C C 1
ATOM 5689 O O . LEU C 1 270 ? 53.022 41.219 39.577 1.00 21.94 246 LEU C O 1
ATOM 5694 N N . VAL C 1 271 ? 52.373 40.358 41.544 1.00 20.29 247 VAL C N 1
ATOM 5695 C CA . VAL C 1 271 ? 50.944 40.457 41.215 1.00 19.86 247 VAL C CA 1
ATOM 5696 C C . VAL C 1 271 ? 50.495 41.942 41.131 1.00 23.05 247 VAL C C 1
ATOM 5697 O O . VAL C 1 271 ? 49.704 42.326 40.258 1.00 22.97 247 VAL C O 1
ATOM 5701 N N . ASP C 1 272 ? 51.055 42.751 42.010 1.00 24.45 248 ASP C N 1
ATOM 5702 C CA . ASP C 1 272 ? 50.771 44.184 42.003 1.00 27.11 248 ASP C CA 1
ATOM 5703 C C . ASP C 1 272 ? 51.113 44.782 40.646 1.00 28.72 248 ASP C C 1
ATOM 5704 O O . ASP C 1 272 ? 50.415 45.684 40.179 1.00 29.49 248 ASP C O 1
ATOM 5709 N N . GLN C 1 273 ? 52.147 44.276 39.985 1.00 29.38 249 GLN C N 1
ATOM 5710 C CA . GLN C 1 273 ? 52.534 44.845 38.689 1.00 31.60 249 GLN C CA 1
ATOM 5711 C C . GLN C 1 273 ? 51.763 44.275 37.491 1.00 31.88 249 GLN C C 1
ATOM 5712 O O . GLN C 1 273 ? 51.455 45.010 36.535 1.00 31.70 249 GLN C O 1
ATOM 5718 N N . TYR C 1 274 ? 51.431 42.988 37.544 1.00 31.92 250 TYR C N 1
ATOM 5719 C CA . TYR C 1 274 ? 50.706 42.313 36.453 1.00 32.91 250 TYR C CA 1
ATOM 5720 C C . TYR C 1 274 ? 49.204 42.406 36.592 1.00 33.68 250 TYR C C 1
ATOM 5721 O O . TYR C 1 274 ? 48.498 42.215 35.594 1.00 35.01 250 TYR C O 1
ATOM 5730 N N . THR D 1 26 ? 54.795 -12.341 -27.536 1.00 39.15 2 THR D N 1
ATOM 5731 C CA . THR D 1 26 ? 55.941 -13.298 -27.596 1.00 39.15 2 THR D CA 1
ATOM 5732 C C . THR D 1 26 ? 56.992 -12.909 -26.548 1.00 37.10 2 THR D C 1
ATOM 5733 O O . THR D 1 26 ? 57.876 -12.079 -26.788 1.00 38.74 2 THR D O 1
ATOM 5737 N N . ASN D 1 27 ? 56.894 -13.515 -25.373 1.00 34.67 3 ASN D N 1
ATOM 5738 C CA . ASN D 1 27 ? 57.564 -12.958 -24.230 1.00 31.07 3 ASN D CA 1
ATOM 5739 C C . ASN D 1 27 ? 58.955 -13.537 -23.951 1.00 27.44 3 ASN D C 1
ATOM 5740 O O . ASN D 1 27 ? 59.422 -14.523 -24.537 1.00 26.18 3 ASN D O 1
ATOM 5745 N N . ILE D 1 28 ? 59.622 -12.857 -23.045 1.00 22.58 4 ILE D N 1
ATOM 5746 C CA . ILE D 1 28 ? 60.987 -13.156 -22.713 1.00 19.96 4 ILE D CA 1
ATOM 5747 C C . ILE D 1 28 ? 61.139 -14.508 -21.996 1.00 18.65 4 ILE D C 1
ATOM 5748 O O . ILE D 1 28 ? 62.238 -15.055 -21.965 1.00 15.88 4 ILE D O 1
ATOM 5753 N N . GLN D 1 29 ? 60.077 -15.073 -21.429 1.00 19.34 5 GLN D N 1
ATOM 5754 C CA . GLN D 1 29 ? 60.259 -16.322 -20.652 1.00 19.17 5 GLN D CA 1
ATOM 5755 C C . GLN D 1 29 ? 60.790 -17.491 -21.507 1.00 19.83 5 GLN D C 1
ATOM 5756 O O . GLN D 1 29 ? 61.561 -18.322 -21.029 1.00 20.98 5 GLN D O 1
ATOM 5762 N N . LYS D 1 30 ? 60.476 -17.473 -22.798 1.00 20.83 6 LYS D N 1
ATOM 5763 C CA . LYS D 1 30 ? 61.010 -18.460 -23.740 1.00 21.58 6 LYS D CA 1
ATOM 5764 C C . LYS D 1 30 ? 62.526 -18.373 -23.962 1.00 19.56 6 LYS D C 1
ATOM 5765 O O . LYS D 1 30 ? 63.160 -19.273 -24.550 1.00 19.92 6 LYS D O 1
ATOM 5771 N N . ARG D 1 31 ? 63.122 -17.275 -23.524 1.00 17.38 7 ARG D N 1
ATOM 5772 C CA . ARG D 1 31 ? 64.505 -16.977 -23.866 1.00 15.87 7 ARG D CA 1
ATOM 5773 C C . ARG D 1 31 ? 65.449 -17.481 -22.790 1.00 14.19 7 ARG D C 1
ATOM 5774 O O . ARG D 1 31 ? 66.643 -17.411 -22.966 1.00 14.19 7 ARG D O 1
ATOM 5782 N N . PHE D 1 32 ? 64.920 -17.979 -21.670 1.00 14.56 8 PHE D N 1
ATOM 5783 C CA . PHE D 1 32 ? 65.763 -18.452 -20.563 1.00 14.86 8 PHE D CA 1
ATOM 5784 C C . PHE D 1 32 ? 66.035 -19.950 -20.660 1.00 14.20 8 PHE D C 1
ATOM 5785 O O . PHE D 1 32 ? 65.079 -20.745 -20.644 1.00 14.70 8 PHE D O 1
ATOM 5793 N N . TYR D 1 33 ? 67.305 -20.333 -20.692 1.00 13.08 9 TYR D N 1
ATOM 5794 C CA . TYR D 1 33 ? 67.669 -21.752 -20.713 1.00 13.23 9 TYR D CA 1
ATOM 5795 C C . TYR D 1 33 ? 67.262 -22.360 -19.383 1.00 14.65 9 TYR D C 1
ATOM 5796 O O . TYR D 1 33 ? 67.696 -21.894 -18.312 1.00 14.26 9 TYR D O 1
ATOM 5805 N N . LYS D 1 34 ? 66.442 -23.429 -19.455 1.00 15.76 10 LYS D N 1
ATOM 5806 C CA . LYS D 1 34 ? 65.812 -24.062 -18.294 1.00 16.15 10 LYS D CA 1
ATOM 5807 C C . LYS D 1 34 ? 65.167 -23.058 -17.326 1.00 16.19 10 LYS D C 1
ATOM 5808 O O . LYS D 1 34 ? 65.095 -23.304 -16.127 1.00 16.91 10 LYS D O 1
ATOM 5814 N N . GLY D 1 35 ? 64.696 -21.941 -17.858 1.00 16.16 11 GLY D N 1
ATOM 5815 C CA . GLY D 1 35 ? 64.061 -20.919 -17.056 1.00 15.48 11 GLY D CA 1
ATOM 5816 C C . GLY D 1 35 ? 65.007 -20.093 -16.198 1.00 14.14 11 GLY D C 1
ATOM 5817 O O . GLY D 1 35 ? 64.537 -19.235 -15.434 1.00 14.52 11 GLY D O 1
ATOM 5818 N N . ARG D 1 36 ? 66.321 -20.278 -16.355 1.00 12.80 12 ARG D N 1
ATOM 5819 C CA . ARG D 1 36 ? 67.292 -19.663 -15.476 1.00 12.94 12 ARG D CA 1
ATOM 5820 C C . ARG D 1 36 ? 68.150 -18.561 -16.101 1.00 11.86 12 ARG D C 1
ATOM 5821 O O . ARG D 1 36 ? 68.411 -17.546 -15.439 1.00 11.38 12 ARG D O 1
ATOM 5829 N N . VAL D 1 37 ? 68.688 -18.755 -17.300 1.00 11.43 13 VAL D N 1
ATOM 5830 C CA . VAL D 1 37 ? 69.673 -17.815 -17.839 1.00 11.33 13 VAL D CA 1
ATOM 5831 C C . VAL D 1 37 ? 69.373 -17.497 -19.307 1.00 11.97 13 VAL D C 1
ATOM 5832 O O . VAL D 1 37 ? 69.258 -18.422 -20.138 1.00 12.27 13 VAL D O 1
ATOM 5836 N N . ALA D 1 38 ? 69.236 -16.215 -19.640 1.00 11.18 14 ALA D N 1
ATOM 5837 C CA . ALA D 1 38 ? 69.128 -15.754 -21.017 1.00 11.19 14 ALA D CA 1
ATOM 5838 C C . ALA D 1 38 ? 70.298 -14.871 -21.329 1.00 11.49 14 ALA D C 1
ATOM 5839 O O . ALA D 1 38 ? 70.638 -14.003 -20.523 1.00 12.60 14 ALA D O 1
ATOM 5841 N N . LEU D 1 39 ? 70.916 -15.038 -22.483 1.00 10.58 15 LEU D N 1
ATOM 5842 C CA . LEU D 1 39 ? 71.974 -14.145 -22.901 1.00 10.79 15 LEU D CA 1
ATOM 5843 C C . LEU D 1 39 ? 71.435 -12.835 -23.413 1.00 10.53 15 LEU D C 1
ATOM 5844 O O . LEU D 1 39 ? 70.338 -12.789 -23.938 1.00 10.30 15 LEU D O 1
ATOM 5849 N N . ASN D 1 40 ? 72.204 -11.767 -23.262 1.00 10.11 16 ASN D N 1
ATOM 5850 C CA . ASN D 1 40 ? 71.925 -10.503 -23.955 1.00 10.09 16 ASN D CA 1
ATOM 5851 C C . ASN D 1 40 ? 73.216 -10.069 -24.647 1.00 10.17 16 ASN D C 1
ATOM 5852 O O . ASN D 1 40 ? 74.200 -9.819 -24.001 1.00 10.58 16 ASN D O 1
ATOM 5857 N N . VAL D 1 41 ? 73.194 -10.082 -25.976 1.00 10.73 17 VAL D N 1
ATOM 5858 C CA . VAL D 1 41 ? 74.324 -9.635 -26.800 1.00 10.95 17 VAL D CA 1
ATOM 5859 C C . VAL D 1 41 ? 73.772 -8.724 -27.893 1.00 11.81 17 VAL D C 1
ATOM 5860 O O . VAL D 1 41 ? 72.586 -8.719 -28.159 1.00 12.60 17 VAL D O 1
ATOM 5864 N N . LEU D 1 42 ? 74.636 -7.904 -28.470 1.00 12.06 18 LEU D N 1
ATOM 5865 C CA . LEU D 1 42 ? 74.196 -6.921 -29.464 1.00 13.27 18 LEU D CA 1
ATOM 5866 C C . LEU D 1 42 ? 74.185 -7.532 -30.874 1.00 13.94 18 LEU D C 1
ATOM 5867 O O . LEU D 1 42 ? 74.985 -8.401 -31.162 1.00 15.26 18 LEU D O 1
ATOM 5872 N N . ALA D 1 43 ? 73.295 -7.050 -31.746 1.00 14.12 19 ALA D N 1
ATOM 5873 C CA . ALA D 1 43 ? 73.274 -7.387 -33.169 1.00 15.71 19 ALA D CA 1
ATOM 5874 C C . ALA D 1 43 ? 73.611 -6.156 -33.972 1.00 17.28 19 ALA D C 1
ATOM 5875 O O . ALA D 1 43 ? 73.099 -5.076 -33.723 1.00 18.00 19 ALA D O 1
ATOM 5877 N N . ASN D 1 44 ? 74.453 -6.335 -34.969 1.00 17.64 20 ASN D N 1
ATOM 5878 C CA . ASN D 1 44 ? 74.965 -5.228 -35.785 1.00 18.26 20 ASN D CA 1
ATOM 5879 C C . ASN D 1 44 ? 74.130 -5.016 -37.036 1.00 18.98 20 ASN D C 1
ATOM 5880 O O . ASN D 1 44 ? 74.224 -3.964 -37.666 1.00 19.97 20 ASN D O 1
ATOM 5885 N N . ASN D 1 45 ? 73.318 -6.008 -37.378 1.00 19.06 21 ASN D N 1
ATOM 5886 C CA . ASN D 1 45 ? 72.445 -5.963 -38.552 1.00 19.72 21 ASN D CA 1
ATOM 5887 C C . ASN D 1 45 ? 71.509 -7.138 -38.487 1.00 19.54 21 ASN D C 1
ATOM 5888 O O . ASN D 1 45 ? 71.681 -8.017 -37.646 1.00 17.96 21 ASN D O 1
ATOM 5893 N N . ILE D 1 46 ? 70.540 -7.218 -39.387 1.00 20.75 22 ILE D N 1
ATOM 5894 C CA . ILE D 1 46 ? 69.542 -8.263 -39.266 1.00 21.60 22 ILE D CA 1
ATOM 5895 C C . ILE D 1 46 ? 70.153 -9.654 -39.493 1.00 21.42 22 ILE D C 1
ATOM 5896 O O . ILE D 1 46 ? 69.803 -10.589 -38.762 1.00 20.15 22 ILE D O 1
ATOM 5901 N N . GLU D 1 47 ? 71.096 -9.812 -40.433 1.00 21.50 23 GLU D N 1
ATOM 5902 C CA . GLU D 1 47 ? 71.741 -11.114 -40.595 1.00 21.85 23 GLU D CA 1
ATOM 5903 C C . GLU D 1 47 ? 72.484 -11.548 -39.318 1.00 19.79 23 GLU D C 1
ATOM 5904 O O . GLU D 1 47 ? 72.418 -12.715 -38.921 1.00 19.47 23 GLU D O 1
ATOM 5910 N N . ASN D 1 48 ? 73.182 -10.607 -38.693 1.00 18.32 24 ASN D N 1
ATOM 5911 C CA . ASN D 1 48 ? 73.905 -10.902 -37.461 1.00 17.37 24 ASN D CA 1
ATOM 5912 C C . ASN D 1 48 ? 72.910 -11.323 -36.394 1.00 17.49 24 ASN D C 1
ATOM 5913 O O . ASN D 1 48 ? 73.159 -12.267 -35.639 1.00 16.83 24 ASN D O 1
ATOM 5918 N N . ALA D 1 49 ? 71.779 -10.622 -36.316 1.00 16.31 25 ALA D N 1
ATOM 5919 C CA . ALA D 1 49 ? 70.724 -11.001 -35.356 1.00 16.06 25 ALA D CA 1
ATOM 5920 C C . ALA D 1 49 ? 70.212 -12.424 -35.569 1.00 16.53 25 ALA D C 1
ATOM 5921 O O . ALA D 1 49 ? 70.064 -13.198 -34.625 1.00 16.19 25 ALA D O 1
ATOM 5923 N N . LYS D 1 50 ? 69.992 -12.801 -36.837 1.00 16.45 26 LYS D N 1
ATOM 5924 C CA . LYS D 1 50 ? 69.504 -14.143 -37.139 1.00 17.59 26 LYS D CA 1
ATOM 5925 C C . LYS D 1 50 ? 70.541 -15.190 -36.760 1.00 17.61 26 LYS D C 1
ATOM 5926 O O . LYS D 1 50 ? 70.201 -16.218 -36.182 1.00 17.95 26 LYS D O 1
ATOM 5932 N N . ASP D 1 51 ? 71.804 -14.884 -37.052 1.00 17.75 27 ASP D N 1
ATOM 5933 C CA . ASP D 1 51 ? 72.913 -15.782 -36.754 1.00 17.83 27 ASP D CA 1
ATOM 5934 C C . ASP D 1 51 ? 73.055 -15.975 -35.253 1.00 17.12 27 ASP D C 1
ATOM 5935 O O . ASP D 1 51 ? 73.301 -17.094 -34.805 1.00 17.05 27 ASP D O 1
ATOM 5940 N N . ILE D 1 52 ? 72.902 -14.886 -34.503 1.00 15.95 28 ILE D N 1
ATOM 5941 C CA . ILE D 1 52 ? 73.012 -14.920 -33.032 1.00 14.94 28 ILE D CA 1
ATOM 5942 C C . ILE D 1 52 ? 71.884 -15.759 -32.416 1.00 15.17 28 ILE D C 1
ATOM 5943 O O . ILE D 1 52 ? 72.108 -16.588 -31.541 1.00 14.65 28 ILE D O 1
ATOM 5948 N N . PHE D 1 53 ? 70.663 -15.546 -32.897 1.00 15.17 29 PHE D N 1
ATOM 5949 C CA . PHE D 1 53 ? 69.508 -16.230 -32.399 1.00 15.74 29 PHE D CA 1
ATOM 5950 C C . PHE D 1 53 ? 69.636 -17.751 -32.627 1.00 16.90 29 PHE D C 1
ATOM 5951 O O . PHE D 1 53 ? 69.298 -18.546 -31.759 1.00 17.14 29 PHE D O 1
ATOM 5959 N N . GLU D 1 54 ? 70.132 -18.134 -33.800 1.00 17.07 30 GLU D N 1
ATOM 5960 C CA . GLU D 1 54 ? 70.439 -19.539 -34.070 1.00 18.61 30 GLU D CA 1
ATOM 5961 C C . GLU D 1 54 ? 71.542 -20.090 -33.171 1.00 17.48 30 GLU D C 1
ATOM 5962 O O . GLU D 1 54 ? 71.397 -21.188 -32.599 1.00 18.41 30 GLU D O 1
ATOM 5968 N N . ALA D 1 55 ? 72.643 -19.353 -33.039 1.00 16.58 31 ALA D N 1
ATOM 5969 C CA . ALA D 1 55 ? 73.809 -19.800 -32.235 1.00 15.96 31 ALA D CA 1
ATOM 5970 C C . ALA D 1 55 ? 73.467 -20.040 -30.764 1.00 16.27 31 ALA D C 1
ATOM 5971 O O . ALA D 1 55 ? 74.001 -20.944 -30.106 1.00 17.20 31 ALA D O 1
ATOM 5973 N N . ALA D 1 56 ? 72.611 -19.166 -30.248 1.00 16.00 32 ALA D N 1
ATOM 5974 C CA . ALA D 1 56 ? 72.120 -19.289 -28.862 1.00 14.70 32 ALA D CA 1
ATOM 5975 C C . ALA D 1 56 ? 70.928 -20.236 -28.683 1.00 15.32 32 ALA D C 1
ATOM 5976 O O . ALA D 1 56 ? 70.382 -20.369 -27.586 1.00 15.59 32 ALA D O 1
ATOM 5978 N N . GLU D 1 57 ? 70.489 -20.879 -29.761 1.00 16.12 33 GLU D N 1
ATOM 5979 C CA . GLU D 1 57 ? 69.342 -21.791 -29.713 1.00 16.43 33 GLU D CA 1
ATOM 5980 C C . GLU D 1 57 ? 68.110 -21.078 -29.162 1.00 16.10 33 GLU D C 1
ATOM 5981 O O . GLU D 1 57 ? 67.268 -21.673 -28.493 1.00 17.19 33 GLU D O 1
ATOM 5987 N N . GLY D 1 58 ? 68.010 -19.780 -29.446 1.00 15.72 34 GLY D N 1
ATOM 5988 C CA . GLY D 1 58 ? 66.891 -18.996 -28.969 1.00 14.93 34 GLY D CA 1
ATOM 5989 C C . GLY D 1 58 ? 66.994 -18.458 -27.562 1.00 14.82 34 GLY D C 1
ATOM 5990 O O . GLY D 1 58 ? 66.096 -17.724 -27.144 1.00 14.69 34 GLY D O 1
ATOM 5991 N N . TYR D 1 59 ? 68.051 -18.819 -26.833 1.00 14.05 35 TYR D N 1
ATOM 5992 C CA . TYR D 1 59 ? 68.151 -18.462 -25.421 1.00 14.50 35 TYR D CA 1
ATOM 5993 C C . TYR D 1 59 ? 68.907 -17.123 -25.290 1.00 13.77 35 TYR D C 1
ATOM 5994 O O . TYR D 1 59 ? 69.938 -17.002 -24.620 1.00 14.34 35 TYR D O 1
ATOM 6003 N N . VAL D 1 60 ? 68.355 -16.110 -25.948 1.00 12.91 36 VAL D N 1
ATOM 6004 C CA . VAL D 1 60 ? 69.000 -14.818 -26.079 1.00 12.68 36 VAL D CA 1
ATOM 6005 C C . VAL D 1 60 ? 67.977 -13.757 -26.405 1.00 13.09 36 VAL D C 1
ATOM 6006 O O . VAL D 1 60 ? 66.978 -14.018 -27.093 1.00 13.44 36 VAL D O 1
ATOM 6010 N N . VAL D 1 61 ? 68.218 -12.546 -25.893 1.00 11.46 37 VAL D N 1
ATOM 6011 C CA . VAL D 1 61 ? 67.590 -11.315 -26.418 1.00 12.17 37 VAL D CA 1
ATOM 6012 C C . VAL D 1 61 ? 68.691 -10.511 -27.094 1.00 12.01 37 VAL D C 1
ATOM 6013 O O . VAL D 1 61 ? 69.808 -10.366 -26.580 1.00 11.82 37 VAL D O 1
ATOM 6017 N N . VAL D 1 62 ? 68.387 -10.044 -28.296 1.00 13.57 38 VAL D N 1
ATOM 6018 C CA . VAL D 1 62 ? 69.355 -9.417 -29.139 1.00 14.43 38 VAL D CA 1
ATOM 6019 C C . VAL D 1 62 ? 69.235 -7.880 -29.098 1.00 14.31 38 VAL D C 1
ATOM 6020 O O . VAL D 1 62 ? 68.177 -7.327 -29.384 1.00 14.09 38 VAL D O 1
ATOM 6024 N N . GLY D 1 63 ? 70.314 -7.224 -28.714 1.00 13.94 39 GLY D N 1
ATOM 6025 C CA . GLY D 1 63 ? 70.328 -5.786 -28.499 1.00 13.94 39 GLY D CA 1
ATOM 6026 C C . GLY D 1 63 ? 70.366 -4.978 -29.780 1.00 14.56 39 GLY D C 1
ATOM 6027 O O . GLY D 1 63 ? 71.205 -5.211 -30.634 1.00 15.98 39 GLY D O 1
ATOM 6028 N N . VAL D 1 64 ? 69.452 -4.019 -29.881 1.00 14.48 40 VAL D N 1
ATOM 6029 C CA . VAL D 1 64 ? 69.410 -3.047 -30.976 1.00 15.49 40 VAL D CA 1
ATOM 6030 C C . VAL D 1 64 ? 69.463 -1.693 -30.273 1.00 14.98 40 VAL D C 1
ATOM 6031 O O . VAL D 1 64 ? 68.624 -1.428 -29.414 1.00 14.32 40 VAL D O 1
ATOM 6035 N N . LEU D 1 65 ? 70.436 -0.857 -30.609 1.00 15.86 41 LEU D N 1
ATOM 6036 C CA . LEU D 1 65 ? 70.684 0.371 -29.852 1.00 17.60 41 LEU D CA 1
ATOM 6037 C C . LEU D 1 65 ? 69.880 1.534 -30.396 1.00 17.85 41 LEU D C 1
ATOM 6038 O O . LEU D 1 65 ? 69.963 1.868 -31.592 1.00 20.10 41 LEU D O 1
ATOM 6043 N N . SER D 1 66 ? 69.109 2.175 -29.525 1.00 16.89 42 SER D N 1
ATOM 6044 C CA . SER D 1 66 ? 68.401 3.390 -29.906 1.00 17.37 42 SER D CA 1
ATOM 6045 C C . SER D 1 66 ? 69.333 4.476 -30.471 1.00 18.90 42 SER D C 1
ATOM 6046 O O . SER D 1 66 ? 68.943 5.198 -31.389 1.00 18.42 42 SER D O 1
ATOM 6049 N N . LYS D 1 67 ? 70.545 4.589 -29.937 1.00 18.96 43 LYS D N 1
ATOM 6050 C CA . LYS D 1 67 ? 71.477 5.644 -30.349 1.00 22.35 43 LYS D CA 1
ATOM 6051 C C . LYS D 1 67 ? 71.980 5.441 -31.788 1.00 23.20 43 LYS D C 1
ATOM 6052 O O . LYS D 1 67 ? 72.551 6.381 -32.372 1.00 24.96 43 LYS D O 1
ATOM 6058 N N . ASP D 1 68 ? 71.764 4.257 -32.368 1.00 24.25 44 ASP D N 1
ATOM 6059 C CA . ASP D 1 68 ? 72.180 3.957 -33.759 1.00 25.42 44 ASP D CA 1
ATOM 6060 C C . ASP D 1 68 ? 71.206 4.539 -34.789 1.00 25.96 44 ASP D C 1
ATOM 6061 O O . ASP D 1 68 ? 71.430 4.389 -35.991 1.00 26.17 44 ASP D O 1
ATOM 6066 N N . TYR D 1 69 ? 70.133 5.185 -34.324 1.00 24.91 45 TYR D N 1
ATOM 6067 C CA . TYR D 1 69 ? 69.124 5.783 -35.208 1.00 25.94 45 TYR D CA 1
ATOM 6068 C C . TYR D 1 69 ? 68.891 7.226 -34.806 1.00 26.18 45 TYR D C 1
ATOM 6069 O O . TYR D 1 69 ? 68.966 7.569 -33.641 1.00 26.22 45 TYR D O 1
ATOM 6078 N N . PRO D 1 70 ? 68.619 8.095 -35.787 1.00 26.97 46 PRO D N 1
ATOM 6079 C CA . PRO D 1 70 ? 68.493 9.512 -35.491 1.00 26.89 46 PRO D CA 1
ATOM 6080 C C . PRO D 1 70 ? 67.165 9.888 -34.826 1.00 26.32 46 PRO D C 1
ATOM 6081 O O . PRO D 1 70 ? 67.085 10.903 -34.129 1.00 27.76 46 PRO D O 1
ATOM 6085 N N . THR D 1 71 ? 66.135 9.085 -35.056 1.00 24.78 47 THR D N 1
ATOM 6086 C CA . THR D 1 71 ? 64.798 9.365 -34.548 1.00 23.72 47 THR D CA 1
ATOM 6087 C C . THR D 1 71 ? 64.157 8.104 -33.945 1.00 22.48 47 THR D C 1
ATOM 6088 O O . THR D 1 71 ? 64.510 6.965 -34.280 1.00 21.63 47 THR D O 1
ATOM 6092 N N . VAL D 1 72 ? 63.180 8.331 -33.081 1.00 21.56 48 VAL D N 1
ATOM 6093 C CA . VAL D 1 72 ? 62.360 7.258 -32.532 1.00 21.04 48 VAL D CA 1
ATOM 6094 C C . VAL D 1 72 ? 61.739 6.418 -33.627 1.00 21.71 48 VAL D C 1
ATOM 6095 O O . VAL D 1 72 ? 61.785 5.186 -33.584 1.00 20.77 48 VAL D O 1
ATOM 6099 N N . GLU D 1 73 ? 61.208 7.092 -34.642 1.00 22.59 49 GLU D N 1
ATOM 6100 C CA . GLU D 1 73 ? 60.454 6.426 -35.674 1.00 23.80 49 GLU D CA 1
ATOM 6101 C C . GLU D 1 73 ? 61.371 5.473 -36.455 1.00 22.89 49 GLU D C 1
ATOM 6102 O O . GLU D 1 73 ? 60.991 4.362 -36.773 1.00 22.81 49 GLU D O 1
ATOM 6108 N N . GLU D 1 74 ? 62.599 5.891 -36.723 1.00 22.97 50 GLU D N 1
ATOM 6109 C CA . GLU D 1 74 ? 63.559 5.026 -37.429 1.00 23.56 50 GLU D CA 1
ATOM 6110 C C . GLU D 1 74 ? 64.008 3.818 -36.613 1.00 23.28 50 GLU D C 1
ATOM 6111 O O . GLU D 1 74 ? 64.154 2.719 -37.147 1.00 23.17 50 GLU D O 1
ATOM 6117 N N . ALA D 1 75 ? 64.196 4.026 -35.305 1.00 21.40 51 ALA D N 1
ATOM 6118 C CA . ALA D 1 75 ? 64.534 2.927 -34.409 1.00 20.67 51 ALA D CA 1
ATOM 6119 C C . ALA D 1 75 ? 63.398 1.914 -34.375 1.00 19.97 51 ALA D C 1
ATOM 6120 O O . ALA D 1 75 ? 63.641 0.712 -34.415 1.00 19.87 51 ALA D O 1
ATOM 6122 N N . VAL D 1 76 ? 62.172 2.402 -34.249 1.00 20.28 52 VAL D N 1
ATOM 6123 C CA . VAL D 1 76 ? 61.001 1.554 -34.179 1.00 20.50 52 VAL D CA 1
ATOM 6124 C C . VAL D 1 76 ? 60.864 0.710 -35.447 1.00 21.55 52 VAL D C 1
ATOM 6125 O O . VAL D 1 76 ? 60.652 -0.499 -35.380 1.00 21.39 52 VAL D O 1
ATOM 6129 N N . THR D 1 77 ? 60.958 1.352 -36.609 1.00 22.21 53 THR D N 1
ATOM 6130 C CA . THR D 1 77 ? 60.883 0.622 -37.872 1.00 23.47 53 THR D CA 1
ATOM 6131 C C . THR D 1 77 ? 61.970 -0.454 -37.923 1.00 23.55 53 THR D C 1
ATOM 6132 O O . THR D 1 77 ? 61.696 -1.607 -38.265 1.00 23.67 53 THR D O 1
ATOM 6136 N N . ALA D 1 78 ? 63.192 -0.101 -37.527 1.00 23.52 54 ALA D N 1
ATOM 6137 C CA . ALA D 1 78 ? 64.289 -1.068 -37.512 1.00 22.77 54 ALA D CA 1
ATOM 6138 C C . ALA D 1 78 ? 64.033 -2.237 -36.554 1.00 22.84 54 ALA D C 1
ATOM 6139 O O . ALA D 1 78 ? 64.180 -3.408 -36.910 1.00 21.91 54 ALA D O 1
ATOM 6149 N N . LYS D 1 80 ? 61.313 -3.361 -35.294 1.00 21.91 56 LYS D N 1
ATOM 6150 C CA . LYS D 1 80 ? 60.239 -4.229 -35.786 1.00 23.13 56 LYS D CA 1
ATOM 6151 C C . LYS D 1 80 ? 60.740 -5.210 -36.839 1.00 22.69 56 LYS D C 1
ATOM 6152 O O . LYS D 1 80 ? 60.368 -6.388 -36.816 1.00 22.77 56 LYS D O 1
ATOM 6158 N N . ALA D 1 81 ? 61.598 -4.739 -37.738 1.00 23.14 57 ALA D N 1
ATOM 6159 C CA . ALA D 1 81 ? 62.188 -5.595 -38.786 1.00 24.04 57 ALA D CA 1
ATOM 6160 C C . ALA D 1 81 ? 63.064 -6.704 -38.196 1.00 23.69 57 ALA D C 1
ATOM 6161 O O . ALA D 1 81 ? 62.981 -7.864 -38.625 1.00 24.31 57 ALA D O 1
ATOM 6163 N N . TYR D 1 82 ? 63.916 -6.348 -37.224 1.00 22.93 58 TYR D N 1
ATOM 6164 C CA . TYR D 1 82 ? 64.715 -7.351 -36.511 1.00 22.64 58 TYR D CA 1
ATOM 6165 C C . TYR D 1 82 ? 63.770 -8.374 -35.872 1.00 22.14 58 TYR D C 1
ATOM 6166 O O . TYR D 1 82 ? 63.944 -9.565 -36.069 1.00 22.83 58 TYR D O 1
ATOM 6175 N N . GLY D 1 83 ? 62.761 -7.904 -35.142 1.00 22.98 59 GLY D N 1
ATOM 6176 C CA . GLY D 1 83 ? 61.859 -8.790 -34.402 1.00 22.98 59 GLY D CA 1
ATOM 6177 C C . GLY D 1 83 ? 61.115 -9.814 -35.244 1.00 24.41 59 GLY D C 1
ATOM 6178 O O . GLY D 1 83 ? 60.915 -10.951 -34.835 1.00 23.55 59 GLY D O 1
ATOM 6179 N N . LYS D 1 84 ? 60.691 -9.379 -36.425 1.00 25.12 60 LYS D N 1
ATOM 6180 C CA . LYS D 1 84 ? 60.058 -10.261 -37.397 1.00 26.96 60 LYS D CA 1
ATOM 6181 C C . LYS D 1 84 ? 60.884 -11.519 -37.718 1.00 26.77 60 LYS D C 1
ATOM 6182 O O . LYS D 1 84 ? 60.328 -12.576 -38.002 1.00 27.39 60 LYS D O 1
ATOM 6188 N N . GLU D 1 85 ? 62.204 -11.378 -37.706 1.00 26.01 61 GLU D N 1
ATOM 6189 C CA . GLU D 1 85 ? 63.134 -12.456 -38.046 1.00 25.93 61 GLU D CA 1
ATOM 6190 C C . GLU D 1 85 ? 63.547 -13.373 -36.885 1.00 25.24 61 GLU D C 1
ATOM 6191 O O . GLU D 1 85 ? 63.980 -14.513 -37.121 1.00 25.03 61 GLU D O 1
ATOM 6197 N N . ILE D 1 86 ? 63.411 -12.890 -35.651 1.00 23.64 62 ILE D N 1
ATOM 6198 C CA . ILE D 1 86 ? 63.930 -13.594 -34.474 1.00 23.51 62 ILE D CA 1
ATOM 6199 C C . ILE D 1 86 ? 62.872 -13.696 -33.382 1.00 23.51 62 ILE D C 1
ATOM 6200 O O . ILE D 1 86 ? 63.160 -13.557 -32.188 1.00 21.75 62 ILE D O 1
ATOM 6205 N N . ASP D 1 87 ? 61.618 -13.918 -33.782 1.00 23.57 63 ASP D N 1
ATOM 6206 C CA . ASP D 1 87 ? 60.575 -14.243 -32.814 1.00 24.07 63 ASP D CA 1
ATOM 6207 C C . ASP D 1 87 ? 60.444 -13.145 -31.719 1.00 23.07 63 ASP D C 1
ATOM 6208 O O . ASP D 1 87 ? 60.236 -13.453 -30.548 1.00 24.56 63 ASP D O 1
ATOM 6213 N N . ASP D 1 88 ? 60.593 -11.884 -32.138 1.00 21.56 64 ASP D N 1
ATOM 6214 C CA . ASP D 1 88 ? 60.421 -10.712 -31.278 1.00 21.29 64 ASP D CA 1
ATOM 6215 C C . ASP D 1 88 ? 61.444 -10.643 -30.145 1.00 19.71 64 ASP D C 1
ATOM 6216 O O . ASP D 1 88 ? 61.227 -9.887 -29.172 1.00 17.09 64 ASP D O 1
ATOM 6221 N N . ALA D 1 89 ? 62.547 -11.379 -30.284 1.00 17.33 65 ALA D N 1
ATOM 6222 C CA . ALA D 1 89 ? 63.592 -11.484 -29.224 1.00 15.66 65 ALA D CA 1
ATOM 6223 C C . ALA D 1 89 ? 64.530 -10.277 -29.216 1.00 14.91 65 ALA D C 1
ATOM 6224 O O . ALA D 1 89 ? 65.736 -10.432 -29.238 1.00 15.65 65 ALA D O 1
ATOM 6226 N N . VAL D 1 90 ? 63.975 -9.083 -29.265 1.00 14.13 66 VAL D N 1
ATOM 6227 C CA . VAL D 1 90 ? 64.759 -7.844 -29.337 1.00 14.24 66 VAL D CA 1
ATOM 6228 C C . VAL D 1 90 ? 64.870 -7.205 -27.979 1.00 13.20 66 VAL D C 1
ATOM 6229 O O . VAL D 1 90 ? 63.878 -7.130 -27.234 1.00 12.98 66 VAL D O 1
ATOM 6233 N N . SER D 1 91 ? 66.086 -6.774 -27.660 1.00 11.96 67 SER D N 1
ATOM 6234 C CA . SER D 1 91 ? 66.350 -5.997 -26.458 1.00 12.21 67 SER D CA 1
ATOM 6235 C C . SER D 1 91 ? 66.569 -4.552 -26.890 1.00 12.15 67 SER D C 1
ATOM 6236 O O . SER D 1 91 ? 67.526 -4.261 -27.633 1.00 13.19 67 SER D O 1
ATOM 6239 N N . ILE D 1 92 ? 65.726 -3.635 -26.400 1.00 11.96 68 ILE D N 1
ATOM 6240 C CA . ILE D 1 92 ? 65.839 -2.245 -26.764 1.00 11.72 68 ILE D CA 1
ATOM 6241 C C . ILE D 1 92 ? 66.931 -1.610 -25.937 1.00 11.45 68 ILE D C 1
ATOM 6242 O O . ILE D 1 92 ? 66.840 -1.635 -24.698 1.00 11.45 68 ILE D O 1
ATOM 6247 N N . GLY D 1 93 ? 67.972 -1.088 -26.603 1.00 12.43 69 GLY D N 1
ATOM 6248 C CA . GLY D 1 93 ? 69.175 -0.602 -25.939 1.00 12.90 69 GLY D CA 1
ATOM 6249 C C . GLY D 1 93 ? 69.270 0.899 -25.838 1.00 14.06 69 GLY D C 1
ATOM 6250 O O . GLY D 1 93 ? 68.782 1.631 -26.714 1.00 14.00 69 GLY D O 1
ATOM 6251 N N . LEU D 1 94 ? 69.887 1.359 -24.753 1.00 15.65 70 LEU D N 1
ATOM 6252 C CA . LEU D 1 94 ? 70.325 2.756 -24.622 1.00 17.44 70 LEU D CA 1
ATOM 6253 C C . LEU D 1 94 ? 71.545 3.000 -25.528 1.00 20.44 70 LEU D C 1
ATOM 6254 O O . LEU D 1 94 ? 71.504 3.839 -26.408 1.00 23.30 70 LEU D O 1
ATOM 6259 N N . GLY D 1 95 ? 72.584 2.197 -25.354 1.00 23.25 71 GLY D N 1
ATOM 6260 C CA . GLY D 1 95 ? 73.833 2.348 -26.144 1.00 25.63 71 GLY D CA 1
ATOM 6261 C C . GLY D 1 95 ? 74.907 3.227 -25.515 1.00 27.98 71 GLY D C 1
ATOM 6262 O O . GLY D 1 95 ? 76.108 3.021 -25.787 1.00 31.29 71 GLY D O 1
ATOM 6263 N N . ASP D 1 98 ? 74.044 4.625 -21.904 1.00 24.29 74 ASP D N 1
ATOM 6264 C CA . ASP D 1 98 ? 74.091 6.073 -22.157 1.00 22.77 74 ASP D CA 1
ATOM 6265 C C . ASP D 1 98 ? 72.797 6.738 -21.723 1.00 21.41 74 ASP D C 1
ATOM 6266 O O . ASP D 1 98 ? 71.753 6.567 -22.348 1.00 20.90 74 ASP D O 1
ATOM 6271 N N . ASN D 1 99 ? 72.861 7.492 -20.635 1.00 17.95 75 ASN D N 1
ATOM 6272 C CA . ASN D 1 99 ? 71.644 7.939 -19.977 1.00 16.64 75 ASN D CA 1
ATOM 6273 C C . ASN D 1 99 ? 70.902 9.000 -20.768 1.00 17.06 75 ASN D C 1
ATOM 6274 O O . ASN D 1 99 ? 69.708 9.229 -20.541 1.00 14.49 75 ASN D O 1
ATOM 6279 N N . ARG D 1 100 ? 71.572 9.595 -21.762 1.00 17.76 76 ARG D N 1
ATOM 6280 C CA . ARG D 1 100 ? 70.907 10.559 -22.652 1.00 18.06 76 ARG D CA 1
ATOM 6281 C C . ARG D 1 100 ? 69.860 9.877 -23.576 1.00 17.09 76 ARG D C 1
ATOM 6282 O O . ARG D 1 100 ? 68.948 10.505 -24.109 1.00 17.64 76 ARG D O 1
ATOM 6290 N N . GLN D 1 101 ? 69.958 8.570 -23.700 1.00 13.68 77 GLN D N 1
ATOM 6291 C CA . GLN D 1 101 ? 68.999 7.785 -24.478 1.00 13.92 77 GLN D CA 1
ATOM 6292 C C . GLN D 1 101 ? 67.805 7.287 -23.678 1.00 12.44 77 GLN D C 1
ATOM 6293 O O . GLN D 1 101 ? 66.884 6.691 -24.228 1.00 11.24 77 GLN D O 1
ATOM 6299 N N . ALA D 1 102 ? 67.757 7.587 -22.383 1.00 11.84 78 ALA D N 1
ATOM 6300 C CA . ALA D 1 102 ? 66.666 7.089 -21.529 1.00 11.37 78 ALA D CA 1
ATOM 6301 C C . ALA D 1 102 ? 65.292 7.579 -22.023 1.00 11.02 78 ALA D C 1
ATOM 6302 O O . ALA D 1 102 ? 64.325 6.810 -22.087 1.00 11.03 78 ALA D O 1
ATOM 6304 N N . ALA D 1 103 ? 65.200 8.848 -22.371 1.00 11.59 79 ALA D N 1
ATOM 6305 C CA . ALA D 1 103 ? 63.956 9.410 -22.814 1.00 11.94 79 ALA D CA 1
ATOM 6306 C C . ALA D 1 103 ? 63.556 8.846 -24.178 1.00 12.17 79 ALA D C 1
ATOM 6307 O O . ALA D 1 103 ? 62.380 8.663 -24.457 1.00 12.95 79 ALA D O 1
ATOM 6309 N N . VAL D 1 104 ? 64.546 8.553 -25.003 1.00 11.68 80 VAL D N 1
ATOM 6310 C CA . VAL D 1 104 ? 64.322 7.963 -26.322 1.00 12.15 80 VAL D CA 1
ATOM 6311 C C . VAL D 1 104 ? 63.726 6.582 -26.164 1.00 11.92 80 VAL D C 1
ATOM 6312 O O . VAL D 1 104 ? 62.735 6.249 -26.804 1.00 12.94 80 VAL D O 1
ATOM 6316 N N . VAL D 1 105 ? 64.313 5.774 -25.274 1.00 10.74 81 VAL D N 1
ATOM 6317 C CA . VAL D 1 105 ? 63.805 4.444 -25.028 1.00 10.48 81 VAL D CA 1
ATOM 6318 C C . VAL D 1 105 ? 62.397 4.448 -24.469 1.00 10.18 81 VAL D C 1
ATOM 6319 O O . VAL D 1 105 ? 61.565 3.659 -24.876 1.00 11.15 81 VAL D O 1
ATOM 6323 N N . ALA D 1 106 ? 62.124 5.393 -23.583 1.00 11.52 82 ALA D N 1
ATOM 6324 C CA . ALA D 1 106 ? 60.783 5.549 -23.030 1.00 11.69 82 ALA D CA 1
ATOM 6325 C C . ALA D 1 106 ? 59.776 5.849 -24.103 1.00 12.47 82 ALA D C 1
ATOM 6326 O O . ALA D 1 106 ? 58.653 5.317 -24.042 1.00 13.31 82 ALA D O 1
ATOM 6328 N N . GLU D 1 107 ? 60.202 6.637 -25.094 1.00 13.54 83 GLU D N 1
ATOM 6329 C CA . GLU D 1 107 ? 59.306 6.978 -26.190 1.00 14.08 83 GLU D CA 1
ATOM 6330 C C . GLU D 1 107 ? 59.129 5.795 -27.149 1.00 14.10 83 GLU D C 1
ATOM 6331 O O . GLU D 1 107 ? 58.000 5.511 -27.586 1.00 14.23 83 GLU D O 1
ATOM 6337 N N . ILE D 1 108 ? 60.223 5.096 -27.478 1.00 12.41 84 ILE D N 1
ATOM 6338 C CA . ILE D 1 108 ? 60.137 3.884 -28.310 1.00 13.85 84 ILE D CA 1
ATOM 6339 C C . ILE D 1 108 ? 59.107 2.913 -27.727 1.00 13.78 84 ILE D C 1
ATOM 6340 O O . ILE D 1 108 ? 58.365 2.291 -28.475 1.00 13.88 84 ILE D O 1
ATOM 6345 N N . ALA D 1 109 ? 59.037 2.771 -26.408 1.00 13.80 85 ALA D N 1
ATOM 6346 C CA . ALA D 1 109 ? 58.125 1.823 -25.767 1.00 13.56 85 ALA D CA 1
ATOM 6347 C C . ALA D 1 109 ? 56.635 2.077 -26.028 1.00 15.66 85 ALA D C 1
ATOM 6348 O O . ALA D 1 109 ? 55.838 1.150 -25.920 1.00 16.84 85 ALA D O 1
ATOM 6350 N N . LYS D 1 110 ? 56.277 3.303 -26.386 1.00 16.12 86 LYS D N 1
ATOM 6351 C CA . LYS D 1 110 ? 54.914 3.591 -26.803 1.00 17.66 86 LYS D CA 1
ATOM 6352 C C . LYS D 1 110 ? 54.545 2.818 -28.058 1.00 18.88 86 LYS D C 1
ATOM 6353 O O . LYS D 1 110 ? 53.363 2.527 -28.288 1.00 20.46 86 LYS D O 1
ATOM 6359 N N . HIS D 1 111 ? 55.540 2.515 -28.877 1.00 18.61 87 HIS D N 1
ATOM 6360 C CA . HIS D 1 111 ? 55.345 2.014 -30.233 1.00 19.12 87 HIS D CA 1
ATOM 6361 C C . HIS D 1 111 ? 55.805 0.575 -30.469 1.00 19.79 87 HIS D C 1
ATOM 6362 O O . HIS D 1 111 ? 55.321 -0.058 -31.386 1.00 21.50 87 HIS D O 1
ATOM 6369 N N . TYR D 1 112 ? 56.776 0.093 -29.687 1.00 18.46 88 TYR D N 1
ATOM 6370 C CA . TYR D 1 112 ? 57.370 -1.231 -29.866 1.00 18.41 88 TYR D CA 1
ATOM 6371 C C . TYR D 1 112 ? 57.853 -1.736 -28.506 1.00 17.75 88 TYR D C 1
ATOM 6372 O O . TYR D 1 112 ? 58.724 -1.107 -27.902 1.00 17.35 88 TYR D O 1
ATOM 6381 N N . PRO D 1 113 ? 57.295 -2.845 -28.009 1.00 18.46 89 PRO D N 1
ATOM 6382 C CA . PRO D 1 113 ? 57.734 -3.354 -26.712 1.00 19.31 89 PRO D CA 1
ATOM 6383 C C . PRO D 1 113 ? 58.991 -4.231 -26.729 1.00 18.24 89 PRO D C 1
ATOM 6384 O O . PRO D 1 113 ? 59.575 -4.494 -25.668 1.00 19.30 89 PRO D O 1
ATOM 6388 N N . GLY D 1 114 ? 59.383 -4.741 -27.897 1.00 17.76 90 GLY D N 1
ATOM 6389 C CA . GLY D 1 114 ? 60.356 -5.836 -27.967 1.00 17.91 90 GLY D CA 1
ATOM 6390 C C . GLY D 1 114 ? 60.014 -6.973 -26.998 1.00 17.61 90 GLY D C 1
ATOM 6391 O O . GLY D 1 114 ? 58.845 -7.238 -26.680 1.00 18.25 90 GLY D O 1
ATOM 6392 N N . SER D 1 115 ? 61.047 -7.655 -26.514 1.00 17.22 91 SER D N 1
ATOM 6393 C CA . SER D 1 115 ? 60.898 -8.627 -25.439 1.00 16.57 91 SER D CA 1
ATOM 6394 C C . SER D 1 115 ? 61.547 -8.107 -24.143 1.00 13.97 91 SER D C 1
ATOM 6395 O O . SER D 1 115 ? 61.244 -8.584 -23.061 1.00 13.97 91 SER D O 1
ATOM 6398 N N . HIS D 1 116 ? 62.454 -7.154 -24.275 1.00 11.49 92 HIS D N 1
ATOM 6399 C CA . HIS D 1 116 ? 63.312 -6.757 -23.188 1.00 11.32 92 HIS D CA 1
ATOM 6400 C C . HIS D 1 116 ? 63.715 -5.319 -23.439 1.00 10.85 92 HIS D C 1
ATOM 6401 O O . HIS D 1 116 ? 64.014 -4.932 -24.565 1.00 10.35 92 HIS D O 1
ATOM 6408 N N . ILE D 1 117 ? 63.714 -4.509 -22.389 1.00 9.58 93 ILE D N 1
ATOM 6409 C CA . ILE D 1 117 ? 64.006 -3.082 -22.495 1.00 9.00 93 ILE D CA 1
ATOM 6410 C C . ILE D 1 117 ? 65.048 -2.706 -21.443 1.00 8.39 93 ILE D C 1
ATOM 6411 O O . ILE D 1 117 ? 64.837 -2.952 -20.238 1.00 9.03 93 ILE D O 1
ATOM 6416 N N . ASN D 1 118 ? 66.141 -2.081 -21.876 1.00 8.51 94 ASN D N 1
ATOM 6417 C CA . ASN D 1 118 ? 67.148 -1.530 -20.974 1.00 8.86 94 ASN D CA 1
ATOM 6418 C C . ASN D 1 118 ? 66.712 -0.131 -20.613 1.00 9.05 94 ASN D C 1
ATOM 6419 O O . ASN D 1 118 ? 66.465 0.708 -21.495 1.00 9.65 94 ASN D O 1
ATOM 6424 N N . GLN D 1 119 ? 66.742 0.198 -19.329 1.00 7.85 95 GLN D N 1
ATOM 6425 C CA . GLN D 1 119 ? 66.377 1.533 -18.891 1.00 8.06 95 GLN D CA 1
ATOM 6426 C C . GLN D 1 119 ? 67.147 1.951 -17.662 1.00 8.76 95 GLN D C 1
ATOM 6427 O O . GLN D 1 119 ? 67.555 1.111 -16.876 1.00 9.99 95 GLN D O 1
ATOM 6433 N N . VAL D 1 120 ? 67.337 3.249 -17.503 1.00 8.36 96 VAL D N 1
ATOM 6434 C CA . VAL D 1 120 ? 67.935 3.806 -16.288 1.00 8.77 96 VAL D CA 1
ATOM 6435 C C . VAL D 1 120 ? 66.881 3.895 -15.187 1.00 7.49 96 VAL D C 1
ATOM 6436 O O . VAL D 1 120 ? 65.685 4.026 -15.452 1.00 6.88 96 VAL D O 1
ATOM 6440 N N . PHE D 1 121 ? 67.313 3.784 -13.930 1.00 7.30 97 PHE D N 1
ATOM 6441 C CA . PHE D 1 121 ? 66.422 3.721 -12.778 1.00 6.37 97 PHE D CA 1
ATOM 6442 C C . PHE D 1 121 ? 65.294 4.754 -12.833 1.00 7.00 97 PHE D C 1
ATOM 6443 O O . PHE D 1 121 ? 64.116 4.391 -12.724 1.00 7.16 97 PHE D O 1
ATOM 6451 N N . PRO D 1 122 ? 65.584 6.046 -12.982 1.00 6.13 98 PRO D N 1
ATOM 6452 C CA . PRO D 1 122 ? 64.466 6.995 -12.892 1.00 6.14 98 PRO D CA 1
ATOM 6453 C C . PRO D 1 122 ? 63.491 7.010 -14.061 1.00 8.19 98 PRO D C 1
ATOM 6454 O O . PRO D 1 122 ? 62.427 7.634 -13.971 1.00 11.85 98 PRO D O 1
ATOM 6458 N N . SER D 1 123 ? 63.798 6.318 -15.149 1.00 7.19 99 SER D N 1
ATOM 6459 C CA . SER D 1 123 ? 62.933 6.268 -16.324 1.00 7.94 99 SER D CA 1
ATOM 6460 C C . SER D 1 123 ? 62.106 4.997 -16.422 1.00 7.14 99 SER D C 1
ATOM 6461 O O . SER D 1 123 ? 61.308 4.845 -17.374 1.00 7.99 99 SER D O 1
ATOM 6464 N N . VAL D 1 124 ? 62.227 4.119 -15.417 1.00 7.11 100 VAL D N 1
ATOM 6465 C CA . VAL D 1 124 ? 61.491 2.838 -15.443 1.00 7.67 100 VAL D CA 1
ATOM 6466 C C . VAL D 1 124 ? 59.978 3.085 -15.431 1.00 7.85 100 VAL D C 1
ATOM 6467 O O . VAL D 1 124 ? 59.249 2.472 -16.232 1.00 8.32 100 VAL D O 1
ATOM 6471 N N . GLY D 1 125 ? 59.500 3.980 -14.579 1.00 8.05 101 GLY D N 1
ATOM 6472 C CA . GLY D 1 125 ? 58.051 4.116 -14.459 1.00 9.38 101 GLY D CA 1
ATOM 6473 C C . GLY D 1 125 ? 57.465 4.759 -15.677 1.00 9.07 101 GLY D C 1
ATOM 6474 O O . GLY D 1 125 ? 56.372 4.365 -16.103 1.00 9.66 101 GLY D O 1
ATOM 6475 N N . ALA D 1 126 ? 58.104 5.746 -16.295 1.00 9.60 102 ALA D N 1
ATOM 6476 C CA . ALA D 1 126 ? 57.635 6.292 -17.561 1.00 8.94 102 ALA D CA 1
ATOM 6477 C C . ALA D 1 126 ? 57.551 5.220 -18.610 1.00 8.80 102 ALA D C 1
ATOM 6478 O O . ALA D 1 126 ? 56.613 5.163 -19.416 1.00 10.01 102 ALA D O 1
ATOM 6480 N N . THR D 1 127 ? 58.575 4.367 -18.666 1.00 9.29 103 THR D N 1
ATOM 6481 C CA . THR D 1 127 ? 58.638 3.315 -19.704 1.00 8.91 103 THR D CA 1
ATOM 6482 C C . THR D 1 127 ? 57.506 2.310 -19.508 1.00 9.36 103 THR D C 1
ATOM 6483 O O . THR D 1 127 ? 56.774 1.962 -20.455 1.00 10.20 103 THR D O 1
ATOM 6487 N N . ARG D 1 128 ? 57.314 1.874 -18.276 1.00 9.08 104 ARG D N 1
ATOM 6488 C CA . ARG D 1 128 ? 56.214 0.967 -17.978 1.00 9.57 104 ARG D CA 1
ATOM 6489 C C . ARG D 1 128 ? 54.865 1.585 -18.393 1.00 10.22 104 ARG D C 1
ATOM 6490 O O . ARG D 1 128 ? 54.027 0.945 -19.031 1.00 11.34 104 ARG D O 1
ATOM 6498 N N . ALA D 1 129 ? 54.651 2.842 -18.054 1.00 9.85 105 ALA D N 1
ATOM 6499 C CA . ALA D 1 129 ? 53.391 3.493 -18.321 1.00 10.37 105 ALA D CA 1
ATOM 6500 C C . ALA D 1 129 ? 53.195 3.577 -19.818 1.00 12.19 105 ALA D C 1
ATOM 6501 O O . ALA D 1 129 ? 52.062 3.349 -20.335 1.00 13.10 105 ALA D O 1
ATOM 6503 N N . ASN D 1 130 ? 54.249 3.940 -20.542 1.00 12.23 106 ASN D N 1
ATOM 6504 C CA . ASN D 1 130 ? 54.179 4.043 -21.988 1.00 12.93 106 ASN D CA 1
ATOM 6505 C C . ASN D 1 130 ? 53.859 2.733 -22.712 1.00 14.59 106 ASN D C 1
ATOM 6506 O O . ASN D 1 130 ? 53.327 2.753 -23.798 1.00 15.30 106 ASN D O 1
ATOM 6511 N N . LEU D 1 131 ? 54.207 1.609 -22.120 1.00 13.91 107 LEU D N 1
ATOM 6512 C CA . LEU D 1 131 ? 53.889 0.323 -22.729 1.00 15.44 107 LEU D CA 1
ATOM 6513 C C . LEU D 1 131 ? 52.397 0.107 -22.788 1.00 18.67 107 LEU D C 1
ATOM 6514 O O . LEU D 1 131 ? 51.919 -0.636 -23.660 1.00 19.04 107 LEU D O 1
ATOM 6519 N N . GLY D 1 132 ? 51.670 0.721 -21.853 1.00 20.91 108 GLY D N 1
ATOM 6520 C CA . GLY D 1 132 ? 50.213 0.642 -21.812 1.00 24.20 108 GLY D CA 1
ATOM 6521 C C . GLY D 1 132 ? 49.789 -0.773 -21.484 1.00 26.48 108 GLY D C 1
ATOM 6522 O O . GLY D 1 132 ? 50.169 -1.353 -20.458 1.00 26.76 108 GLY D O 1
ATOM 6523 N N . GLU D 1 133 ? 48.995 -1.313 -22.395 1.00 29.81 109 GLU D N 1
ATOM 6524 C CA . GLU D 1 133 ? 48.527 -2.694 -22.344 1.00 32.30 109 GLU D CA 1
ATOM 6525 C C . GLU D 1 133 ? 49.548 -3.724 -22.871 1.00 32.22 109 GLU D C 1
ATOM 6526 O O . GLU D 1 133 ? 49.357 -4.932 -22.687 1.00 33.17 109 GLU D O 1
ATOM 6532 N N . LYS D 1 134 ? 50.607 -3.269 -23.540 1.00 31.20 110 LYS D N 1
ATOM 6533 C CA . LYS D 1 134 ? 51.634 -4.196 -24.058 1.00 30.51 110 LYS D CA 1
ATOM 6534 C C . LYS D 1 134 ? 52.499 -4.723 -22.905 1.00 30.13 110 LYS D C 1
ATOM 6535 O O . LYS D 1 134 ? 52.780 -3.997 -21.949 1.00 31.09 110 LYS D O 1
ATOM 6541 N N . ASP D 1 135 ? 52.883 -5.991 -22.986 1.00 29.16 111 ASP D N 1
ATOM 6542 C CA . ASP D 1 135 ? 53.741 -6.631 -21.984 1.00 28.59 111 ASP D CA 1
ATOM 6543 C C . ASP D 1 135 ? 55.185 -6.478 -22.459 1.00 25.34 111 ASP D C 1
ATOM 6544 O O . ASP D 1 135 ? 55.470 -6.597 -23.651 1.00 25.32 111 ASP D O 1
ATOM 6549 N N . SER D 1 136 ? 56.096 -6.207 -21.527 1.00 20.42 112 SER D N 1
ATOM 6550 C CA . SER D 1 136 ? 57.518 -6.323 -21.808 1.00 17.33 112 SER D CA 1
ATOM 6551 C C . SER D 1 136 ? 58.247 -6.361 -20.467 1.00 15.61 112 SER D C 1
ATOM 6552 O O . SER D 1 136 ? 57.683 -6.084 -19.431 1.00 15.15 112 SER D O 1
ATOM 6555 N N . TRP D 1 137 ? 59.515 -6.697 -20.526 1.00 12.36 113 TRP D N 1
ATOM 6556 C CA . TRP D 1 137 ? 60.372 -6.812 -19.349 1.00 10.40 113 TRP D CA 1
ATOM 6557 C C . TRP D 1 137 ? 61.293 -5.616 -19.380 1.00 10.10 113 TRP D C 1
ATOM 6558 O O . TRP D 1 137 ? 61.990 -5.408 -20.363 1.00 11.51 113 TRP D O 1
ATOM 6569 N N . ILE D 1 138 ? 61.322 -4.851 -18.291 1.00 7.54 114 ILE D N 1
ATOM 6570 C CA . ILE D 1 138 ? 62.136 -3.630 -18.205 1.00 8.61 114 ILE D CA 1
ATOM 6571 C C . ILE D 1 138 ? 63.141 -3.804 -17.107 1.00 7.58 114 ILE D C 1
ATOM 6572 O O . ILE D 1 138 ? 62.785 -4.089 -15.967 1.00 9.06 114 ILE D O 1
ATOM 6577 N N . ASN D 1 139 ? 64.419 -3.608 -17.426 1.00 7.46 115 ASN D N 1
ATOM 6578 C CA . ASN D 1 139 ? 65.450 -3.594 -16.376 1.00 7.46 115 ASN D CA 1
ATOM 6579 C C . ASN D 1 139 ? 65.655 -2.193 -15.815 1.00 6.98 115 ASN D C 1
ATOM 6580 O O . ASN D 1 139 ? 65.165 -1.192 -16.393 1.00 8.11 115 ASN D O 1
ATOM 6585 N N . SER D 1 140 ? 66.384 -2.096 -14.697 1.00 7.40 116 SER D N 1
ATOM 6586 C CA . SER D 1 140 ? 66.653 -0.802 -14.076 1.00 7.39 116 SER D CA 1
ATOM 6587 C C . SER D 1 140 ? 68.119 -0.733 -13.776 1.00 6.13 116 SER D C 1
ATOM 6588 O O . SER D 1 140 ? 68.643 -1.515 -12.950 1.00 7.41 116 SER D O 1
ATOM 6591 N N . LEU D 1 141 ? 68.802 0.193 -14.440 1.00 6.58 117 LEU D N 1
ATOM 6592 C CA . LEU D 1 141 ? 70.236 0.352 -14.258 1.00 7.51 117 LEU D CA 1
ATOM 6593 C C . LEU D 1 141 ? 70.576 0.926 -12.890 1.00 6.52 117 LEU D C 1
ATOM 6594 O O . LEU D 1 141 ? 70.145 2.045 -12.524 1.00 6.91 117 LEU D O 1
ATOM 6599 N N . VAL D 1 142 ? 71.325 0.173 -12.102 1.00 5.94 118 VAL D N 1
ATOM 6600 C CA . VAL D 1 142 ? 71.860 0.596 -10.828 1.00 6.36 118 VAL D CA 1
ATOM 6601 C C . VAL D 1 142 ? 73.323 0.200 -10.795 1.00 6.25 118 VAL D C 1
ATOM 6602 O O . VAL D 1 142 ? 73.741 -0.769 -11.456 1.00 5.61 118 VAL D O 1
ATOM 6606 N N . SER D 1 143 ? 74.122 0.936 -10.042 1.00 6.30 119 SER D N 1
ATOM 6607 C CA . SER D 1 143 ? 75.588 0.843 -10.145 1.00 6.44 119 SER D CA 1
ATOM 6608 C C . SER D 1 143 ? 76.321 0.432 -8.902 1.00 6.94 119 SER D C 1
ATOM 6609 O O . SER D 1 143 ? 75.879 0.756 -7.779 1.00 6.69 119 SER D O 1
ATOM 6612 N N . PRO D 1 144 ? 77.495 -0.229 -9.071 1.00 7.54 120 PRO D N 1
ATOM 6613 C CA . PRO D 1 144 ? 78.369 -0.462 -7.929 1.00 7.51 120 PRO D CA 1
ATOM 6614 C C . PRO D 1 144 ? 78.756 0.854 -7.248 1.00 8.32 120 PRO D C 1
ATOM 6615 O O . PRO D 1 144 ? 78.850 1.886 -7.924 1.00 9.27 120 PRO D O 1
ATOM 6619 N N . THR D 1 145 ? 79.023 0.801 -5.960 1.00 8.43 121 THR D N 1
ATOM 6620 C CA . THR D 1 145 ? 79.241 1.988 -5.112 1.00 8.86 121 THR D CA 1
ATOM 6621 C C . THR D 1 145 ? 80.553 1.949 -4.357 1.00 10.10 121 THR D C 1
ATOM 6622 O O . THR D 1 145 ? 80.896 2.953 -3.722 1.00 12.00 121 THR D O 1
ATOM 6626 N N . GLY D 1 146 ? 81.232 0.805 -4.365 1.00 10.66 122 GLY D N 1
ATOM 6627 C CA . GLY D 1 146 ? 82.331 0.544 -3.457 1.00 11.68 122 GLY D CA 1
ATOM 6628 C C . GLY D 1 146 ? 81.942 0.234 -2.038 1.00 12.10 122 GLY D C 1
ATOM 6629 O O . GLY D 1 146 ? 82.842 0.123 -1.191 1.00 14.81 122 GLY D O 1
ATOM 6630 N N . LYS D 1 147 ? 80.631 0.054 -1.788 1.00 9.81 123 LYS D N 1
ATOM 6631 C CA . LYS D 1 147 ? 80.076 -0.224 -0.461 1.00 10.30 123 LYS D CA 1
ATOM 6632 C C . LYS D 1 147 ? 79.199 -1.471 -0.586 1.00 9.18 123 LYS D C 1
ATOM 6633 O O . LYS D 1 147 ? 78.115 -1.430 -1.160 1.00 9.36 123 LYS D O 1
ATOM 6639 N N . VAL D 1 148 ? 79.663 -2.582 -0.053 1.00 8.82 124 VAL D N 1
ATOM 6640 C CA . VAL D 1 148 ? 78.928 -3.810 -0.124 1.00 8.42 124 VAL D CA 1
ATOM 6641 C C . VAL D 1 148 ? 77.569 -3.637 0.501 1.00 7.29 124 VAL D C 1
ATOM 6642 O O . VAL D 1 148 ? 77.457 -3.141 1.627 1.00 9.86 124 VAL D O 1
ATOM 6646 N N . GLY D 1 149 ? 76.531 -4.097 -0.232 1.00 7.47 125 GLY D N 1
ATOM 6647 C CA . GLY D 1 149 ? 75.149 -4.033 0.221 1.00 8.23 125 GLY D CA 1
ATOM 6648 C C . GLY D 1 149 ? 74.396 -2.827 -0.317 1.00 7.72 125 GLY D C 1
ATOM 6649 O O . GLY D 1 149 ? 73.195 -2.707 -0.078 1.00 8.07 125 GLY D O 1
ATOM 6650 N N . TYR D 1 150 ? 75.046 -1.957 -1.086 1.00 7.48 126 TYR D N 1
ATOM 6651 C CA . TYR D 1 150 ? 74.486 -0.660 -1.470 1.00 7.51 126 TYR D CA 1
ATOM 6652 C C . TYR D 1 150 ? 74.698 -0.438 -2.942 1.00 7.64 126 TYR D C 1
ATOM 6653 O O . TYR D 1 150 ? 75.780 -0.721 -3.482 1.00 8.92 126 TYR D O 1
ATOM 6662 N N . VAL D 1 151 ? 73.654 0.076 -3.592 1.00 6.09 127 VAL D N 1
ATOM 6663 C CA . VAL D 1 151 ? 73.699 0.407 -4.995 1.00 6.11 127 VAL D CA 1
ATOM 6664 C C . VAL D 1 151 ? 73.389 1.884 -5.232 1.00 5.71 127 VAL D C 1
ATOM 6665 O O . VAL D 1 151 ? 72.710 2.536 -4.455 1.00 6.89 127 VAL D O 1
ATOM 6669 N N . ASN D 1 152 ? 73.926 2.398 -6.348 1.00 5.70 128 ASN D N 1
ATOM 6670 C CA . ASN D 1 152 ? 73.729 3.785 -6.784 1.00 5.52 128 ASN D CA 1
ATOM 6671 C C . ASN D 1 152 ? 72.559 3.786 -7.769 1.00 5.43 128 ASN D C 1
ATOM 6672 O O . ASN D 1 152 ? 72.657 3.192 -8.845 1.00 6.23 128 ASN D O 1
ATOM 6677 N N . ILE D 1 153 ? 71.454 4.433 -7.409 1.00 5.01 129 ILE D N 1
ATOM 6678 C CA . ILE D 1 153 ? 70.247 4.490 -8.219 1.00 5.04 129 ILE D CA 1
ATOM 6679 C C . ILE D 1 153 ? 70.132 5.801 -9.023 1.00 5.38 129 ILE D C 1
ATOM 6680 O O . ILE D 1 153 ? 69.190 6.015 -9.795 1.00 4.72 129 ILE D O 1
ATOM 6685 N N . SER D 1 154 ? 71.128 6.676 -8.863 1.00 5.29 130 SER D N 1
ATOM 6686 C CA . SER D 1 154 ? 71.212 7.979 -9.528 1.00 5.59 130 SER D CA 1
ATOM 6687 C C . SER D 1 154 ? 71.749 7.871 -10.952 1.00 6.43 130 SER D C 1
ATOM 6688 O O . SER D 1 154 ? 72.815 8.454 -11.264 1.00 7.15 130 SER D O 1
ATOM 6691 N N . THR D 1 155 ? 71.060 7.144 -11.823 1.00 6.04 131 THR D N 1
ATOM 6692 C CA . THR D 1 155 ? 71.588 6.744 -13.100 1.00 6.32 131 THR D CA 1
ATOM 6693 C C . THR D 1 155 ? 70.908 7.406 -14.282 1.00 7.61 131 THR D C 1
ATOM 6694 O O . THR D 1 155 ? 71.200 7.055 -15.428 1.00 8.56 131 THR D O 1
ATOM 6698 N N . GLY D 1 156 ? 70.056 8.378 -14.038 1.00 6.57 132 GLY D N 1
ATOM 6699 C CA . GLY D 1 156 ? 69.514 9.215 -15.117 1.00 7.91 132 GLY D CA 1
ATOM 6700 C C . GLY D 1 156 ? 70.390 10.405 -15.433 1.00 8.21 132 GLY D C 1
ATOM 6701 O O . GLY D 1 156 ? 71.378 10.647 -14.758 1.00 8.88 132 GLY D O 1
ATOM 6702 N N . PRO D 1 157 ? 70.013 11.201 -16.433 1.00 8.02 133 PRO D N 1
ATOM 6703 C CA . PRO D 1 157 ? 70.922 12.310 -16.834 1.00 9.62 133 PRO D CA 1
ATOM 6704 C C . PRO D 1 157 ? 71.177 13.329 -15.745 1.00 9.16 133 PRO D C 1
ATOM 6705 O O . PRO D 1 157 ? 72.313 13.792 -15.585 1.00 9.89 133 PRO D O 1
ATOM 6709 N N . ILE D 1 158 ? 70.148 13.774 -15.040 1.00 8.74 134 ILE D N 1
ATOM 6710 C CA . ILE D 1 158 ? 70.284 14.790 -14.027 1.00 8.32 134 ILE D CA 1
ATOM 6711 C C . ILE D 1 158 ? 70.865 14.189 -12.760 1.00 8.66 134 ILE D C 1
ATOM 6712 O O . ILE D 1 158 ? 71.778 14.723 -12.140 1.00 8.68 134 ILE D O 1
ATOM 6717 N N . SER D 1 159 ? 70.360 13.032 -12.376 1.00 7.23 135 SER D N 1
ATOM 6718 C CA . SER D 1 159 ? 70.846 12.371 -11.185 1.00 6.21 135 SER D CA 1
ATOM 6719 C C . SER D 1 159 ? 72.314 11.972 -11.292 1.00 6.93 135 SER D C 1
ATOM 6720 O O . SER D 1 159 ? 73.055 12.108 -10.307 1.00 7.53 135 SER D O 1
ATOM 6723 N N . ALA D 1 160 ? 72.756 11.484 -12.457 1.00 7.27 136 ALA D N 1
ATOM 6724 C CA . ALA D 1 160 ? 74.156 11.100 -12.585 1.00 7.26 136 ALA D CA 1
ATOM 6725 C C . ALA D 1 160 ? 75.093 12.293 -12.569 1.00 8.79 136 ALA D C 1
ATOM 6726 O O . ALA D 1 160 ? 76.309 12.112 -12.387 1.00 10.93 136 ALA D O 1
ATOM 6728 N N . ALA D 1 161 ? 74.582 13.486 -12.814 1.00 8.58 137 ALA D N 1
ATOM 6729 C CA . ALA D 1 161 ? 75.370 14.712 -12.787 1.00 9.59 137 ALA D CA 1
ATOM 6730 C C . ALA D 1 161 ? 75.411 15.357 -11.414 1.00 10.70 137 ALA D C 1
ATOM 6731 O O . ALA D 1 161 ? 76.080 16.397 -11.233 1.00 12.00 137 ALA D O 1
ATOM 6733 N N . GLY D 1 162 ? 74.759 14.772 -10.406 1.00 9.39 138 GLY D N 1
ATOM 6734 C CA . GLY D 1 162 ? 74.806 15.361 -9.100 1.00 9.01 138 GLY D CA 1
ATOM 6735 C C . GLY D 1 162 ? 76.162 15.242 -8.474 1.00 8.65 138 GLY D C 1
ATOM 6736 O O . GLY D 1 162 ? 76.971 14.351 -8.793 1.00 9.88 138 GLY D O 1
ATOM 6737 N N . GLU D 1 163 ? 76.381 16.092 -7.484 1.00 9.09 139 GLU D N 1
ATOM 6738 C CA . GLU D 1 163 ? 77.651 16.033 -6.726 1.00 10.08 139 GLU D CA 1
ATOM 6739 C C . GLU D 1 163 ? 77.783 14.765 -5.914 1.00 10.66 139 GLU D C 1
ATOM 6740 O O . GLU D 1 163 ? 78.879 14.237 -5.748 1.00 11.04 139 GLU D O 1
ATOM 6746 N N . GLU D 1 164 ? 76.682 14.346 -5.321 1.00 9.95 140 GLU D N 1
ATOM 6747 C CA . GLU D 1 164 ? 76.550 13.078 -4.592 1.00 9.88 140 GLU D CA 1
ATOM 6748 C C . GLU D 1 164 ? 75.487 12.226 -5.298 1.00 8.83 140 GLU D C 1
ATOM 6749 O O . GLU D 1 164 ? 74.702 12.718 -6.084 1.00 8.39 140 GLU D O 1
ATOM 6755 N N . LYS D 1 165 ? 75.502 10.925 -5.013 1.00 8.31 141 LYS D N 1
ATOM 6756 C CA . LYS D 1 165 ? 74.598 9.958 -5.567 1.00 7.89 141 LYS D CA 1
ATOM 6757 C C . LYS D 1 165 ? 73.730 9.356 -4.457 1.00 7.36 141 LYS D C 1
ATOM 6758 O O . LYS D 1 165 ? 74.087 9.313 -3.274 1.00 8.70 141 LYS D O 1
ATOM 6764 N N . ALA D 1 166 ? 72.525 8.915 -4.840 1.00 6.97 142 ALA D N 1
ATOM 6765 C CA . ALA D 1 166 ? 71.661 8.151 -3.947 1.00 6.07 142 ALA D CA 1
ATOM 6766 C C . ALA D 1 166 ? 72.159 6.726 -3.841 1.00 7.67 142 ALA D C 1
ATOM 6767 O O . ALA D 1 166 ? 71.968 5.920 -4.767 1.00 7.81 142 ALA D O 1
ATOM 6769 N N . ILE D 1 167 ? 72.782 6.441 -2.709 1.00 8.47 143 ILE D N 1
ATOM 6770 C CA . ILE D 1 167 ? 73.422 5.158 -2.427 1.00 9.02 143 ILE D CA 1
ATOM 6771 C C . ILE D 1 167 ? 72.565 4.457 -1.380 1.00 8.22 143 ILE D C 1
ATOM 6772 O O . ILE D 1 167 ? 72.401 4.939 -0.243 1.00 10.25 143 ILE D O 1
ATOM 6777 N N . VAL D 1 168 ? 71.893 3.399 -1.802 1.00 7.53 144 VAL D N 1
ATOM 6778 C CA . VAL D 1 168 ? 70.799 2.812 -1.014 1.00 7.77 144 VAL D CA 1
ATOM 6779 C C . VAL D 1 168 ? 70.968 1.315 -0.856 1.00 7.45 144 VAL D C 1
ATOM 6780 O O . VAL D 1 168 ? 71.581 0.646 -1.698 1.00 7.03 144 VAL D O 1
ATOM 6784 N N . PRO D 1 169 ? 70.413 0.738 0.250 1.00 7.16 145 PRO D N 1
ATOM 6785 C CA . PRO D 1 169 ? 70.508 -0.719 0.355 1.00 7.85 145 PRO D CA 1
ATOM 6786 C C . PRO D 1 169 ? 69.882 -1.413 -0.842 1.00 7.55 145 PRO D C 1
ATOM 6787 O O . PRO D 1 169 ? 68.853 -0.983 -1.368 1.00 6.80 145 PRO D O 1
ATOM 6791 N N . ILE D 1 170 ? 70.461 -2.520 -1.280 1.00 6.47 146 ILE D N 1
ATOM 6792 C CA . ILE D 1 170 ? 70.016 -3.208 -2.460 1.00 6.74 146 ILE D CA 1
ATOM 6793 C C . ILE D 1 170 ? 68.502 -3.498 -2.415 1.00 6.30 146 ILE D C 1
ATOM 6794 O O . ILE D 1 170 ? 67.784 -3.259 -3.389 1.00 7.52 146 ILE D O 1
ATOM 6799 N N . LYS D 1 171 ? 68.010 -4.025 -1.290 1.00 6.08 147 LYS D N 1
ATOM 6800 C CA . LYS D 1 171 ? 66.596 -4.396 -1.213 1.00 7.60 147 LYS D CA 1
ATOM 6801 C C . LYS D 1 171 ? 65.700 -3.169 -1.310 1.00 7.34 147 LYS D C 1
ATOM 6802 O O . LYS D 1 171 ? 64.542 -3.293 -1.762 1.00 7.99 147 LYS D O 1
ATOM 6808 N N . THR D 1 172 ? 66.173 -2.004 -0.895 1.00 6.85 148 THR D N 1
ATOM 6809 C CA . THR D 1 172 ? 65.345 -0.788 -1.055 1.00 6.71 148 THR D CA 1
ATOM 6810 C C . THR D 1 172 ? 65.255 -0.354 -2.490 1.00 6.82 148 THR D C 1
ATOM 6811 O O . THR D 1 172 ? 64.224 0.165 -2.961 1.00 7.11 148 THR D O 1
ATOM 6815 N N . ALA D 1 173 ? 66.312 -0.597 -3.262 1.00 6.23 149 ALA D N 1
ATOM 6816 C CA . ALA D 1 173 ? 66.262 -0.380 -4.705 1.00 5.63 149 ALA D CA 1
ATOM 6817 C C . ALA D 1 173 ? 65.296 -1.297 -5.381 1.00 5.76 149 ALA D C 1
ATOM 6818 O O . ALA D 1 173 ? 64.534 -0.898 -6.231 1.00 7.34 149 ALA D O 1
ATOM 6820 N N . ILE D 1 174 ? 65.336 -2.582 -5.029 1.00 6.30 150 ILE D N 1
ATOM 6821 C CA . ILE D 1 174 ? 64.420 -3.559 -5.591 1.00 6.66 150 ILE D CA 1
ATOM 6822 C C . ILE D 1 174 ? 62.968 -3.154 -5.332 1.00 6.52 150 ILE D C 1
ATOM 6823 O O . ILE D 1 174 ? 62.142 -3.155 -6.282 1.00 7.24 150 ILE D O 1
ATOM 6828 N N . ALA D 1 175 ? 62.647 -2.731 -4.108 1.00 6.58 151 ALA D N 1
ATOM 6829 C CA . ALA D 1 175 ? 61.273 -2.326 -3.802 1.00 6.26 151 ALA D CA 1
ATOM 6830 C C . ALA D 1 175 ? 60.843 -1.119 -4.645 1.00 7.39 151 ALA D C 1
ATOM 6831 O O . ALA D 1 175 ? 59.716 -1.073 -5.156 1.00 8.08 151 ALA D O 1
ATOM 6833 N N . LEU D 1 176 ? 61.739 -0.146 -4.805 1.00 6.64 152 LEU D N 1
ATOM 6834 C CA . LEU D 1 176 ? 61.445 1.018 -5.661 1.00 6.44 152 LEU D CA 1
ATOM 6835 C C . LEU D 1 176 ? 61.249 0.620 -7.097 1.00 6.64 152 LEU D C 1
ATOM 6836 O O . LEU D 1 176 ? 60.322 1.110 -7.724 1.00 7.27 152 LEU D O 1
ATOM 6841 N N . VAL D 1 177 ? 62.105 -0.256 -7.636 1.00 7.12 153 VAL D N 1
ATOM 6842 C CA . VAL D 1 177 ? 61.945 -0.696 -9.002 1.00 6.75 153 VAL D CA 1
ATOM 6843 C C . VAL D 1 177 ? 60.590 -1.378 -9.182 1.00 6.78 153 VAL D C 1
ATOM 6844 O O . VAL D 1 177 ? 59.910 -1.205 -10.184 1.00 8.71 153 VAL D O 1
ATOM 6848 N N . ARG D 1 178 ? 60.200 -2.202 -8.219 1.00 8.11 154 ARG D N 1
ATOM 6849 C CA . ARG D 1 178 ? 58.906 -2.860 -8.297 1.00 9.47 154 ARG D CA 1
ATOM 6850 C C . ARG D 1 178 ? 57.779 -1.824 -8.291 1.00 9.14 154 ARG D C 1
ATOM 6851 O O . ARG D 1 178 ? 56.839 -1.944 -9.084 1.00 10.77 154 ARG D O 1
ATOM 6859 N N . ASP D 1 179 ? 57.877 -0.806 -7.435 1.00 7.89 155 ASP D N 1
ATOM 6860 C CA . ASP D 1 179 ? 56.849 0.238 -7.411 1.00 8.92 155 ASP D CA 1
ATOM 6861 C C . ASP D 1 179 ? 56.810 1.001 -8.734 1.00 10.36 155 ASP D C 1
ATOM 6862 O O . ASP D 1 179 ? 55.766 1.556 -9.096 1.00 12.35 155 ASP D O 1
ATOM 6880 N N . GLY D 1 181 ? 57.505 -0.464 -11.707 1.00 10.85 157 GLY D N 1
ATOM 6881 C CA . GLY D 1 181 ? 57.094 -1.446 -12.716 1.00 12.16 157 GLY D CA 1
ATOM 6882 C C . GLY D 1 181 ? 58.217 -2.122 -13.474 1.00 11.91 157 GLY D C 1
ATOM 6883 O O . GLY D 1 181 ? 58.031 -2.601 -14.571 1.00 14.13 157 GLY D O 1
ATOM 6884 N N . GLY D 1 182 ? 59.403 -2.179 -12.885 1.00 9.22 158 GLY D N 1
ATOM 6885 C CA . GLY D 1 182 ? 60.499 -2.913 -13.494 1.00 8.62 158 GLY D CA 1
ATOM 6886 C C . GLY D 1 182 ? 60.612 -4.345 -13.023 1.00 9.33 158 GLY D C 1
ATOM 6887 O O . GLY D 1 182 ? 60.010 -4.738 -12.005 1.00 11.06 158 GLY D O 1
ATOM 6888 N N . ASN D 1 183 ? 61.440 -5.107 -13.729 1.00 8.80 159 ASN D N 1
ATOM 6889 C CA . ASN D 1 183 ? 61.520 -6.555 -13.595 1.00 9.51 159 ASN D CA 1
ATOM 6890 C C . ASN D 1 183 ? 62.836 -7.079 -13.069 1.00 8.31 159 ASN D C 1
ATOM 6891 O O . ASN D 1 183 ? 62.911 -8.243 -12.704 1.00 9.47 159 ASN D O 1
ATOM 6896 N N . SER D 1 184 ? 63.884 -6.268 -13.080 1.00 8.13 160 SER D N 1
ATOM 6897 C CA . SER D 1 184 ? 65.209 -6.736 -12.742 1.00 7.91 160 SER D CA 1
ATOM 6898 C C . SER D 1 184 ? 66.066 -5.533 -12.441 1.00 7.54 160 SER D C 1
ATOM 6899 O O . SER D 1 184 ? 65.729 -4.380 -12.775 1.00 7.84 160 SER D O 1
ATOM 6902 N N . LEU D 1 185 ? 67.211 -5.798 -11.832 1.00 7.68 161 LEU D N 1
ATOM 6903 C CA . LEU D 1 185 ? 68.294 -4.843 -11.716 1.00 7.43 161 LEU D CA 1
ATOM 6904 C C . LEU D 1 185 ? 69.280 -5.115 -12.838 1.00 6.98 161 LEU D C 1
ATOM 6905 O O . LEU D 1 185 ? 69.720 -6.246 -12.959 1.00 8.35 161 LEU D O 1
ATOM 6910 N N . LYS D 1 186 ? 69.683 -4.089 -13.589 1.00 7.31 162 LYS D N 1
ATOM 6911 C CA . LYS D 1 186 ? 70.811 -4.171 -14.483 1.00 7.58 162 LYS D CA 1
ATOM 6912 C C . LYS D 1 186 ? 71.979 -3.603 -13.726 1.00 7.51 162 LYS D C 1
ATOM 6913 O O . LYS D 1 186 ? 72.010 -2.411 -13.435 1.00 7.77 162 LYS D O 1
ATOM 6919 N N . TYR D 1 187 ? 72.943 -4.435 -13.346 1.00 6.53 163 TYR D N 1
ATOM 6920 C CA . TYR D 1 187 ? 74.007 -4.023 -12.474 1.00 7.13 163 TYR D CA 1
ATOM 6921 C C . TYR D 1 187 ? 75.199 -3.670 -13.312 1.00 6.39 163 TYR D C 1
ATOM 6922 O O . TYR D 1 187 ? 75.851 -4.531 -13.893 1.00 7.37 163 TYR D O 1
ATOM 6931 N N . PHE D 1 188 ? 75.499 -2.387 -13.405 1.00 6.87 164 PHE D N 1
ATOM 6932 C CA . PHE D 1 188 ? 76.419 -1.821 -14.436 1.00 7.11 164 PHE D CA 1
ATOM 6933 C C . PHE D 1 188 ? 76.957 -0.521 -13.901 1.00 8.19 164 PHE D C 1
ATOM 6934 O O . PHE D 1 188 ? 76.190 0.230 -13.324 1.00 7.61 164 PHE D O 1
ATOM 6942 N N . PRO D 1 189 ? 78.218 -0.192 -14.116 1.00 7.51 165 PRO D N 1
ATOM 6943 C CA . PRO D 1 189 ? 79.246 -0.969 -14.794 1.00 8.16 165 PRO D CA 1
ATOM 6944 C C . PRO D 1 189 ? 80.028 -1.846 -13.832 1.00 7.96 165 PRO D C 1
ATOM 6945 O O . PRO D 1 189 ? 80.591 -1.415 -12.859 1.00 9.38 165 PRO D O 1
ATOM 6957 N N . LYS D 1 191 ? 82.796 -3.574 -14.459 1.00 10.11 167 LYS D N 1
ATOM 6958 C CA . LYS D 1 191 ? 84.242 -3.627 -14.678 1.00 10.80 167 LYS D CA 1
ATOM 6959 C C . LYS D 1 191 ? 84.739 -5.078 -14.446 1.00 11.05 167 LYS D C 1
ATOM 6960 O O . LYS D 1 191 ? 85.746 -5.309 -13.787 1.00 11.18 167 LYS D O 1
ATOM 6966 N N . GLY D 1 192 ? 84.015 -6.036 -15.027 1.00 9.73 168 GLY D N 1
ATOM 6967 C CA . GLY D 1 192 ? 84.414 -7.432 -14.899 1.00 10.03 168 GLY D CA 1
ATOM 6968 C C . GLY D 1 192 ? 84.205 -7.931 -13.478 1.00 10.61 168 GLY D C 1
ATOM 6969 O O . GLY D 1 192 ? 83.061 -8.001 -12.989 1.00 10.61 168 GLY D O 1
ATOM 6970 N N . LEU D 1 193 ? 85.310 -8.291 -12.830 1.00 11.12 169 LEU D N 1
ATOM 6971 C CA . LEU D 1 193 ? 85.280 -8.777 -11.455 1.00 10.08 169 LEU D CA 1
ATOM 6972 C C . LEU D 1 193 ? 85.797 -7.739 -10.473 1.00 9.88 169 LEU D C 1
ATOM 6973 O O . LEU D 1 193 ? 86.014 -8.058 -9.304 1.00 10.59 169 LEU D O 1
ATOM 6978 N N . ALA D 1 194 ? 85.941 -6.489 -10.905 1.00 10.23 170 ALA D N 1
ATOM 6979 C CA . ALA D 1 194 ? 86.496 -5.472 -10.006 1.00 10.48 170 ALA D CA 1
ATOM 6980 C C . ALA D 1 194 ? 85.622 -5.202 -8.772 1.00 10.69 170 ALA D C 1
ATOM 6981 O O . ALA D 1 194 ? 86.129 -4.691 -7.758 1.00 12.47 170 ALA D O 1
ATOM 6983 N N . HIS D 1 195 ? 84.324 -5.501 -8.873 1.00 9.48 171 HIS D N 1
ATOM 6984 C CA . HIS D 1 195 ? 83.357 -5.300 -7.778 1.00 8.32 171 HIS D CA 1
ATOM 6985 C C . HIS D 1 195 ? 82.742 -6.650 -7.356 1.00 8.47 171 HIS D C 1
ATOM 6986 O O . HIS D 1 195 ? 81.562 -6.735 -7.031 1.00 8.36 171 HIS D O 1
ATOM 6993 N N . GLU D 1 196 ? 83.540 -7.726 -7.390 1.00 8.14 172 GLU D N 1
ATOM 6994 C CA . GLU D 1 196 ? 83.008 -9.078 -7.122 1.00 8.38 172 GLU D CA 1
ATOM 6995 C C . GLU D 1 196 ? 82.287 -9.202 -5.774 1.00 6.57 172 GLU D C 1
ATOM 6996 O O . GLU D 1 196 ? 81.181 -9.759 -5.744 1.00 7.37 172 GLU D O 1
ATOM 7002 N N . GLU D 1 197 ? 82.879 -8.759 -4.676 1.00 8.03 173 GLU D N 1
ATOM 7003 C CA . GLU D 1 197 ? 82.224 -8.865 -3.350 1.00 7.50 173 GLU D CA 1
ATOM 7004 C C . GLU D 1 197 ? 80.874 -8.137 -3.366 1.00 8.05 173 GLU D C 1
ATOM 7005 O O . GLU D 1 197 ? 79.850 -8.654 -2.904 1.00 8.29 173 GLU D O 1
ATOM 7011 N N . GLU D 1 198 ? 80.852 -6.960 -3.962 1.00 7.18 174 GLU D N 1
ATOM 7012 C CA . GLU D 1 198 ? 79.615 -6.204 -4.086 1.00 6.62 174 GLU D CA 1
ATOM 7013 C C . GLU D 1 198 ? 78.585 -6.987 -4.898 1.00 6.85 174 GLU D C 1
ATOM 7014 O O . GLU D 1 198 ? 77.370 -7.042 -4.534 1.00 6.83 174 GLU D O 1
ATOM 7020 N N . TYR D 1 199 ? 79.016 -7.517 -6.043 1.00 6.62 175 TYR D N 1
ATOM 7021 C CA . TYR D 1 199 ? 78.125 -8.227 -6.948 1.00 5.99 175 TYR D CA 1
ATOM 7022 C C . TYR D 1 199 ? 77.524 -9.434 -6.267 1.00 5.87 175 TYR D C 1
ATOM 7023 O O . TYR D 1 199 ? 76.344 -9.709 -6.409 1.00 6.08 175 TYR D O 1
ATOM 7032 N N . ARG D 1 200 ? 78.331 -10.186 -5.541 1.00 6.82 176 ARG D N 1
ATOM 7033 C CA . ARG D 1 200 ? 77.800 -11.331 -4.841 1.00 6.80 176 ARG D CA 1
ATOM 7034 C C . ARG D 1 200 ? 76.728 -10.956 -3.819 1.00 7.42 176 ARG D C 1
ATOM 7035 O O . ARG D 1 200 ? 75.785 -11.643 -3.677 1.00 7.52 176 ARG D O 1
ATOM 7043 N N . ALA D 1 201 ? 76.921 -9.840 -3.154 1.00 7.06 177 ALA D N 1
ATOM 7044 C CA . ALA D 1 201 ? 75.897 -9.353 -2.225 1.00 6.89 177 ALA D CA 1
ATOM 7045 C C . ALA D 1 201 ? 74.606 -8.908 -2.922 1.00 6.89 177 ALA D C 1
ATOM 7046 O O . ALA D 1 201 ? 73.486 -9.142 -2.405 1.00 7.99 177 ALA D O 1
ATOM 7048 N N . VAL D 1 202 ? 74.744 -8.301 -4.105 1.00 7.23 178 VAL D N 1
ATOM 7049 C CA . VAL D 1 202 ? 73.608 -7.959 -4.942 1.00 6.68 178 VAL D CA 1
ATOM 7050 C C . VAL D 1 202 ? 72.864 -9.245 -5.347 1.00 5.99 178 VAL D C 1
ATOM 7051 O O . VAL D 1 202 ? 71.618 -9.313 -5.273 1.00 6.80 178 VAL D O 1
ATOM 7055 N N . ALA D 1 203 ? 73.613 -10.255 -5.801 1.00 7.06 179 ALA D N 1
ATOM 7056 C CA . ALA D 1 203 ? 72.973 -11.524 -6.149 1.00 6.74 179 ALA D CA 1
ATOM 7057 C C . ALA D 1 203 ? 72.228 -12.138 -4.996 1.00 6.99 179 ALA D C 1
ATOM 7058 O O . ALA D 1 203 ? 71.083 -12.599 -5.151 1.00 8.29 179 ALA D O 1
ATOM 7060 N N . LYS D 1 204 ? 72.833 -12.156 -3.819 1.00 7.86 180 LYS D N 1
ATOM 7061 C CA . LYS D 1 204 ? 72.162 -12.742 -2.639 1.00 8.81 180 LYS D CA 1
ATOM 7062 C C . LYS D 1 204 ? 70.870 -11.992 -2.335 1.00 8.22 180 LYS D C 1
ATOM 7063 O O . LYS D 1 204 ? 69.830 -12.619 -2.072 1.00 9.48 180 LYS D O 1
ATOM 7069 N N . ALA D 1 205 ? 70.917 -10.657 -2.377 1.00 7.98 181 ALA D N 1
ATOM 7070 C CA . ALA D 1 205 ? 69.712 -9.868 -2.115 1.00 8.39 181 ALA D CA 1
ATOM 7071 C C . ALA D 1 205 ? 68.626 -10.122 -3.160 1.00 8.24 181 ALA D C 1
ATOM 7072 O O . ALA D 1 205 ? 67.410 -10.252 -2.827 1.00 8.59 181 ALA D O 1
ATOM 7074 N N . CYS D 1 206 ? 68.998 -10.198 -4.439 1.00 7.80 182 CYS D N 1
ATOM 7075 C CA . CYS D 1 206 ? 68.041 -10.436 -5.490 1.00 7.65 182 CYS D CA 1
ATOM 7076 C C . CYS D 1 206 ? 67.391 -11.816 -5.269 1.00 8.11 182 CYS D C 1
ATOM 7077 O O . CYS D 1 206 ? 66.165 -11.952 -5.398 1.00 9.40 182 CYS D O 1
ATOM 7080 N N . ALA D 1 207 ? 68.169 -12.819 -4.937 1.00 7.71 183 ALA D N 1
ATOM 7081 C CA . ALA D 1 207 ? 67.623 -14.151 -4.651 1.00 8.33 183 ALA D CA 1
ATOM 7082 C C . ALA D 1 207 ? 66.644 -14.126 -3.496 1.00 8.71 183 ALA D C 1
ATOM 7083 O O . ALA D 1 207 ? 65.561 -14.669 -3.630 1.00 11.07 183 ALA D O 1
ATOM 7085 N N . GLU D 1 208 ? 66.996 -13.453 -2.421 1.00 9.57 184 GLU D N 1
ATOM 7086 C CA . GLU D 1 208 ? 66.118 -13.362 -1.248 1.00 10.65 184 GLU D CA 1
ATOM 7087 C C . GLU D 1 208 ? 64.789 -12.684 -1.535 1.00 11.55 184 GLU D C 1
ATOM 7088 O O . GLU D 1 208 ? 63.758 -13.057 -0.929 1.00 12.81 184 GLU D O 1
ATOM 7094 N N . GLU D 1 209 ? 64.799 -11.710 -2.447 1.00 10.32 185 GLU D N 1
ATOM 7095 C CA . GLU D 1 209 ? 63.599 -10.967 -2.803 1.00 11.19 185 GLU D CA 1
ATOM 7096 C C . GLU D 1 209 ? 62.898 -11.488 -3.996 1.00 10.99 185 GLU D C 1
ATOM 7097 O O . GLU D 1 209 ? 61.889 -10.932 -4.416 1.00 11.38 185 GLU D O 1
ATOM 7103 N N . GLY D 1 210 ? 63.386 -12.573 -4.589 1.00 10.53 186 GLY D N 1
ATOM 7104 C CA . GLY D 1 210 ? 62.726 -13.139 -5.769 1.00 10.01 186 GLY D CA 1
ATOM 7105 C C . GLY D 1 210 ? 62.794 -12.277 -7.013 1.00 10.39 186 GLY D C 1
ATOM 7106 O O . GLY D 1 210 ? 61.872 -12.269 -7.815 1.00 11.99 186 GLY D O 1
ATOM 7107 N N . PHE D 1 211 ? 63.880 -11.522 -7.152 1.00 9.93 187 PHE D N 1
ATOM 7108 C CA . PHE D 1 211 ? 64.061 -10.553 -8.207 1.00 9.03 187 PHE D CA 1
ATOM 7109 C C . PHE D 1 211 ? 65.208 -10.939 -9.140 1.00 9.03 187 PHE D C 1
ATOM 7110 O O . PHE D 1 211 ? 66.183 -11.579 -8.710 1.00 10.52 187 PHE D O 1
ATOM 7118 N N . ALA D 1 212 ? 65.079 -10.562 -10.401 1.00 8.34 188 ALA D N 1
ATOM 7119 C CA . ALA D 1 212 ? 66.039 -10.943 -11.449 1.00 8.52 188 ALA D CA 1
ATOM 7120 C C . ALA D 1 212 ? 67.224 -9.969 -11.507 1.00 7.66 188 ALA D C 1
ATOM 7121 O O . ALA D 1 212 ? 67.170 -8.841 -10.996 1.00 8.25 188 ALA D O 1
ATOM 7123 N N . LEU D 1 213 ? 68.317 -10.414 -12.113 1.00 6.65 189 LEU D N 1
ATOM 7124 C CA . LEU D 1 213 ? 69.566 -9.698 -12.085 1.00 6.24 189 LEU D CA 1
ATOM 7125 C C . LEU D 1 213 ? 70.222 -9.803 -13.456 1.00 6.94 189 LEU D C 1
ATOM 7126 O O . LEU D 1 213 ? 70.294 -10.876 -14.030 1.00 8.09 189 LEU D O 1
ATOM 7131 N N . GLU D 1 214 ? 70.817 -8.704 -13.921 1.00 6.13 190 GLU D N 1
ATOM 7132 C CA . GLU D 1 214 ? 71.436 -8.602 -15.229 1.00 7.28 190 GLU D CA 1
ATOM 7133 C C . GLU D 1 214 ? 72.815 -8.023 -15.104 1.00 7.93 190 GLU D C 1
ATOM 7134 O O . GLU D 1 214 ? 72.997 -6.825 -15.263 1.00 7.88 190 GLU D O 1
ATOM 7140 N N . PRO D 1 215 ? 73.830 -8.865 -14.865 1.00 6.94 191 PRO D N 1
ATOM 7141 C CA . PRO D 1 215 ? 75.176 -8.372 -14.752 1.00 7.43 191 PRO D CA 1
ATOM 7142 C C . PRO D 1 215 ? 75.695 -7.837 -16.068 1.00 7.67 191 PRO D C 1
ATOM 7143 O O . PRO D 1 215 ? 75.552 -8.513 -17.091 1.00 7.90 191 PRO D O 1
ATOM 7147 N N . THR D 1 216 ? 76.310 -6.659 -16.062 1.00 6.80 192 THR D N 1
ATOM 7148 C CA . THR D 1 216 ? 76.812 -6.002 -17.255 1.00 7.76 192 THR D CA 1
ATOM 7149 C C . THR D 1 216 ? 78.071 -5.198 -16.990 1.00 8.27 192 THR D C 1
ATOM 7150 O O . THR D 1 216 ? 78.149 -4.497 -15.960 1.00 7.57 192 THR D O 1
ATOM 7154 N N . GLY D 1 217 ? 78.989 -5.197 -17.950 1.00 8.97 193 GLY D N 1
ATOM 7155 C CA . GLY D 1 217 ? 80.117 -4.273 -17.970 1.00 8.99 193 GLY D CA 1
ATOM 7156 C C . GLY D 1 217 ? 81.409 -5.019 -17.789 1.00 9.84 193 GLY D C 1
ATOM 7157 O O . GLY D 1 217 ? 81.705 -5.527 -16.704 1.00 9.76 193 GLY D O 1
ATOM 7158 N N . GLY D 1 218 ? 82.169 -5.130 -18.870 1.00 10.13 194 GLY D N 1
ATOM 7159 C CA . GLY D 1 218 ? 83.427 -5.812 -18.847 1.00 10.57 194 GLY D CA 1
ATOM 7160 C C . GLY D 1 218 ? 83.373 -7.310 -18.733 1.00 10.16 194 GLY D C 1
ATOM 7161 O O . GLY D 1 218 ? 84.341 -7.943 -18.306 1.00 11.87 194 GLY D O 1
ATOM 7162 N N . ILE D 1 219 ? 82.248 -7.890 -19.100 1.00 10.25 195 ILE D N 1
ATOM 7163 C CA . ILE D 1 219 ? 82.114 -9.332 -19.102 1.00 9.64 195 ILE D CA 1
ATOM 7164 C C . ILE D 1 219 ? 82.701 -9.828 -20.401 1.00 12.03 195 ILE D C 1
ATOM 7165 O O . ILE D 1 219 ? 82.401 -9.277 -21.480 1.00 12.64 195 ILE D O 1
ATOM 7170 N N . ASP D 1 220 ? 83.523 -10.864 -20.279 1.00 12.00 196 ASP D N 1
ATOM 7171 C CA . ASP D 1 220 ? 84.228 -11.433 -21.418 1.00 14.15 196 ASP D CA 1
ATOM 7172 C C . ASP D 1 220 ? 84.271 -12.935 -21.279 1.00 14.79 196 ASP D C 1
ATOM 7173 O O . ASP D 1 220 ? 83.770 -13.492 -20.319 1.00 13.47 196 ASP D O 1
ATOM 7178 N N . LYS D 1 221 ? 84.902 -13.608 -22.227 1.00 15.59 197 LYS D N 1
ATOM 7179 C CA . LYS D 1 221 ? 84.883 -15.053 -22.215 1.00 17.15 197 LYS D CA 1
ATOM 7180 C C . LYS D 1 221 ? 85.627 -15.623 -21.016 1.00 17.04 197 LYS D C 1
ATOM 7181 O O . LYS D 1 221 ? 85.346 -16.757 -20.620 1.00 19.43 197 LYS D O 1
ATOM 7187 N N . GLU D 1 222 ? 86.518 -14.850 -20.404 1.00 16.96 198 GLU D N 1
ATOM 7188 C CA . GLU D 1 222 ? 87.351 -15.314 -19.306 1.00 18.18 198 GLU D CA 1
ATOM 7189 C C . GLU D 1 222 ? 86.690 -15.181 -17.946 1.00 16.53 198 GLU D C 1
ATOM 7190 O O . GLU D 1 222 ? 87.013 -15.923 -17.022 1.00 19.53 198 GLU D O 1
ATOM 7196 N N . ASN D 1 223 ? 85.759 -14.243 -17.787 1.00 13.12 199 ASN D N 1
ATOM 7197 C CA . ASN D 1 223 ? 85.072 -14.065 -16.490 1.00 11.79 199 ASN D CA 1
ATOM 7198 C C . ASN D 1 223 ? 83.594 -14.423 -16.511 1.00 10.39 199 ASN D C 1
ATOM 7199 O O . ASN D 1 223 ? 82.942 -14.361 -15.471 1.00 10.03 199 ASN D O 1
ATOM 7204 N N . PHE D 1 224 ? 83.069 -14.787 -17.679 1.00 10.07 200 PHE D N 1
ATOM 7205 C CA . PHE D 1 224 ? 81.645 -15.081 -17.818 1.00 9.35 200 PHE D CA 1
ATOM 7206 C C . PHE D 1 224 ? 81.223 -16.218 -16.879 1.00 9.52 200 PHE D C 1
ATOM 7207 O O . PHE D 1 224 ? 80.242 -16.089 -16.153 1.00 9.81 200 PHE D O 1
ATOM 7215 N N . GLU D 1 225 ? 81.938 -17.335 -16.922 1.00 9.80 201 GLU D N 1
ATOM 7216 C CA . GLU D 1 225 ? 81.571 -18.463 -16.049 1.00 10.86 201 GLU D CA 1
ATOM 7217 C C . GLU D 1 225 ? 81.534 -18.065 -14.554 1.00 10.11 201 GLU D C 1
ATOM 7218 O O . GLU D 1 225 ? 80.587 -18.407 -13.824 1.00 10.21 201 GLU D O 1
ATOM 7224 N N . THR D 1 226 ? 82.556 -17.368 -14.098 1.00 10.26 202 THR D N 1
ATOM 7225 C CA . THR D 1 226 ? 82.628 -16.932 -12.707 1.00 9.92 202 THR D CA 1
ATOM 7226 C C . THR D 1 226 ? 81.407 -16.069 -12.364 1.00 9.59 202 THR D C 1
ATOM 7227 O O . THR D 1 226 ? 80.768 -16.238 -11.320 1.00 9.13 202 THR D O 1
ATOM 7231 N N . ILE D 1 227 ? 81.079 -15.124 -13.246 1.00 9.29 203 ILE D N 1
ATOM 7232 C CA . ILE D 1 227 ? 79.980 -14.198 -12.974 1.00 8.59 203 ILE D CA 1
ATOM 7233 C C . ILE D 1 227 ? 78.620 -14.904 -12.937 1.00 7.97 203 ILE D C 1
ATOM 7234 O O . ILE D 1 227 ? 77.791 -14.655 -12.063 1.00 8.29 203 ILE D O 1
ATOM 7239 N N . VAL D 1 228 ? 78.412 -15.830 -13.855 1.00 8.41 204 VAL D N 1
ATOM 7240 C CA . VAL D 1 228 ? 77.155 -16.548 -13.877 1.00 8.85 204 VAL D CA 1
ATOM 7241 C C . VAL D 1 228 ? 77.095 -17.519 -12.693 1.00 9.00 204 VAL D C 1
ATOM 7242 O O . VAL D 1 228 ? 76.019 -17.685 -12.052 1.00 9.45 204 VAL D O 1
ATOM 7246 N N . ARG D 1 229 ? 78.220 -18.157 -12.357 1.00 8.02 205 ARG D N 1
ATOM 7247 C CA . ARG D 1 229 ? 78.216 -19.069 -11.192 1.00 8.71 205 ARG D CA 1
ATOM 7248 C C . ARG D 1 229 ? 77.819 -18.349 -9.919 1.00 8.32 205 ARG D C 1
ATOM 7249 O O . ARG D 1 229 ? 77.130 -18.905 -9.060 1.00 8.98 205 ARG D O 1
ATOM 7257 N N . ILE D 1 230 ? 78.321 -17.128 -9.739 1.00 7.71 206 ILE D N 1
ATOM 7258 C CA . ILE D 1 230 ? 77.973 -16.366 -8.545 1.00 7.78 206 ILE D CA 1
ATOM 7259 C C . ILE D 1 230 ? 76.442 -16.243 -8.425 1.00 7.66 206 ILE D C 1
ATOM 7260 O O . ILE D 1 230 ? 75.891 -16.468 -7.354 1.00 8.28 206 ILE D O 1
ATOM 7265 N N . ALA D 1 231 ? 75.757 -15.902 -9.525 1.00 8.28 207 ALA D N 1
ATOM 7266 C CA . ALA D 1 231 ? 74.326 -15.706 -9.494 1.00 8.15 207 ALA D CA 1
ATOM 7267 C C . ALA D 1 231 ? 73.610 -17.010 -9.222 1.00 9.31 207 ALA D C 1
ATOM 7268 O O . ALA D 1 231 ? 72.662 -17.034 -8.457 1.00 9.55 207 ALA D O 1
ATOM 7270 N N . LEU D 1 232 ? 74.060 -18.083 -9.840 1.00 8.52 208 LEU D N 1
ATOM 7271 C CA . LEU D 1 232 ? 73.448 -19.393 -9.648 1.00 10.58 208 LEU D CA 1
ATOM 7272 C C . LEU D 1 232 ? 73.653 -19.946 -8.249 1.00 9.99 208 LEU D C 1
ATOM 7273 O O . LEU D 1 232 ? 72.695 -20.509 -7.658 1.00 10.63 208 LEU D O 1
ATOM 7278 N N . GLU D 1 233 ? 74.855 -19.838 -7.676 1.00 8.47 209 GLU D N 1
ATOM 7279 C CA . GLU D 1 233 ? 75.053 -20.291 -6.301 1.00 9.25 209 GLU D CA 1
ATOM 7280 C C . GLU D 1 233 ? 74.280 -19.433 -5.280 1.00 10.44 209 GLU D C 1
ATOM 7281 O O . GLU D 1 233 ? 73.871 -19.913 -4.231 1.00 11.77 209 GLU D O 1
ATOM 7287 N N . ALA D 1 234 ? 74.057 -18.152 -5.613 1.00 10.03 210 ALA D N 1
ATOM 7288 C CA . ALA D 1 234 ? 73.203 -17.315 -4.788 1.00 10.42 210 ALA D CA 1
ATOM 7289 C C . ALA D 1 234 ? 71.720 -17.632 -4.939 1.00 10.84 210 ALA D C 1
ATOM 7290 O O . ALA D 1 234 ? 70.931 -17.180 -4.104 1.00 12.36 210 ALA D O 1
ATOM 7292 N N . ASN D 1 235 ? 71.352 -18.402 -5.943 1.00 11.55 211 ASN D N 1
ATOM 7293 C CA . ASN D 1 235 ? 69.995 -18.835 -6.220 1.00 11.82 211 ASN D CA 1
ATOM 7294 C C . ASN D 1 235 ? 69.129 -17.736 -6.784 1.00 10.59 211 ASN D C 1
ATOM 7295 O O . ASN D 1 235 ? 67.945 -17.689 -6.565 1.00 11.64 211 ASN D O 1
ATOM 7300 N N . VAL D 1 236 ? 69.755 -16.848 -7.548 1.00 9.12 212 VAL D N 1
ATOM 7301 C CA . VAL D 1 236 ? 68.973 -15.912 -8.357 1.00 9.06 212 VAL D CA 1
ATOM 7302 C C . VAL D 1 236 ? 68.180 -16.753 -9.360 1.00 9.12 212 VAL D C 1
ATOM 7303 O O . VAL D 1 236 ? 68.779 -17.530 -10.135 1.00 10.43 212 VAL D O 1
ATOM 7307 N N . GLU D 1 237 ? 66.869 -16.526 -9.467 1.00 10.04 213 GLU D N 1
ATOM 7308 C CA . GLU D 1 237 ? 66.077 -17.405 -10.297 1.00 11.55 213 GLU D CA 1
ATOM 7309 C C . GLU D 1 237 ? 66.313 -17.137 -11.777 1.00 11.00 213 GLU D C 1
ATOM 7310 O O . GLU D 1 237 ? 66.471 -18.062 -12.546 1.00 11.79 213 GLU D O 1
ATOM 7316 N N . GLN D 1 238 ? 66.342 -15.864 -12.165 1.00 9.86 214 GLN D N 1
ATOM 7317 C CA . GLN D 1 238 ? 66.506 -15.468 -13.577 1.00 9.77 214 GLN D CA 1
ATOM 7318 C C . GLN D 1 238 ? 67.618 -14.479 -13.683 1.00 8.98 214 GLN D C 1
ATOM 7319 O O . GLN D 1 238 ? 67.608 -13.398 -13.019 1.00 8.77 214 GLN D O 1
ATOM 7325 N N . VAL D 1 239 ? 68.573 -14.840 -14.537 1.00 8.34 215 VAL D N 1
ATOM 7326 C CA . VAL D 1 239 ? 69.783 -14.069 -14.760 1.00 8.29 215 VAL D CA 1
ATOM 7327 C C . VAL D 1 239 ? 69.941 -13.777 -16.235 1.00 8.05 215 VAL D C 1
ATOM 7328 O O . VAL D 1 239 ? 69.805 -14.644 -17.083 1.00 9.29 215 VAL D O 1
ATOM 7332 N N . ILE D 1 240 ? 70.244 -12.531 -16.553 1.00 7.96 216 ILE D N 1
ATOM 7333 C CA . ILE D 1 240 ? 70.545 -12.117 -17.939 1.00 7.89 216 ILE D CA 1
ATOM 7334 C C . ILE D 1 240 ? 71.909 -11.478 -18.003 1.00 7.73 216 ILE D C 1
ATOM 7335 O O . ILE D 1 240 ? 72.037 -10.288 -17.793 1.00 7.98 216 ILE D O 1
ATOM 7340 N N . PRO D 1 241 ? 72.983 -12.241 -18.283 1.00 7.59 217 PRO D N 1
ATOM 7341 C CA . PRO D 1 241 ? 74.291 -11.639 -18.445 1.00 7.93 217 PRO D CA 1
ATOM 7342 C C . PRO D 1 241 ? 74.391 -10.932 -19.791 1.00 9.42 217 PRO D C 1
ATOM 7343 O O . PRO D 1 241 ? 73.927 -11.458 -20.799 1.00 10.23 217 PRO D O 1
ATOM 7347 N N . HIS D 1 242 ? 74.946 -9.724 -19.789 1.00 8.30 218 HIS D N 1
ATOM 7348 C CA . HIS D 1 242 ? 75.085 -8.944 -21.007 1.00 8.72 218 HIS D CA 1
ATOM 7349 C C . HIS D 1 242 ? 76.541 -8.956 -21.417 1.00 9.09 218 HIS D C 1
ATOM 7350 O O . HIS D 1 242 ? 77.446 -8.674 -20.603 1.00 8.73 218 HIS D O 1
ATOM 7357 N N . VAL D 1 243 ? 76.802 -9.307 -22.664 1.00 10.27 219 VAL D N 1
ATOM 7358 C CA . VAL D 1 243 ? 78.168 -9.412 -23.192 1.00 10.93 219 VAL D CA 1
ATOM 7359 C C . VAL D 1 243 ? 78.221 -8.589 -24.495 1.00 11.91 219 VAL D C 1
ATOM 7360 O O . VAL D 1 243 ? 77.593 -8.966 -25.500 1.00 12.69 219 VAL D O 1
ATOM 7364 N N . TYR D 1 244 ? 78.968 -7.490 -24.455 1.00 12.42 220 TYR D N 1
ATOM 7365 C CA . TYR D 1 244 ? 78.983 -6.496 -25.522 1.00 13.11 220 TYR D CA 1
ATOM 7366 C C . TYR D 1 244 ? 80.304 -6.525 -26.300 1.00 14.66 220 TYR D C 1
ATOM 7367 O O . TYR D 1 244 ? 80.571 -7.478 -27.042 1.00 15.59 220 TYR D O 1
ATOM 7376 N N . SER D 1 245 ? 81.163 -5.540 -26.070 1.00 16.26 221 SER D N 1
ATOM 7377 C CA . SER D 1 245 ? 82.295 -5.285 -26.965 1.00 17.24 221 SER D CA 1
ATOM 7378 C C . SER D 1 245 ? 83.339 -6.406 -26.969 1.00 17.06 221 SER D C 1
ATOM 7379 O O . SER D 1 245 ? 84.037 -6.611 -27.976 1.00 17.02 221 SER D O 1
ATOM 7382 N N . SER D 1 246 ? 83.431 -7.170 -25.882 1.00 15.84 222 SER D N 1
ATOM 7383 C CA . SER D 1 246 ? 84.418 -8.258 -25.795 1.00 16.14 222 SER D CA 1
ATOM 7384 C C . SER D 1 246 ? 84.181 -9.360 -26.827 1.00 16.65 222 SER D C 1
ATOM 7385 O O . SER D 1 246 ? 85.109 -10.147 -27.083 1.00 17.53 222 SER D O 1
ATOM 7388 N N . ILE D 1 247 ? 82.985 -9.433 -27.413 1.00 15.37 223 ILE D N 1
ATOM 7389 C CA . ILE D 1 247 ? 82.679 -10.467 -28.421 1.00 15.30 223 ILE D CA 1
ATOM 7390 C C . ILE D 1 247 ? 82.326 -9.833 -29.792 1.00 15.50 223 ILE D C 1
ATOM 7391 O O . ILE D 1 247 ? 81.767 -10.515 -30.633 1.00 16.86 223 ILE D O 1
ATOM 7396 N N . ILE D 1 248 ? 82.675 -8.574 -29.984 1.00 16.27 224 ILE D N 1
ATOM 7397 C CA . ILE D 1 248 ? 82.360 -7.868 -31.216 1.00 18.16 224 ILE D CA 1
ATOM 7398 C C . ILE D 1 248 ? 83.617 -7.707 -32.066 1.00 20.09 224 ILE D C 1
ATOM 7399 O O . ILE D 1 248 ? 84.659 -7.310 -31.571 1.00 20.80 224 ILE D O 1
ATOM 7404 N N . ASP D 1 249 ? 83.489 -8.049 -33.351 1.00 21.81 225 ASP D N 1
ATOM 7405 C CA . ASP D 1 249 ? 84.567 -7.907 -34.335 1.00 23.94 225 ASP D CA 1
ATOM 7406 C C . ASP D 1 249 ? 84.659 -6.418 -34.673 1.00 24.96 225 ASP D C 1
ATOM 7407 O O . ASP D 1 249 ? 83.690 -5.845 -35.159 1.00 24.25 225 ASP D O 1
ATOM 7412 N N . LYS D 1 250 ? 85.796 -5.788 -34.377 1.00 26.63 226 LYS D N 1
ATOM 7413 C CA . LYS D 1 250 ? 85.955 -4.349 -34.607 1.00 29.17 226 LYS D CA 1
ATOM 7414 C C . LYS D 1 250 ? 85.896 -3.974 -36.097 1.00 29.92 226 LYS D C 1
ATOM 7415 O O . LYS D 1 250 ? 85.380 -2.907 -36.463 1.00 30.52 226 LYS D O 1
ATOM 7421 N N . GLU D 1 251 ? 86.374 -4.862 -36.960 1.00 30.97 227 GLU D N 1
ATOM 7422 C CA . GLU D 1 251 ? 86.396 -4.554 -38.398 1.00 31.49 227 GLU D CA 1
ATOM 7423 C C . GLU D 1 251 ? 85.007 -4.518 -39.069 1.00 29.82 227 GLU D C 1
ATOM 7424 O O . GLU D 1 251 ? 84.755 -3.640 -39.896 1.00 29.83 227 GLU D O 1
ATOM 7430 N N . THR D 1 252 ? 84.115 -5.447 -38.714 1.00 27.09 228 THR D N 1
ATOM 7431 C CA . THR D 1 252 ? 82.762 -5.488 -39.283 1.00 24.99 228 THR D CA 1
ATOM 7432 C C . THR D 1 252 ? 81.706 -4.871 -38.363 1.00 24.04 228 THR D C 1
ATOM 7433 O O . THR D 1 252 ? 80.620 -4.473 -38.795 1.00 23.14 228 THR D O 1
ATOM 7437 N N . GLY D 1 253 ? 82.017 -4.808 -37.078 1.00 22.02 229 GLY D N 1
ATOM 7438 C CA . GLY D 1 253 ? 81.018 -4.426 -36.091 1.00 20.76 229 GLY D CA 1
ATOM 7439 C C . GLY D 1 253 ? 80.134 -5.572 -35.614 1.00 19.67 229 GLY D C 1
ATOM 7440 O O . GLY D 1 253 ? 79.289 -5.368 -34.725 1.00 18.79 229 GLY D O 1
ATOM 7441 N N . ASN D 1 254 ? 80.291 -6.756 -36.197 1.00 19.16 230 ASN D N 1
ATOM 7442 C CA . ASN D 1 254 ? 79.395 -7.869 -35.915 1.00 18.25 230 ASN D CA 1
ATOM 7443 C C . ASN D 1 254 ? 79.759 -8.563 -34.628 1.00 17.48 230 ASN D C 1
ATOM 7444 O O . ASN D 1 254 ? 80.936 -8.711 -34.276 1.00 18.17 230 ASN D O 1
ATOM 7449 N N . THR D 1 255 ? 78.737 -8.979 -33.887 1.00 15.70 231 THR D N 1
ATOM 7450 C CA . THR D 1 255 ? 78.982 -9.887 -32.753 1.00 15.98 231 THR D CA 1
ATOM 7451 C C . THR D 1 255 ? 79.366 -11.228 -33.319 1.00 16.64 231 THR D C 1
ATOM 7452 O O . THR D 1 255 ? 78.739 -11.707 -34.243 1.00 16.39 231 THR D O 1
ATOM 7456 N N . LYS D 1 256 ? 80.417 -11.811 -32.765 1.00 17.31 232 LYS D N 1
ATOM 7457 C CA . LYS D 1 256 ? 81.009 -13.024 -33.310 1.00 18.48 232 LYS D CA 1
ATOM 7458 C C . LYS D 1 256 ? 80.140 -14.210 -32.936 1.00 17.69 232 LYS D C 1
ATOM 7459 O O . LYS D 1 256 ? 79.925 -14.482 -31.744 1.00 16.40 232 LYS D O 1
ATOM 7465 N N . VAL D 1 257 ? 79.625 -14.900 -33.949 1.00 18.08 233 VAL D N 1
ATOM 7466 C CA . VAL D 1 257 ? 78.685 -15.965 -33.768 1.00 18.62 233 VAL D CA 1
ATOM 7467 C C . VAL D 1 257 ? 79.330 -17.143 -32.973 1.00 18.20 233 VAL D C 1
ATOM 7468 O O . VAL D 1 257 ? 78.685 -17.752 -32.114 1.00 16.52 233 VAL D O 1
ATOM 7472 N N . GLU D 1 258 ? 80.602 -17.428 -33.211 1.00 16.84 234 GLU D N 1
ATOM 7473 C CA . GLU D 1 258 ? 81.268 -18.482 -32.471 1.00 17.98 234 GLU D CA 1
ATOM 7474 C C . GLU D 1 258 ? 81.350 -18.158 -30.977 1.00 16.19 234 GLU D C 1
ATOM 7475 O O . GLU D 1 258 ? 81.289 -19.067 -30.164 1.00 16.49 234 GLU D O 1
ATOM 7481 N N . ALA D 1 259 ? 81.464 -16.865 -30.638 1.00 15.62 235 ALA D N 1
ATOM 7482 C CA . ALA D 1 259 ? 81.531 -16.425 -29.224 1.00 14.76 235 ALA D CA 1
ATOM 7483 C C . ALA D 1 259 ? 80.190 -16.673 -28.554 1.00 14.82 235 ALA D C 1
ATOM 7484 O O . ALA D 1 259 ? 80.145 -17.129 -27.415 1.00 13.10 235 ALA D O 1
ATOM 7486 N N . VAL D 1 260 ? 79.103 -16.461 -29.287 1.00 14.16 236 VAL D N 1
ATOM 7487 C CA . VAL D 1 260 ? 77.763 -16.776 -28.759 1.00 13.92 236 VAL D CA 1
ATOM 7488 C C . VAL D 1 260 ? 77.613 -18.277 -28.462 1.00 13.77 236 VAL D C 1
ATOM 7489 O O . VAL D 1 260 ? 77.123 -18.670 -27.397 1.00 13.27 236 VAL D O 1
ATOM 7493 N N . ARG D 1 261 ? 78.066 -19.134 -29.377 1.00 14.53 237 ARG D N 1
ATOM 7494 C CA . ARG D 1 261 ? 78.026 -20.574 -29.105 1.00 14.06 237 ARG D CA 1
ATOM 7495 C C . ARG D 1 261 ? 78.866 -20.933 -27.903 1.00 14.47 237 ARG D C 1
ATOM 7496 O O . ARG D 1 261 ? 78.444 -21.762 -27.126 1.00 15.63 237 ARG D O 1
ATOM 7504 N N . GLU D 1 262 ? 80.044 -20.336 -27.773 1.00 14.53 238 GLU D N 1
ATOM 7505 C CA . GLU D 1 262 ? 80.907 -20.609 -26.599 1.00 15.13 238 GLU D CA 1
ATOM 7506 C C . GLU D 1 262 ? 80.196 -20.220 -25.298 1.00 14.56 238 GLU D C 1
ATOM 7507 O O . GLU D 1 262 ? 80.210 -20.964 -24.317 1.00 14.55 238 GLU D O 1
ATOM 7513 N N . LEU D 1 263 ? 79.549 -19.052 -25.292 1.00 13.41 239 LEU D N 1
ATOM 7514 C CA . LEU D 1 263 ? 78.798 -18.608 -24.120 1.00 13.89 239 LEU D CA 1
ATOM 7515 C C . LEU D 1 263 ? 77.631 -19.527 -23.790 1.00 13.46 239 LEU D C 1
ATOM 7516 O O . LEU D 1 263 ? 77.378 -19.838 -22.609 1.00 12.40 239 LEU D O 1
ATOM 7521 N N . LEU D 1 264 ? 76.886 -19.956 -24.799 1.00 13.88 240 LEU D N 1
ATOM 7522 C CA . LEU D 1 264 ? 75.754 -20.849 -24.580 1.00 14.43 240 LEU D CA 1
ATOM 7523 C C . LEU D 1 264 ? 76.265 -22.168 -23.959 1.00 14.33 240 LEU D C 1
ATOM 7524 O O . LEU D 1 264 ? 75.641 -22.694 -23.042 1.00 13.39 240 LEU D O 1
ATOM 7529 N N . ALA D 1 265 ? 77.404 -22.657 -24.424 1.00 14.93 241 ALA D N 1
ATOM 7530 C CA . ALA D 1 265 ? 77.964 -23.883 -23.834 1.00 15.04 241 ALA D CA 1
ATOM 7531 C C . ALA D 1 265 ? 78.278 -23.705 -22.347 1.00 14.88 241 ALA D C 1
ATOM 7532 O O . ALA D 1 265 ? 78.012 -24.619 -21.541 1.00 14.60 241 ALA D O 1
ATOM 7534 N N . VAL D 1 266 ? 78.807 -22.541 -21.944 1.00 14.64 242 VAL D N 1
ATOM 7535 C CA . VAL D 1 266 ? 79.047 -22.282 -20.525 1.00 14.35 242 VAL D CA 1
ATOM 7536 C C . VAL D 1 266 ? 77.731 -22.224 -19.766 1.00 13.66 242 VAL D C 1
ATOM 7537 O O . VAL D 1 266 ? 77.588 -22.771 -18.638 1.00 13.22 242 VAL D O 1
ATOM 7541 N N . VAL D 1 267 ? 76.735 -21.553 -20.338 1.00 12.95 243 VAL D N 1
ATOM 7542 C CA . VAL D 1 267 ? 75.410 -21.489 -19.703 1.00 13.41 243 VAL D CA 1
ATOM 7543 C C . VAL D 1 267 ? 74.829 -22.874 -19.442 1.00 13.21 243 VAL D C 1
ATOM 7544 O O . VAL D 1 267 ? 74.435 -23.152 -18.339 1.00 13.39 243 VAL D O 1
ATOM 7548 N N . LYS D 1 268 ? 74.842 -23.755 -20.453 1.00 14.13 244 LYS D N 1
ATOM 7549 C CA . LYS D 1 268 ? 74.280 -25.106 -20.243 1.00 14.35 244 LYS D CA 1
ATOM 7550 C C . LYS D 1 268 ? 75.102 -25.889 -19.203 1.00 14.55 244 LYS D C 1
ATOM 7551 O O . LYS D 1 268 ? 74.544 -26.508 -18.302 1.00 15.25 244 LYS D O 1
ATOM 7557 N N . LYS D 1 269 ? 76.419 -25.793 -19.279 1.00 14.96 245 LYS D N 1
ATOM 7558 C CA . LYS D 1 269 ? 77.272 -26.544 -18.368 1.00 15.83 245 LYS D CA 1
ATOM 7559 C C . LYS D 1 269 ? 76.985 -26.136 -16.923 1.00 15.40 245 LYS D C 1
ATOM 7560 O O . LYS D 1 269 ? 76.874 -26.980 -16.013 1.00 15.62 245 LYS D O 1
ATOM 7566 N N . LEU D 1 270 ? 76.872 -24.839 -16.679 1.00 14.23 246 LEU D N 1
ATOM 7567 C CA . LEU D 1 270 ? 76.528 -24.353 -15.368 1.00 13.84 246 LEU D CA 1
ATOM 7568 C C . LEU D 1 270 ? 75.102 -24.632 -14.979 1.00 14.06 246 LEU D C 1
ATOM 7569 O O . LEU D 1 270 ? 74.863 -25.238 -13.924 1.00 14.21 246 LEU D O 1
ATOM 7574 N N . VAL D 1 271 ? 74.137 -24.200 -15.783 1.00 12.91 247 VAL D N 1
ATOM 7575 C CA . VAL D 1 271 ? 72.741 -24.306 -15.402 1.00 13.45 247 VAL D CA 1
ATOM 7576 C C . VAL D 1 271 ? 72.302 -25.759 -15.176 1.00 14.27 247 VAL D C 1
ATOM 7577 O O . VAL D 1 271 ? 71.561 -26.010 -14.233 1.00 14.73 247 VAL D O 1
ATOM 7581 N N . ASP D 1 272 ? 72.864 -26.699 -15.932 1.00 14.87 248 ASP D N 1
ATOM 7582 C CA . ASP D 1 272 ? 72.510 -28.113 -15.739 1.00 16.49 248 ASP D CA 1
ATOM 7583 C C . ASP D 1 272 ? 72.874 -28.608 -14.340 1.00 17.90 248 ASP D C 1
ATOM 7584 O O . ASP D 1 272 ? 72.379 -29.677 -13.926 1.00 19.21 248 ASP D O 1
ATOM 7589 N N . GLN D 1 273 ? 73.751 -27.905 -13.621 1.00 16.99 249 GLN D N 1
ATOM 7590 C CA . GLN D 1 273 ? 74.093 -28.270 -12.243 1.00 17.12 249 GLN D CA 1
ATOM 7591 C C . GLN D 1 273 ? 73.101 -27.778 -11.190 1.00 18.14 249 GLN D C 1
ATOM 7592 O O . GLN D 1 273 ? 73.112 -28.262 -10.053 1.00 18.46 249 GLN D O 1
ATOM 7598 N N . TYR D 1 274 ? 72.267 -26.804 -11.559 1.00 18.03 250 TYR D N 1
ATOM 7599 C CA . TYR D 1 274 ? 71.335 -26.170 -10.653 1.00 18.37 250 TYR D CA 1
ATOM 7600 C C . TYR D 1 274 ? 69.876 -26.385 -11.093 1.00 19.97 250 TYR D C 1
ATOM 7601 O O . TYR D 1 274 ? 68.995 -25.968 -10.366 1.00 21.65 250 TYR D O 1
ATOM 7610 N N . ALA D 1 275 ? 69.637 -27.003 -12.254 1.00 21.60 251 ALA D N 1
ATOM 7611 C CA . ALA D 1 275 ? 68.292 -27.075 -12.869 1.00 23.20 251 ALA D CA 1
ATOM 7612 C C . ALA D 1 275 ? 68.196 -28.187 -13.911 1.00 25.09 251 ALA D C 1
ATOM 7613 O O . ALA D 1 275 ? 69.207 -28.758 -14.360 1.00 26.08 251 ALA D O 1
#

B-factor: mean 16.63, std 8.5, range [4.72, 57.47]

Organism: Bacillus cereus (strain ATCC 14579 / DSM 31 / CCUG 7414 / JCM 2152 / NBRC 15305 / NCIMB 9373 / NCTC 2599 / NRRL B-3711) (NCBI:txid226900)

CATH classification: 3.20.20.70

Nearest PDB structures (foldseek):
  3mux-assembly1_B  TM=1.002E+00  e=7.071E-48  Bacillus anthracis str. Sterne
  3m6y-assembly1_A  TM=9.973E-01  e=3.094E-48  Bacillus cereus ATCC 14579
  3n73-assembly2_B  TM=9.987E-01  e=8.441E-48  Bacillus cereus ATCC 10987
  3m6y-assembly1_D  TM=9.908E-01  e=5.584E-48  Bacillus cereus ATCC 14579
  3nzr-assembly2_D  TM=9.766E-01  e=3.263E-34  Aliivibrio fischeri ES114

InterPro domains:
  IPR010763 2-dehydro-3-deoxy-phosphogluconate aldolase [PF07071] (9-227)
  IPR010763 2-dehydro-3-deoxy-phosphogluconate aldolase [TIGR03581] (9-245)
  IPR013785 Aldolase-type TIM barrel [G3DSA:3.20.20.70] (1-251)

Foldseek 3Di:
DALLCQQADVQAEAEEEEFPALVLLLLLCVLLVNNYAYEDEPVVDDALVRSLVSVVSCVRRVLSHEYHHPPLPLVSQVSQLQNLLRHARAHYEHELVSLVSSVVSVPVHDYAYEYEWEDDVDAQWIFRQSHDVSVPDPDTDIGGLLVSVVSSVVPHAAYEYDDAQCPCVRSLLSNLLSCQVVQGEYEYEYHDALVRLLVSSCSNLVSPRRYYYYYDYPRQADPVVRRRDSVRSNSSSVSSCVVVVPSD/DALCQQADVSAEAEEEEFPALVLLLLLCVLLVNNYAYEDEPVVDPALVRSLVSVVSCVRRVLSHEYHPPQLPQVCQVSQLQNLLRRQRAHYEHELVSLVSSQVSVPPHDHAYEYEWEDDVDAQWIFRLSHDVSVPDPDTDIGGLLVSVVSSVCPHAAYEYDDAQCPPVRNLLSNLLSQQVVQGEYEYDYNDAPVRLLVSSLSNLVSPNSYYYYYDYDRQADPVVRGRDSVRSNVSSVSVVVNVVVRD/DLCQQADVSAEAEEEEFPALVLLLLLCVLLVNNYQYEDELVVDDALVRSLVSVVSCVRRVLSHEYHPPQLDQVCQVSQLQNLLPHARAHYEHELVSLVSSVVSVPVPDHAYEYEWEDDVDAQWTFRLSHDVSVPDPDTDIGGLLVSVVSSVCPHQAYEYDDAQCPCVNNLLSNLLSQQVVQGEYEYYYNDALVRLLVSSLSNVVSVNRYYYYYDYDNQADPPVRRRDSVRSNSNSVSSCVRVVVD/DALCQLADVSAEAEEEEFPALVLLLLLCVLLVNNYQYEDEPVVDPALVVSLVSVVSCVRRVLSHEYHPVDQVCQVSQLQNLLRHQRHHYEHELVSLVSSVVSVPPPDHAYEYEWEDDVDAQWIFSLGHDVSVPDPDTDIGGLLVSVVSSVCPHAAYEYDDAQCPCVNNLLSNLLSCQVVQGEYEYYYHDALVRLLVSSLSNVVSPNRYYYYYDYDNQADPVVRRRHSVRSNSSSVSVCVRVVVRD

Radius of gyration: 34.84 Å; Cα contacts (8 Å, |Δi|>4): 2334; chains: 4; bounding box: 78×73×105 Å